Protein AF-0000000076978686 (afdb_homodimer)

Solvent-accessible surface area (backbone atoms only — not comparable to full-atom values): 41262 Å² total; per-residue (Å²): 103,69,57,80,79,53,40,31,73,48,37,72,48,47,56,70,53,63,65,58,61,71,41,64,59,69,82,41,85,77,39,47,67,17,53,60,96,49,68,41,62,89,62,36,50,63,34,34,36,38,35,36,33,72,85,69,49,73,49,77,37,49,55,70,51,30,40,55,22,34,29,78,66,57,33,46,39,58,67,72,45,49,54,52,52,50,54,51,45,46,73,76,40,46,38,56,64,55,85,56,39,42,69,34,46,29,42,16,39,48,27,42,54,38,52,54,46,58,31,43,55,52,73,60,34,28,35,33,36,51,55,65,36,44,44,60,56,53,51,48,47,50,49,30,60,57,42,80,46,53,26,50,65,52,82,51,17,64,37,49,66,41,44,53,49,42,50,50,48,43,69,72,71,42,94,63,64,76,46,52,39,36,52,46,45,53,34,18,19,58,54,55,2,22,33,42,40,48,70,45,50,53,49,41,52,50,50,30,64,74,68,64,31,33,36,42,41,42,36,55,27,54,71,30,46,67,56,94,66,84,63,74,47,68,51,32,67,28,80,52,61,46,42,39,36,27,28,39,38,37,70,71,46,31,41,4,56,30,40,21,36,33,42,26,36,46,72,56,41,52,38,50,35,17,50,38,39,26,31,36,42,39,59,39,30,35,52,49,48,52,51,39,50,50,48,61,71,37,38,72,65,42,50,52,51,48,47,48,52,52,28,53,51,42,45,51,35,49,55,49,48,50,54,35,46,53,71,44,31,60,91,45,44,48,69,57,81,47,46,18,40,48,34,40,29,33,36,44,61,87,47,74,59,37,60,56,49,34,51,44,24,33,76,74,63,30,26,38,48,34,44,36,30,67,25,29,90,53,51,90,65,43,92,13,34,33,34,37,28,52,43,68,57,51,67,69,54,45,40,51,39,41,46,48,45,35,52,44,53,60,70,70,95,102,69,58,80,79,53,39,31,74,49,37,72,47,47,55,69,55,63,66,58,62,72,42,65,60,70,82,41,86,78,39,46,67,18,52,61,98,49,66,41,61,89,61,36,49,63,33,34,37,39,34,36,32,72,86,71,52,72,51,74,36,50,54,69,52,29,40,56,22,33,29,79,65,56,33,47,39,57,66,71,43,50,54,52,51,50,52,51,47,46,73,76,41,45,38,56,65,56,86,56,39,41,69,35,48,29,42,17,39,48,28,42,52,37,52,53,46,60,30,42,57,53,74,63,35,31,36,34,35,49,54,67,36,43,44,61,57,52,50,48,48,50,50,31,59,58,41,79,48,53,26,51,65,52,82,51,18,64,38,50,67,43,44,54,50,41,50,51,49,43,69,71,71,43,95,61,66,76,46,51,39,35,53,47,45,52,34,19,19,58,56,56,2,22,33,41,41,50,71,44,49,55,50,42,51,51,50,29,63,73,69,63,32,32,37,41,41,42,36,54,27,54,71,33,47,67,56,96,66,85,62,76,47,69,52,32,68,28,80,55,60,46,42,41,37,27,29,36,37,37,72,70,47,31,40,4,56,30,41,22,35,34,42,28,37,45,72,57,41,51,38,50,34,16,49,38,39,26,30,37,41,37,60,39,30,36,52,50,47,51,51,40,50,49,50,61,71,36,39,72,66,42,49,52,49,46,46,49,53,50,29,52,50,43,45,51,38,50,54,48,48,52,53,36,44,52,71,43,30,60,91,45,44,48,68,59,82,47,45,18,40,49,33,41,28,33,36,43,61,87,46,75,60,36,59,57,50,33,50,46,24,32,75,76,62,31,26,38,48,35,46,36,30,68,26,31,90,54,52,88,70,43,89,14,33,33,34,38,28,53,44,68,57,51,68,69,53,45,41,52,39,42,47,49,45,35,52,44,51,61,69,72,96

Secondary structure (DSSP, 8-state):
--GGGTS-HHHHT----HHHHHTGGGG-TTSEE----PPPGGG-SEEEEEEEETTS-EEEE-HHHHHHHTS---TT--HHHHHHHHHHHHHHT--TTGGGEEEEEESHHHHHHHHHHHHH--TT-EEEEESB--HHHHHHHGGGT-EEEEE-EETTEE-HHHHHHHHHHHHHH--SPPP-EEEE--SS-TTT-----HHHHHHHHHHHHHHT-EEEEE-TTTT-B-SSSPPPPTGGG-SSS-EEEEEESTTTT-GGG--EEEEEEHHHHHHHHHHHHHHTSSS-HHHHHHHHHHHHHHHHHHHHHHHHHHHHHHHHHHHHHHHHHHHHHTTTEEE---SBSSEEEEEESS-S-HHHHHHHHHHHH-EE-EEGGGGBSSTT---SEEEEE-SSS-HHHHHHHHHHHHHHHHHH-/--GGGTS-HHHHT----HHHHHTGGGG-TTSEE----PPPGGG-SEEEEEEEETTS-EEEE-HHHHHHHTS---TT--HHHHHHHHHHHHHHT--TTGGGEEEEEESSHHHHHHHHHHHH--TT-EEEEESB--HHHHHHHGGGT-EEEEE-EETTEE-HHHHHHHHHHHHHH-SSPPP-EEEE--SS-TTT-----HHHHHHHHHHHHHHT-EEEEE-TTTT-B-SSSPPPPTGGG-SSS-EEEEEESTTTT-GGG--EEEEEEHHHHHHHHHHHHHHTSSS-HHHHHHHHHHHHHHHHHHHHHHHHHHHHHHHHHHHHHHHHHHHHHTTTEEE---SBSSEEEEEESS-S-HHHHHHHHHHHH-EE-EEGGGGBSSTT---SEEEEE-SSS-HHHHHHHHHHHHHHHHHH-

Organism: Strigamia maritima (NCBI:txid126957)

Nearest PDB structures (foldseek):
  6t8q-assembly1_A  TM=9.646E-01  e=6.892E-48  Homo sapiens
  4ge4-assembly1_A  TM=9.497E-01  e=2.336E-47  Homo sapiens
  6d0a-assembly1_A  TM=9.582E-01  e=5.838E-46  Homo sapiens
  6t8p-assembly1_B  TM=9.338E-01  e=1.585E-45  Homo sapiens
  2vgz-assembly1_A  TM=9.381E-01  e=3.447E-45  Homo sapiens

Radius of gyration: 27.52 Å; Cα contacts (8 Å, |Δi|>4): 1700; chains: 2; bounding box: 55×75×66 Å

Structure (mmCIF, N/CA/C/O backbone):
data_AF-0000000076978686-model_v1
#
loop_
_entity.id
_entity.type
_entity.pdbx_description
1 polymer 'Aminotransferase class I/classII large domain-containing protein'
#
loop_
_atom_site.group_PDB
_atom_site.id
_atom_site.type_symbol
_atom_site.label_atom_id
_atom_site.label_alt_id
_atom_site.label_comp_id
_atom_site.label_asym_id
_atom_site.label_entity_id
_atom_site.label_seq_id
_atom_site.pdbx_PDB_ins_code
_atom_site.Cartn_x
_atom_site.Cartn_y
_atom_site.Cartn_z
_atom_site.occupancy
_atom_site.B_iso_or_equiv
_atom_site.auth_seq_id
_atom_site.auth_comp_id
_atom_site.auth_asym_id
_atom_site.auth_atom_id
_atom_site.pdbx_PDB_model_num
ATOM 1 N N . MET A 1 1 ? 27.219 -11.172 0.874 1 89.31 1 MET A N 1
ATOM 2 C CA . MET A 1 1 ? 26.984 -10.391 -0.336 1 89.31 1 MET A CA 1
ATOM 3 C C . MET A 1 1 ? 27.047 -8.898 -0.036 1 89.31 1 MET A C 1
ATOM 5 O O . MET A 1 1 ? 26.562 -8.445 1.004 1 89.31 1 MET A O 1
ATOM 9 N N . ASP A 1 2 ? 27.766 -8.148 -0.932 1 92.19 2 ASP A N 1
ATOM 10 C CA . ASP A 1 2 ? 27.797 -6.691 -0.809 1 92.19 2 ASP A CA 1
ATOM 11 C C . ASP A 1 2 ? 26.609 -6.059 -1.549 1 92.19 2 ASP A C 1
ATOM 13 O O . ASP A 1 2 ? 26.688 -5.836 -2.76 1 92.19 2 ASP A O 1
ATOM 17 N N . TRP A 1 3 ? 25.609 -5.699 -0.826 1 95.88 3 TRP A N 1
ATOM 18 C CA . TRP A 1 3 ? 24.359 -5.234 -1.402 1 95.88 3 TRP A CA 1
ATOM 19 C C . TRP A 1 3 ? 24.516 -3.844 -2.01 1 95.88 3 TRP A C 1
ATOM 21 O O . TRP A 1 3 ? 23.703 -3.422 -2.83 1 95.88 3 TRP A O 1
ATOM 31 N N . ASN A 1 4 ? 25.531 -3.127 -1.672 1 92.75 4 ASN A N 1
ATOM 32 C CA . ASN A 1 4 ? 25.797 -1.836 -2.299 1 92.75 4 ASN A CA 1
ATOM 33 C C . ASN A 1 4 ? 26.094 -1.985 -3.787 1 92.75 4 ASN A C 1
ATOM 35 O O . ASN A 1 4 ? 25.891 -1.054 -4.566 1 92.75 4 ASN A O 1
ATOM 39 N N . LEU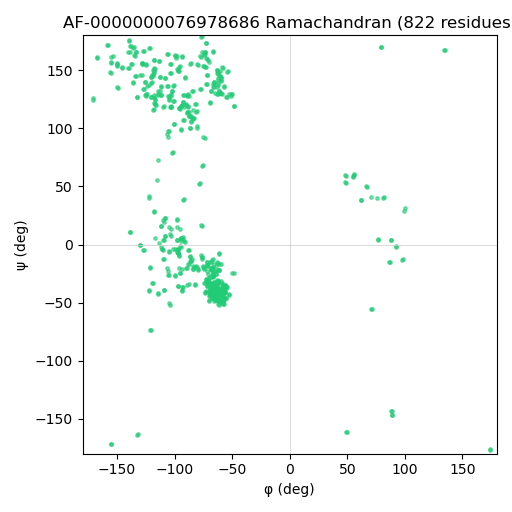 A 1 5 ? 26.578 -3.182 -4.176 1 93.31 5 LEU A N 1
ATOM 40 C CA . LEU A 1 5 ? 26.891 -3.451 -5.574 1 93.31 5 LEU A CA 1
ATOM 41 C C . LEU A 1 5 ? 25.656 -3.938 -6.316 1 93.31 5 LEU A C 1
ATOM 43 O O . LEU A 1 5 ? 25.625 -3.955 -7.551 1 93.31 5 LEU A O 1
ATOM 47 N N . ILE A 1 6 ? 24.609 -4.324 -5.547 1 96.19 6 ILE A N 1
ATOM 48 C CA . ILE A 1 6 ? 23.391 -4.887 -6.133 1 96.19 6 ILE A CA 1
ATOM 49 C C . ILE A 1 6 ? 22.328 -3.795 -6.27 1 96.19 6 ILE A C 1
ATOM 51 O O . ILE A 1 6 ? 21.625 -3.725 -7.285 1 96.19 6 ILE A O 1
ATOM 55 N N . PHE A 1 7 ? 22.281 -2.871 -5.312 1 97.62 7 PHE A N 1
ATOM 56 C CA . PHE A 1 7 ? 21.281 -1.806 -5.305 1 97.62 7 PHE A CA 1
ATOM 57 C C . PHE A 1 7 ? 21.484 -0.871 -6.492 1 97.62 7 PHE A C 1
ATOM 59 O O . PHE A 1 7 ? 22.625 -0.544 -6.848 1 97.62 7 PHE A O 1
ATOM 66 N N . ASN A 1 8 ? 20.391 -0.451 -7.102 1 96.94 8 ASN A N 1
ATOM 67 C CA . ASN A 1 8 ? 20.516 0.631 -8.07 1 96.94 8 ASN A CA 1
ATOM 68 C C . ASN A 1 8 ? 20.688 1.983 -7.387 1 96.94 8 ASN A C 1
ATOM 70 O O . ASN A 1 8 ? 20.656 2.068 -6.156 1 96.94 8 ASN A O 1
ATOM 74 N N . GLU A 1 9 ? 20.828 3.041 -8.133 1 95.56 9 GLU A N 1
ATOM 75 C CA . GLU A 1 9 ? 21.156 4.348 -7.582 1 95.56 9 GLU A CA 1
ATOM 76 C C . GLU A 1 9 ? 20 4.922 -6.773 1 95.56 9 GLU A C 1
ATOM 78 O O . GLU A 1 9 ? 20.219 5.535 -5.723 1 95.56 9 GLU A O 1
ATOM 83 N N . SER A 1 10 ? 18.781 4.746 -7.25 1 95.25 10 SER A N 1
ATOM 84 C CA . SER A 1 10 ? 17.625 5.246 -6.52 1 95.25 10 SER A CA 1
ATOM 85 C C . SER A 1 10 ? 17.5 4.574 -5.16 1 95.25 10 SER A C 1
ATOM 87 O O . SER A 1 10 ? 17.156 5.223 -4.168 1 95.25 10 SER A O 1
ATOM 89 N N . ALA A 1 11 ? 17.781 3.266 -5.117 1 96.5 11 ALA A N 1
ATOM 90 C CA . ALA A 1 11 ? 17.719 2.512 -3.869 1 96.5 11 ALA A CA 1
ATOM 91 C C . ALA A 1 11 ? 18.703 3.064 -2.844 1 96.5 11 ALA A C 1
ATOM 93 O O . ALA A 1 11 ? 18.391 3.164 -1.656 1 96.5 11 ALA A O 1
ATOM 94 N N . LYS A 1 12 ? 19.844 3.467 -3.291 1 96.69 12 LYS A N 1
ATOM 95 C CA . LYS A 1 12 ? 20.891 3.965 -2.408 1 96.69 12 LYS A CA 1
ATOM 96 C C . LYS A 1 12 ? 20.5 5.305 -1.79 1 96.69 12 LYS A C 1
ATOM 98 O O . LYS A 1 12 ? 21.078 5.711 -0.774 1 96.69 12 LYS A O 1
ATOM 103 N N . ARG A 1 13 ? 19.484 5.965 -2.338 1 95.19 13 ARG A N 1
ATOM 104 C CA . ARG A 1 13 ? 19.078 7.281 -1.857 1 95.19 13 ARG A CA 1
ATOM 105 C C . ARG A 1 13 ? 17.906 7.168 -0.882 1 95.19 13 ARG A C 1
ATOM 107 O O . ARG A 1 13 ? 17.469 8.172 -0.32 1 95.19 13 ARG A O 1
ATOM 114 N N . ARG A 1 14 ? 17.422 5.973 -0.7 1 94.5 14 ARG A N 1
ATOM 115 C CA . ARG A 1 14 ? 16.312 5.789 0.233 1 94.5 14 ARG A CA 1
ATOM 116 C C . ARG A 1 14 ? 16.812 5.699 1.67 1 94.5 14 ARG A C 1
ATOM 118 O O . ARG A 1 14 ? 17.625 4.82 1.998 1 94.5 14 ARG A O 1
ATOM 125 N N . HIS A 1 15 ? 16.297 6.637 2.479 1 92.5 15 HIS A N 1
ATOM 126 C CA . HIS A 1 15 ? 16.641 6.66 3.896 1 92.5 15 HIS A CA 1
ATOM 127 C C . HIS A 1 15 ? 15.391 6.711 4.766 1 92.5 15 HIS A C 1
ATOM 129 O O . HIS A 1 15 ? 14.32 7.117 4.301 1 92.5 15 HIS A O 1
ATOM 135 N N . LEU A 1 16 ? 15.586 6.242 5.969 1 90.88 16 LEU A N 1
ATOM 136 C CA . LEU A 1 16 ? 14.469 6.324 6.91 1 90.88 16 LEU A CA 1
ATOM 137 C C . LEU A 1 16 ? 14.109 7.777 7.191 1 90.88 16 LEU A C 1
ATOM 139 O O . LEU A 1 16 ? 14.969 8.656 7.164 1 90.88 16 LEU A O 1
ATOM 143 N N . SER A 1 17 ? 12.867 7.984 7.422 1 84.62 17 SER A N 1
ATOM 144 C CA . SER A 1 17 ? 12.328 9.32 7.645 1 84.62 17 SER A CA 1
ATOM 145 C C . SER A 1 17 ? 12.922 9.961 8.898 1 84.62 17 SER A C 1
ATOM 147 O O . SER A 1 17 ? 12.875 9.375 9.984 1 84.62 17 SER A O 1
ATOM 149 N N . PRO A 1 18 ? 13.383 11.102 8.773 1 78.25 18 PRO A N 1
ATOM 150 C CA . PRO A 1 18 ? 13.891 11.805 9.953 1 78.25 18 PRO A CA 1
ATOM 151 C C . PRO A 1 18 ? 12.805 12.047 11 1 78.25 18 PRO A C 1
ATOM 153 O O . PRO A 1 18 ? 13.094 12.086 12.203 1 78.25 18 PRO A O 1
ATOM 156 N N . LEU A 1 19 ? 11.633 12.203 10.508 1 75.5 19 LEU A N 1
ATOM 157 C CA . LEU A 1 19 ? 10.516 12.398 11.43 1 75.5 19 LEU A CA 1
ATOM 158 C C . LEU A 1 19 ? 10.359 11.195 12.352 1 75.5 19 LEU A C 1
ATOM 160 O O . LEU A 1 19 ? 10.203 11.352 13.562 1 75.5 19 LEU A O 1
ATOM 164 N N . ARG A 1 20 ? 10.422 10.094 11.781 1 72.06 20 ARG A N 1
ATOM 165 C CA . ARG A 1 20 ? 10.234 8.883 12.578 1 72.06 20 ARG A CA 1
ATOM 166 C C . ARG A 1 20 ? 11.414 8.648 13.508 1 72.06 20 ARG A C 1
ATOM 168 O O . ARG A 1 20 ? 11.242 8.188 14.633 1 72.06 20 ARG A O 1
ATOM 175 N N . GLU A 1 21 ? 12.5 9.039 13.016 1 70.44 21 GLU A N 1
ATOM 176 C CA . GLU A 1 21 ? 13.695 8.938 13.859 1 70.44 21 GLU A CA 1
ATOM 177 C C . GLU A 1 21 ? 13.633 9.93 15.016 1 70.44 21 GLU A C 1
ATOM 179 O O . GLU A 1 21 ? 13.953 9.578 16.156 1 70.44 21 GLU A O 1
ATOM 184 N N . ALA A 1 22 ? 13.141 11 14.703 1 67.56 22 ALA A N 1
ATOM 185 C CA . ALA A 1 22 ? 13.078 12.062 15.703 1 67.56 22 ALA A CA 1
ATOM 186 C C . ALA A 1 22 ? 11.992 11.789 16.734 1 67.56 22 ALA A C 1
ATOM 188 O O . ALA A 1 22 ? 12.094 12.211 17.891 1 67.56 22 ALA A O 1
ATOM 189 N N . ALA A 1 23 ? 11.102 10.945 16.281 1 64.5 23 ALA A N 1
ATOM 190 C CA . ALA A 1 23 ? 9.977 10.672 17.156 1 64.5 23 ALA A CA 1
ATOM 191 C C . ALA A 1 23 ? 10.133 9.312 17.844 1 64.5 23 ALA A C 1
ATOM 193 O O . ALA A 1 23 ? 9.172 8.781 18.422 1 64.5 23 ALA A O 1
ATOM 194 N N . SER A 1 24 ? 11.188 8.672 17.719 1 62.84 24 SER A N 1
ATOM 195 C CA . SER A 1 24 ? 11.398 7.289 18.141 1 62.84 24 SER A CA 1
ATOM 196 C C . SER A 1 24 ? 11.203 7.141 19.656 1 62.84 24 SER A C 1
ATOM 198 O O . SER A 1 24 ? 11.039 6.027 20.156 1 62.84 24 SER A O 1
ATOM 200 N N . PHE A 1 25 ? 11.039 8.242 20.312 1 61.69 25 PHE A N 1
ATOM 201 C CA . PHE A 1 25 ? 10.867 8.156 21.75 1 61.69 25 PHE A CA 1
ATOM 202 C C . PHE A 1 25 ? 9.391 8.219 22.125 1 61.69 25 PHE A C 1
ATOM 204 O O . PHE A 1 25 ? 9.039 8.555 23.266 1 61.69 25 PHE A O 1
ATOM 211 N N . ILE A 1 26 ? 8.617 7.934 21.312 1 60.28 26 ILE A N 1
ATOM 212 C CA . ILE A 1 26 ? 7.176 8.094 21.453 1 60.28 26 ILE A CA 1
ATOM 213 C C . ILE A 1 26 ? 6.656 7.148 22.547 1 60.28 26 ILE A C 1
ATOM 215 O O . ILE A 1 26 ? 5.719 7.48 23.266 1 60.28 26 ILE A O 1
ATOM 219 N N . ASP A 1 27 ? 7.375 6.18 22.688 1 61.69 27 ASP A N 1
ATOM 220 C CA . ASP A 1 27 ? 6.836 5.188 23.609 1 61.69 27 ASP A CA 1
ATOM 221 C C . ASP A 1 27 ? 7.348 5.422 25.031 1 61.69 27 ASP A C 1
ATOM 223 O O . ASP A 1 27 ? 7.027 4.66 25.953 1 61.69 27 ASP A O 1
ATOM 227 N N . ARG A 1 28 ? 8.078 6.527 25.266 1 73.38 28 ARG A N 1
ATOM 228 C CA . ARG A 1 28 ? 8.586 6.824 26.594 1 73.38 28 ARG A CA 1
ATOM 229 C C . ARG A 1 28 ? 7.57 7.621 27.406 1 73.38 28 ARG A C 1
ATOM 231 O O . ARG A 1 28 ? 7.297 8.781 27.094 1 73.38 28 ARG A O 1
ATOM 238 N N . ASP A 1 29 ? 7.086 7.105 28.359 1 78.56 29 ASP A N 1
ATOM 239 C CA . ASP A 1 29 ? 6.043 7.703 29.188 1 78.56 29 ASP A CA 1
ATOM 240 C C . ASP A 1 29 ? 6.57 8.922 29.938 1 78.56 29 ASP A C 1
ATOM 242 O O . ASP A 1 29 ? 5.793 9.773 30.375 1 78.56 29 ASP A O 1
ATOM 246 N N . ASP A 1 30 ? 7.785 9 30.062 1 88.06 30 ASP A N 1
ATOM 247 C CA . ASP A 1 30 ? 8.375 10.07 30.844 1 88.06 30 ASP A CA 1
ATOM 248 C C . ASP A 1 30 ? 8.625 11.312 30 1 88.06 30 ASP A C 1
ATOM 250 O O . ASP A 1 30 ? 9.039 12.352 30.5 1 88.06 30 ASP A O 1
ATOM 254 N N . VAL A 1 31 ? 8.375 11.195 28.781 1 92.31 31 VAL A N 1
ATOM 255 C CA . VAL A 1 31 ? 8.648 12.305 27.875 1 92.31 31 VAL A CA 1
ATOM 256 C C . VAL A 1 31 ? 7.348 13.008 27.516 1 92.31 31 VAL A C 1
ATOM 258 O O . VAL A 1 31 ? 6.355 12.359 27.172 1 92.31 31 VAL A O 1
ATOM 261 N N . LEU A 1 32 ? 7.348 14.312 27.672 1 95.56 32 LEU A N 1
ATOM 262 C CA . LEU A 1 32 ? 6.281 15.125 27.109 1 95.56 32 LEU A CA 1
ATOM 263 C C . LEU A 1 32 ? 6.445 15.273 25.609 1 95.56 32 LEU A C 1
ATOM 265 O O . LEU A 1 32 ? 7.156 16.156 25.141 1 95.56 32 LEU A O 1
ATOM 269 N N . ASN A 1 33 ? 5.793 14.359 24.891 1 93.94 33 ASN A N 1
ATOM 270 C CA . ASN A 1 33 ? 6.008 14.219 23.453 1 93.94 33 ASN A CA 1
ATOM 271 C C . ASN A 1 33 ? 5.113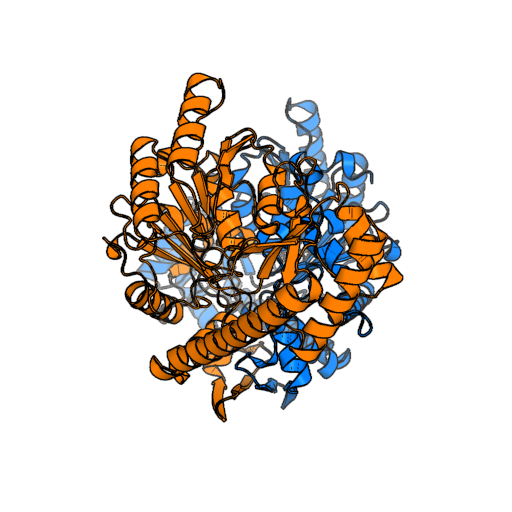 15.164 22.656 1 93.94 33 ASN A C 1
ATOM 273 O O . ASN A 1 33 ? 3.898 14.984 22.609 1 93.94 33 ASN A O 1
ATOM 277 N N . MET A 1 34 ? 5.715 16.156 22.031 1 95.62 34 MET A N 1
ATOM 278 C CA . MET A 1 34 ? 4.992 17.078 21.172 1 95.62 34 MET A CA 1
ATOM 279 C C . MET A 1 34 ? 5.508 17 19.734 1 95.62 34 MET A C 1
ATOM 281 O O . MET A 1 34 ? 5.48 17.984 19 1 95.62 34 MET A O 1
ATOM 285 N N . THR A 1 35 ? 6.027 15.836 19.312 1 91.88 35 THR A N 1
ATOM 286 C CA . THR A 1 35 ? 6.688 15.719 18.016 1 91.88 35 THR A CA 1
ATOM 287 C C . THR A 1 35 ? 5.699 15.258 16.953 1 91.88 35 THR A C 1
ATOM 289 O O . THR A 1 35 ? 5.754 15.703 15.805 1 91.88 35 THR A O 1
ATOM 292 N N . GLY A 1 36 ? 4.84 14.367 17.25 1 82.88 36 GLY A N 1
ATOM 293 C CA . GLY A 1 36 ? 4.191 13.602 16.203 1 82.88 36 GLY A CA 1
ATOM 294 C C . GLY A 1 36 ? 2.898 14.227 15.711 1 82.88 36 GLY A C 1
ATOM 295 O O . GLY A 1 36 ? 2.227 14.938 16.453 1 82.88 36 GLY A O 1
ATOM 296 N N . GLY A 1 37 ? 2.582 14.125 14.375 1 88.12 37 GLY A N 1
ATOM 297 C CA . GLY A 1 37 ? 1.263 14.336 13.797 1 88.12 37 GLY A CA 1
ATOM 298 C C . GLY A 1 37 ? 0.341 13.148 13.969 1 88.12 37 GLY A C 1
ATOM 299 O O . GLY A 1 37 ? -0.262 12.68 13 1 88.12 37 GLY A O 1
ATOM 300 N N . VAL A 1 38 ? 0.225 12.703 15.195 1 91.94 38 VAL A N 1
ATOM 301 C CA . VAL A 1 38 ? -0.52 11.508 15.578 1 91.94 38 VAL A CA 1
ATOM 302 C C . VAL A 1 38 ? -1.882 11.906 16.141 1 91.94 38 VAL A C 1
ATOM 304 O O . VAL A 1 38 ? -1.962 12.656 17.109 1 91.94 38 VAL A O 1
ATOM 307 N N . PRO A 1 39 ? -2.938 11.375 15.547 1 96.75 39 PRO A N 1
ATOM 308 C CA . PRO A 1 39 ? -4.266 11.727 16.047 1 96.75 39 PRO A CA 1
ATOM 309 C C . PRO A 1 39 ? -4.496 11.258 17.484 1 96.75 39 PRO A C 1
ATOM 311 O O . PRO A 1 39 ? -3.902 10.266 17.922 1 96.75 39 PRO A O 1
ATOM 314 N N . ASN A 1 40 ? -5.324 12 18.219 1 97.62 40 ASN A N 1
ATOM 315 C CA . ASN A 1 40 ? -5.715 11.602 19.562 1 97.62 40 ASN A CA 1
ATOM 316 C C . ASN A 1 40 ? -6.629 10.375 19.547 1 97.62 40 ASN A C 1
ATOM 318 O O . ASN A 1 40 ? -7.719 10.422 18.969 1 97.62 40 ASN A O 1
ATOM 322 N N . SER A 1 41 ? -6.219 9.344 20.203 1 96.88 41 SER A N 1
ATOM 323 C CA . SER A 1 41 ? -6.906 8.055 20.125 1 96.88 41 SER A CA 1
ATOM 324 C C . SER A 1 41 ? -8.297 8.133 20.75 1 96.88 41 SER A C 1
ATOM 326 O O . SER A 1 41 ? -9.148 7.281 20.5 1 96.88 41 SER A O 1
ATOM 328 N N . SER A 1 42 ? -8.547 9.141 21.609 1 97.25 42 SER A N 1
ATOM 329 C CA . SER A 1 42 ? -9.859 9.297 22.219 1 97.25 42 SER A CA 1
ATOM 330 C C . SER A 1 42 ? -10.906 9.672 21.172 1 97.25 42 SER A C 1
ATOM 332 O O . SER A 1 42 ? -12.109 9.594 21.438 1 97.25 42 SER A O 1
ATOM 334 N N . LEU A 1 43 ? -10.484 10.062 19.953 1 98.12 43 LEU A N 1
ATOM 335 C CA . LEU A 1 43 ? -11.406 10.539 18.938 1 98.12 43 LEU A CA 1
ATOM 336 C C . LEU A 1 43 ? -11.773 9.422 17.969 1 98.12 43 LEU A C 1
ATOM 338 O O . LEU A 1 43 ? -12.625 9.602 17.094 1 98.12 43 LEU A O 1
ATOM 342 N N . PHE A 1 44 ? -11.117 8.25 18.078 1 98.56 44 PHE A N 1
ATOM 343 C CA . PHE A 1 44 ? -11.438 7.133 17.188 1 98.56 44 PHE A CA 1
ATOM 344 C C . PHE A 1 44 ? -12.852 6.621 17.438 1 98.56 44 PHE A C 1
ATOM 346 O O . PHE A 1 44 ? -13.25 6.43 18.594 1 98.56 44 PHE A O 1
ATOM 353 N N . PRO A 1 45 ? -13.57 6.328 16.406 1 98.5 45 PRO A N 1
ATOM 354 C CA . PRO A 1 45 ? -14.984 6.004 16.609 1 98.5 45 PRO A CA 1
ATOM 355 C C . PRO A 1 45 ? -15.203 4.543 17 1 98.5 45 PRO A C 1
ATOM 357 O O . PRO A 1 45 ? -16.281 4.184 17.484 1 98.5 45 PRO A O 1
ATOM 360 N N . PHE A 1 46 ? -14.289 3.633 16.766 1 98.69 46 PHE A N 1
ATOM 361 C CA . PHE A 1 46 ? -14.43 2.227 17.125 1 98.69 46 PHE A CA 1
ATOM 362 C C . PHE A 1 46 ? -13.922 1.977 18.547 1 98.69 46 PHE A C 1
ATOM 364 O O . PHE A 1 46 ? -12.773 2.285 18.859 1 98.69 46 PHE A O 1
ATOM 371 N N . GLU A 1 47 ? -14.734 1.334 19.328 1 98.56 47 GLU A N 1
ATOM 372 C CA . GLU A 1 47 ? -14.383 1.141 20.734 1 98.56 47 GLU A CA 1
ATOM 373 C C . GLU A 1 47 ? -13.938 -0.297 21 1 98.56 47 GLU A C 1
ATOM 375 O O . GLU A 1 47 ? -12.953 -0.53 21.688 1 98.56 47 GLU A O 1
ATOM 380 N N . THR A 1 48 ? -14.703 -1.242 20.578 1 98.69 48 THR A N 1
ATOM 381 C CA . THR A 1 48 ? -14.406 -2.662 20.75 1 98.69 48 THR A CA 1
ATOM 382 C C . THR A 1 48 ? -14.789 -3.441 19.5 1 98.69 48 THR A C 1
ATOM 384 O O . THR A 1 48 ? -15.469 -2.914 18.609 1 98.69 48 THR A O 1
ATOM 387 N N . ALA A 1 49 ? -14.328 -4.637 19.391 1 98.81 49 ALA A N 1
ATOM 388 C CA . ALA A 1 49 ? -14.727 -5.543 18.312 1 98.81 49 ALA A CA 1
ATOM 389 C C . ALA A 1 49 ? -14.672 -6.996 18.781 1 98.81 49 ALA A C 1
ATOM 391 O O . ALA A 1 49 ? -13.93 -7.336 19.703 1 98.81 49 ALA A O 1
ATOM 392 N N . SER A 1 50 ? -15.445 -7.785 18.156 1 98.81 50 SER A N 1
ATOM 393 C CA . SER A 1 50 ? -15.438 -9.234 18.344 1 98.81 50 SER A CA 1
ATOM 394 C C . SER A 1 50 ? -15.523 -9.961 17.016 1 98.81 50 SER A C 1
ATOM 396 O O . SER A 1 50 ? -16.297 -9.57 16.141 1 98.81 50 SER A O 1
ATOM 398 N N . PHE A 1 51 ? -14.766 -11.023 16.906 1 98.81 51 PHE A N 1
ATOM 399 C CA . PHE A 1 51 ? -14.766 -11.891 15.727 1 98.81 51 PHE A CA 1
ATOM 400 C C . PHE A 1 51 ? -15.07 -13.328 16.125 1 98.81 51 PHE A C 1
ATOM 402 O O . PHE A 1 51 ? -14.508 -13.844 17.094 1 98.81 51 PHE A O 1
ATOM 409 N N . THR A 1 52 ? -15.93 -13.961 15.344 1 98.69 52 THR A N 1
ATOM 410 C CA . THR A 1 52 ? -16.156 -15.391 15.477 1 98.69 52 THR A CA 1
ATOM 411 C C . THR A 1 52 ? -15.414 -16.156 14.383 1 98.69 52 THR A C 1
ATOM 413 O O . THR A 1 52 ? -15.523 -15.828 13.203 1 98.69 52 THR A O 1
ATOM 416 N N . LEU A 1 53 ? -14.719 -17.188 14.789 1 98.12 53 LEU A N 1
ATOM 417 C CA . LEU A 1 53 ? -13.945 -17.984 13.852 1 98.12 53 LEU A CA 1
ATOM 418 C C . LEU A 1 53 ? -14.695 -19.25 13.477 1 98.12 53 LEU A C 1
ATOM 420 O O . LEU A 1 53 ? -15.633 -19.656 14.172 1 98.12 53 LEU A O 1
ATOM 424 N N . SER A 1 54 ? -14.258 -19.812 12.422 1 95.44 54 SER A N 1
ATOM 425 C CA . SER A 1 54 ? -14.906 -21.016 11.898 1 95.44 54 SER A CA 1
ATOM 426 C C . SER A 1 54 ? -14.75 -22.188 12.859 1 95.44 54 SER A C 1
ATOM 428 O O . SER A 1 54 ? -15.562 -23.109 12.859 1 95.44 54 SER A O 1
ATOM 430 N N . ASP A 1 55 ? -13.758 -22.203 13.742 1 94.75 55 ASP A N 1
ATOM 431 C CA . ASP A 1 55 ? -13.539 -23.297 14.68 1 94.75 55 ASP A CA 1
ATOM 432 C C . ASP A 1 55 ? -14.273 -23.062 15.992 1 94.75 55 ASP A C 1
ATOM 434 O O . ASP A 1 55 ? -14.125 -23.828 16.938 1 94.75 55 ASP A O 1
ATOM 438 N N . GLY A 1 56 ? -14.969 -22 16.047 1 94.12 56 GLY A N 1
ATOM 439 C CA . GLY A 1 56 ? -15.781 -21.719 17.219 1 94.12 56 GLY A CA 1
ATOM 440 C C . GLY A 1 56 ? -15.117 -20.766 18.188 1 94.12 56 GLY A C 1
ATOM 441 O O . GLY A 1 56 ? -15.781 -20.203 19.062 1 94.12 56 GLY A O 1
ATOM 442 N N . SER A 1 57 ? -13.844 -20.5 18.031 1 96.31 57 SER A N 1
ATOM 443 C CA . SER A 1 57 ? -13.156 -19.562 18.906 1 96.31 57 SER A CA 1
ATOM 444 C C . SER A 1 57 ? -13.508 -18.125 18.562 1 96.31 57 SER A C 1
ATOM 446 O O . SER A 1 57 ? -14.141 -17.859 17.531 1 96.31 57 SER A O 1
ATOM 448 N N . CYS A 1 58 ? -13.125 -17.266 19.547 1 98 58 CYS A N 1
ATOM 449 C CA . CYS A 1 58 ? -13.445 -15.852 19.375 1 98 58 CYS A CA 1
ATOM 450 C C . CYS A 1 58 ? -12.211 -14.984 19.609 1 98 58 CYS A C 1
ATOM 452 O O . CYS A 1 58 ? -11.359 -15.32 20.422 1 98 58 CYS A O 1
ATOM 454 N N . ILE A 1 59 ? -12.117 -13.906 18.875 1 98.62 59 ILE A N 1
ATOM 455 C CA . ILE A 1 59 ? -11.117 -12.867 19.078 1 98.62 59 ILE A CA 1
ATOM 456 C C . ILE A 1 59 ? -11.812 -11.57 19.5 1 98.62 59 ILE A C 1
ATOM 458 O O . ILE A 1 59 ? -12.727 -11.094 18.828 1 98.62 59 ILE A O 1
ATOM 462 N N . ASN A 1 60 ? -11.312 -11.008 20.578 1 98.62 60 ASN A N 1
ATOM 463 C CA . ASN A 1 60 ? -11.883 -9.758 21.078 1 98.62 60 ASN A CA 1
ATOM 464 C C . ASN A 1 60 ? -10.844 -8.641 21.109 1 98.62 60 ASN A C 1
ATOM 466 O O . ASN A 1 60 ? -9.68 -8.883 21.422 1 98.62 60 ASN A O 1
ATOM 470 N N . PHE A 1 61 ? -11.258 -7.488 20.734 1 98.75 61 PHE A N 1
ATOM 471 C CA . PHE A 1 61 ? -10.5 -6.258 20.938 1 98.75 61 PHE A CA 1
ATOM 472 C C . PHE A 1 61 ? -11.078 -5.449 22.094 1 98.75 61 PHE A C 1
ATOM 474 O O . PHE A 1 61 ? -12.227 -5.004 22.047 1 98.75 61 PHE A O 1
ATOM 481 N N . THR A 1 62 ? -10.25 -5.238 23.156 1 98.56 62 THR A N 1
ATOM 482 C CA . THR A 1 62 ? -10.602 -4.316 24.234 1 98.56 62 THR A CA 1
ATOM 483 C C . THR A 1 62 ? -10.461 -2.869 23.766 1 98.56 62 THR A C 1
ATOM 485 O O . THR A 1 62 ? -9.859 -2.6 22.719 1 98.56 62 THR A O 1
ATOM 488 N N . PRO A 1 63 ? -11.008 -1.938 24.516 1 98.25 63 PRO A N 1
ATOM 489 C CA . PRO A 1 63 ? -10.836 -0.532 24.141 1 98.25 63 PRO A CA 1
ATOM 490 C C . PRO A 1 63 ? -9.367 -0.136 23.984 1 98.25 63 PRO A C 1
ATOM 492 O O . PRO A 1 63 ? -9.016 0.599 23.062 1 98.25 63 PRO A O 1
ATOM 495 N N . VAL A 1 64 ? -8.531 -0.643 24.797 1 97.75 64 VAL A N 1
ATOM 496 C CA . VAL A 1 64 ? -7.109 -0.317 24.766 1 97.75 64 VAL A CA 1
ATOM 497 C C . VAL A 1 64 ? -6.477 -0.908 23.5 1 97.75 64 VAL A C 1
ATOM 499 O O . VAL A 1 64 ? -5.699 -0.24 22.828 1 97.75 64 VAL A O 1
ATOM 502 N N . GLU A 1 65 ? -6.816 -2.104 23.172 1 98.06 65 GLU A N 1
ATOM 503 C CA . GLU A 1 65 ? -6.297 -2.766 21.984 1 98.06 65 GLU A CA 1
ATOM 504 C C . GLU A 1 65 ? -6.805 -2.094 20.719 1 98.06 65 GLU A C 1
ATOM 506 O O . GLU A 1 65 ? -6.074 -1.981 19.734 1 98.06 65 GLU A O 1
ATOM 511 N N . MET A 1 66 ? -8.078 -1.732 20.812 1 98.56 66 MET A N 1
ATOM 512 C CA . MET A 1 66 ? -8.656 -1.066 19.656 1 98.56 66 MET A CA 1
ATOM 513 C C . MET A 1 66 ? -7.949 0.255 19.375 1 98.56 66 MET A C 1
ATOM 515 O O . MET A 1 66 ? -7.641 0.565 18.219 1 98.56 66 MET A O 1
ATOM 519 N N . LYS A 1 67 ? -7.664 1.049 20.391 1 97.88 67 LYS A N 1
ATOM 520 C CA . LYS A 1 67 ? -6.941 2.307 20.219 1 97.88 67 LYS A CA 1
ATOM 521 C C . LYS A 1 67 ? -5.562 2.07 19.609 1 97.88 67 LYS A C 1
ATOM 523 O O . LYS A 1 67 ? -5.133 2.812 18.734 1 97.88 67 LYS A O 1
ATOM 528 N N . ARG A 1 68 ? -4.914 1.037 20.031 1 96.94 68 ARG A N 1
ATOM 529 C CA . ARG A 1 68 ? -3.609 0.685 19.484 1 96.94 68 ARG A CA 1
ATOM 530 C C . ARG A 1 68 ? -3.727 0.266 18.016 1 96.94 68 ARG A C 1
ATOM 532 O O . ARG A 1 68 ? -2.932 0.696 17.188 1 96.94 68 ARG A O 1
ATOM 539 N N . ALA A 1 69 ? -4.734 -0.532 17.703 1 98.44 69 ALA A N 1
ATOM 540 C CA . ALA A 1 69 ? -4.934 -1.062 16.359 1 98.44 69 ALA A CA 1
ATOM 541 C C . ALA A 1 69 ? -5.277 0.055 15.375 1 98.44 69 ALA A C 1
ATOM 543 O O . ALA A 1 69 ? -4.969 -0.042 14.188 1 98.44 69 ALA A O 1
ATOM 544 N N . LEU A 1 70 ? -5.879 1.107 15.891 1 98.56 70 LEU A N 1
ATOM 545 C CA . LEU A 1 70 ? -6.383 2.174 15.039 1 98.56 70 LEU A CA 1
ATOM 546 C C . LEU A 1 70 ? -5.359 3.301 14.914 1 98.56 70 LEU A C 1
ATOM 548 O O . LEU A 1 70 ? -5.602 4.293 14.219 1 98.56 70 LEU A O 1
ATOM 552 N N . GLN A 1 71 ? -4.176 3.211 15.477 1 96.94 71 GLN A N 1
ATOM 553 C CA . GLN A 1 71 ? -3.156 4.25 15.477 1 96.94 71 GLN A CA 1
ATOM 554 C C . GLN A 1 71 ? -2.016 3.906 14.523 1 96.94 71 GLN A C 1
ATOM 556 O O . GLN A 1 71 ? -1.889 2.76 14.086 1 96.94 71 GLN A O 1
ATOM 561 N N . TYR A 1 72 ? -1.202 4.887 14.172 1 93.81 72 TYR A N 1
ATOM 562 C CA . TYR A 1 72 ? 0.068 4.676 13.484 1 93.81 72 TYR A CA 1
ATOM 563 C C . TYR A 1 72 ? 0.939 3.684 14.25 1 93.81 72 TYR A C 1
ATOM 565 O O . TYR A 1 72 ? 0.836 3.568 15.469 1 93.81 72 TYR A O 1
ATOM 573 N N . ASN A 1 73 ? 1.707 2.992 13.492 1 91.62 73 ASN A N 1
ATOM 574 C CA . ASN A 1 73 ? 2.732 2.1 14.023 1 91.62 73 ASN A CA 1
ATOM 575 C C . ASN A 1 73 ? 4.016 2.174 13.203 1 91.62 73 ASN A C 1
ATOM 577 O O . ASN A 1 73 ? 4.113 2.959 12.258 1 91.62 73 ASN A O 1
ATOM 581 N N . MET A 1 74 ? 5 1.48 13.664 1 91.94 74 MET A N 1
ATOM 582 C CA . MET A 1 74 ? 6.254 1.443 12.914 1 91.94 74 MET A CA 1
ATOM 583 C C . MET A 1 74 ? 6.039 0.863 11.523 1 91.94 74 MET A C 1
ATOM 585 O O . MET A 1 74 ? 5.266 -0.082 11.352 1 91.94 74 MET A O 1
ATOM 589 N N . SER A 1 75 ? 6.789 1.396 10.586 1 94.44 75 SER A N 1
ATOM 590 C CA . SER A 1 75 ? 6.645 0.981 9.195 1 94.44 75 SER A CA 1
ATOM 591 C C . SER A 1 75 ? 7.082 -0.466 9 1 94.44 75 SER A C 1
ATOM 593 O O . SER A 1 75 ? 6.586 -1.158 8.109 1 94.44 75 SER A O 1
ATOM 595 N N . LEU A 1 76 ? 8.008 -0.917 9.875 1 96.12 76 LEU A N 1
ATOM 596 C CA . LEU A 1 76 ? 8.477 -2.295 9.797 1 96.12 76 LEU A CA 1
ATOM 597 C C . LEU A 1 76 ? 7.352 -3.275 10.102 1 96.12 76 LEU A C 1
ATOM 599 O O . LEU A 1 76 ? 7.34 -4.395 9.578 1 96.12 76 LEU A O 1
ATOM 603 N N . GLY A 1 77 ? 6.5 -2.908 10.984 1 97.06 77 GLY A N 1
ATOM 604 C CA . GLY A 1 77 ? 5.402 -3.734 11.461 1 97.06 77 GLY A CA 1
ATOM 605 C C . GLY A 1 77 ? 5.254 -3.719 12.969 1 97.06 77 GLY A C 1
ATOM 606 O O . GLY A 1 77 ? 6.129 -3.217 13.68 1 97.06 77 GLY A O 1
ATOM 607 N N . LEU A 1 78 ? 4.145 -4.227 13.438 1 97.06 78 LEU A N 1
ATOM 608 C CA . LEU A 1 78 ? 3.932 -4.375 14.875 1 97.06 78 LEU A CA 1
ATOM 609 C C . LEU A 1 78 ? 4.984 -5.293 15.492 1 97.06 78 LEU A C 1
ATOM 611 O O . LEU A 1 78 ? 5.199 -6.406 15.008 1 97.06 78 LEU A O 1
ATOM 615 N N . SER A 1 79 ? 5.594 -4.852 16.547 1 96 79 SER A N 1
ATOM 616 C CA . SER A 1 79 ? 6.73 -5.559 17.125 1 96 79 SER A CA 1
ATOM 617 C C . SER A 1 79 ? 6.352 -6.984 17.516 1 96 79 SER A C 1
ATOM 619 O O . SER A 1 79 ? 7.066 -7.934 17.188 1 96 79 SER A O 1
ATOM 621 N N . ASP A 1 80 ? 5.234 -7.125 18.188 1 97 80 ASP A N 1
ATOM 622 C CA . ASP A 1 80 ? 4.805 -8.453 18.625 1 97 80 ASP A CA 1
ATOM 623 C C . ASP A 1 80 ? 4.469 -9.336 17.422 1 97 80 ASP A C 1
ATOM 625 O O . ASP A 1 80 ? 4.742 -10.539 17.438 1 97 80 ASP A O 1
ATOM 629 N N . PHE A 1 81 ? 3.955 -8.766 16.406 1 98.31 81 PHE A N 1
ATOM 630 C CA . PHE A 1 81 ? 3.637 -9.508 15.195 1 98.31 81 PHE A CA 1
ATOM 631 C C . PHE A 1 81 ? 4.906 -9.961 14.484 1 98.31 81 PHE A C 1
ATOM 633 O O . PHE A 1 81 ? 5.008 -11.102 14.047 1 98.31 81 PHE A O 1
ATOM 640 N N . LEU A 1 82 ? 5.891 -9.117 14.43 1 98.44 82 LEU A N 1
ATOM 641 C CA . LEU A 1 82 ? 7.172 -9.438 13.805 1 98.44 82 LEU A CA 1
ATOM 642 C C . LEU A 1 82 ? 7.863 -10.586 14.531 1 98.44 82 LEU A C 1
ATOM 644 O O . LEU A 1 82 ? 8.477 -11.445 13.898 1 98.44 82 LEU A O 1
ATOM 648 N N . LYS A 1 83 ? 7.766 -10.57 15.828 1 98.12 83 LYS A N 1
ATOM 649 C CA . LYS A 1 83 ? 8.352 -11.656 16.609 1 98.12 83 LYS A CA 1
ATOM 650 C C . LYS A 1 83 ? 7.695 -12.992 16.266 1 98.12 83 LYS A C 1
ATOM 652 O O . LYS A 1 83 ? 8.383 -14.008 16.094 1 98.12 83 LYS A O 1
ATOM 657 N N . LEU A 1 84 ? 6.41 -12.93 16.172 1 97.88 84 LEU A N 1
ATOM 658 C CA . LEU A 1 84 ? 5.676 -14.141 15.805 1 97.88 84 LEU A CA 1
ATOM 659 C C . LEU A 1 84 ? 6.043 -14.602 14.398 1 97.88 84 LEU A C 1
ATOM 661 O O . LEU A 1 84 ? 6.246 -15.797 14.164 1 97.88 84 LEU A O 1
ATOM 665 N N . LEU A 1 85 ? 6.152 -13.711 13.445 1 98.31 85 LEU A N 1
ATOM 666 C CA . LEU A 1 85 ? 6.539 -14.039 12.078 1 98.31 85 LEU A CA 1
ATOM 667 C C . LEU A 1 85 ? 7.941 -14.648 12.039 1 98.31 85 LEU A C 1
ATOM 669 O O . LEU A 1 85 ? 8.195 -15.578 11.273 1 98.31 85 LEU A O 1
ATOM 673 N N . THR A 1 86 ? 8.805 -14.117 12.836 1 98.44 86 THR A N 1
ATOM 674 C CA . THR A 1 86 ? 10.164 -14.641 12.914 1 98.44 86 THR A CA 1
ATOM 675 C C . THR A 1 86 ? 10.156 -16.094 13.367 1 98.44 86 THR A C 1
ATOM 677 O O . THR A 1 86 ? 10.875 -16.922 12.812 1 98.44 86 THR A O 1
ATOM 680 N N . THR A 1 87 ? 9.32 -16.406 14.32 1 97.69 87 THR A N 1
ATOM 681 C CA . THR A 1 87 ? 9.211 -17.766 14.797 1 97.69 87 THR A CA 1
ATOM 682 C C . THR A 1 87 ? 8.711 -18.688 13.688 1 97.69 87 THR A C 1
ATOM 684 O O . THR A 1 87 ? 9.164 -19.828 13.57 1 97.69 87 THR A O 1
ATOM 687 N N . LEU A 1 88 ? 7.82 -18.203 12.875 1 97.06 88 LEU A N 1
ATOM 688 C CA . LEU A 1 88 ? 7.305 -19 11.758 1 97.06 88 LEU A CA 1
ATOM 689 C C . LEU A 1 88 ? 8.391 -19.234 10.719 1 97.06 88 LEU A C 1
ATOM 691 O O . LEU A 1 88 ? 8.516 -20.328 10.18 1 97.06 88 LEU A O 1
ATOM 695 N N . VAL A 1 89 ? 9.172 -18.203 10.43 1 98.19 89 VAL A N 1
ATOM 696 C CA . VAL A 1 89 ? 10.25 -18.312 9.453 1 98.19 89 VAL A CA 1
ATOM 697 C C . VAL A 1 89 ? 11.273 -19.328 9.922 1 98.19 89 VAL A C 1
ATOM 699 O O . VAL A 1 89 ? 11.75 -20.156 9.141 1 98.19 89 VAL A O 1
ATOM 702 N N . ILE A 1 90 ? 11.578 -19.297 11.195 1 98.06 90 ILE A N 1
ATOM 703 C CA . ILE A 1 90 ? 12.539 -20.234 11.758 1 98.06 90 ILE A CA 1
ATOM 704 C C . ILE A 1 90 ? 11.969 -21.656 11.695 1 98.06 90 ILE A C 1
ATOM 706 O O . ILE A 1 90 ? 12.664 -22.594 11.297 1 98.06 90 ILE A O 1
ATOM 710 N N . LYS A 1 91 ? 10.758 -21.828 12 1 96.5 91 LYS A N 1
ATOM 711 C CA . LYS A 1 91 ? 10.117 -23.141 12.023 1 96.5 91 LYS A CA 1
ATOM 712 C C . LYS A 1 91 ? 10.117 -23.781 10.641 1 96.5 91 LYS A C 1
ATOM 714 O O . LYS A 1 91 ? 10.445 -24.969 10.492 1 96.5 91 LYS A O 1
ATOM 719 N N . TYR A 1 92 ? 9.805 -23.016 9.617 1 95.88 92 TYR A N 1
ATOM 720 C CA . TYR A 1 92 ? 9.531 -23.625 8.312 1 95.88 92 TYR A CA 1
ATOM 721 C C . TYR A 1 92 ? 10.742 -23.531 7.398 1 95.88 92 TYR A C 1
ATOM 723 O O . TYR A 1 92 ? 10.906 -24.344 6.484 1 95.88 92 TYR A O 1
ATOM 731 N N . HIS A 1 93 ? 11.609 -22.531 7.598 1 97.44 93 HIS A N 1
ATOM 732 C CA . HIS A 1 93 ? 12.719 -22.328 6.672 1 97.44 93 HIS A CA 1
ATOM 733 C C . HIS A 1 93 ? 14.055 -22.391 7.391 1 97.44 93 HIS A C 1
ATOM 735 O O . HIS A 1 93 ? 15.047 -22.875 6.824 1 97.44 93 HIS A O 1
ATOM 741 N N . ASN A 1 94 ? 14.195 -21.859 8.57 1 97.31 94 ASN A N 1
ATOM 742 C CA . ASN A 1 94 ? 15.383 -21.891 9.414 1 97.31 94 ASN A CA 1
ATOM 743 C C . ASN A 1 94 ? 16.641 -21.5 8.633 1 97.31 94 ASN A C 1
ATOM 745 O O . ASN A 1 94 ? 17.594 -22.266 8.578 1 97.31 94 ASN A O 1
ATOM 749 N N . PRO A 1 95 ? 16.641 -20.281 8.062 1 97.44 95 PRO A N 1
ATOM 750 C CA . PRO A 1 95 ? 17.828 -19.875 7.289 1 97.44 95 PRO A CA 1
ATOM 751 C C . PRO A 1 95 ? 19.094 -19.844 8.133 1 97.44 95 PRO A C 1
ATOM 753 O O . PRO A 1 95 ? 19.047 -19.484 9.312 1 97.44 95 PRO A O 1
ATOM 756 N N . PRO A 1 96 ? 20.234 -20.141 7.355 1 95.06 96 PRO A N 1
ATOM 757 C CA . PRO A 1 96 ? 21.5 -19.938 8.055 1 95.06 96 PRO A CA 1
ATOM 758 C C . PRO A 1 96 ? 21.75 -18.469 8.422 1 95.06 96 PRO A C 1
ATOM 760 O O . PRO A 1 96 ? 21.328 -17.562 7.688 1 95.06 96 PRO A O 1
ATOM 763 N N . ASN A 1 97 ? 22.078 -18.094 9.539 1 94.19 97 ASN A N 1
ATOM 764 C CA . ASN A 1 97 ? 22.438 -16.75 9.992 1 94.19 97 ASN A CA 1
ATOM 765 C C . ASN A 1 97 ? 21.188 -15.867 10.148 1 94.19 97 ASN A C 1
ATOM 767 O O . ASN A 1 97 ? 21.156 -14.75 9.633 1 94.19 97 ASN A O 1
ATOM 771 N N . MET A 1 98 ? 20.125 -16.375 10.648 1 97.31 98 MET A N 1
ATOM 772 C CA . MET A 1 98 ? 18.891 -15.633 10.875 1 97.31 98 MET A CA 1
ATOM 773 C C . MET A 1 98 ? 19.172 -14.312 11.594 1 97.31 98 MET A C 1
ATOM 775 O O . MET A 1 98 ? 18.469 -13.32 11.375 1 97.31 98 MET A O 1
ATOM 779 N N . GLU A 1 99 ? 20.234 -14.258 12.297 1 96.19 99 GLU A N 1
ATOM 780 C CA . GLU A 1 99 ? 20.578 -13.086 13.094 1 96.19 99 GLU A CA 1
ATOM 781 C C . GLU A 1 99 ? 21 -11.922 12.203 1 96.19 99 GLU A C 1
ATOM 783 O O . GLU A 1 99 ? 21.047 -10.773 12.648 1 96.19 99 GLU A O 1
ATOM 788 N N . THR A 1 100 ? 21.359 -12.195 10.953 1 97.31 100 THR A N 1
ATOM 789 C CA . THR A 1 100 ? 21.766 -11.148 10.023 1 97.31 100 THR A CA 1
ATOM 790 C C . THR A 1 100 ? 20.578 -10.688 9.18 1 97.31 100 THR A C 1
ATOM 792 O O . THR A 1 100 ? 20.734 -9.859 8.281 1 97.31 100 THR A O 1
ATOM 795 N N . ARG A 1 101 ? 19.422 -11.227 9.523 1 98 101 ARG A N 1
ATOM 796 C CA . ARG A 1 101 ? 18.234 -10.938 8.734 1 98 101 ARG A CA 1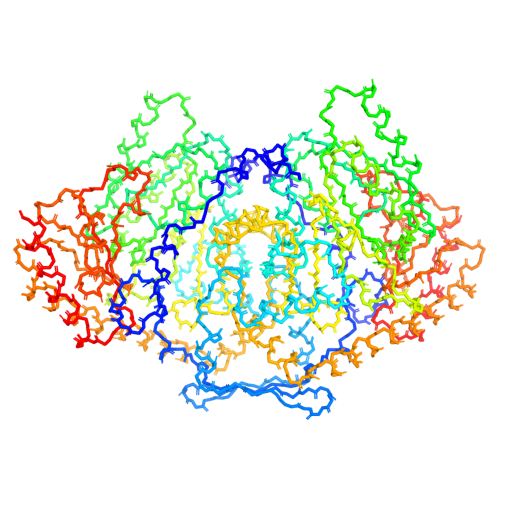
ATOM 797 C C . ARG A 1 101 ? 17.188 -10.219 9.57 1 98 101 ARG A C 1
ATOM 799 O O . ARG A 1 101 ? 17.234 -10.25 10.805 1 98 101 ARG A O 1
ATOM 806 N N . ASP A 1 102 ? 16.25 -9.516 8.898 1 98.31 102 ASP A N 1
ATOM 807 C CA . ASP A 1 102 ? 15.047 -8.922 9.492 1 98.31 102 ASP A CA 1
ATOM 808 C C . ASP A 1 102 ? 13.82 -9.18 8.617 1 98.31 102 ASP A C 1
ATOM 810 O O . ASP A 1 102 ? 13.938 -9.742 7.531 1 98.31 102 ASP A O 1
ATOM 814 N N . LEU A 1 103 ? 12.727 -8.867 9.203 1 98.75 103 LEU A N 1
ATOM 815 C CA . LEU A 1 103 ? 11.469 -8.969 8.477 1 98.75 103 LEU A CA 1
ATOM 816 C C . LEU A 1 103 ? 10.805 -7.598 8.344 1 98.75 103 LEU A C 1
ATOM 818 O O . LEU A 1 103 ? 11.016 -6.719 9.18 1 98.75 103 LEU A O 1
ATOM 822 N N . CYS A 1 104 ? 10.039 -7.406 7.297 1 98.75 104 CYS A N 1
ATOM 823 C CA . CYS A 1 104 ? 9.172 -6.254 7.09 1 98.75 104 CYS A CA 1
ATOM 824 C C . CYS A 1 104 ? 7.777 -6.691 6.645 1 98.75 104 CYS A C 1
ATOM 826 O O . CYS A 1 104 ? 7.641 -7.492 5.715 1 98.75 104 CYS A O 1
ATOM 828 N N . VAL A 1 105 ? 6.754 -6.203 7.363 1 98.75 105 VAL A N 1
ATOM 829 C CA . VAL A 1 105 ? 5.379 -6.469 6.957 1 98.75 105 VAL A CA 1
ATOM 830 C C . VAL A 1 105 ? 5.039 -5.648 5.711 1 98.75 105 VAL A C 1
ATOM 832 O O . VAL A 1 105 ? 5.422 -4.484 5.605 1 98.75 105 VAL A O 1
ATOM 835 N N . ILE A 1 106 ? 4.352 -6.281 4.773 1 98.62 106 ILE A N 1
ATOM 836 C CA . ILE A 1 106 ? 4.008 -5.633 3.514 1 98.62 106 ILE A CA 1
ATOM 837 C C . ILE A 1 106 ? 2.545 -5.906 3.174 1 98.62 106 ILE A C 1
ATOM 839 O O . ILE A 1 106 ? 1.938 -6.832 3.719 1 98.62 106 ILE A O 1
ATOM 843 N N . ASN A 1 107 ? 1.965 -5.102 2.256 1 98.12 107 ASN A N 1
ATOM 844 C CA . ASN A 1 107 ? 0.598 -5.273 1.775 1 98.12 107 ASN A CA 1
ATOM 845 C C . ASN A 1 107 ? 0.49 -6.438 0.794 1 98.12 107 ASN A C 1
ATOM 847 O O . ASN A 1 107 ? 0.186 -6.234 -0.383 1 98.12 107 ASN A O 1
ATOM 851 N N . GLY A 1 108 ? 0.672 -7.66 1.298 1 97.56 108 GLY A N 1
ATOM 852 C CA . GLY A 1 108 ? 0.683 -8.836 0.446 1 97.56 108 GLY A CA 1
ATOM 853 C C . GLY A 1 108 ? 1.998 -9.039 -0.285 1 97.56 108 GLY A C 1
ATOM 854 O O . GLY A 1 108 ? 2.82 -8.117 -0.352 1 97.56 108 GLY A O 1
ATOM 855 N N . ALA A 1 109 ? 2.154 -10.18 -0.912 1 98.06 109 ALA A N 1
ATOM 856 C CA . ALA A 1 109 ? 3.414 -10.539 -1.557 1 98.06 109 ALA A CA 1
ATOM 857 C C . ALA A 1 109 ? 3.709 -9.617 -2.736 1 98.06 109 ALA A C 1
ATOM 859 O O . ALA A 1 109 ? 4.871 -9.312 -3.018 1 98.06 109 ALA A O 1
ATOM 860 N N . GLN A 1 110 ? 2.672 -9.141 -3.422 1 97.69 110 GLN A N 1
ATOM 861 C CA . GLN A 1 110 ? 2.855 -8.289 -4.594 1 97.69 110 GLN A CA 1
ATOM 862 C C . GLN A 1 110 ? 3.68 -7.051 -4.25 1 97.69 110 GLN A C 1
ATOM 864 O O . GLN A 1 110 ? 4.566 -6.656 -5.008 1 97.69 110 GLN A O 1
ATOM 869 N N . GLU A 1 111 ? 3.408 -6.461 -3.088 1 98.44 111 GLU A N 1
ATOM 870 C CA . GLU A 1 111 ? 4.18 -5.289 -2.688 1 98.44 111 GLU A CA 1
ATOM 871 C C . GLU A 1 111 ? 5.645 -5.648 -2.453 1 98.44 111 GLU A C 1
ATOM 873 O O . GLU A 1 111 ? 6.543 -4.922 -2.883 1 98.44 111 GLU A O 1
ATOM 878 N N . GLY A 1 112 ? 5.855 -6.746 -1.739 1 98.69 112 GLY A N 1
ATOM 879 C CA . GLY A 1 112 ? 7.223 -7.172 -1.474 1 98.69 112 GLY A CA 1
ATOM 880 C C . GLY A 1 112 ? 8.031 -7.414 -2.736 1 98.69 112 GLY A C 1
ATOM 881 O O . GLY A 1 112 ? 9.164 -6.953 -2.848 1 98.69 112 GLY A O 1
ATOM 882 N N . ILE A 1 113 ? 7.438 -8.07 -3.699 1 98.81 113 ILE A N 1
ATOM 883 C CA . ILE A 1 113 ? 8.094 -8.375 -4.965 1 98.81 113 ILE A CA 1
ATOM 884 C C . ILE A 1 113 ? 8.391 -7.078 -5.715 1 98.81 113 ILE A C 1
ATOM 886 O O . ILE A 1 113 ? 9.508 -6.875 -6.207 1 98.81 113 ILE A O 1
ATOM 890 N N . SER A 1 114 ? 7.418 -6.211 -5.77 1 98.44 114 SER A N 1
ATOM 891 C CA . SER A 1 114 ? 7.578 -4.934 -6.453 1 98.44 114 SER A CA 1
ATOM 892 C C . SER A 1 114 ? 8.719 -4.121 -5.852 1 98.44 114 SER A C 1
ATOM 894 O O . SER A 1 114 ? 9.562 -3.596 -6.574 1 98.44 114 SER A O 1
ATOM 896 N N . LYS A 1 115 ? 8.766 -4.035 -4.539 1 98.56 115 LYS A N 1
ATOM 897 C CA . LYS A 1 115 ? 9.805 -3.242 -3.883 1 98.56 115 LYS A CA 1
ATOM 898 C C . LYS A 1 115 ? 11.172 -3.889 -4.043 1 98.56 115 LYS A C 1
ATOM 900 O O . LYS A 1 115 ? 12.18 -3.191 -4.191 1 98.56 115 LYS A O 1
ATOM 905 N N . CYS A 1 116 ? 11.242 -5.188 -4.016 1 98.75 116 CYS A N 1
ATOM 906 C CA . CYS A 1 116 ? 12.5 -5.875 -4.254 1 98.75 116 CYS A CA 1
ATOM 907 C C . CYS A 1 116 ? 13.055 -5.539 -5.637 1 98.75 116 CYS A C 1
ATOM 909 O O . CYS A 1 116 ? 14.227 -5.191 -5.773 1 98.75 116 CYS A O 1
ATOM 911 N N . PHE A 1 117 ? 12.195 -5.613 -6.656 1 98.62 117 PHE A N 1
ATOM 912 C CA . PHE A 1 117 ? 12.641 -5.281 -8.008 1 98.62 117 PHE A CA 1
ATOM 913 C C . PHE A 1 117 ? 13.062 -3.82 -8.094 1 98.62 117 PHE A C 1
ATOM 915 O O . PHE A 1 117 ? 14.109 -3.506 -8.672 1 98.62 117 PHE A O 1
ATOM 922 N N . ASP A 1 118 ? 12.305 -2.951 -7.496 1 97.69 118 ASP A N 1
ATOM 923 C CA . ASP A 1 118 ? 12.57 -1.518 -7.578 1 97.69 118 ASP A CA 1
ATOM 924 C C . ASP A 1 118 ? 13.93 -1.174 -6.961 1 97.69 118 ASP A C 1
ATOM 926 O O . ASP A 1 118 ? 14.586 -0.226 -7.391 1 97.69 118 ASP A O 1
ATOM 930 N N . LEU A 1 119 ? 14.344 -1.894 -5.984 1 98.19 119 LEU A N 1
ATOM 931 C CA . LEU A 1 119 ? 15.609 -1.64 -5.312 1 98.19 119 LEU A CA 1
ATOM 932 C C . LEU A 1 119 ? 16.781 -2.102 -6.176 1 98.19 119 LEU A C 1
ATOM 934 O O . LEU A 1 119 ? 17.922 -1.702 -5.941 1 98.19 119 LEU A O 1
ATOM 938 N N . ILE A 1 120 ? 16.484 -2.961 -7.141 1 98.19 120 ILE A N 1
ATOM 939 C CA . ILE A 1 120 ? 17.594 -3.674 -7.785 1 98.19 120 ILE A CA 1
ATOM 940 C C . ILE A 1 120 ? 17.688 -3.252 -9.25 1 98.19 120 ILE A C 1
ATOM 942 O O . ILE A 1 120 ? 18.797 -3.02 -9.758 1 98.19 120 ILE A O 1
ATOM 946 N N . VAL A 1 121 ? 16.562 -3.1 -9.992 1 97.25 121 VAL A N 1
ATOM 947 C CA . VAL A 1 121 ? 16.609 -2.965 -11.445 1 97.25 121 VAL A CA 1
ATOM 948 C C . VAL A 1 121 ? 16.391 -1.508 -11.836 1 97.25 121 VAL A C 1
ATOM 950 O O . VAL A 1 121 ? 15.648 -0.786 -11.164 1 97.25 121 VAL A O 1
ATOM 953 N N . SER A 1 122 ? 17 -1.115 -12.875 1 95.44 122 SER A N 1
ATOM 954 C CA . SER A 1 122 ? 16.797 0.151 -13.57 1 95.44 122 SER A CA 1
ATOM 955 C C . SER A 1 122 ? 16.406 -0.075 -15.031 1 95.44 122 SER A C 1
ATOM 957 O O . SER A 1 122 ? 16.438 -1.205 -15.516 1 95.44 122 SER A O 1
ATOM 959 N N . GLU A 1 123 ? 15.984 1.018 -15.641 1 94.81 123 GLU A N 1
ATOM 960 C CA . GLU A 1 123 ? 15.594 0.941 -17.047 1 94.81 123 GLU A CA 1
ATOM 961 C C . GLU A 1 123 ? 16.719 0.353 -17.906 1 94.81 123 GLU A C 1
ATOM 963 O O . GLU A 1 123 ? 17.875 0.767 -17.781 1 94.81 123 GLU A O 1
ATOM 968 N N . GLY A 1 124 ? 16.391 -0.654 -18.656 1 94.31 124 GLY A N 1
ATOM 969 C CA . GLY A 1 124 ? 17.344 -1.226 -19.594 1 94.31 124 GLY A CA 1
ATOM 970 C C . GLY A 1 124 ? 18.141 -2.377 -19 1 94.31 124 GLY A C 1
ATOM 971 O O . GLY A 1 124 ? 18.875 -3.062 -19.719 1 94.31 124 GLY A O 1
ATOM 972 N N . ASP A 1 125 ? 17.922 -2.705 -17.734 1 96.38 125 ASP A N 1
ATOM 973 C CA . ASP A 1 125 ? 18.641 -3.814 -17.094 1 96.38 125 ASP A CA 1
ATOM 974 C C . ASP A 1 125 ? 18.125 -5.16 -17.609 1 96.38 125 ASP A C 1
ATOM 976 O O . ASP A 1 125 ? 17.188 -5.207 -18.422 1 96.38 125 ASP A O 1
ATOM 980 N N . SER A 1 126 ? 18.812 -6.266 -17.188 1 96.38 126 SER A N 1
ATOM 981 C CA . SER A 1 126 ? 18.422 -7.629 -17.531 1 96.38 126 SER A CA 1
ATOM 982 C C . SER A 1 126 ? 17.953 -8.391 -16.297 1 96.38 126 SER A C 1
ATOM 984 O O . SER A 1 126 ? 18.469 -8.164 -15.195 1 96.38 126 SER A O 1
ATOM 986 N N . VAL A 1 127 ? 16.969 -9.234 -16.5 1 97.5 127 VAL A N 1
ATOM 987 C CA . VAL A 1 127 ? 16.422 -10.039 -15.398 1 97.5 127 VAL A CA 1
ATOM 988 C C . VAL A 1 127 ? 16.266 -11.492 -15.859 1 97.5 127 VAL A C 1
ATOM 990 O O . VAL A 1 127 ? 16.031 -11.75 -17.047 1 97.5 127 VAL A O 1
ATOM 993 N N . LEU A 1 128 ? 16.5 -12.453 -14.938 1 98.31 128 LEU A N 1
ATOM 994 C CA . LEU A 1 128 ? 16.266 -13.867 -15.172 1 98.31 128 LEU A CA 1
ATOM 995 C C . LEU A 1 128 ? 14.844 -14.258 -14.773 1 98.31 128 LEU A C 1
ATOM 997 O O . LEU A 1 128 ? 14.461 -14.102 -13.609 1 98.31 128 LEU A O 1
ATOM 1001 N N . VAL A 1 129 ? 14.047 -14.766 -15.75 1 97.69 129 VAL A N 1
ATOM 1002 C CA . VAL A 1 129 ? 12.695 -15.234 -15.477 1 97.69 129 VAL A CA 1
ATOM 1003 C C . VAL A 1 129 ? 12.422 -16.516 -16.25 1 97.69 129 VAL A C 1
ATOM 1005 O O . VAL A 1 129 ? 13.023 -16.75 -17.297 1 97.69 129 VAL A O 1
ATOM 1008 N N . PRO A 1 130 ? 11.523 -17.344 -15.695 1 96.19 130 PRO A N 1
ATOM 1009 C CA . PRO A 1 130 ? 11.102 -18.5 -16.5 1 96.19 130 PRO A CA 1
ATOM 1010 C C . PRO A 1 130 ? 10.305 -18.078 -17.734 1 96.19 130 PRO A C 1
ATOM 1012 O O . PRO A 1 130 ? 9.867 -16.938 -17.844 1 96.19 130 PRO A O 1
ATOM 1015 N N . LYS A 1 131 ? 10.125 -18.984 -18.656 1 93.31 131 LYS A N 1
ATOM 1016 C CA . LYS A 1 131 ? 9.359 -18.703 -19.875 1 93.31 131 LYS A CA 1
ATOM 1017 C C . LYS A 1 131 ? 7.906 -18.375 -19.531 1 93.31 131 LYS A C 1
ATOM 1019 O O . LYS A 1 131 ? 7.281 -17.547 -20.203 1 93.31 131 LYS A O 1
ATOM 1024 N N . SER A 1 132 ? 7.355 -19.109 -18.531 1 93.88 132 SER A N 1
ATOM 1025 C CA . SER A 1 132 ? 6.035 -18.797 -18 1 93.88 132 SER A CA 1
ATOM 1026 C C . SER A 1 132 ? 6.133 -18.078 -16.656 1 93.88 132 SER A C 1
ATOM 1028 O O . SER A 1 132 ? 6.652 -18.625 -15.688 1 93.88 132 SER A O 1
ATOM 1030 N N . VAL A 1 133 ? 5.609 -16.828 -16.609 1 94.56 133 VAL A N 1
ATOM 1031 C CA . VAL A 1 133 ? 5.781 -15.961 -15.445 1 94.56 133 VAL A CA 1
ATOM 1032 C C . VAL A 1 133 ? 4.422 -15.484 -14.953 1 94.56 133 VAL A C 1
ATOM 1034 O O . VAL A 1 133 ? 3.539 -15.164 -15.75 1 94.56 133 VAL A O 1
ATOM 1037 N N . TYR A 1 134 ? 4.25 -15.445 -13.68 1 95.75 134 TYR A N 1
ATOM 1038 C CA . TYR A 1 134 ? 3.061 -14.844 -13.086 1 95.75 134 TYR A CA 1
ATOM 1039 C C . TYR A 1 134 ? 2.811 -13.453 -13.656 1 95.75 134 TYR A C 1
ATOM 1041 O O . TYR A 1 134 ? 3.691 -12.594 -13.609 1 95.75 134 TYR A O 1
ATOM 1049 N N . THR A 1 135 ? 1.634 -13.188 -14.102 1 94.5 135 THR A N 1
ATOM 1050 C CA . THR A 1 135 ? 1.278 -11.969 -14.82 1 94.5 135 THR A CA 1
ATOM 1051 C C . THR A 1 135 ? 1.478 -10.742 -13.93 1 94.5 135 THR A C 1
ATOM 1053 O O . THR A 1 135 ? 1.849 -9.672 -14.414 1 94.5 135 THR A O 1
ATOM 1056 N N . GLY A 1 136 ? 1.227 -10.891 -12.602 1 94.44 136 GLY A N 1
ATOM 1057 C CA . GLY A 1 136 ? 1.441 -9.781 -11.688 1 94.44 136 GLY A CA 1
ATOM 1058 C C . GLY A 1 136 ? 2.869 -9.266 -11.695 1 94.44 136 GLY A C 1
ATOM 1059 O O . GLY A 1 136 ? 3.104 -8.062 -11.555 1 94.44 136 GLY A O 1
ATOM 1060 N N . VAL A 1 137 ? 3.826 -10.141 -11.883 1 96.62 137 VAL A N 1
ATOM 1061 C CA . VAL A 1 137 ? 5.234 -9.758 -11.938 1 96.62 137 VAL A CA 1
ATOM 1062 C C . VAL A 1 137 ? 5.52 -9.031 -13.25 1 96.62 137 VAL A C 1
ATOM 1064 O O . VAL A 1 137 ? 6.254 -8.047 -13.273 1 96.62 137 VAL A O 1
ATOM 1067 N N . LEU A 1 138 ? 4.922 -9.531 -14.344 1 94.94 138 LEU A N 1
ATOM 1068 C CA . LEU A 1 138 ? 5.082 -8.852 -15.625 1 94.94 138 LEU A CA 1
ATOM 1069 C C . LEU A 1 138 ? 4.582 -7.418 -15.547 1 94.94 138 LEU A C 1
ATOM 1071 O O . LEU A 1 138 ? 5.188 -6.512 -16.125 1 94.94 138 LEU A O 1
ATOM 1075 N N . SER A 1 139 ? 3.516 -7.227 -14.828 1 94.44 139 SER A N 1
ATOM 1076 C CA . SER A 1 139 ? 2.961 -5.887 -14.648 1 94.44 139 SER A CA 1
ATOM 1077 C C . SER A 1 139 ? 3.918 -4.992 -13.867 1 94.44 139 SER A C 1
ATOM 1079 O O . SER A 1 139 ? 3.988 -3.787 -14.109 1 94.44 139 SER A O 1
ATOM 1081 N N . ILE A 1 140 ? 4.633 -5.547 -12.914 1 96.19 140 ILE A N 1
ATOM 1082 C CA . ILE A 1 140 ? 5.637 -4.812 -12.148 1 96.19 140 ILE A CA 1
ATOM 1083 C C . ILE A 1 140 ? 6.773 -4.383 -13.078 1 96.19 140 ILE A C 1
ATOM 1085 O O . ILE A 1 140 ? 7.246 -3.246 -13.008 1 96.19 140 ILE A O 1
ATOM 1089 N N . LEU A 1 141 ? 7.176 -5.223 -14.016 1 95.94 141 LEU A N 1
ATOM 1090 C CA . LEU A 1 141 ? 8.422 -5.066 -14.758 1 95.94 141 LEU A CA 1
ATOM 1091 C C . LEU A 1 141 ? 8.203 -4.195 -15.992 1 95.94 141 LEU A C 1
ATOM 1093 O O . LEU A 1 141 ? 9.172 -3.717 -16.594 1 95.94 141 LEU A O 1
ATOM 1097 N N . GLU A 1 142 ? 6.945 -4.02 -16.375 1 92.31 142 GLU A N 1
ATOM 1098 C CA . GLU A 1 142 ? 6.621 -3.389 -17.656 1 92.31 142 GLU A CA 1
ATOM 1099 C C . GLU A 1 142 ? 7.152 -1.959 -17.703 1 92.31 142 GLU A C 1
ATOM 1101 O O . GLU A 1 142 ? 7.477 -1.456 -18.781 1 92.31 142 GLU A O 1
ATOM 1106 N N . VAL A 1 143 ? 7.402 -1.319 -16.578 1 93.62 143 VAL A N 1
ATOM 1107 C CA . VAL A 1 143 ? 7.766 0.094 -16.562 1 93.62 143 VAL A CA 1
ATOM 1108 C C . VAL A 1 143 ? 9.266 0.247 -16.781 1 93.62 143 VAL A C 1
ATOM 1110 O O . VAL A 1 143 ? 9.75 1.342 -17.078 1 93.62 143 VAL A O 1
ATOM 1113 N N . TYR A 1 144 ? 10.117 -0.82 -16.703 1 94.38 144 TYR A N 1
ATOM 1114 C CA . TYR A 1 144 ? 11.578 -0.732 -16.688 1 94.38 144 TYR A CA 1
ATOM 1115 C C . TYR A 1 144 ? 12.148 -1.063 -18.062 1 94.38 144 TYR A C 1
ATOM 1117 O O . TYR A 1 144 ? 13.359 -0.936 -18.281 1 94.38 144 TYR A O 1
ATOM 1125 N N . LYS A 1 145 ? 11.445 -1.438 -19.047 1 92.06 145 LYS A N 1
ATOM 1126 C CA . LYS A 1 145 ? 11.969 -1.83 -20.359 1 92.06 145 LYS A CA 1
ATOM 1127 C C . LYS A 1 145 ? 13.117 -2.822 -20.219 1 92.06 145 LYS A C 1
ATOM 1129 O O . LYS A 1 145 ? 14.195 -2.611 -20.766 1 92.06 145 LYS A O 1
ATOM 1134 N N . LEU A 1 146 ? 12.938 -3.85 -19.547 1 95 146 LEU A N 1
ATOM 1135 C CA . LEU A 1 146 ? 13.984 -4.801 -19.188 1 95 146 LEU A CA 1
ATOM 1136 C C . LEU A 1 146 ? 14.281 -5.742 -20.359 1 95 146 LEU A C 1
ATOM 1138 O O . LEU A 1 146 ? 13.438 -5.926 -21.234 1 95 146 LEU A O 1
ATOM 1142 N N . ASN A 1 147 ? 15.531 -6.254 -20.328 1 94.81 147 ASN A N 1
ATOM 1143 C CA . ASN A 1 147 ? 15.875 -7.43 -21.125 1 94.81 147 ASN A CA 1
ATOM 1144 C C . ASN A 1 147 ? 15.594 -8.719 -20.359 1 94.81 147 ASN A C 1
ATOM 1146 O O . ASN A 1 147 ? 16.219 -8.984 -19.328 1 94.81 147 ASN A O 1
ATOM 1150 N N . TYR A 1 148 ? 14.68 -9.555 -20.906 1 95.44 148 TYR A N 1
ATOM 1151 C CA . TYR A 1 148 ? 14.328 -10.812 -20.25 1 95.44 148 TYR A CA 1
ATOM 1152 C C . TYR A 1 148 ? 15.25 -11.938 -20.703 1 95.44 148 TYR A C 1
ATOM 1154 O O . TYR A 1 148 ? 15.305 -12.266 -21.891 1 95.44 148 TYR A O 1
ATOM 1162 N N . VAL A 1 149 ? 16.031 -12.43 -19.812 1 96.69 149 VAL A N 1
ATOM 1163 C CA . VAL A 1 149 ? 16.797 -13.648 -20.031 1 96.69 149 VAL A CA 1
ATOM 1164 C C . VAL A 1 149 ? 16.016 -14.852 -19.516 1 96.69 149 VAL A C 1
ATOM 1166 O O . VAL A 1 149 ? 15.938 -15.086 -18.312 1 96.69 149 VAL A O 1
ATOM 1169 N N . THR A 1 150 ? 15.461 -15.688 -20.438 1 96.12 150 THR A N 1
ATOM 1170 C CA . THR A 1 150 ? 14.492 -16.719 -20.047 1 96.12 150 THR A CA 1
ATOM 1171 C C . THR A 1 150 ? 15.148 -18.094 -20.016 1 96.12 150 THR A C 1
ATOM 1173 O O . THR A 1 150 ? 16.203 -18.297 -20.641 1 96.12 150 THR A O 1
ATOM 1176 N N . PHE A 1 151 ? 14.586 -18.953 -19.25 1 96.69 151 PHE A N 1
ATOM 1177 C CA . PHE A 1 151 ? 15.023 -20.328 -19.156 1 96.69 151 PHE A CA 1
ATOM 1178 C C . PHE A 1 151 ? 13.828 -21.281 -19.109 1 96.69 151 PHE A C 1
ATOM 1180 O O . PHE A 1 151 ? 12.688 -20.844 -18.938 1 96.69 151 PHE A O 1
ATOM 1187 N N . GLU A 1 152 ? 14.102 -22.562 -19.203 1 95.94 152 GLU A N 1
ATOM 1188 C CA . GLU A 1 152 ? 13.055 -23.562 -19.328 1 95.94 152 GLU A CA 1
ATOM 1189 C C . GLU A 1 152 ? 12.742 -24.203 -17.969 1 95.94 152 GLU A C 1
ATOM 1191 O O . GLU A 1 152 ? 13.594 -24.234 -17.078 1 95.94 152 GLU A O 1
ATOM 1196 N N . GLU A 1 153 ? 11.484 -24.609 -17.891 1 95.62 153 GLU A N 1
ATOM 1197 C CA . GLU A 1 153 ? 10.992 -25.406 -16.781 1 95.62 153 GLU A CA 1
ATOM 1198 C C . GLU A 1 153 ? 10.336 -26.703 -17.281 1 95.62 153 GLU A C 1
ATOM 1200 O O . GLU A 1 153 ? 9.961 -26.797 -18.453 1 95.62 153 GLU A O 1
ATOM 1205 N N . ASP A 1 154 ? 10.32 -27.703 -16.438 1 95.31 154 ASP A N 1
ATOM 1206 C CA . ASP A 1 154 ? 9.555 -28.906 -16.688 1 95.31 154 ASP A CA 1
ATOM 1207 C C . ASP A 1 154 ? 8.734 -29.297 -15.469 1 95.31 154 ASP A C 1
ATOM 1209 O O . ASP A 1 154 ? 8.414 -28.453 -14.625 1 95.31 154 ASP A O 1
ATOM 1213 N N . GLU A 1 155 ? 8.234 -30.484 -15.352 1 93.62 155 GLU A N 1
ATOM 1214 C CA . GLU A 1 155 ? 7.34 -30.938 -14.289 1 93.62 155 GLU A CA 1
ATOM 1215 C C . GLU A 1 155 ? 8.016 -30.859 -12.922 1 93.62 155 GLU A C 1
ATOM 1217 O O . GLU A 1 155 ? 7.34 -30.906 -11.891 1 93.62 155 GLU A O 1
ATOM 1222 N N . ASN A 1 156 ? 9.367 -30.719 -12.977 1 95 156 ASN A N 1
ATOM 1223 C CA . ASN A 1 156 ? 10.109 -30.594 -11.727 1 95 156 ASN A CA 1
ATOM 1224 C C . ASN A 1 156 ? 10.648 -29.172 -11.539 1 95 156 ASN A C 1
ATOM 1226 O O . ASN A 1 156 ? 11.625 -28.969 -10.812 1 95 156 ASN A O 1
ATOM 1230 N N . GLY A 1 157 ? 10.094 -28.219 -12.227 1 95.88 157 GLY A N 1
ATOM 1231 C CA . GLY A 1 157 ? 10.438 -26.828 -12.07 1 95.88 157 GLY A CA 1
ATOM 1232 C C . GLY A 1 157 ? 11.586 -26.375 -12.953 1 95.88 157 GLY A C 1
ATOM 1233 O O . GLY A 1 157 ? 11.719 -26.844 -14.086 1 95.88 157 GLY A O 1
ATOM 1234 N N . ILE A 1 158 ? 12.391 -25.484 -12.523 1 97.81 158 ILE A N 1
ATOM 1235 C CA . ILE A 1 158 ? 13.484 -24.875 -13.273 1 97.81 158 ILE A CA 1
ATOM 1236 C C . ILE A 1 158 ? 14.492 -25.953 -13.68 1 97.81 158 ILE A C 1
ATOM 1238 O O . ILE A 1 158 ? 14.891 -26.781 -12.859 1 97.81 158 ILE A O 1
ATOM 1242 N N . ILE A 1 159 ? 14.859 -25.938 -14.914 1 98.5 159 ILE A N 1
ATOM 1243 C CA . ILE A 1 159 ? 15.961 -26.766 -15.383 1 98.5 159 ILE A CA 1
ATOM 1244 C C . ILE A 1 159 ? 17.281 -26.016 -15.203 1 98.5 159 ILE A C 1
ATOM 1246 O O . ILE A 1 159 ? 17.578 -25.078 -15.945 1 98.5 159 ILE A O 1
ATOM 1250 N N . PRO A 1 160 ? 18.109 -26.484 -14.281 1 98.62 160 PRO A N 1
ATOM 1251 C CA . PRO A 1 160 ? 19.328 -25.734 -13.977 1 98.62 160 PRO A CA 1
ATOM 1252 C C . PRO A 1 160 ? 20.234 -25.562 -15.195 1 98.62 160 PRO A C 1
ATOM 1254 O O . PRO A 1 160 ? 20.797 -24.484 -15.398 1 98.62 160 PRO A O 1
ATOM 1257 N N . GLN A 1 161 ? 20.328 -26.578 -16.016 1 98.38 161 GLN A N 1
ATOM 1258 C CA . GLN A 1 161 ? 21.172 -26.5 -17.203 1 98.38 161 GLN A CA 1
ATOM 1259 C C . GLN A 1 161 ? 20.672 -25.438 -18.156 1 98.38 161 GLN A C 1
ATOM 1261 O O . GLN A 1 161 ? 21.469 -24.734 -18.797 1 98.38 161 GLN A O 1
ATOM 1266 N N . SER A 1 162 ? 19.406 -25.344 -18.281 1 98.31 162 SER A N 1
ATOM 1267 C CA . SER A 1 162 ? 18.812 -24.297 -19.141 1 98.31 162 SER A CA 1
ATOM 1268 C C . SER A 1 162 ? 19.156 -22.906 -18.609 1 98.31 162 SER A C 1
ATOM 1270 O O . SER A 1 162 ? 19.453 -22 -19.406 1 98.31 162 SER A O 1
ATOM 1272 N N . LEU A 1 163 ? 19.141 -22.734 -17.344 1 98.44 163 LEU A N 1
ATOM 1273 C CA . LEU A 1 163 ? 19.5 -21.484 -16.703 1 98.44 163 LEU A CA 1
ATOM 1274 C C . LEU A 1 163 ? 20.969 -21.141 -16.953 1 98.44 163 LEU A C 1
ATOM 1276 O O . LEU A 1 163 ? 21.297 -20.016 -17.359 1 98.44 163 LEU A O 1
ATOM 1280 N N . SER A 1 164 ? 21.812 -22.125 -16.766 1 97.75 164 SER A N 1
ATOM 1281 C CA . SER A 1 164 ? 23.234 -21.938 -16.984 1 97.75 164 SER A CA 1
ATOM 1282 C C . SER A 1 164 ? 23.531 -21.578 -18.438 1 97.75 164 SER A C 1
ATOM 1284 O O . SER A 1 164 ? 24.344 -20.703 -18.719 1 97.75 164 SER A O 1
ATOM 1286 N N . ASN A 1 165 ? 22.844 -22.25 -19.328 1 97.5 165 ASN A N 1
ATOM 1287 C CA . ASN A 1 165 ? 23.016 -21.984 -20.75 1 97.5 165 ASN A CA 1
ATOM 1288 C C . ASN A 1 165 ? 22.578 -20.562 -21.125 1 97.5 165 ASN A C 1
ATOM 1290 O O . ASN A 1 165 ? 23.25 -19.891 -21.922 1 97.5 165 ASN A O 1
ATOM 1294 N N . ALA A 1 166 ? 21.484 -20.172 -20.609 1 96.62 166 ALA A N 1
ATOM 1295 C CA . ALA A 1 166 ? 20.969 -18.828 -20.875 1 96.62 166 ALA A CA 1
ATOM 1296 C C . ALA A 1 166 ? 21.969 -17.766 -20.406 1 96.62 166 ALA A C 1
ATOM 1298 O O . ALA A 1 166 ? 22.219 -16.797 -21.125 1 96.62 166 ALA A O 1
ATOM 1299 N N . LEU A 1 167 ? 22.578 -17.984 -19.266 1 97 167 LEU A N 1
ATOM 1300 C CA . LEU A 1 167 ? 23.547 -17.047 -18.688 1 97 167 LEU A CA 1
ATOM 1301 C C . LEU A 1 167 ? 24.828 -17.031 -19.516 1 97 167 LEU A C 1
ATOM 1303 O O . LEU A 1 167 ? 25.375 -15.961 -19.781 1 97 167 LEU A O 1
ATOM 1307 N N . TYR A 1 168 ? 25.234 -18.172 -19.859 1 94.56 168 TYR A N 1
ATOM 1308 C CA . TYR A 1 168 ? 26.438 -18.281 -20.672 1 94.56 168 TYR A CA 1
ATOM 1309 C C . TYR A 1 168 ? 26.281 -17.531 -21.984 1 94.56 168 TYR A C 1
ATOM 1311 O O . TYR A 1 168 ? 27.141 -16.734 -22.359 1 94.56 168 TYR A O 1
ATOM 1319 N N . ARG A 1 169 ? 25.203 -17.719 -22.656 1 95.12 169 ARG A N 1
ATOM 1320 C CA . ARG A 1 169 ? 24.922 -17.062 -23.938 1 95.12 169 ARG A CA 1
ATOM 1321 C C . ARG A 1 169 ? 24.844 -15.547 -23.766 1 95.12 169 ARG A C 1
ATOM 1323 O O . ARG A 1 169 ? 25.344 -14.797 -24.594 1 95.12 169 ARG A O 1
ATOM 1330 N N . TRP A 1 170 ? 24.234 -15.195 -22.734 1 93.81 170 TRP A N 1
ATOM 1331 C CA . TRP A 1 170 ? 24.094 -13.766 -22.484 1 93.81 170 TRP A CA 1
ATOM 1332 C C . TRP A 1 170 ? 25.453 -13.102 -22.266 1 93.81 170 TRP A C 1
ATOM 1334 O O . TRP A 1 170 ? 25.719 -12.031 -22.812 1 93.81 170 TRP A O 1
ATOM 1344 N N . THR A 1 171 ? 26.266 -13.68 -21.484 1 89.75 171 THR A N 1
ATOM 1345 C CA . THR A 1 171 ? 27.594 -13.141 -21.172 1 89.75 171 THR A CA 1
ATOM 1346 C C . THR A 1 171 ? 28.453 -13.062 -22.422 1 89.75 171 THR A C 1
ATOM 1348 O O . THR A 1 171 ? 29.25 -12.125 -22.578 1 89.75 171 THR A O 1
ATOM 1351 N N . LYS A 1 172 ? 28.25 -13.969 -23.297 1 90.81 172 LYS A N 1
ATOM 1352 C CA . LYS A 1 172 ? 29.094 -14.062 -24.484 1 90.81 172 LYS A CA 1
ATOM 1353 C C . LYS A 1 172 ? 28.562 -13.18 -25.609 1 90.81 172 LYS A C 1
ATOM 1355 O O . LYS A 1 172 ? 29.344 -12.602 -26.375 1 90.81 172 LYS A O 1
ATOM 1360 N N . GLU A 1 173 ? 27.328 -13.094 -25.656 1 90.06 173 GLU A N 1
ATOM 1361 C CA . GLU A 1 173 ? 26.734 -12.562 -26.891 1 90.06 173 GLU A CA 1
ATOM 1362 C C . GLU A 1 173 ? 26.141 -11.172 -26.656 1 90.06 173 GLU A C 1
ATOM 1364 O O . GLU A 1 173 ? 25.859 -10.445 -27.609 1 90.06 173 GLU A O 1
ATOM 1369 N N . SER A 1 174 ? 26.031 -10.82 -25.469 1 87.12 174 SER A N 1
ATOM 1370 C CA . SER A 1 174 ? 25.312 -9.578 -25.219 1 87.12 174 SER A CA 1
ATOM 1371 C C . SER A 1 174 ? 26.281 -8.477 -24.781 1 87.12 174 SER A C 1
ATOM 1373 O O . SER A 1 174 ? 27.266 -8.742 -24.094 1 87.12 174 SER A O 1
ATOM 1375 N N . ASN A 1 175 ? 25.969 -7.305 -25.234 1 87.56 175 ASN A N 1
ATOM 1376 C CA . ASN A 1 175 ? 26.672 -6.121 -24.75 1 87.56 175 ASN A CA 1
ATOM 1377 C C . ASN A 1 175 ? 25.875 -5.418 -23.656 1 87.56 175 ASN A C 1
ATOM 1379 O O . ASN A 1 175 ? 26.234 -4.309 -23.234 1 87.56 175 ASN A O 1
ATOM 1383 N N . LYS A 1 176 ? 24.891 -6.156 -23.141 1 87.19 176 LYS A N 1
ATOM 1384 C CA . LYS A 1 176 ? 24.031 -5.602 -22.094 1 87.19 176 LYS A CA 1
ATOM 1385 C C . LYS A 1 176 ? 24.484 -6.055 -20.703 1 87.19 176 LYS A C 1
ATOM 1387 O O . LYS A 1 176 ? 25.25 -7.008 -20.578 1 87.19 176 LYS A O 1
ATOM 1392 N N . PRO A 1 177 ? 24.031 -5.359 -19.688 1 86.31 177 PRO A N 1
ATOM 1393 C CA . PRO A 1 177 ? 24.406 -5.738 -18.328 1 86.31 177 PRO A CA 1
ATOM 1394 C C . PRO A 1 177 ? 23.969 -7.152 -17.953 1 86.31 177 PRO A C 1
ATOM 1396 O O . PRO A 1 177 ? 22.875 -7.586 -18.344 1 86.31 177 PRO A O 1
ATOM 1399 N N . ALA A 1 178 ? 24.844 -7.801 -17.25 1 91.88 178 ALA A N 1
ATOM 1400 C CA . ALA A 1 178 ? 24.484 -9.117 -16.734 1 91.88 178 ALA A CA 1
ATOM 1401 C C . ALA A 1 178 ? 23.266 -9.039 -15.82 1 91.88 178 ALA A C 1
ATOM 1403 O O . ALA A 1 178 ? 23.109 -8.062 -15.086 1 91.88 178 ALA A O 1
ATOM 1404 N N . PRO A 1 179 ? 22.375 -10.039 -15.859 1 96 179 PRO A N 1
ATOM 1405 C CA . PRO A 1 179 ? 21.234 -10.023 -14.945 1 96 179 PRO A CA 1
ATOM 1406 C C . PRO A 1 179 ? 21.656 -10.07 -13.477 1 96 179 PRO A C 1
ATOM 1408 O O . PRO A 1 179 ? 22.547 -10.844 -13.109 1 96 179 PRO A O 1
ATOM 1411 N N . LYS A 1 180 ? 21.031 -9.281 -12.648 1 94.56 180 LYS A N 1
ATOM 1412 C CA . LYS A 1 180 ? 21.391 -9.203 -11.234 1 94.56 180 LYS A CA 1
ATOM 1413 C C . LYS A 1 180 ? 20.359 -9.93 -10.367 1 94.56 180 LYS A C 1
ATOM 1415 O O . LYS A 1 180 ? 20.562 -10.086 -9.156 1 94.56 180 LYS A O 1
ATOM 1420 N N . VAL A 1 181 ? 19.266 -10.406 -10.984 1 98.56 181 VAL A N 1
ATOM 1421 C CA . VAL A 1 181 ? 18.203 -10.945 -10.148 1 98.56 181 VAL A CA 1
ATOM 1422 C C . VAL A 1 181 ? 17.453 -12.039 -10.914 1 98.56 181 VAL A C 1
ATOM 1424 O O . VAL A 1 181 ? 17.203 -11.906 -12.117 1 98.56 181 VAL A O 1
ATOM 1427 N N . LEU A 1 182 ? 17.188 -13.141 -10.234 1 98.75 182 LEU A N 1
ATOM 1428 C CA . LEU A 1 182 ? 16.312 -14.219 -10.664 1 98.75 182 LEU A CA 1
ATOM 1429 C C . LEU A 1 182 ? 14.992 -14.18 -9.891 1 98.75 182 LEU A C 1
ATOM 1431 O O . LEU A 1 182 ? 14.992 -14.086 -8.664 1 98.75 182 LEU A O 1
ATOM 1435 N N . TYR A 1 183 ? 13.914 -14.188 -10.633 1 98.75 183 TYR A N 1
ATOM 1436 C CA . TYR A 1 183 ? 12.602 -14.367 -10.023 1 98.75 183 TYR A CA 1
ATOM 1437 C C . TYR A 1 183 ? 12.109 -15.797 -10.203 1 98.75 183 TYR A C 1
ATOM 1439 O O . TYR A 1 183 ? 12.172 -16.344 -11.305 1 98.75 183 TYR A O 1
ATOM 1447 N N . THR A 1 184 ? 11.523 -16.359 -9.07 1 98.5 184 THR A N 1
ATOM 1448 C CA . THR A 1 184 ? 10.984 -17.719 -9.195 1 98.5 184 THR A CA 1
ATOM 1449 C C . THR A 1 184 ? 9.898 -17.953 -8.156 1 98.5 184 THR A C 1
ATOM 1451 O O . THR A 1 184 ? 9.914 -17.359 -7.078 1 98.5 184 THR A O 1
ATOM 1454 N N . ILE A 1 185 ? 8.938 -18.734 -8.492 1 98.19 185 ILE A N 1
ATOM 1455 C CA . ILE A 1 185 ? 7.977 -19.359 -7.586 1 98.19 185 ILE A CA 1
ATOM 1456 C C . ILE A 1 185 ? 8.32 -20.844 -7.41 1 98.19 185 ILE A C 1
ATOM 1458 O O . ILE A 1 185 ? 7.914 -21.672 -8.219 1 98.19 185 ILE A O 1
ATOM 1462 N N . PRO A 1 186 ? 9 -21.156 -6.348 1 97.69 186 PRO A N 1
ATOM 1463 C CA . PRO A 1 186 ? 9.57 -22.516 -6.266 1 97.69 186 PRO A CA 1
ATOM 1464 C C . PRO A 1 186 ? 8.539 -23.562 -5.852 1 97.69 186 PRO A C 1
ATOM 1466 O O . PRO A 1 186 ? 8.773 -24.766 -6.027 1 97.69 186 PRO A O 1
ATOM 1469 N N . ASN A 1 187 ? 7.473 -23.109 -5.211 1 97.25 187 ASN A N 1
ATOM 1470 C CA . ASN A 1 187 ? 6.426 -24.016 -4.758 1 97.25 187 ASN A CA 1
ATOM 1471 C C . ASN A 1 187 ? 5.094 -23.719 -5.445 1 97.25 187 ASN A C 1
ATOM 1473 O O . ASN A 1 187 ? 4.559 -22.609 -5.316 1 97.25 187 ASN A O 1
ATOM 1477 N N . ALA A 1 188 ? 4.535 -24.766 -6.184 1 96.56 188 ALA A N 1
ATOM 1478 C CA . ALA A 1 188 ? 3.199 -24.656 -6.766 1 96.56 188 ALA A CA 1
ATOM 1479 C C . ALA A 1 188 ? 3.09 -23.422 -7.656 1 96.56 188 ALA A C 1
ATOM 1481 O O . ALA A 1 188 ? 2.182 -22.609 -7.488 1 96.56 188 ALA A O 1
ATOM 1482 N N . CYS A 1 189 ? 3.92 -23.391 -8.625 1 96.75 189 CYS A N 1
ATOM 1483 C CA . CYS A 1 189 ? 4.16 -22.219 -9.469 1 96.75 189 CYS A CA 1
ATOM 1484 C C . CYS A 1 189 ? 2.881 -21.797 -10.172 1 96.75 189 CYS A C 1
ATOM 1486 O O . CYS A 1 189 ? 2.139 -22.625 -10.695 1 96.75 189 CYS A O 1
ATOM 1488 N N . ASN A 1 190 ? 2.516 -20.531 -10.125 1 96.38 190 ASN A N 1
ATOM 1489 C CA . ASN A 1 190 ? 1.552 -19.875 -11 1 96.38 190 ASN A CA 1
ATOM 1490 C C . ASN A 1 190 ? 2.213 -19.375 -12.281 1 96.38 190 ASN A C 1
ATOM 1492 O O . ASN A 1 190 ? 2.996 -18.422 -12.242 1 96.38 190 ASN A O 1
ATOM 1496 N N . PRO A 1 191 ? 2.029 -20 -13.406 1 95.62 191 PRO A N 1
ATOM 1497 C CA . PRO A 1 191 ? 0.786 -20.688 -13.758 1 95.62 191 PRO A CA 1
ATOM 1498 C C . PRO A 1 191 ? 0.947 -22.203 -13.797 1 95.62 191 PRO A C 1
ATOM 1500 O O . PRO A 1 191 ? -0.042 -22.938 -13.93 1 95.62 191 PRO A O 1
ATOM 1503 N N . THR A 1 192 ? 2.09 -22.812 -13.617 1 95.81 192 THR A N 1
ATOM 1504 C CA . THR A 1 192 ? 2.365 -24.141 -14.141 1 95.81 192 THR A CA 1
ATOM 1505 C C . THR A 1 192 ? 1.973 -25.203 -13.125 1 95.81 192 THR A C 1
ATOM 1507 O O . THR A 1 192 ? 1.861 -26.391 -13.469 1 95.81 192 THR A O 1
ATOM 1510 N N . GLY A 1 193 ? 1.86 -24.797 -11.844 1 96.12 193 GLY A N 1
ATOM 1511 C CA . GLY A 1 193 ? 1.548 -25.766 -10.805 1 96.12 193 GLY A CA 1
ATOM 1512 C C . GLY A 1 193 ? 2.732 -26.625 -10.414 1 96.12 193 GLY A C 1
ATOM 1513 O O . GLY A 1 193 ? 2.615 -27.5 -9.555 1 96.12 193 GLY A O 1
ATOM 1514 N N . THR A 1 194 ? 3.891 -26.359 -10.969 1 95.25 194 THR A N 1
ATOM 1515 C CA . THR A 1 194 ? 5.082 -27.156 -10.711 1 95.25 194 THR A CA 1
ATOM 1516 C C . THR A 1 194 ? 5.812 -26.672 -9.469 1 95.25 194 THR A C 1
ATOM 1518 O O . THR A 1 194 ? 5.609 -25.531 -9.031 1 95.25 194 THR A O 1
ATOM 1521 N N . SER A 1 195 ? 6.59 -27.562 -8.828 1 96.56 195 SER A N 1
ATOM 1522 C CA . SER A 1 195 ? 7.5 -27.234 -7.734 1 96.56 195 SER A CA 1
ATOM 1523 C C . SER A 1 195 ? 8.922 -27.688 -8.055 1 96.56 195 SER A C 1
ATOM 1525 O O . SER A 1 195 ? 9.148 -28.812 -8.477 1 96.56 195 SER A O 1
ATOM 1527 N N . THR A 1 196 ? 9.82 -26.781 -7.891 1 97.25 196 THR A N 1
ATOM 1528 C CA . THR A 1 196 ? 11.219 -27.109 -8.141 1 97.25 196 THR A CA 1
ATOM 1529 C C . THR A 1 196 ? 11.734 -28.094 -7.094 1 97.25 196 THR A C 1
ATOM 1531 O O . THR A 1 196 ? 11.555 -27.891 -5.891 1 97.25 196 THR A O 1
ATOM 1534 N N . SER A 1 197 ? 12.398 -29.141 -7.562 1 96.81 197 SER A N 1
ATOM 1535 C CA . SER A 1 197 ? 12.891 -30.156 -6.645 1 96.81 197 SER A CA 1
ATOM 1536 C C . SER A 1 197 ? 14.047 -29.641 -5.809 1 96.81 197 SER A C 1
ATOM 1538 O O . SER A 1 197 ? 14.719 -28.688 -6.191 1 96.81 197 SER A O 1
ATOM 1540 N N . GLY A 1 198 ? 14.281 -30.297 -4.656 1 96.81 198 GLY A N 1
ATOM 1541 C CA . GLY A 1 198 ? 15.344 -29.891 -3.75 1 96.81 198 GLY A CA 1
ATOM 1542 C C . GLY A 1 198 ? 16.719 -29.922 -4.395 1 96.81 198 GLY A C 1
ATOM 1543 O O . GLY A 1 198 ? 17.5 -28.984 -4.234 1 96.81 198 GLY A O 1
ATOM 1544 N N . ASP A 1 199 ? 17 -30.938 -5.129 1 97.62 199 ASP A N 1
ATOM 1545 C CA . ASP A 1 199 ? 18.297 -31.062 -5.793 1 97.62 199 ASP A CA 1
ATOM 1546 C C . ASP A 1 199 ? 18.5 -29.938 -6.801 1 97.62 199 ASP A C 1
ATOM 1548 O O . ASP A 1 199 ? 19.594 -29.375 -6.895 1 97.62 199 ASP A O 1
ATOM 1552 N N . ARG A 1 200 ? 17.5 -29.641 -7.512 1 98.31 200 ARG A N 1
ATOM 1553 C CA . ARG A 1 200 ? 17.594 -28.562 -8.492 1 98.31 200 ARG A CA 1
ATOM 1554 C C . ARG A 1 200 ? 17.766 -27.203 -7.805 1 98.31 200 ARG A C 1
ATOM 1556 O O . ARG A 1 200 ? 18.484 -26.344 -8.297 1 98.31 200 ARG A O 1
ATOM 1563 N N . ARG A 1 201 ? 17.109 -27.031 -6.664 1 98.5 201 ARG A N 1
ATOM 1564 C CA . ARG A 1 201 ? 17.281 -25.781 -5.926 1 98.5 201 ARG A CA 1
ATOM 1565 C C . ARG A 1 201 ? 18.734 -25.578 -5.52 1 98.5 201 ARG A C 1
ATOM 1567 O O . ARG A 1 201 ? 19.266 -24.469 -5.617 1 98.5 201 ARG A O 1
ATOM 1574 N N . LYS A 1 202 ? 19.344 -26.641 -5.094 1 98.44 202 LYS A N 1
ATOM 1575 C CA . LYS A 1 202 ? 20.75 -26.562 -4.723 1 98.44 202 LYS A CA 1
ATOM 1576 C C . LYS A 1 202 ? 21.609 -26.172 -5.918 1 98.44 202 LYS A C 1
ATOM 1578 O O . LYS A 1 202 ? 22.531 -25.344 -5.781 1 98.44 202 LYS A O 1
ATOM 1583 N N . GLU A 1 203 ? 21.312 -26.734 -7.031 1 98.75 203 GLU A N 1
ATOM 1584 C CA . GLU A 1 203 ? 22.062 -26.422 -8.242 1 98.75 203 GLU A CA 1
ATOM 1585 C C . GLU A 1 203 ? 21.859 -24.969 -8.656 1 98.75 203 GLU A C 1
ATOM 1587 O O . GLU A 1 203 ? 22.812 -24.281 -9.031 1 98.75 203 GLU A O 1
ATOM 1592 N N . ILE A 1 204 ? 20.672 -24.547 -8.602 1 98.81 204 ILE A N 1
ATOM 1593 C CA . ILE A 1 204 ? 20.328 -23.172 -8.969 1 98.81 204 ILE A CA 1
ATOM 1594 C C . ILE A 1 204 ? 21.047 -22.188 -8.039 1 98.81 204 ILE A C 1
ATOM 1596 O O . ILE A 1 204 ? 21.562 -21.172 -8.492 1 98.81 204 ILE A O 1
ATOM 1600 N N . T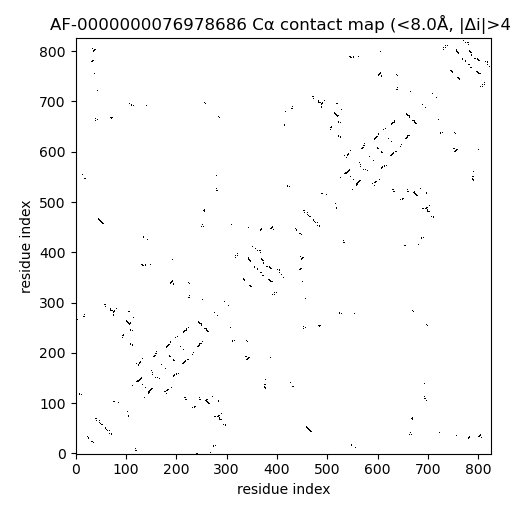YR A 1 205 ? 21.062 -22.5 -6.742 1 98.69 205 TYR A N 1
ATOM 1601 C CA . TYR A 1 205 ? 21.75 -21.641 -5.777 1 98.69 205 TYR A CA 1
ATOM 1602 C C . TYR A 1 205 ? 23.234 -21.547 -6.098 1 98.69 205 TYR A C 1
ATOM 1604 O O . TYR A 1 205 ? 23.812 -20.469 -6.02 1 98.69 205 TYR A O 1
ATOM 1612 N N . LYS A 1 206 ? 23.812 -22.672 -6.523 1 98.62 206 LYS A N 1
ATOM 1613 C CA . LYS A 1 206 ? 25.219 -22.672 -6.91 1 98.62 206 LYS A CA 1
ATOM 1614 C C . LYS A 1 206 ? 25.453 -21.797 -8.141 1 98.62 206 LYS A C 1
ATOM 1616 O O . LYS A 1 206 ? 26.453 -21.094 -8.227 1 98.62 206 LYS A O 1
ATOM 1621 N N . ILE A 1 207 ? 24.594 -21.891 -9.102 1 98.5 207 ILE A N 1
ATOM 1622 C CA . ILE A 1 207 ? 24.672 -21.047 -10.289 1 98.5 207 ILE A CA 1
ATOM 1623 C C . ILE A 1 207 ? 24.578 -19.578 -9.891 1 98.5 207 ILE A C 1
ATOM 1625 O O . ILE A 1 207 ? 25.312 -18.734 -10.414 1 98.5 207 ILE A O 1
ATOM 1629 N N . ALA A 1 208 ? 23.719 -19.234 -8.914 1 98.44 208 ALA A N 1
ATOM 1630 C CA . ALA A 1 208 ? 23.562 -17.875 -8.43 1 98.44 208 ALA A CA 1
ATOM 1631 C C . ALA A 1 208 ? 24.859 -17.359 -7.809 1 98.44 208 ALA A C 1
ATOM 1633 O O . ALA A 1 208 ? 25.234 -16.203 -7.992 1 98.44 208 ALA A O 1
ATOM 1634 N N . GLN A 1 209 ? 25.547 -18.234 -7.094 1 97.62 209 GLN A N 1
ATOM 1635 C CA . GLN A 1 209 ? 26.828 -17.875 -6.5 1 97.62 209 GLN A CA 1
ATOM 1636 C C . GLN A 1 209 ? 27.891 -17.625 -7.578 1 97.62 209 GLN A C 1
ATOM 1638 O O . GLN A 1 209 ? 28.656 -16.672 -7.492 1 97.62 209 GLN A O 1
ATOM 1643 N N . GLU A 1 210 ? 27.875 -18.469 -8.547 1 96.19 210 GLU A N 1
ATOM 1644 C CA . GLU A 1 210 ? 28.859 -18.406 -9.609 1 96.19 210 GLU A CA 1
ATOM 1645 C C . GLU A 1 210 ? 28.703 -17.125 -10.438 1 96.19 210 GLU A C 1
ATOM 1647 O O . GLU A 1 210 ? 29.688 -16.453 -10.75 1 96.19 210 GLU A O 1
ATOM 1652 N N . TYR A 1 211 ? 27.5 -16.781 -10.773 1 95.56 211 TYR A N 1
ATOM 1653 C CA . TYR A 1 211 ? 27.25 -15.656 -11.656 1 95.56 211 TYR A CA 1
ATOM 1654 C C . TYR A 1 211 ? 26.906 -14.406 -10.859 1 95.56 211 TYR A C 1
ATOM 1656 O O . TYR A 1 211 ? 26.656 -13.344 -11.43 1 95.56 211 TYR A O 1
ATOM 1664 N N . ASN A 1 212 ? 26.75 -14.492 -9.562 1 95.56 212 ASN A N 1
ATOM 1665 C CA . ASN A 1 212 ? 26.594 -13.398 -8.609 1 95.56 212 ASN A CA 1
ATOM 1666 C C . ASN A 1 212 ? 25.297 -12.648 -8.82 1 95.56 212 ASN A C 1
ATOM 1668 O O . ASN A 1 212 ? 25.281 -11.414 -8.914 1 95.56 212 ASN A O 1
ATOM 1672 N N . PHE A 1 213 ? 24.172 -13.344 -8.906 1 97.38 213 PHE A N 1
ATOM 1673 C CA . PHE A 1 213 ? 22.859 -12.711 -8.914 1 97.38 213 PHE A CA 1
ATOM 1674 C C . PHE A 1 213 ? 22.078 -13.078 -7.656 1 97.38 213 PHE A C 1
ATOM 1676 O O . PHE A 1 213 ? 22.422 -14.031 -6.961 1 97.38 213 PHE A O 1
ATOM 1683 N N . VAL A 1 214 ? 21.094 -12.273 -7.277 1 98.5 214 VAL A N 1
ATOM 1684 C CA . VAL A 1 214 ? 20.25 -12.523 -6.117 1 98.5 214 VAL A CA 1
ATOM 1685 C C . VAL A 1 214 ? 18.984 -13.266 -6.551 1 98.5 214 VAL A C 1
ATOM 1687 O O . VAL A 1 214 ? 18.656 -13.32 -7.738 1 98.5 214 VAL A O 1
ATOM 1690 N N . ILE A 1 215 ? 18.281 -13.898 -5.602 1 98.88 215 ILE A N 1
ATOM 1691 C CA . ILE A 1 215 ? 17.078 -14.688 -5.875 1 98.88 215 ILE A CA 1
ATOM 1692 C C . ILE A 1 215 ? 15.883 -14.078 -5.145 1 98.88 215 ILE A C 1
ATOM 1694 O O . ILE A 1 215 ? 15.891 -13.969 -3.916 1 98.88 215 ILE A O 1
ATOM 1698 N N . ILE A 1 216 ? 14.898 -13.602 -5.863 1 98.88 216 ILE A N 1
ATOM 1699 C CA . ILE A 1 216 ? 13.594 -13.328 -5.281 1 98.88 216 ILE A CA 1
ATOM 1700 C C . ILE A 1 216 ? 12.758 -14.609 -5.246 1 98.88 216 ILE A C 1
ATOM 1702 O O . ILE A 1 216 ? 12.336 -15.109 -6.289 1 98.88 216 ILE A O 1
ATOM 1706 N N . GLU A 1 217 ? 12.594 -15.094 -4.059 1 98.81 217 GLU A N 1
ATOM 1707 C CA . GLU A 1 217 ? 11.812 -16.297 -3.793 1 98.81 217 GLU A CA 1
ATOM 1708 C C . GLU A 1 217 ? 10.375 -15.953 -3.42 1 98.81 217 GLU A C 1
ATOM 1710 O O . GLU A 1 217 ? 10.094 -15.617 -2.271 1 98.81 217 GLU A O 1
ATOM 1715 N N . ASP A 1 218 ? 9.477 -16.062 -4.426 1 98.62 218 ASP A N 1
ATOM 1716 C CA . ASP A 1 218 ? 8.047 -15.82 -4.242 1 98.62 218 ASP A CA 1
ATOM 1717 C C . ASP A 1 218 ? 7.34 -17.078 -3.729 1 98.62 218 ASP A C 1
ATOM 1719 O O . ASP A 1 218 ? 7.102 -18.016 -4.488 1 98.62 218 ASP A O 1
ATOM 1723 N N . ASP A 1 219 ? 6.941 -17.016 -2.479 1 98 219 ASP A N 1
ATOM 1724 C CA . ASP A 1 219 ? 6.465 -18.25 -1.864 1 98 219 ASP A CA 1
ATOM 1725 C C . ASP A 1 219 ? 5.035 -18.094 -1.353 1 98 219 ASP A C 1
ATOM 1727 O O . ASP A 1 219 ? 4.695 -18.594 -0.278 1 98 219 ASP A O 1
ATOM 1731 N N . ALA A 1 220 ? 4.215 -17.438 -2.137 1 97 220 ALA A N 1
ATOM 1732 C CA . ALA A 1 220 ? 2.814 -17.219 -1.787 1 97 220 ALA A CA 1
ATOM 1733 C C . ALA A 1 220 ? 2.064 -18.547 -1.687 1 97 220 ALA A C 1
ATOM 1735 O O . ALA A 1 220 ? 1.047 -18.641 -0.996 1 97 220 ALA A O 1
ATOM 1736 N N . TYR A 1 221 ? 2.557 -19.641 -2.318 1 97.19 221 TYR A N 1
ATOM 1737 C CA . TYR A 1 221 ? 1.854 -20.922 -2.371 1 97.19 221 TYR A CA 1
ATOM 1738 C C . TYR A 1 221 ? 2.59 -21.969 -1.558 1 97.19 221 TYR A C 1
ATOM 1740 O O . TYR A 1 221 ? 2.307 -23.172 -1.682 1 97.19 221 TYR A O 1
ATOM 1748 N N . PHE A 1 222 ? 3.498 -21.578 -0.705 1 96.56 222 PHE A N 1
ATOM 1749 C CA . PHE A 1 222 ? 4.355 -22.5 0.037 1 96.56 222 PHE A CA 1
ATOM 1750 C C . PHE A 1 222 ? 3.525 -23.547 0.749 1 96.56 222 PHE A C 1
ATOM 1752 O O . PHE A 1 222 ? 3.803 -24.75 0.63 1 96.56 222 PHE A O 1
ATOM 1759 N N . PHE A 1 223 ? 2.43 -23.188 1.384 1 96.25 223 PHE A N 1
ATOM 1760 C CA . PHE A 1 223 ? 1.664 -24.094 2.234 1 96.25 223 PHE A CA 1
ATOM 1761 C C . PHE A 1 223 ? 0.66 -24.891 1.412 1 96.25 223 PHE A C 1
ATOM 1763 O O . PHE A 1 223 ? 0.038 -25.828 1.919 1 96.25 223 PHE A O 1
ATOM 1770 N N . LEU A 1 224 ? 0.483 -24.531 0.147 1 97.19 224 LEU A N 1
ATOM 1771 C CA . LEU A 1 224 ? -0.399 -25.297 -0.735 1 97.19 224 LEU A CA 1
ATOM 1772 C C . LEU A 1 224 ? 0.378 -26.359 -1.495 1 97.19 224 LEU A C 1
ATOM 1774 O O . LEU A 1 224 ? 0.194 -26.531 -2.703 1 97.19 224 LEU A O 1
ATOM 1778 N N . ASN A 1 225 ? 1.286 -26.938 -0.867 1 95.25 225 ASN A N 1
ATOM 1779 C CA . ASN A 1 225 ? 2.061 -28.078 -1.372 1 95.25 225 ASN A CA 1
ATOM 1780 C C . ASN A 1 225 ? 1.381 -29.406 -1.061 1 95.25 225 ASN A C 1
ATOM 1782 O O . ASN A 1 225 ? 1.074 -29.688 0.097 1 95.25 225 ASN A O 1
ATOM 1786 N N . PHE A 1 226 ? 1.165 -30.297 -2.064 1 96.56 226 PHE A N 1
ATOM 1787 C CA . PHE A 1 226 ? 0.382 -31.516 -1.903 1 96.56 226 PHE A CA 1
ATOM 1788 C C . PHE A 1 226 ? 1.29 -32.719 -1.643 1 96.56 226 PHE A C 1
ATOM 1790 O O . PHE A 1 226 ? 0.811 -33.812 -1.388 1 96.56 226 PHE A O 1
ATOM 1797 N N . GLU A 1 227 ? 2.592 -32.406 -1.718 1 91.75 227 GLU A N 1
ATOM 1798 C CA . GLU A 1 227 ? 3.551 -33.5 -1.449 1 91.75 227 GLU A CA 1
ATOM 1799 C C . GLU A 1 227 ? 3.676 -33.75 0.049 1 91.75 227 GLU A C 1
ATOM 1801 O O . GLU A 1 227 ? 3.283 -32.906 0.867 1 91.75 227 GLU A O 1
ATOM 1806 N N . GLU A 1 228 ? 4.199 -34.906 0.373 1 86.12 228 GLU A N 1
ATOM 1807 C CA . GLU A 1 228 ? 4.301 -35.312 1.768 1 86.12 228 GLU A CA 1
ATOM 1808 C C . GLU A 1 228 ? 5.285 -34.438 2.537 1 86.12 228 GLU A C 1
ATOM 1810 O O . GLU A 1 228 ? 5.055 -34.125 3.705 1 86.12 228 GLU A O 1
ATOM 1815 N N . LYS A 1 229 ? 6.375 -34.125 1.867 1 87.94 229 LYS A N 1
ATOM 1816 C CA . LYS A 1 229 ? 7.391 -33.281 2.51 1 87.94 229 LYS A CA 1
ATOM 1817 C C . LYS A 1 229 ? 7.637 -32 1.72 1 87.94 229 LYS A C 1
ATOM 1819 O O . LYS A 1 229 ? 7.566 -32 0.49 1 87.94 229 LYS A O 1
ATOM 1824 N N . PHE A 1 230 ? 7.887 -30.953 2.566 1 89.31 230 PHE A N 1
ATOM 1825 C CA . PHE A 1 230 ? 8.328 -29.703 1.94 1 89.31 230 PHE A CA 1
ATOM 1826 C C . PHE A 1 230 ? 9.797 -29.797 1.546 1 89.31 230 PHE A C 1
ATOM 1828 O O . PHE A 1 230 ? 10.625 -30.297 2.311 1 89.31 230 PHE A O 1
ATOM 1835 N N . GLU A 1 231 ? 10.055 -29.344 0.281 1 92.06 231 GLU A N 1
ATOM 1836 C CA . GLU A 1 231 ? 11.453 -29.188 -0.082 1 92.06 231 GLU A CA 1
ATOM 1837 C C . GLU A 1 231 ? 12.078 -28 0.63 1 92.06 231 GLU A C 1
ATOM 1839 O O . GLU A 1 231 ? 11.398 -27 0.892 1 92.06 231 GLU A O 1
ATOM 1844 N N . PRO A 1 232 ? 13.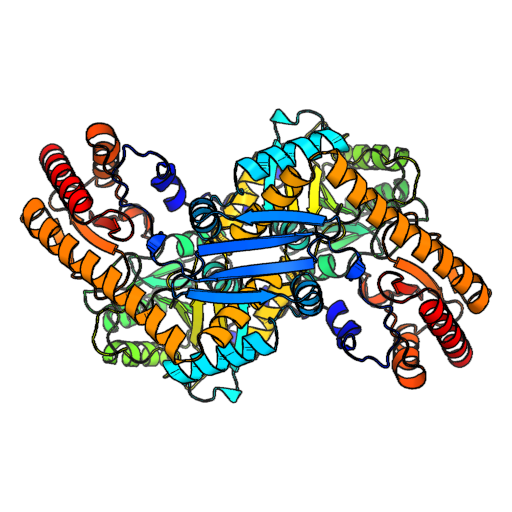391 -28.109 0.977 1 95.31 232 PRO A N 1
ATOM 1845 C CA . PRO A 1 232 ? 14.039 -26.938 1.546 1 95.31 232 PRO A CA 1
ATOM 1846 C C . PRO A 1 232 ? 13.953 -25.719 0.629 1 95.31 232 PRO A C 1
ATOM 1848 O O . PRO A 1 232 ? 14.125 -25.844 -0.587 1 95.31 232 PRO A O 1
ATOM 1851 N N . SER A 1 233 ? 13.625 -24.578 1.247 1 97.94 233 SER A N 1
ATOM 1852 C CA . SER A 1 233 ? 13.531 -23.359 0.471 1 97.94 233 SER A CA 1
ATOM 1853 C C . SER A 1 233 ? 14.906 -22.844 0.077 1 97.94 233 SER A C 1
ATOM 1855 O O . SER A 1 233 ? 15.922 -23.297 0.608 1 97.94 233 SER A O 1
ATOM 1857 N N . PHE A 1 234 ? 14.984 -21.891 -0.938 1 98.69 234 PHE A N 1
ATOM 1858 C CA . PHE A 1 234 ? 16.219 -21.156 -1.193 1 98.69 234 PHE A CA 1
ATOM 1859 C C . PHE A 1 234 ? 16.688 -20.422 0.056 1 98.69 234 PHE A C 1
ATOM 1861 O O . PHE A 1 234 ? 17.875 -20.375 0.35 1 98.69 234 PHE A O 1
ATOM 1868 N N . LEU A 1 235 ? 15.742 -19.875 0.789 1 98.69 235 LEU A N 1
ATOM 1869 C CA . LEU A 1 235 ? 16.047 -19.188 2.035 1 98.69 235 LEU A CA 1
ATOM 1870 C C . LEU A 1 235 ? 16.781 -20.109 3.004 1 98.69 235 LEU A C 1
ATOM 1872 O O . LEU A 1 235 ? 17.75 -19.703 3.652 1 98.69 235 LEU A O 1
ATOM 1876 N N . SER A 1 236 ? 16.375 -21.344 3.08 1 98.12 236 SER A N 1
ATOM 1877 C CA . SER A 1 236 ? 16.938 -22.297 4.035 1 98.12 236 SER A CA 1
ATOM 1878 C C . SER A 1 236 ? 18.375 -22.641 3.691 1 98.12 236 SER A C 1
ATOM 1880 O O . SER A 1 236 ? 19.141 -23.078 4.555 1 98.12 236 SER A O 1
ATOM 1882 N N . MET A 1 237 ? 18.828 -22.453 2.438 1 98.19 237 MET A N 1
ATOM 1883 C CA . MET A 1 237 ? 20.172 -22.828 2.033 1 98.19 237 MET A CA 1
ATOM 1884 C C . MET A 1 237 ? 21.047 -21.594 1.812 1 98.19 237 MET A C 1
ATOM 1886 O O . MET A 1 237 ? 22.172 -21.703 1.321 1 98.19 237 MET A O 1
ATOM 1890 N N . ASP A 1 238 ? 20.562 -20.438 2.145 1 98.44 238 ASP A N 1
ATOM 1891 C CA . ASP A 1 238 ? 21.203 -19.172 1.803 1 98.44 238 ASP A CA 1
ATOM 1892 C C . ASP A 1 238 ? 22.328 -18.859 2.77 1 98.44 238 ASP A C 1
ATOM 1894 O O . ASP A 1 238 ? 22.125 -18.188 3.779 1 98.44 238 ASP A O 1
ATOM 1898 N N . THR A 1 239 ? 23.531 -19.094 2.314 1 97 239 THR A N 1
ATOM 1899 C CA . THR A 1 239 ? 24.688 -18.922 3.184 1 97 239 THR A CA 1
ATOM 1900 C C . THR A 1 239 ? 25.312 -17.547 2.98 1 97 239 THR A C 1
ATOM 1902 O O . THR A 1 239 ? 26.047 -17.047 3.844 1 97 239 THR A O 1
ATOM 1905 N N . ASP A 1 240 ? 25.078 -16.875 1.907 1 95 240 ASP A N 1
ATOM 1906 C CA . ASP A 1 240 ? 25.797 -15.633 1.69 1 95 240 ASP A CA 1
ATOM 1907 C C . ASP A 1 240 ? 24.844 -14.445 1.645 1 95 240 ASP A C 1
ATOM 1909 O O . ASP A 1 240 ? 25.234 -13.32 1.33 1 95 240 ASP A O 1
ATOM 1913 N N . GLY A 1 241 ? 23.594 -14.664 1.913 1 97.69 241 GLY A N 1
ATOM 1914 C CA . GLY A 1 241 ? 22.625 -13.586 2.07 1 97.69 241 GLY A CA 1
ATOM 1915 C C . GLY A 1 241 ? 22.109 -13.055 0.749 1 97.69 241 GLY A C 1
ATOM 1916 O O . GLY A 1 241 ? 21.953 -11.844 0.583 1 97.69 241 GLY A O 1
ATOM 1917 N N . ARG A 1 242 ? 21.828 -13.977 -0.289 1 98.25 242 ARG A N 1
ATOM 1918 C CA . ARG A 1 242 ? 21.438 -13.5 -1.611 1 98.25 242 ARG A CA 1
ATOM 1919 C C . ARG A 1 242 ? 19.969 -13.781 -1.885 1 98.25 242 ARG A C 1
ATOM 1921 O O . ARG A 1 242 ? 19.438 -13.406 -2.938 1 98.25 242 ARG A O 1
ATOM 1928 N N . VAL A 1 243 ? 19.203 -14.344 -0.854 1 98.75 243 VAL A N 1
ATOM 1929 C CA . VAL A 1 243 ? 17.812 -14.719 -1.078 1 98.75 243 VAL A CA 1
ATOM 1930 C C . VAL A 1 243 ? 16.875 -13.703 -0.412 1 98.75 243 VAL A C 1
ATOM 1932 O O . VAL A 1 243 ? 17.031 -13.398 0.775 1 98.75 243 VAL A O 1
ATOM 1935 N N . LEU A 1 244 ? 15.977 -13.133 -1.175 1 98.88 244 LEU A N 1
ATOM 1936 C CA . LEU A 1 244 ? 14.852 -12.328 -0.71 1 98.88 244 LEU A CA 1
ATOM 1937 C C . LEU A 1 244 ? 13.562 -13.148 -0.707 1 98.88 244 LEU A C 1
ATOM 1939 O O . LEU A 1 244 ? 12.961 -13.367 -1.76 1 98.88 244 LEU A O 1
ATOM 1943 N N . HIS A 1 245 ? 13.172 -13.539 0.482 1 98.88 245 HIS A N 1
ATOM 1944 C CA . HIS A 1 245 ? 12.008 -14.406 0.63 1 98.88 245 HIS A CA 1
ATOM 1945 C C . HIS A 1 245 ? 10.734 -13.594 0.855 1 98.88 245 HIS A C 1
ATOM 1947 O O . HIS A 1 245 ? 10.664 -12.789 1.789 1 98.88 245 HIS A O 1
ATOM 1953 N N . VAL A 1 246 ? 9.766 -13.781 0 1 98.88 246 VAL A N 1
ATOM 1954 C CA . VAL A 1 246 ? 8.5 -13.062 0.088 1 98.88 246 VAL A CA 1
ATOM 1955 C C . VAL A 1 246 ? 7.363 -14.055 0.323 1 98.88 246 VAL A C 1
ATOM 1957 O O . VAL A 1 246 ? 7.188 -15.008 -0.447 1 98.88 246 VAL A O 1
ATOM 1960 N N . ASP A 1 247 ? 6.602 -13.805 1.388 1 98.38 247 ASP A N 1
ATOM 1961 C CA . ASP A 1 247 ? 5.484 -14.68 1.737 1 98.38 247 ASP A CA 1
ATOM 1962 C C . ASP A 1 247 ? 4.195 -13.875 1.907 1 98.38 247 ASP A C 1
ATOM 1964 O O . ASP A 1 247 ? 4.223 -12.641 1.905 1 98.38 247 ASP A O 1
ATOM 1968 N N . SER A 1 248 ? 3.053 -14.609 1.94 1 97.69 248 SER A N 1
ATOM 1969 C CA . SER A 1 248 ? 1.739 -13.977 1.964 1 97.69 248 SER A CA 1
ATOM 1970 C C . SER A 1 248 ? 0.75 -14.781 2.801 1 97.69 248 SER A C 1
ATOM 1972 O O . SER A 1 248 ? 0.848 -16 2.875 1 97.69 248 SER A O 1
ATOM 1974 N N . PHE A 1 249 ? -0.238 -14.148 3.375 1 98.5 249 PHE A N 1
ATOM 1975 C CA . PHE A 1 249 ? -1.334 -14.828 4.059 1 98.5 249 PHE A CA 1
ATOM 1976 C C . PHE A 1 249 ? -2.551 -14.945 3.148 1 98.5 249 PHE A C 1
ATOM 1978 O O . PHE A 1 249 ? -3.584 -15.477 3.553 1 98.5 249 PHE A O 1
ATOM 1985 N N . SER A 1 250 ? -2.438 -14.539 1.947 1 98 250 SER A N 1
ATOM 1986 C CA . SER A 1 250 ? -3.584 -14.406 1.054 1 98 250 SER A CA 1
ATOM 1987 C C . SER A 1 250 ? -4.176 -15.766 0.709 1 98 250 SER A C 1
ATOM 1989 O O . SER A 1 250 ? -5.387 -15.898 0.517 1 98 250 SER A O 1
ATOM 1991 N N . LYS A 1 251 ? -3.301 -16.812 0.61 1 97.94 251 LYS A N 1
ATOM 1992 C CA . LYS A 1 251 ? -3.77 -18.078 0.087 1 97.94 251 LYS A CA 1
ATOM 1993 C C . LYS A 1 251 ? -4.145 -19.031 1.219 1 97.94 251 LYS A C 1
ATOM 1995 O O . LYS A 1 251 ? -4.797 -20.062 0.987 1 97.94 251 LYS A O 1
ATOM 2000 N N . ILE A 1 252 ? -3.811 -18.656 2.447 1 97.88 252 ILE A N 1
ATOM 2001 C CA . ILE A 1 252 ? -4.031 -19.609 3.535 1 97.88 252 ILE A CA 1
ATOM 2002 C C . ILE A 1 252 ? -4.969 -18.984 4.57 1 97.88 252 ILE A C 1
ATOM 2004 O O . ILE A 1 252 ? -5.52 -19.703 5.418 1 97.88 252 ILE A O 1
ATOM 2008 N N . ILE A 1 253 ? -5.121 -17.656 4.59 1 98.44 253 ILE A N 1
ATOM 2009 C CA . ILE A 1 253 ? -6.012 -16.969 5.523 1 98.44 253 ILE A CA 1
ATOM 2010 C C . ILE A 1 253 ? -7.051 -16.172 4.746 1 98.44 253 ILE A C 1
ATOM 2012 O O . ILE A 1 253 ? -8.195 -16.609 4.586 1 98.44 253 ILE A O 1
ATOM 2016 N N . ALA A 1 254 ? -6.582 -15.008 4.137 1 98.38 254 ALA A N 1
ATOM 2017 C CA . ALA A 1 254 ? -7.539 -14.172 3.406 1 98.38 254 ALA A CA 1
ATOM 2018 C C . ALA A 1 254 ? -6.824 -13.078 2.625 1 98.38 254 ALA A C 1
ATOM 2020 O O . ALA A 1 254 ? -6.098 -12.266 3.207 1 98.38 254 ALA A O 1
ATOM 2021 N N . PRO A 1 255 ? -7.098 -13.047 1.299 1 97.81 255 PRO A N 1
ATOM 2022 C CA . PRO A 1 255 ? -6.449 -12 0.504 1 97.81 255 PRO A CA 1
ATOM 2023 C C . PRO A 1 255 ? -6.949 -10.594 0.852 1 97.81 255 PRO A C 1
ATOM 2025 O O . PRO A 1 255 ? -6.215 -9.617 0.691 1 97.81 255 PRO A O 1
ATOM 2028 N N . GLY A 1 256 ? -8.133 -10.453 1.434 1 98.19 256 GLY A N 1
ATOM 2029 C CA . GLY A 1 256 ? -8.734 -9.164 1.724 1 98.19 256 GLY A CA 1
ATOM 2030 C C . GLY A 1 256 ? -8.055 -8.422 2.857 1 98.19 256 GLY A C 1
ATOM 2031 O O . GLY A 1 256 ? -8.273 -7.227 3.047 1 98.19 256 GLY A O 1
ATOM 2032 N N . LEU A 1 257 ? -7.223 -9.102 3.646 1 98.62 257 LEU A N 1
ATOM 2033 C CA . LEU A 1 257 ? -6.5 -8.461 4.738 1 98.62 257 LEU A CA 1
ATOM 2034 C C . LEU A 1 257 ? -5.219 -7.809 4.234 1 98.62 257 LEU A C 1
ATOM 2036 O O . LEU A 1 257 ? -4.641 -6.957 4.914 1 98.62 257 LEU A O 1
ATOM 2040 N N . ARG A 1 258 ? -4.711 -8.227 3.082 1 98.12 258 ARG A N 1
ATOM 2041 C CA . ARG A 1 258 ? -3.537 -7.68 2.412 1 98.12 258 ARG A CA 1
ATOM 2042 C C . ARG A 1 258 ? -2.322 -7.699 3.332 1 98.12 258 ARG A C 1
ATOM 2044 O O . ARG A 1 258 ? -1.727 -6.652 3.604 1 98.12 258 ARG A O 1
ATOM 2051 N N . LEU A 1 259 ? -1.962 -8.93 3.766 1 98.62 259 LEU A N 1
ATOM 2052 C CA . LEU A 1 259 ? -0.825 -9.07 4.668 1 98.62 259 LEU A CA 1
ATOM 2053 C C . LEU A 1 259 ? 0.179 -10.078 4.121 1 98.62 259 LEU A C 1
ATOM 2055 O O . LEU A 1 259 ? -0.21 -11.125 3.596 1 98.62 259 LEU A O 1
ATOM 2059 N N . GLY A 1 260 ? 1.386 -9.75 4.148 1 98.56 260 GLY A N 1
ATOM 2060 C CA . GLY A 1 260 ? 2.547 -10.578 3.867 1 98.56 260 GLY A CA 1
ATOM 2061 C C . GLY A 1 260 ? 3.812 -10.078 4.539 1 98.56 260 GLY A C 1
ATOM 2062 O O . GLY A 1 260 ? 3.762 -9.188 5.383 1 98.56 260 GLY A O 1
ATOM 2063 N N . TYR A 1 261 ? 4.926 -10.664 4.211 1 98.88 261 TYR A N 1
ATOM 2064 C CA . TYR A 1 261 ? 6.188 -10.188 4.766 1 98.88 261 TYR A CA 1
ATOM 2065 C C . TYR A 1 261 ? 7.355 -10.547 3.857 1 98.88 261 TYR A C 1
ATOM 2067 O O . TYR A 1 261 ? 7.238 -11.43 3.008 1 98.88 261 TYR A O 1
ATOM 2075 N N . VAL A 1 262 ? 8.406 -9.789 3.99 1 98.88 262 VAL A N 1
ATOM 2076 C CA . VAL A 1 262 ? 9.695 -10.062 3.369 1 98.88 262 VAL A CA 1
ATOM 2077 C C . VAL A 1 262 ? 10.719 -10.422 4.445 1 98.88 262 VAL A C 1
ATOM 2079 O O . VAL A 1 262 ? 10.797 -9.766 5.484 1 98.88 262 VAL A O 1
ATOM 2082 N N . CYS A 1 263 ? 11.383 -11.484 4.273 1 98.88 263 CYS A N 1
ATOM 2083 C CA . CYS A 1 263 ? 12.555 -11.852 5.066 1 98.88 263 CYS A CA 1
ATOM 2084 C C . CYS A 1 263 ? 13.828 -11.758 4.234 1 98.88 263 CYS A C 1
ATOM 2086 O O . CYS A 1 263 ? 13.984 -12.484 3.25 1 98.88 263 CYS A O 1
ATOM 2088 N N . ALA A 1 264 ? 14.789 -10.922 4.574 1 98.81 264 ALA A N 1
ATOM 2089 C CA . ALA A 1 264 ? 16 -10.633 3.809 1 98.81 264 ALA A CA 1
ATOM 2090 C C . ALA A 1 264 ? 17.109 -10.078 4.707 1 98.81 264 ALA A C 1
ATOM 2092 O O . ALA A 1 264 ? 16.875 -9.812 5.891 1 98.81 264 ALA A O 1
ATOM 2093 N N . PRO A 1 265 ? 18.328 -9.93 4.152 1 98.44 265 PRO A N 1
ATOM 2094 C CA . PRO A 1 265 ? 19.391 -9.312 4.938 1 98.44 265 PRO A CA 1
ATOM 2095 C C . PRO A 1 265 ? 19.031 -7.898 5.406 1 98.44 265 PRO A C 1
ATOM 2097 O O . PRO A 1 265 ? 18.281 -7.191 4.73 1 98.44 265 PRO A O 1
ATOM 2100 N N . ARG A 1 266 ? 19.625 -7.488 6.535 1 97.69 266 ARG A N 1
ATOM 2101 C CA . ARG A 1 266 ? 19.297 -6.246 7.219 1 97.69 266 ARG A CA 1
ATOM 2102 C C . ARG A 1 266 ? 19.453 -5.047 6.289 1 97.69 266 ARG A C 1
ATOM 2104 O O . ARG A 1 266 ? 18.656 -4.102 6.348 1 97.69 266 ARG A O 1
ATOM 2111 N N . ASP A 1 267 ? 20.406 -5.078 5.41 1 97.19 267 ASP A N 1
ATOM 2112 C CA . ASP A 1 267 ? 20.625 -3.977 4.477 1 97.19 267 ASP A CA 1
ATOM 2113 C C . ASP A 1 267 ? 19.438 -3.824 3.525 1 97.19 267 ASP A C 1
ATOM 2115 O O . ASP A 1 267 ? 19.031 -2.705 3.207 1 97.19 267 ASP A O 1
ATOM 2119 N N . VAL A 1 268 ? 18.938 -4.926 3.074 1 98.56 268 VAL A N 1
ATOM 2120 C CA . VAL A 1 268 ? 17.812 -4.922 2.15 1 98.56 268 VAL A CA 1
ATOM 2121 C C . VAL A 1 268 ? 16.547 -4.457 2.875 1 98.56 268 VAL A C 1
ATOM 2123 O O . VAL A 1 268 ? 15.805 -3.617 2.365 1 98.56 268 VAL A O 1
ATOM 2126 N N . ILE A 1 269 ? 16.344 -4.961 4.125 1 98.56 269 ILE A N 1
ATOM 2127 C CA . ILE A 1 269 ? 15.148 -4.621 4.891 1 98.56 269 ILE A CA 1
ATOM 2128 C C . ILE A 1 269 ? 15.172 -3.137 5.254 1 98.56 269 ILE A C 1
ATOM 2130 O O . ILE A 1 269 ? 14.125 -2.48 5.281 1 98.56 269 ILE A O 1
ATOM 2134 N N . TYR A 1 270 ? 16.344 -2.607 5.484 1 97.25 270 TYR A N 1
ATOM 2135 C CA . TYR A 1 270 ? 16.469 -1.175 5.73 1 97.25 270 TYR A CA 1
ATOM 2136 C C . TYR A 1 270 ? 15.898 -0.375 4.566 1 97.25 270 TYR A C 1
ATOM 2138 O O . TYR A 1 270 ? 15.109 0.55 4.77 1 97.25 270 TYR A O 1
ATOM 2146 N N . ARG A 1 271 ? 16.25 -0.749 3.357 1 97.94 271 ARG A N 1
ATOM 2147 C CA . ARG A 1 271 ? 15.789 -0.028 2.174 1 97.94 271 ARG A CA 1
ATOM 2148 C C . ARG A 1 271 ? 14.305 -0.279 1.921 1 97.94 271 ARG A C 1
ATOM 2150 O O . ARG A 1 271 ? 13.578 0.625 1.5 1 97.94 271 ARG A O 1
ATOM 2157 N N . ILE A 1 272 ? 13.859 -1.501 2.199 1 98.31 272 ILE A N 1
ATOM 2158 C CA . ILE A 1 272 ? 12.445 -1.81 2.043 1 98.31 272 ILE A CA 1
ATOM 2159 C C . ILE A 1 272 ? 11.625 -0.987 3.035 1 98.31 272 ILE A C 1
ATOM 2161 O O . ILE A 1 272 ? 10.586 -0.428 2.678 1 98.31 272 ILE A O 1
ATOM 2165 N N . ASN A 1 273 ? 12.109 -0.927 4.262 1 97.25 273 ASN A N 1
ATOM 2166 C CA . ASN A 1 273 ? 11.445 -0.137 5.289 1 97.25 273 ASN A CA 1
ATOM 2167 C C . ASN A 1 273 ? 11.344 1.333 4.891 1 97.25 273 ASN A C 1
ATOM 2169 O O . ASN A 1 273 ? 10.281 1.947 5.035 1 97.25 273 ASN A O 1
ATOM 2173 N N . ALA A 1 274 ? 12.461 1.888 4.414 1 96.69 274 ALA A N 1
ATOM 2174 C CA . ALA A 1 274 ? 12.453 3.27 3.936 1 96.69 274 ALA A CA 1
ATOM 2175 C C . ALA A 1 274 ? 11.453 3.449 2.797 1 96.69 274 ALA A C 1
ATOM 2177 O O . ALA A 1 274 ? 10.766 4.473 2.721 1 96.69 274 ALA A O 1
ATOM 2178 N N . PHE A 1 275 ? 11.398 2.453 1.955 1 97.12 275 PHE A N 1
ATOM 2179 C CA . PHE A 1 275 ? 10.477 2.447 0.827 1 97.12 275 PHE A CA 1
ATOM 2180 C C . PHE A 1 275 ? 9.031 2.449 1.312 1 97.12 275 PHE A C 1
ATOM 2182 O O . PHE A 1 275 ? 8.219 3.26 0.859 1 97.12 275 PHE A O 1
ATOM 2189 N N . VAL A 1 276 ? 8.742 1.622 2.254 1 96.62 276 VAL A N 1
ATOM 2190 C CA . VAL A 1 276 ? 7.406 1.539 2.836 1 96.62 276 VAL A CA 1
ATOM 2191 C C . VAL A 1 276 ? 7.059 2.857 3.521 1 96.62 276 VAL A C 1
ATOM 2193 O O . VAL A 1 276 ? 5.98 3.412 3.305 1 96.62 276 VAL A O 1
ATOM 2196 N N . GLN A 1 277 ? 7.922 3.375 4.207 1 94.69 277 GLN A N 1
ATOM 2197 C CA . GLN A 1 277 ? 7.719 4.605 4.961 1 94.69 277 GLN A CA 1
ATOM 2198 C C . GLN A 1 277 ? 7.379 5.77 4.035 1 94.69 277 GLN A C 1
ATOM 2200 O O . GLN A 1 277 ? 6.477 6.559 4.32 1 94.69 277 GLN A O 1
ATOM 2205 N N . SER A 1 278 ? 8.055 5.84 2.979 1 95.19 278 SER A N 1
ATOM 2206 C CA . SER A 1 278 ? 7.91 6.996 2.104 1 95.19 278 SER A CA 1
ATOM 2207 C C . SER A 1 278 ? 6.688 6.855 1.204 1 95.19 278 SER A C 1
ATOM 2209 O O . SER A 1 278 ? 6.121 7.855 0.756 1 95.19 278 SER A O 1
ATOM 2211 N N . THR A 1 279 ? 6.168 5.648 1.035 1 96.31 279 THR A N 1
ATOM 2212 C CA . THR A 1 279 ? 5.129 5.48 0.023 1 96.31 279 THR A CA 1
ATOM 2213 C C . THR A 1 279 ? 3.771 5.238 0.675 1 96.31 279 THR A C 1
ATOM 2215 O O . THR A 1 279 ? 2.748 5.723 0.187 1 96.31 279 THR A O 1
ATOM 2218 N N . ILE A 1 280 ? 3.779 4.445 1.771 1 95.94 280 ILE A N 1
ATOM 2219 C CA . ILE A 1 280 ? 2.475 4.148 2.354 1 95.94 280 ILE A CA 1
ATOM 2220 C C . ILE A 1 280 ? 2.506 4.422 3.855 1 95.94 280 ILE A C 1
ATOM 2222 O O . ILE A 1 280 ? 1.495 4.254 4.543 1 95.94 280 ILE A O 1
ATOM 2226 N N . GLN A 1 281 ? 3.627 4.852 4.41 1 93.94 281 GLN A N 1
ATOM 2227 C CA . GLN A 1 281 ? 3.869 5.07 5.832 1 93.94 281 GLN A CA 1
ATOM 2228 C C . GLN A 1 281 ? 3.957 3.744 6.582 1 93.94 281 GLN A C 1
ATOM 2230 O O . GLN A 1 281 ? 4.945 3.477 7.27 1 93.94 281 GLN A O 1
ATOM 2235 N N . GLN A 1 282 ? 2.957 2.955 6.469 1 95.31 282 GLN A N 1
ATOM 2236 C CA . GLN A 1 282 ? 2.891 1.647 7.113 1 95.31 282 GLN A CA 1
ATOM 2237 C C . GLN A 1 282 ? 1.733 0.82 6.562 1 95.31 282 GLN A C 1
ATOM 2239 O O . GLN A 1 282 ? 0.816 1.361 5.941 1 95.31 282 GLN A O 1
ATOM 2244 N N . VAL A 1 283 ? 1.854 -0.479 6.797 1 97.88 283 VAL A N 1
ATOM 2245 C CA . VAL A 1 283 ? 0.728 -1.373 6.547 1 97.88 283 VAL A CA 1
ATOM 2246 C C . VAL A 1 283 ? -0.334 -1.18 7.629 1 97.88 283 VAL A C 1
ATOM 2248 O O . VAL A 1 283 ? -0.019 -0.785 8.75 1 97.88 283 VAL A O 1
ATOM 2251 N N . SER A 1 284 ? -1.626 -1.446 7.312 1 98.62 284 SER A N 1
ATOM 2252 C CA . SER A 1 284 ? -2.715 -1.276 8.266 1 98.62 284 SER A CA 1
ATOM 2253 C C . SER A 1 284 ? -2.379 -1.923 9.609 1 98.62 284 SER A C 1
ATOM 2255 O O . SER A 1 284 ? -2.143 -3.131 9.68 1 98.62 284 SER A O 1
ATOM 2257 N N . THR A 1 285 ? -2.354 -1.075 10.664 1 98.38 285 THR A N 1
ATOM 2258 C CA . THR A 1 285 ? -2.109 -1.597 12 1 98.38 285 THR A CA 1
ATOM 2259 C C . THR A 1 285 ? -3.254 -2.502 12.445 1 98.38 285 THR A C 1
ATOM 2261 O O . THR A 1 285 ? -3.031 -3.502 13.133 1 98.38 285 THR A O 1
ATOM 2264 N N . PHE A 1 286 ? -4.445 -2.166 12.031 1 98.81 286 PHE A N 1
ATOM 2265 C CA . PHE A 1 286 ? -5.617 -2.934 12.43 1 98.81 286 PHE A CA 1
ATOM 2266 C C . PHE A 1 286 ? -5.527 -4.367 11.922 1 98.81 286 PHE A C 1
ATOM 2268 O O . PHE A 1 286 ? -5.715 -5.316 12.68 1 98.81 286 PHE A O 1
ATOM 2275 N N . THR A 1 287 ? -5.215 -4.535 10.625 1 98.81 287 THR A N 1
ATOM 2276 C CA . THR A 1 287 ? -5.176 -5.883 10.07 1 98.81 287 THR A CA 1
ATOM 2277 C C . THR A 1 287 ? -3.979 -6.656 10.609 1 98.81 287 THR A C 1
ATOM 2279 O O . THR A 1 287 ? -4.051 -7.875 10.789 1 98.81 287 THR A O 1
ATOM 2282 N N . GLN A 1 288 ? -2.879 -5.984 10.898 1 98.81 288 GLN A N 1
ATOM 2283 C CA . GLN A 1 288 ? -1.754 -6.656 11.547 1 98.81 288 GLN A CA 1
ATOM 2284 C C . GLN A 1 288 ? -2.148 -7.195 12.914 1 98.81 288 GLN A C 1
ATOM 2286 O O . GLN A 1 288 ? -1.846 -8.344 13.25 1 98.81 288 GLN A O 1
ATOM 2291 N N . MET A 1 289 ? -2.814 -6.336 13.695 1 98.75 289 MET A N 1
ATOM 2292 C CA . MET A 1 289 ? -3.221 -6.746 15.039 1 98.75 289 MET A CA 1
ATOM 2293 C C . MET A 1 289 ? -4.23 -7.891 14.977 1 98.75 289 MET A C 1
ATOM 2295 O O . MET A 1 289 ? -4.18 -8.812 15.789 1 98.75 289 MET A O 1
ATOM 2299 N N . LEU A 1 290 ? -5.121 -7.809 13.992 1 98.81 290 LEU A N 1
ATOM 2300 C CA . LEU A 1 290 ? -6.086 -8.891 13.812 1 98.81 290 LEU A CA 1
ATOM 2301 C C . LEU A 1 290 ? -5.375 -10.211 13.531 1 98.81 290 LEU A C 1
ATOM 2303 O O . LEU A 1 290 ? -5.715 -11.234 14.117 1 98.81 290 LEU A O 1
ATOM 2307 N N . MET A 1 291 ? -4.391 -10.219 12.664 1 98.75 291 MET A N 1
ATOM 2308 C CA . MET A 1 291 ? -3.625 -11.422 12.336 1 98.75 291 MET A CA 1
ATOM 2309 C C . MET A 1 291 ? -2.838 -11.906 13.547 1 98.75 291 MET A C 1
ATOM 2311 O O . MET A 1 291 ? -2.783 -13.109 13.812 1 98.75 291 MET A O 1
ATOM 2315 N N . TYR A 1 292 ? -2.238 -10.953 14.258 1 98.69 292 TYR A N 1
ATOM 2316 C CA . TYR A 1 292 ? -1.5 -11.297 15.469 1 98.69 292 TYR A CA 1
ATOM 2317 C C . TYR A 1 292 ? -2.395 -12.016 16.469 1 98.69 292 TYR A C 1
ATOM 2319 O O . TYR A 1 292 ? -2.02 -13.062 17 1 98.69 292 TYR A O 1
ATOM 2327 N N . LYS A 1 293 ? -3.549 -11.477 16.688 1 98.69 293 LYS A N 1
ATOM 2328 C CA . LYS A 1 293 ? -4.484 -12.062 17.641 1 98.69 293 LYS A CA 1
ATOM 2329 C C . LYS A 1 293 ? -4.996 -13.414 17.141 1 98.69 293 LYS A C 1
ATOM 2331 O O . LYS A 1 293 ? -5.191 -14.344 17.938 1 98.69 293 LYS A O 1
ATOM 2336 N N . LEU A 1 294 ? -5.234 -13.562 15.875 1 98.69 294 LEU A N 1
ATOM 2337 C CA . LEU A 1 294 ? -5.633 -14.844 15.312 1 98.69 294 LEU A CA 1
ATOM 2338 C C . LEU A 1 294 ? -4.59 -15.914 15.602 1 98.69 294 LEU A C 1
ATOM 2340 O O . LEU A 1 294 ? -4.918 -16.984 16.125 1 98.69 294 LEU A O 1
ATOM 2344 N N . LEU A 1 295 ? -3.35 -15.602 15.281 1 98.12 295 LEU A N 1
ATOM 2345 C CA . LEU A 1 295 ? -2.27 -16.578 15.43 1 98.12 295 LEU A CA 1
ATOM 2346 C C . LEU A 1 295 ? -2.039 -16.906 16.891 1 98.12 295 LEU A C 1
ATOM 2348 O O . LEU A 1 295 ? -1.715 -18.047 17.234 1 98.12 295 LEU A O 1
ATOM 2352 N N . THR A 1 296 ? -2.186 -15.906 17.734 1 97.69 296 THR A N 1
ATOM 2353 C CA . THR A 1 296 ? -2.004 -16.141 19.156 1 97.69 296 THR A CA 1
ATOM 2354 C C . THR A 1 296 ? -3.145 -16.984 19.719 1 97.69 296 THR A C 1
ATOM 2356 O O . THR A 1 296 ? -2.922 -17.844 20.562 1 97.69 296 THR A O 1
ATOM 2359 N N . THR A 1 297 ? -4.348 -16.688 19.25 1 97.44 297 THR A N 1
ATOM 2360 C CA . THR A 1 297 ? -5.5 -17.484 19.656 1 97.44 297 THR A CA 1
ATOM 2361 C C . THR A 1 297 ? -5.352 -18.938 19.219 1 97.44 297 THR A C 1
ATOM 2363 O O . THR A 1 297 ? -5.625 -19.859 19.984 1 97.44 297 THR A O 1
ATOM 2366 N N . TRP A 1 298 ? -4.965 -19.219 18 1 95.75 298 TRP A N 1
ATOM 2367 C CA . TRP A 1 298 ? -4.797 -20.531 17.391 1 95.75 298 TRP A CA 1
ATOM 2368 C C . TRP A 1 298 ? -3.604 -21.266 18 1 95.75 298 TRP A C 1
ATOM 2370 O O . TRP A 1 298 ? -3.566 -22.5 18.031 1 95.75 298 TRP A O 1
ATOM 2380 N N . ASN A 1 299 ? -2.568 -20.453 18.484 1 93.38 299 ASN A N 1
ATOM 2381 C CA . ASN A 1 299 ? -1.26 -21.016 18.797 1 93.38 299 ASN A CA 1
ATOM 2382 C C . ASN A 1 299 ? -0.732 -21.875 17.641 1 93.38 299 ASN A C 1
ATOM 2384 O O . ASN A 1 299 ? -1.211 -21.766 16.516 1 93.38 299 ASN A O 1
ATOM 2388 N N . GLU A 1 300 ? 0.245 -22.75 17.891 1 92.75 300 GLU A N 1
ATOM 2389 C CA . GLU A 1 300 ? 0.868 -23.562 16.844 1 92.75 300 GLU A CA 1
ATOM 2390 C C . GLU A 1 300 ? -0.105 -24.594 16.297 1 92.75 300 GLU A C 1
ATOM 2392 O O . GLU A 1 300 ? -0.174 -24.812 15.086 1 92.75 300 GLU A O 1
ATOM 2397 N N . LYS A 1 301 ? -0.862 -25.188 17.125 1 95 301 LYS A N 1
ATOM 2398 C CA . LYS A 1 301 ? -1.783 -26.25 16.734 1 95 301 LYS A CA 1
ATOM 2399 C C . LYS A 1 301 ? -2.889 -25.703 15.836 1 95 301 LYS A C 1
ATOM 2401 O O . LYS A 1 301 ? -3.23 -26.328 14.82 1 95 301 LYS A O 1
ATOM 2406 N N . GLY A 1 302 ? -3.455 -24.562 16.25 1 96.25 302 GLY A N 1
ATOM 2407 C CA . GLY A 1 302 ? -4.504 -23.953 15.438 1 96.25 302 GLY A CA 1
ATOM 2408 C C . GLY A 1 302 ? -4.031 -23.547 14.055 1 96.25 302 GLY A C 1
ATOM 2409 O O . GLY A 1 302 ? -4.766 -23.703 13.078 1 96.25 302 GLY A O 1
ATOM 2410 N N . PHE A 1 303 ? -2.854 -23.062 13.961 1 96.88 303 PHE A N 1
ATOM 2411 C CA . PHE A 1 303 ? -2.293 -22.672 12.672 1 96.88 303 PHE A CA 1
ATOM 2412 C C . PHE A 1 303 ? -2.061 -23.906 11.789 1 96.88 303 PHE A C 1
ATOM 2414 O O . PHE A 1 303 ? -2.428 -23.906 10.609 1 96.88 303 PHE A O 1
ATOM 2421 N N . ASP A 1 304 ? -1.495 -24.922 12.344 1 96.19 304 ASP A N 1
ATOM 2422 C CA . ASP A 1 304 ? -1.258 -26.156 11.602 1 96.19 304 ASP A CA 1
ATOM 2423 C C . ASP A 1 304 ? -2.568 -26.75 11.094 1 96.19 304 ASP A C 1
ATOM 2425 O O . ASP A 1 304 ? -2.629 -27.266 9.984 1 96.19 304 ASP A O 1
ATOM 2429 N N . ASN A 1 305 ? -3.604 -26.672 11.891 1 97.38 305 ASN A N 1
ATOM 2430 C CA . ASN A 1 305 ? -4.914 -27.172 11.492 1 97.38 305 ASN A CA 1
ATOM 2431 C C . ASN A 1 305 ? -5.465 -26.391 10.297 1 97.38 305 ASN A C 1
ATOM 2433 O O . ASN A 1 305 ? -6.055 -26.984 9.391 1 97.38 305 ASN A O 1
ATOM 2437 N N . GLN A 1 306 ? -5.301 -25.125 10.352 1 97.94 306 GLN A N 1
ATOM 2438 C CA . GLN A 1 306 ? -5.738 -24.297 9.234 1 97.94 306 GLN A CA 1
ATOM 2439 C C . GLN A 1 306 ? -4.996 -24.672 7.949 1 97.94 306 GLN A C 1
ATOM 2441 O O . GLN A 1 306 ? -5.605 -24.797 6.887 1 97.94 306 GLN A O 1
ATOM 2446 N N . ILE A 1 307 ? -3.688 -24.828 8.047 1 96.94 307 ILE A N 1
ATOM 2447 C CA . ILE A 1 307 ? -2.875 -25.188 6.891 1 96.94 307 ILE A CA 1
ATOM 2448 C C . ILE A 1 307 ? -3.328 -26.547 6.344 1 96.94 307 ILE A C 1
ATOM 2450 O O . ILE A 1 307 ? -3.477 -26.703 5.133 1 96.94 307 ILE A O 1
ATOM 2454 N N . LYS A 1 308 ? -3.533 -27.453 7.219 1 96.88 308 LYS A N 1
ATOM 2455 C CA . LYS A 1 308 ? -3.992 -28.781 6.809 1 96.88 308 LYS A CA 1
ATOM 2456 C C . LYS A 1 308 ? -5.344 -28.703 6.105 1 96.88 308 LYS A C 1
ATOM 2458 O O . LYS A 1 308 ? -5.559 -29.359 5.082 1 96.88 308 LYS A O 1
ATOM 2463 N N . ARG A 1 309 ? -6.246 -27.938 6.641 1 97.62 309 ARG A N 1
ATOM 2464 C CA . ARG A 1 309 ? -7.578 -27.766 6.07 1 97.62 309 ARG A CA 1
ATOM 2465 C C . ARG A 1 309 ? -7.5 -27.219 4.652 1 97.62 309 ARG A C 1
ATOM 2467 O O . ARG A 1 309 ? -8.148 -27.734 3.742 1 97.62 309 ARG A O 1
ATOM 2474 N N . VAL A 1 310 ? -6.727 -26.219 4.516 1 97.88 310 VAL A N 1
ATOM 2475 C CA . VAL A 1 310 ? -6.57 -25.578 3.219 1 97.88 310 VAL A CA 1
ATOM 2476 C C . VAL A 1 310 ? -5.918 -26.531 2.23 1 97.88 310 VAL A C 1
ATOM 2478 O O . VAL A 1 310 ? -6.402 -26.703 1.109 1 97.88 310 VAL A O 1
ATOM 2481 N N . ARG A 1 311 ? -4.863 -27.141 2.652 1 97.31 311 ARG A N 1
ATOM 2482 C CA . ARG A 1 311 ? -4.125 -28.094 1.813 1 97.31 311 ARG A CA 1
ATOM 2483 C C . ARG A 1 311 ? -5.016 -29.25 1.374 1 97.31 311 ARG A C 1
ATOM 2485 O O . ARG A 1 311 ? -5.043 -29.594 0.194 1 97.31 311 ARG A O 1
ATOM 2492 N N . ASP A 1 312 ? -5.734 -29.828 2.295 1 97.81 312 ASP A N 1
ATOM 2493 C CA . ASP A 1 312 ? -6.598 -30.969 1.997 1 97.81 312 ASP A CA 1
ATOM 2494 C C . ASP A 1 312 ? -7.684 -30.578 0.996 1 97.81 312 ASP A C 1
ATOM 2496 O O . ASP A 1 312 ? -8.008 -31.359 0.095 1 97.81 312 ASP A O 1
ATOM 2500 N N . PHE A 1 313 ? -8.211 -29.438 1.174 1 98.38 313 PHE A N 1
ATOM 2501 C CA . PHE A 1 313 ? -9.258 -28.969 0.271 1 98.38 313 PHE A CA 1
ATOM 2502 C C . PHE A 1 313 ? -8.727 -28.844 -1.154 1 98.38 313 PHE A C 1
ATOM 2504 O O . PHE A 1 313 ? -9.312 -29.406 -2.086 1 98.38 313 PHE A O 1
ATOM 2511 N N . TYR A 1 314 ? -7.637 -28.172 -1.338 1 98.38 314 TYR A N 1
ATOM 2512 C CA . TYR A 1 314 ? -7.141 -27.922 -2.686 1 98.38 314 TYR A CA 1
ATOM 2513 C C . TYR A 1 314 ? -6.566 -29.188 -3.297 1 98.38 314 TYR A C 1
ATOM 2515 O O . TYR A 1 314 ? -6.637 -29.391 -4.512 1 98.38 314 TYR A O 1
ATOM 2523 N N . LYS A 1 315 ? -6.004 -30.078 -2.455 1 98.25 315 LYS A N 1
ATOM 2524 C CA . LYS A 1 315 ? -5.57 -31.375 -2.963 1 98.25 315 LYS A CA 1
ATOM 2525 C C . LYS A 1 315 ? -6.75 -32.156 -3.52 1 98.25 315 LYS A C 1
ATOM 2527 O O . LYS A 1 315 ? -6.652 -32.75 -4.598 1 98.25 315 LYS A O 1
ATOM 2532 N N . HIS A 1 316 ? -7.82 -32.188 -2.791 1 98.5 316 HIS A N 1
ATOM 2533 C CA . HIS A 1 316 ? -9.031 -32.875 -3.258 1 98.5 316 HIS A CA 1
ATOM 2534 C C . HIS A 1 316 ? -9.539 -32.25 -4.555 1 98.5 316 HIS A C 1
ATOM 2536 O O . HIS A 1 316 ? -9.891 -32.938 -5.496 1 98.5 316 HIS A O 1
ATOM 2542 N N . GLN A 1 317 ? -9.602 -30.906 -4.602 1 98.44 317 GLN A N 1
ATOM 2543 C CA . GLN A 1 317 ? -10 -30.188 -5.809 1 98.44 317 GLN A CA 1
ATOM 2544 C C . GLN A 1 317 ? -9.125 -30.578 -6.996 1 98.44 317 GLN A C 1
ATOM 2546 O O . GLN A 1 317 ? -9.633 -30.828 -8.094 1 98.44 317 GLN A O 1
ATOM 2551 N N . ARG A 1 318 ? -7.824 -30.609 -6.781 1 98.38 318 ARG A N 1
ATOM 2552 C CA . ARG A 1 318 ? -6.863 -31 -7.809 1 98.38 318 ARG A CA 1
ATOM 2553 C C . ARG A 1 318 ? -7.152 -32.406 -8.328 1 98.38 318 ARG A C 1
ATOM 2555 O O . ARG A 1 318 ? -7.219 -32.625 -9.539 1 98.38 318 ARG A O 1
ATOM 2562 N N . ASP A 1 319 ? -7.344 -33.344 -7.461 1 98.56 319 ASP A N 1
ATOM 2563 C CA . ASP A 1 319 ? -7.59 -34.719 -7.848 1 98.56 319 ASP A CA 1
ATOM 2564 C C . ASP A 1 319 ? -8.867 -34.844 -8.672 1 98.56 319 ASP A C 1
ATOM 2566 O O . ASP A 1 319 ? -8.891 -35.5 -9.711 1 98.56 319 ASP A O 1
ATOM 2570 N N . CYS A 1 320 ? -9.922 -34.156 -8.25 1 98.69 320 CYS A N 1
ATOM 2571 C CA . CYS A 1 320 ? -11.188 -34.188 -8.984 1 98.69 320 CYS A CA 1
ATOM 2572 C C . CYS A 1 320 ? -11.023 -33.531 -10.359 1 98.69 320 CYS A C 1
ATOM 2574 O O . CYS A 1 320 ? -11.562 -34.031 -11.352 1 98.69 320 CYS A O 1
ATOM 2576 N N . THR A 1 321 ? -10.336 -32.5 -10.406 1 98.69 321 THR A N 1
ATOM 2577 C CA . THR A 1 321 ? -10.117 -31.766 -11.656 1 98.69 321 THR A CA 1
ATOM 2578 C C . THR A 1 321 ? -9.352 -32.656 -12.656 1 98.69 321 THR A C 1
ATOM 2580 O O . THR A 1 321 ? -9.68 -32.688 -13.836 1 98.69 321 THR A O 1
ATOM 2583 N N . LEU A 1 322 ? -8.32 -33.375 -12.188 1 98.56 322 LEU A N 1
ATOM 2584 C CA . LEU A 1 322 ? -7.5 -34.188 -13.07 1 98.56 322 LEU A CA 1
ATOM 2585 C C . LEU A 1 322 ? -8.312 -35.375 -13.625 1 98.56 322 LEU A C 1
ATOM 2587 O O . LEU A 1 322 ? -8.094 -35.781 -14.758 1 98.56 322 LEU A O 1
ATOM 2591 N N . ILE A 1 323 ? -9.203 -35.844 -12.812 1 98.69 323 ILE A N 1
ATOM 2592 C CA . ILE A 1 323 ? -10.109 -36.906 -13.305 1 98.69 323 ILE A CA 1
ATOM 2593 C C . ILE A 1 323 ? -10.938 -36.344 -14.469 1 98.69 323 ILE A C 1
ATOM 2595 O O . ILE A 1 323 ? -11.07 -37 -15.508 1 98.69 323 ILE A O 1
ATOM 2599 N N . SER A 1 324 ? -11.453 -35.156 -14.305 1 98.75 324 SER A N 1
ATOM 2600 C CA . SER A 1 324 ? -12.266 -34.5 -15.336 1 98.75 324 SER A CA 1
ATOM 2601 C C . SER A 1 324 ? -11.422 -34.156 -16.562 1 98.75 324 SER A C 1
ATOM 2603 O O . SER A 1 324 ? -11.875 -34.281 -17.688 1 98.75 324 SER A O 1
ATOM 2605 N N . VAL A 1 325 ? -10.242 -33.688 -16.359 1 98.75 325 VAL A N 1
ATOM 2606 C CA . VAL A 1 325 ? -9.336 -33.344 -17.453 1 98.75 325 VAL A CA 1
ATOM 2607 C C . VAL A 1 325 ? -9.039 -34.594 -18.281 1 98.75 325 VAL A C 1
ATOM 2609 O O . VAL A 1 325 ? -9.086 -34.531 -19.516 1 98.75 325 VAL A O 1
ATOM 2612 N N . GLU A 1 326 ? -8.734 -35.656 -17.641 1 98.44 326 GLU A N 1
ATOM 2613 C CA . GLU A 1 326 ? -8.477 -36.906 -18.328 1 98.44 326 GLU A CA 1
ATOM 2614 C C . GLU A 1 326 ? -9.695 -37.375 -19.109 1 98.44 326 GLU A C 1
ATOM 2616 O O . GLU A 1 326 ? -9.586 -37.781 -20.266 1 98.44 326 GLU A O 1
ATOM 2621 N N . LYS A 1 327 ? -10.828 -37.25 -18.516 1 98.62 327 LYS A N 1
ATOM 2622 C CA . LYS A 1 327 ? -12.086 -37.688 -19.094 1 98.62 327 LYS A CA 1
ATOM 2623 C C . LYS A 1 327 ? -12.406 -36.906 -20.375 1 98.62 327 LYS A C 1
ATOM 2625 O O . LYS A 1 327 ? -12.797 -37.5 -21.391 1 98.62 327 LYS A O 1
ATOM 2630 N N . TRP A 1 328 ? -12.203 -35.625 -20.344 1 98.69 328 TRP A N 1
ATOM 2631 C CA . TRP A 1 328 ? -12.766 -34.781 -21.391 1 98.69 328 TRP A CA 1
ATOM 2632 C C . TRP A 1 328 ? -11.688 -34.312 -22.359 1 98.69 328 TRP A C 1
ATOM 2634 O O . TRP A 1 328 ? -11.969 -34.062 -23.531 1 98.69 328 TRP A O 1
ATOM 2644 N N . LEU A 1 329 ? -10.43 -34.219 -21.938 1 98.38 329 LEU A N 1
ATOM 2645 C CA . LEU A 1 329 ? -9.438 -33.562 -22.766 1 98.38 329 LEU A CA 1
ATOM 2646 C C . LEU A 1 329 ? -8.414 -34.531 -23.297 1 98.38 329 LEU A C 1
ATOM 2648 O O . LEU A 1 329 ? -7.516 -34.156 -24.062 1 98.38 329 LEU A O 1
ATOM 2652 N N . ASN A 1 330 ? -8.547 -35.812 -22.891 1 97.69 330 ASN A N 1
ATOM 2653 C CA . ASN A 1 330 ? -7.664 -36.812 -23.453 1 97.69 330 ASN A CA 1
ATOM 2654 C C . ASN A 1 330 ? -7.695 -36.781 -24.984 1 97.69 330 ASN A C 1
ATOM 2656 O O . ASN A 1 330 ? -8.766 -36.75 -25.578 1 97.69 330 ASN A O 1
ATOM 2660 N N . GLY A 1 331 ? -6.473 -36.719 -25.531 1 97.44 331 GLY A N 1
ATOM 2661 C CA . GLY A 1 331 ? -6.367 -36.656 -26.969 1 97.44 331 GLY A CA 1
ATOM 2662 C C . GLY A 1 331 ? -6.453 -35.25 -27.516 1 97.44 331 GLY A C 1
ATOM 2663 O O . GLY A 1 331 ? -6.074 -35 -28.656 1 97.44 331 GLY A O 1
ATOM 2664 N N . LEU A 1 332 ? -6.898 -34.344 -26.719 1 97.81 332 LEU A N 1
ATOM 2665 C CA . LEU A 1 332 ? -7.074 -32.938 -27.156 1 97.81 332 LEU A CA 1
ATOM 2666 C C . LEU A 1 332 ? -5.992 -32.062 -26.562 1 97.81 332 LEU A C 1
ATOM 2668 O O . LEU A 1 332 ? -5.727 -30.969 -27.094 1 97.81 332 LEU A O 1
ATOM 2672 N N . ALA A 1 333 ? -5.43 -32.5 -25.484 1 97.88 333 ALA A N 1
ATOM 2673 C CA . ALA A 1 333 ? -4.504 -31.656 -24.734 1 97.88 333 ALA A CA 1
ATOM 2674 C C . ALA A 1 333 ? -3.508 -32.5 -23.938 1 97.88 333 ALA A C 1
ATOM 2676 O O . ALA A 1 333 ? -3.672 -33.688 -23.812 1 97.88 333 ALA A O 1
ATOM 2677 N N . GLU A 1 334 ? -2.408 -31.828 -23.531 1 97.19 334 GLU A N 1
ATOM 2678 C CA . GLU A 1 334 ? -1.432 -32.344 -22.578 1 97.19 334 GLU A CA 1
ATOM 2679 C C . GLU A 1 334 ? -1.354 -31.469 -21.328 1 97.19 334 GLU A C 1
ATOM 2681 O O . GLU A 1 334 ? -1.602 -30.266 -21.406 1 97.19 334 GLU A O 1
ATOM 2686 N N . TRP A 1 335 ? -1.091 -32.094 -20.219 1 96.81 335 TRP A N 1
ATOM 2687 C CA . TRP A 1 335 ? -1.028 -31.328 -18.984 1 96.81 335 TRP A CA 1
ATOM 2688 C C . TRP A 1 335 ? -0.06 -31.969 -18 1 96.81 335 TRP A C 1
ATOM 2690 O O . TRP A 1 335 ? 0.273 -33.156 -18.125 1 96.81 335 TRP A O 1
ATOM 2700 N N . ASN A 1 336 ? 0.473 -31.172 -17.062 1 90.81 336 ASN A N 1
ATOM 2701 C CA . ASN A 1 336 ? 1.211 -31.703 -15.93 1 90.81 336 ASN A CA 1
ATOM 2702 C C . ASN A 1 336 ? 0.315 -31.844 -14.703 1 90.81 336 ASN A C 1
ATOM 2704 O O . ASN A 1 336 ? -0.709 -31.172 -14.586 1 90.81 336 ASN A O 1
ATOM 2708 N N . VAL A 1 337 ? 0.719 -32.781 -13.898 1 96 337 VAL A N 1
ATOM 2709 C CA . VAL A 1 337 ? 0.046 -32.906 -12.617 1 96 337 VAL A CA 1
ATOM 2710 C C . VAL A 1 337 ? 0.594 -31.875 -11.633 1 96 337 VAL A C 1
ATOM 2712 O O . VAL A 1 337 ? 1.754 -31.953 -11.219 1 96 337 VAL A O 1
ATOM 2715 N N . PRO A 1 338 ? -0.241 -30.938 -11.227 1 97.06 338 PRO A N 1
ATOM 2716 C CA . PRO A 1 338 ? 0.257 -29.953 -10.258 1 97.06 338 PRO A CA 1
ATOM 2717 C C . PRO A 1 338 ? 0.669 -30.594 -8.93 1 97.06 338 PRO A C 1
ATOM 2719 O O . PRO A 1 338 ? -0.019 -31.484 -8.438 1 97.06 338 PRO A O 1
ATOM 2722 N N . LYS A 1 339 ? 1.715 -30.094 -8.375 1 95.88 339 LYS A N 1
ATOM 2723 C CA . LYS A 1 339 ? 2.207 -30.578 -7.086 1 95.88 339 LYS A CA 1
ATOM 2724 C C . LYS A 1 339 ? 1.667 -29.734 -5.941 1 95.88 339 LYS A C 1
ATOM 2726 O O . LYS A 1 339 ? 1.938 -30.016 -4.77 1 95.88 339 LYS A O 1
ATOM 2731 N N . GLY A 1 340 ? 0.947 -28.766 -6.219 1 97 340 GLY A N 1
ATOM 2732 C CA . GLY A 1 340 ? 0.323 -27.828 -5.297 1 97 340 GLY A CA 1
ATOM 2733 C C . GLY A 1 340 ? -0.368 -26.672 -5.996 1 97 340 GLY A C 1
ATOM 2734 O O . GLY A 1 340 ? -0.489 -26.672 -7.223 1 97 340 GLY A O 1
ATOM 2735 N N . GLY A 1 341 ? -0.872 -25.781 -5.203 1 97.5 341 GLY A N 1
ATOM 2736 C CA . GLY A 1 341 ? -1.437 -24.547 -5.73 1 97.5 341 GLY A CA 1
ATOM 2737 C C . GLY A 1 341 ? -2.906 -24.672 -6.082 1 97.5 341 GLY A C 1
ATOM 2738 O O . GLY A 1 341 ? -3.678 -25.281 -5.344 1 97.5 341 GLY A O 1
ATOM 2739 N N . MET A 1 342 ? -3.26 -23.953 -7.223 1 98.12 342 MET A N 1
ATOM 2740 C CA . MET A 1 342 ? -4.68 -23.797 -7.523 1 98.12 342 MET A CA 1
ATOM 2741 C C . MET A 1 342 ? -4.945 -23.969 -9.016 1 98.12 342 MET A C 1
ATOM 2743 O O . MET A 1 342 ? -6.047 -23.703 -9.492 1 98.12 342 MET A O 1
ATOM 2747 N N . PHE A 1 343 ? -3.881 -24.469 -9.805 1 98.06 343 PHE A N 1
ATOM 2748 C CA . PHE A 1 343 ? -4.004 -24.312 -11.25 1 98.06 343 PHE A CA 1
ATOM 2749 C C . PHE A 1 343 ? -3.568 -25.594 -11.969 1 98.06 343 PHE A C 1
ATOM 2751 O O . PHE A 1 343 ? -2.791 -26.375 -11.422 1 98.06 343 PHE A O 1
ATOM 2758 N N . VAL A 1 344 ? -4.105 -25.75 -13.156 1 98.19 344 VAL A N 1
ATOM 2759 C CA . VAL A 1 344 ? -3.594 -26.719 -14.125 1 98.19 344 VAL A CA 1
ATOM 2760 C C . VAL A 1 344 ? -3.166 -25.984 -15.406 1 98.19 344 VAL A C 1
ATOM 2762 O O . VAL A 1 344 ? -3.912 -25.156 -15.93 1 98.19 344 VAL A O 1
ATOM 2765 N N . TRP A 1 345 ? -1.964 -26.25 -15.766 1 97.31 345 TRP A N 1
ATOM 2766 C CA . TRP A 1 345 ? -1.371 -25.734 -16.984 1 97.31 345 TRP A CA 1
ATOM 2767 C C . TRP A 1 345 ? -1.525 -26.734 -18.141 1 97.31 345 TRP A C 1
ATOM 2769 O O . TRP A 1 345 ? -1.022 -27.859 -18.062 1 97.31 345 TRP A O 1
ATOM 2779 N N . ILE A 1 346 ? -2.238 -26.281 -19.219 1 97.56 346 ILE A N 1
ATOM 2780 C CA . ILE A 1 346 ? -2.688 -27.234 -20.234 1 97.56 346 ILE A CA 1
ATOM 2781 C C . ILE A 1 346 ? -2.199 -26.797 -21.609 1 97.56 346 ILE A C 1
ATOM 2783 O O . ILE A 1 346 ? -2.41 -25.641 -22.016 1 97.56 346 ILE A O 1
ATOM 2787 N N . LYS A 1 347 ? -1.565 -27.656 -22.312 1 96.44 347 LYS A N 1
ATOM 2788 C CA . LYS A 1 347 ? -1.199 -27.453 -23.719 1 96.44 347 LYS A CA 1
ATOM 2789 C C . LYS A 1 347 ? -2.266 -28 -24.656 1 96.44 347 LYS A C 1
ATOM 2791 O O . LYS A 1 347 ? -2.533 -29.203 -24.656 1 96.44 347 LYS A O 1
ATOM 2796 N N . ILE A 1 348 ? -2.834 -27.141 -25.422 1 97.5 348 ILE A N 1
ATOM 2797 C CA . ILE A 1 348 ? -3.854 -27.547 -26.391 1 97.5 348 ILE A CA 1
ATOM 2798 C C . ILE A 1 348 ? -3.191 -28.031 -27.672 1 97.5 348 ILE A C 1
ATOM 2800 O O . ILE A 1 348 ? -2.336 -27.344 -28.234 1 97.5 348 ILE A O 1
ATOM 2804 N N . LEU A 1 349 ? -3.633 -29.172 -28.156 1 96.38 349 LEU A N 1
ATOM 2805 C CA . LEU A 1 349 ? -3.018 -29.766 -29.328 1 96.38 349 LEU A CA 1
ATOM 2806 C C . LEU A 1 349 ? -3.75 -29.328 -30.594 1 96.38 349 LEU A C 1
ATOM 2808 O O . LEU A 1 349 ? -4.98 -29.359 -30.656 1 96.38 349 LEU A O 1
ATOM 2812 N N . GLY A 1 350 ? -3.035 -28.828 -31.578 1 92.81 350 GLY A N 1
ATOM 2813 C CA . GLY A 1 350 ? -3.576 -28.625 -32.906 1 92.81 350 GLY A CA 1
ATOM 2814 C C . GLY A 1 350 ? -4.242 -27.266 -33.062 1 92.81 350 GLY A C 1
ATOM 2815 O O . GLY A 1 350 ? -4.895 -27 -34.094 1 92.81 350 GLY A O 1
ATOM 2816 N N . ILE A 1 351 ? -4.199 -26.453 -32.125 1 90.44 351 ILE A N 1
ATOM 2817 C CA . ILE A 1 351 ? -4.793 -25.125 -32.188 1 90.44 351 ILE A CA 1
ATOM 2818 C C . ILE A 1 351 ? -3.709 -24.062 -32.031 1 90.44 351 ILE A C 1
ATOM 2820 O O . ILE A 1 351 ? -2.98 -24.062 -31.047 1 90.44 351 ILE A O 1
ATOM 2824 N N . HIS A 1 352 ? -3.666 -23.125 -32.969 1 82.19 352 HIS A N 1
ATOM 2825 C CA . HIS A 1 352 ? -2.633 -22.094 -32.969 1 82.19 352 HIS A CA 1
ATOM 2826 C C . HIS A 1 352 ? -3.105 -20.844 -32.219 1 82.19 352 HIS A C 1
ATOM 2828 O O . HIS A 1 352 ? -2.338 -20.219 -31.5 1 82.19 352 HIS A O 1
ATOM 2834 N N . ASP A 1 353 ? -4.422 -20.578 -32.406 1 90.75 353 ASP A N 1
ATOM 2835 C CA . ASP A 1 353 ? -4.949 -19.344 -31.828 1 90.75 353 ASP A CA 1
ATOM 2836 C C . ASP A 1 353 ? -5.73 -19.641 -30.547 1 90.75 353 ASP A C 1
ATOM 2838 O O . ASP A 1 353 ? -6.961 -19.609 -30.531 1 90.75 353 ASP A O 1
ATOM 2842 N N . VAL A 1 354 ? -4.996 -19.844 -29.5 1 94.19 354 VAL A N 1
ATOM 2843 C CA . VAL A 1 354 ? -5.609 -20.219 -28.234 1 94.19 354 VAL A CA 1
ATOM 2844 C C . VAL A 1 354 ? -6.355 -19.016 -27.641 1 94.19 354 VAL A C 1
ATOM 2846 O O . VAL A 1 354 ? -7.289 -19.188 -26.859 1 94.19 354 VAL A O 1
ATOM 2849 N N . ASP A 1 355 ? -6.008 -17.812 -28 1 92.88 355 ASP A N 1
ATOM 2850 C CA . ASP A 1 355 ? -6.758 -16.625 -27.578 1 92.88 355 ASP A CA 1
ATOM 2851 C C . ASP A 1 355 ? -8.195 -16.688 -28.078 1 92.88 355 ASP A C 1
ATOM 2853 O O . ASP A 1 355 ? -9.133 -16.391 -27.344 1 92.88 355 ASP A O 1
ATOM 2857 N N . ARG A 1 356 ? -8.312 -16.984 -29.328 1 94 356 ARG A N 1
ATOM 2858 C CA . ARG A 1 356 ? -9.633 -17.125 -29.922 1 94 356 ARG A CA 1
ATOM 2859 C C . ARG A 1 356 ? -10.422 -18.25 -29.25 1 94 356 ARG A C 1
ATOM 2861 O O . ARG A 1 356 ? -11.617 -18.125 -29 1 94 356 ARG A O 1
ATOM 2868 N N . LEU A 1 357 ? -9.719 -19.312 -28.969 1 96.06 357 LEU A N 1
ATOM 2869 C CA . LEU A 1 357 ? -10.367 -20.438 -28.281 1 96.06 357 LEU A CA 1
ATOM 2870 C C . LEU A 1 357 ? -10.953 -19.969 -26.938 1 96.06 357 LEU A C 1
ATOM 2872 O O . LEU A 1 357 ? -12.094 -20.297 -26.609 1 96.06 357 LEU A O 1
ATOM 2876 N N . CYS A 1 358 ? -10.188 -19.266 -26.125 1 94.62 358 CYS A N 1
ATOM 2877 C CA . CYS A 1 358 ? -10.641 -18.781 -24.828 1 94.62 358 CYS A CA 1
ATOM 2878 C C . CYS A 1 358 ? -11.844 -17.859 -24.969 1 94.62 358 CYS A C 1
ATOM 2880 O O . CYS A 1 358 ? -12.797 -17.938 -24.203 1 94.62 358 CYS A O 1
ATOM 2882 N N . LYS A 1 359 ? -11.781 -16.984 -25.984 1 93.31 359 LYS A N 1
ATOM 2883 C CA . LYS A 1 359 ? -12.891 -16.078 -26.25 1 93.31 359 LYS A CA 1
ATOM 2884 C C . LYS A 1 359 ? -14.156 -16.859 -26.609 1 93.31 359 LYS A C 1
ATOM 2886 O O . LYS A 1 359 ? -15.234 -16.578 -26.094 1 93.31 359 LYS A O 1
ATOM 2891 N N . ASN A 1 360 ? -14.047 -17.828 -27.5 1 95 360 ASN A N 1
ATOM 2892 C CA . ASN A 1 360 ? -15.188 -18.625 -27.938 1 95 360 ASN A CA 1
ATOM 2893 C C . ASN A 1 360 ? -15.758 -19.469 -26.797 1 95 360 ASN A C 1
ATOM 2895 O O . ASN A 1 360 ? -16.969 -19.625 -26.688 1 95 360 ASN A O 1
ATOM 2899 N N . ALA A 1 361 ? -14.859 -20.016 -26 1 96.31 361 ALA A N 1
ATOM 2900 C CA . ALA A 1 361 ? -15.312 -20.797 -24.844 1 96.31 361 ALA A CA 1
ATOM 2901 C C . ALA A 1 361 ? -16.203 -19.938 -23.938 1 96.31 361 ALA A C 1
ATOM 2903 O O . ALA A 1 361 ? -17.219 -20.422 -23.422 1 96.31 361 ALA A O 1
ATOM 2904 N N . LEU A 1 362 ? -15.836 -18.703 -23.719 1 94.62 362 LEU A N 1
ATOM 2905 C CA . LEU A 1 362 ? -16.594 -17.797 -22.859 1 94.62 362 LEU A CA 1
ATOM 2906 C C . LEU A 1 362 ? -17.922 -17.406 -23.516 1 94.62 362 LEU A C 1
ATOM 2908 O O . LEU A 1 362 ? -18.969 -17.484 -22.891 1 94.62 362 LEU A O 1
ATOM 2912 N N . THR A 1 363 ? -17.891 -17.016 -24.781 1 94 363 THR A N 1
ATOM 2913 C CA . THR A 1 363 ? -19.047 -16.453 -25.469 1 94 363 THR A CA 1
ATOM 2914 C C . THR A 1 363 ? -20.078 -17.531 -25.797 1 94 363 THR A C 1
ATOM 2916 O O . THR A 1 363 ? -21.281 -17.328 -25.641 1 94 363 THR A O 1
ATOM 2919 N N . ASP A 1 364 ? -19.562 -18.672 -26.234 1 95.94 364 ASP A N 1
ATOM 2920 C CA . ASP A 1 364 ? -20.469 -19.688 -26.766 1 95.94 364 ASP A CA 1
ATOM 2921 C C . ASP A 1 364 ? -20.844 -20.719 -25.703 1 95.94 364 ASP A C 1
ATOM 2923 O O . ASP A 1 364 ? -21.906 -21.344 -25.781 1 95.94 364 ASP A O 1
ATOM 2927 N N . PHE A 1 365 ? -19.969 -20.875 -24.672 1 96.56 365 PHE A N 1
ATOM 2928 C CA . PHE A 1 365 ? -20.203 -21.984 -23.75 1 96.56 365 PHE A CA 1
ATOM 2929 C C . PHE A 1 365 ? -20.219 -21.484 -22.312 1 96.56 365 PHE A C 1
ATOM 2931 O O . PHE A 1 365 ? -20.438 -22.25 -21.375 1 96.56 365 PHE A O 1
ATOM 2938 N N . ASN A 1 366 ? -19.953 -20.219 -22 1 95.5 366 ASN A N 1
ATOM 2939 C CA . ASN A 1 366 ? -19.938 -19.625 -20.672 1 95.5 366 ASN A CA 1
ATOM 2940 C C . ASN A 1 366 ? -18.875 -20.266 -19.781 1 95.5 366 ASN A C 1
ATOM 2942 O O . ASN A 1 366 ? -19.156 -20.594 -18.625 1 95.5 366 ASN A O 1
ATOM 2946 N N . VAL A 1 367 ? -17.75 -20.562 -20.391 1 96.44 367 VAL A N 1
ATOM 2947 C CA . VAL A 1 367 ? -16.609 -21.094 -19.641 1 96.44 367 VAL A CA 1
ATOM 2948 C C . VAL A 1 367 ? -15.438 -20.109 -19.734 1 96.44 367 VAL A C 1
ATOM 2950 O O . VAL A 1 367 ? -14.992 -19.75 -20.828 1 96.44 367 VAL A O 1
ATOM 2953 N N . GLY A 1 368 ? -15.023 -19.656 -18.531 1 95.44 368 GLY A N 1
ATOM 2954 C CA . GLY A 1 368 ? -13.891 -18.75 -18.484 1 95.44 368 GLY A CA 1
ATOM 2955 C C . GLY A 1 368 ? -12.578 -19.453 -18.203 1 95.44 368 GLY A C 1
ATOM 2956 O O . GLY A 1 368 ? -12.414 -20.062 -17.141 1 95.44 368 GLY A O 1
ATOM 2957 N N . VAL A 1 369 ? -11.609 -19.406 -19.125 1 95.44 369 VAL A N 1
ATOM 2958 C CA . VAL A 1 369 ? -10.242 -19.891 -18.969 1 95.44 369 VAL A CA 1
ATOM 2959 C C . VAL A 1 369 ? -9.266 -18.844 -19.484 1 95.44 369 VAL A C 1
ATOM 2961 O O . VAL A 1 369 ? -9.664 -17.906 -20.188 1 95.44 369 VAL A O 1
ATOM 2964 N N . LEU A 1 370 ? -7.973 -19 -19.141 1 94.69 370 LEU A N 1
ATOM 2965 C CA . LEU A 1 370 ? -7.016 -17.969 -19.516 1 94.69 370 LEU A CA 1
ATOM 2966 C C . LEU A 1 370 ? -6.039 -18.484 -20.562 1 94.69 370 LEU A C 1
ATOM 2968 O O . LEU A 1 370 ? -5.52 -19.594 -20.438 1 94.69 370 LEU A O 1
ATOM 2972 N N . SER A 1 371 ? -5.832 -17.594 -21.562 1 94.5 371 SER A N 1
ATOM 2973 C CA . SER A 1 371 ? -4.754 -17.875 -22.516 1 94.5 371 SER A CA 1
ATOM 2974 C C . SER A 1 371 ? -3.391 -17.797 -21.828 1 94.5 371 SER A C 1
ATOM 2976 O O . SER A 1 371 ? -3.135 -16.906 -21.031 1 94.5 371 SER A O 1
ATOM 2978 N N . GLY A 1 372 ? -2.562 -18.797 -22.141 1 94 372 GLY A N 1
ATOM 2979 C CA . GLY A 1 372 ? -1.22 -18.812 -21.594 1 94 372 GLY A CA 1
ATOM 2980 C C . GLY A 1 372 ? -0.401 -17.594 -21.984 1 94 372 GLY A C 1
ATOM 2981 O O . GLY A 1 372 ? 0.592 -17.266 -21.328 1 94 372 GLY A O 1
ATOM 2982 N N . ARG A 1 373 ? -0.82 -16.844 -23 1 92.75 373 ARG A N 1
ATOM 2983 C CA . ARG A 1 373 ? -0.104 -15.695 -23.531 1 92.75 373 ARG A CA 1
ATOM 2984 C C . ARG A 1 373 ? 0.103 -14.625 -22.469 1 92.75 373 ARG A C 1
ATOM 2986 O O . ARG A 1 373 ? 1.142 -13.969 -22.438 1 92.75 373 ARG A O 1
ATOM 2993 N N . ILE A 1 374 ? -0.802 -14.5 -21.547 1 92.12 374 ILE A N 1
ATOM 2994 C CA . ILE A 1 374 ? -0.753 -13.398 -20.578 1 92.12 374 ILE A CA 1
ATOM 2995 C C . ILE A 1 374 ? 0.309 -13.688 -19.531 1 92.12 374 ILE A C 1
ATOM 2997 O O . ILE A 1 374 ? 0.667 -12.805 -18.734 1 92.12 374 ILE A O 1
ATOM 3001 N N . PHE A 1 375 ? 0.851 -14.969 -19.516 1 94.62 375 PHE A N 1
ATOM 3002 C CA . PHE A 1 375 ? 1.855 -15.367 -18.531 1 94.62 375 PHE A CA 1
ATOM 3003 C C . PHE A 1 375 ? 3.238 -15.43 -19.172 1 94.62 375 PHE A C 1
ATOM 3005 O O . PHE A 1 375 ? 4.172 -15.984 -18.594 1 94.62 375 PHE A O 1
ATOM 3012 N N . MET A 1 376 ? 3.375 -14.867 -20.328 1 92.81 376 MET A N 1
ATOM 3013 C CA . MET A 1 376 ? 4.641 -14.984 -21.062 1 92.81 376 MET A CA 1
ATOM 3014 C C . MET A 1 376 ? 5.27 -13.617 -21.281 1 92.81 376 MET A C 1
ATOM 3016 O O . MET A 1 376 ? 4.559 -12.625 -21.484 1 92.81 376 MET A O 1
ATOM 3020 N N . THR A 1 377 ? 6.574 -13.539 -21.25 1 88.88 377 THR A N 1
ATOM 3021 C CA . THR A 1 377 ? 7.301 -12.305 -21.5 1 88.88 377 THR A CA 1
ATOM 3022 C C . THR A 1 377 ? 7.133 -11.852 -22.938 1 88.88 377 THR A C 1
ATOM 3024 O O . THR A 1 377 ? 7.125 -10.648 -23.234 1 88.88 377 THR A O 1
ATOM 3027 N N . ASN A 1 378 ? 7.141 -12.852 -23.812 1 82.75 378 ASN A N 1
ATOM 3028 C CA . ASN A 1 378 ? 6.848 -12.586 -25.219 1 82.75 378 ASN A CA 1
ATOM 3029 C C . ASN A 1 378 ? 5.457 -13.078 -25.594 1 82.75 378 ASN A C 1
ATOM 3031 O O . ASN A 1 378 ? 5.305 -14.203 -26.078 1 82.75 378 ASN A O 1
ATOM 3035 N N . ALA A 1 379 ? 4.527 -12.203 -25.484 1 74.56 379 ALA A N 1
ATOM 3036 C CA . ALA A 1 379 ? 3.117 -12.555 -25.609 1 74.56 379 ALA A CA 1
ATOM 3037 C C . ALA A 1 379 ? 2.797 -13.016 -27.031 1 74.56 379 ALA A C 1
ATOM 3039 O O . ALA A 1 379 ? 1.802 -13.711 -27.266 1 74.56 379 ALA A O 1
ATOM 3040 N N . ALA A 1 380 ? 3.672 -12.695 -27.891 1 71.69 380 ALA A N 1
ATOM 3041 C CA . ALA A 1 380 ? 3.43 -13.102 -29.266 1 71.69 380 ALA A CA 1
ATOM 3042 C C . ALA A 1 380 ? 3.719 -14.586 -29.469 1 71.69 380 ALA A C 1
ATOM 3044 O O . ALA A 1 380 ? 3.238 -15.203 -30.422 1 71.69 380 ALA A O 1
ATOM 3045 N N . LYS A 1 381 ? 4.375 -15.164 -28.453 1 78.12 381 LYS A N 1
ATOM 3046 C CA . LYS A 1 381 ? 4.766 -16.562 -28.594 1 78.12 381 LYS A CA 1
ATOM 3047 C C . LYS A 1 381 ? 4.043 -17.453 -27.594 1 78.12 381 LYS A C 1
ATOM 3049 O O . LYS A 1 381 ? 4.43 -17.516 -26.422 1 78.12 381 LYS A O 1
ATOM 3054 N N . ASN A 1 382 ? 2.807 -17.672 -27.812 1 78.44 382 ASN A N 1
ATOM 3055 C CA . ASN A 1 382 ? 2.119 -18.672 -26.984 1 78.44 382 ASN A CA 1
ATOM 3056 C C . ASN A 1 382 ? 2.096 -20.031 -27.656 1 78.44 382 ASN A C 1
ATOM 3058 O O . ASN A 1 382 ? 1.409 -20.234 -28.672 1 78.44 382 ASN A O 1
ATOM 3062 N N . PRO A 1 383 ? 2.736 -21.047 -27.062 1 81.12 383 PRO A N 1
ATOM 3063 C CA . PRO A 1 383 ? 2.795 -22.375 -27.688 1 81.12 383 PRO A CA 1
ATOM 3064 C C . PRO A 1 383 ? 1.484 -23.141 -27.562 1 81.12 383 PRO A C 1
ATOM 3066 O O . PRO A 1 383 ? 1.485 -24.375 -27.594 1 81.12 383 PRO A O 1
ATOM 3069 N N . GLY A 1 384 ? 0.41 -22.422 -27.234 1 92.69 384 GLY A N 1
ATOM 3070 C CA . GLY A 1 384 ? -0.878 -23.109 -27.203 1 92.69 384 GLY A CA 1
ATOM 3071 C C . GLY A 1 384 ? -1.312 -23.516 -25.812 1 92.69 384 GLY A C 1
ATOM 3072 O O . GLY A 1 384 ? -1.977 -24.531 -25.641 1 92.69 384 GLY A O 1
ATOM 3073 N N . PHE A 1 385 ? -0.901 -22.781 -24.828 1 94.94 385 PHE A N 1
ATOM 3074 C CA . PHE A 1 385 ? -1.235 -23.125 -23.453 1 94.94 385 PHE A CA 1
ATOM 3075 C C . PHE A 1 385 ? -2.447 -22.344 -22.969 1 94.94 385 PHE A C 1
ATOM 3077 O O . PHE A 1 385 ? -2.689 -21.219 -23.422 1 94.94 385 PHE A O 1
ATOM 3084 N N . ILE A 1 386 ? -3.217 -23 -22.047 1 96.19 386 ILE A N 1
ATOM 3085 C CA . ILE A 1 386 ? -4.199 -22.312 -21.219 1 96.19 386 ILE A CA 1
ATOM 3086 C C . ILE A 1 386 ? -3.969 -22.641 -19.75 1 96.19 386 ILE A C 1
ATOM 3088 O O . ILE A 1 386 ? -3.355 -23.656 -19.422 1 96.19 386 ILE A O 1
ATOM 3092 N N . ARG A 1 387 ? -4.395 -21.781 -18.859 1 96.62 387 ARG A N 1
ATOM 3093 C CA . ARG A 1 387 ? -4.43 -22.062 -17.438 1 96.62 387 ARG A CA 1
ATOM 3094 C C . ARG A 1 387 ? -5.863 -22.141 -16.922 1 96.62 387 ARG A C 1
ATOM 3096 O O . ARG A 1 387 ? -6.68 -21.25 -17.219 1 96.62 387 ARG A O 1
ATOM 3103 N N . ILE A 1 388 ? -6.168 -23.125 -16.188 1 97.31 388 ILE A N 1
ATOM 3104 C CA . ILE A 1 388 ? -7.457 -23.188 -15.516 1 97.31 388 ILE A CA 1
ATOM 3105 C C . ILE A 1 388 ? -7.246 -23.219 -14 1 97.31 388 ILE A C 1
ATOM 3107 O O . ILE A 1 388 ? -6.23 -23.734 -13.523 1 97.31 388 ILE A O 1
ATOM 3111 N N . SER A 1 389 ? -8.188 -22.688 -13.266 1 97 389 SER A N 1
ATOM 3112 C CA . SER A 1 389 ? -8.172 -22.703 -11.805 1 97 389 SER A CA 1
ATOM 3113 C C . SER A 1 389 ? -9.195 -23.688 -11.258 1 97 389 SER A C 1
ATOM 3115 O O . SER A 1 389 ? -10.312 -23.781 -11.758 1 97 389 SER A O 1
ATOM 3117 N N . PHE A 1 390 ? -8.836 -24.469 -10.258 1 97.88 390 PHE A N 1
ATOM 3118 C CA . PHE A 1 390 ? -9.766 -25.375 -9.594 1 97.88 390 PHE A CA 1
ATOM 3119 C C . PHE A 1 390 ? -10.102 -24.859 -8.195 1 97.88 390 PHE A C 1
ATOM 3121 O O . PHE A 1 390 ? -10.562 -25.625 -7.344 1 97.88 390 PHE A O 1
ATOM 3128 N N . ALA A 1 391 ? -9.953 -23.609 -7.926 1 96.31 391 ALA A N 1
ATOM 3129 C CA . ALA A 1 391 ? -9.977 -23.047 -6.574 1 96.31 391 ALA A CA 1
ATOM 3130 C C . ALA A 1 391 ? -11.406 -22.812 -6.098 1 96.31 391 ALA A C 1
ATOM 3132 O O . ALA A 1 391 ? -11.711 -22.984 -4.914 1 96.31 391 ALA A O 1
ATOM 3133 N N . THR A 1 392 ? -12.352 -22.438 -7.027 1 94.5 392 THR A N 1
ATOM 3134 C CA . THR A 1 392 ? -13.586 -21.859 -6.5 1 94.5 392 THR A CA 1
ATOM 3135 C C . THR A 1 392 ? -14.789 -22.703 -6.906 1 94.5 392 THR A C 1
ATOM 3137 O O . THR A 1 392 ? -15.758 -22.828 -6.148 1 94.5 392 THR A O 1
ATOM 3140 N N . LEU A 1 393 ? -14.828 -23.359 -8.078 1 95.88 393 LEU A N 1
ATOM 3141 C CA . LEU A 1 393 ? -15.961 -24.172 -8.531 1 95.88 393 LEU A CA 1
ATOM 3142 C C . LEU A 1 393 ? -16.016 -25.5 -7.777 1 95.88 393 LEU A C 1
ATOM 3144 O O . LEU A 1 393 ? -14.984 -26 -7.328 1 95.88 393 LEU A O 1
ATOM 3148 N N . THR A 1 394 ? -17.188 -26.078 -7.664 1 97.12 394 THR A N 1
ATOM 3149 C CA . THR A 1 394 ? -17.312 -27.438 -7.145 1 97.12 394 THR A CA 1
ATOM 3150 C C . THR A 1 394 ? -16.812 -28.453 -8.156 1 97.12 394 THR A C 1
ATOM 3152 O O . THR A 1 394 ? -16.734 -28.172 -9.359 1 97.12 394 THR A O 1
ATOM 3155 N N . PRO A 1 395 ? -16.484 -29.656 -7.707 1 98.19 395 PRO A N 1
ATOM 3156 C CA . PRO A 1 395 ? -16.031 -30.703 -8.641 1 98.19 395 PRO A CA 1
ATOM 3157 C C . PRO A 1 395 ? -17.047 -30.953 -9.758 1 98.19 395 PRO A C 1
ATOM 3159 O O . PRO A 1 395 ? -16.656 -31.156 -10.906 1 98.19 395 PRO A O 1
ATOM 3162 N N . GLN A 1 396 ? -18.312 -30.859 -9.438 1 98.31 396 GLN A N 1
ATOM 3163 C CA . GLN A 1 396 ? -19.359 -31.062 -10.445 1 98.31 396 GLN A CA 1
ATOM 3164 C C . GLN A 1 396 ? -19.328 -29.969 -11.5 1 98.31 396 GLN A C 1
ATOM 3166 O O . GLN A 1 396 ? -19.438 -30.234 -12.695 1 98.31 396 GLN A O 1
ATOM 3171 N N . ARG A 1 397 ? -19.156 -28.75 -11.047 1 97.69 397 ARG A N 1
ATOM 3172 C CA . ARG A 1 397 ? -19.125 -27.609 -11.953 1 97.69 397 ARG A CA 1
ATOM 3173 C C . ARG A 1 397 ? -17.844 -27.609 -12.773 1 97.69 397 ARG A C 1
ATOM 3175 O O . ARG A 1 397 ? -17.844 -27.188 -13.938 1 97.69 397 ARG A O 1
ATOM 3182 N N . ILE A 1 398 ? -16.781 -28.094 -12.203 1 98.31 398 ILE A N 1
ATOM 3183 C CA . ILE A 1 398 ? -15.531 -28.25 -12.93 1 98.31 398 ILE A CA 1
ATOM 3184 C C . ILE A 1 398 ? -15.695 -29.266 -14.055 1 98.31 398 ILE A C 1
ATOM 3186 O O . ILE A 1 398 ? -15.266 -29.031 -15.188 1 98.31 398 ILE A O 1
ATOM 3190 N N . ASP A 1 399 ? -16.344 -30.344 -13.711 1 98.75 399 ASP A N 1
ATOM 3191 C CA . ASP A 1 399 ? -16.594 -31.359 -14.727 1 98.75 399 ASP A CA 1
ATOM 3192 C C . ASP A 1 399 ? -17.406 -30.797 -15.883 1 98.75 399 ASP A C 1
ATOM 3194 O O . ASP A 1 399 ? -17.078 -31.031 -17.047 1 98.75 399 ASP A O 1
ATOM 3198 N N . GLU A 1 400 ? -18.406 -30.031 -15.547 1 98.62 400 GLU A N 1
ATOM 3199 C CA . GLU A 1 400 ? -19.234 -29.391 -16.547 1 98.62 400 GLU A CA 1
ATOM 3200 C C . GLU A 1 400 ? -18.422 -28.422 -17.406 1 98.62 400 GLU A C 1
ATOM 3202 O O . GLU A 1 400 ? -18.547 -28.406 -18.625 1 98.62 400 GLU A O 1
ATOM 3207 N N . ALA A 1 401 ? -17.609 -27.625 -16.781 1 98.44 401 ALA A N 1
ATOM 3208 C CA . ALA A 1 401 ? -16.781 -26.641 -17.484 1 98.44 401 ALA A CA 1
ATOM 3209 C C . ALA A 1 401 ? -15.828 -27.328 -18.453 1 98.44 401 ALA A C 1
ATOM 3211 O O . ALA A 1 401 ? -15.656 -26.875 -19.594 1 98.44 401 ALA A O 1
ATOM 3212 N N . LEU A 1 402 ? -15.25 -28.406 -18.062 1 98.75 402 LEU A N 1
ATOM 3213 C CA . LEU A 1 402 ? -14.258 -29.109 -18.875 1 98.75 402 LEU A CA 1
ATOM 3214 C C . LEU A 1 402 ? -14.93 -29.844 -20.031 1 98.75 402 LEU A C 1
ATOM 3216 O O . LEU A 1 402 ? -14.359 -29.953 -21.109 1 98.75 402 LEU A O 1
ATOM 3220 N N . GLU A 1 403 ? -16.141 -30.328 -19.797 1 98.75 403 GLU A N 1
ATOM 3221 C CA . GLU A 1 403 ? -16.938 -30.891 -20.891 1 98.75 403 GLU A CA 1
ATOM 3222 C C . GLU A 1 403 ? -17.172 -29.844 -21.984 1 98.75 403 GLU A C 1
ATOM 3224 O O . GLU A 1 403 ? -16.953 -30.109 -23.172 1 98.75 403 GLU A O 1
ATOM 3229 N N . LYS A 1 404 ? -17.594 -28.766 -21.578 1 98.5 404 LYS A N 1
ATOM 3230 C CA . LYS A 1 404 ? -17.875 -27.672 -22.516 1 98.5 404 LYS A CA 1
ATOM 3231 C C . LYS A 1 404 ? -16.609 -27.188 -23.203 1 98.5 404 LYS A C 1
ATOM 3233 O O . LYS A 1 404 ? -16.625 -26.859 -24.391 1 98.5 404 LYS A O 1
ATOM 3238 N N . LEU A 1 405 ? -15.531 -27.141 -22.469 1 98.38 405 LEU A N 1
ATOM 3239 C CA . LEU A 1 405 ? -14.258 -26.75 -23.047 1 98.38 405 LEU A CA 1
ATOM 3240 C C . LEU A 1 405 ? -13.812 -27.734 -24.125 1 98.38 405 LEU A C 1
ATOM 3242 O O . LEU A 1 405 ? -13.273 -27.344 -25.156 1 98.38 405 LEU A O 1
ATOM 3246 N N . ALA A 1 406 ? -14.039 -29.016 -23.891 1 98.5 406 ALA A N 1
ATOM 3247 C CA . ALA A 1 406 ? -13.703 -30.031 -24.875 1 98.5 406 ALA A CA 1
ATOM 3248 C C . ALA A 1 406 ? -14.469 -29.812 -26.172 1 98.5 406 ALA A C 1
ATOM 3250 O O . ALA A 1 406 ? -13.914 -29.969 -27.266 1 98.5 406 ALA A O 1
ATOM 3251 N N . ILE A 1 407 ? -15.719 -29.469 -26.047 1 98.31 407 ILE A N 1
ATOM 3252 C CA . ILE A 1 407 ? -16.531 -29.188 -27.219 1 98.31 407 ILE A CA 1
ATOM 3253 C C . ILE A 1 407 ? -15.984 -27.984 -27.953 1 98.31 407 ILE A C 1
ATOM 3255 O O . ILE A 1 407 ? -15.836 -28 -29.188 1 98.31 407 ILE A O 1
ATOM 3259 N N . ALA A 1 408 ? -15.656 -26.969 -27.188 1 97.69 408 ALA A N 1
ATOM 3260 C CA . ALA A 1 408 ? -15.102 -25.766 -27.781 1 97.69 408 ALA A CA 1
ATOM 3261 C C . ALA A 1 408 ? -13.812 -26.062 -28.547 1 97.69 408 ALA A C 1
ATOM 3263 O O . ALA A 1 408 ? -13.57 -25.516 -29.625 1 97.69 408 ALA A O 1
ATOM 3264 N N . ILE A 1 409 ? -12.945 -26.922 -28 1 97.75 409 ILE A N 1
ATOM 3265 C CA . ILE A 1 409 ? -11.672 -27.281 -28.609 1 97.75 409 ILE A CA 1
ATOM 3266 C C . ILE A 1 409 ? -11.938 -28.047 -29.922 1 97.75 409 ILE A C 1
ATOM 3268 O O . ILE A 1 409 ? -11.305 -27.766 -30.938 1 97.75 409 ILE A O 1
ATOM 3272 N N . ARG A 1 410 ? -12.898 -28.906 -29.938 1 96.88 410 ARG A N 1
ATOM 3273 C CA . ARG A 1 410 ? -13.211 -29.703 -31.125 1 96.88 410 ARG A CA 1
ATOM 3274 C C . ARG A 1 410 ? -13.781 -28.812 -32.219 1 96.88 410 ARG A C 1
ATOM 3276 O O . ARG A 1 410 ? -13.484 -29.031 -33.406 1 96.88 410 ARG A O 1
ATOM 3283 N N . GLU A 1 411 ? -14.523 -27.859 -31.75 1 95.25 411 GLU A N 1
ATOM 3284 C CA . GLU A 1 411 ? -15.102 -26.953 -32.75 1 95.25 411 GLU A CA 1
ATOM 3285 C C . GLU A 1 411 ? -14.039 -26.062 -33.375 1 95.25 411 GLU A C 1
ATOM 3287 O O . GLU A 1 411 ? -14.156 -25.656 -34.531 1 95.25 411 GLU A O 1
ATOM 3292 N N . GLU A 1 412 ? -13.086 -25.719 -32.594 1 92.12 412 GLU A N 1
ATOM 3293 C CA . GLU A 1 412 ? -12.023 -24.844 -33.062 1 92.12 412 GLU A CA 1
ATOM 3294 C C . GLU A 1 412 ? -11.086 -25.562 -34 1 92.12 412 GLU A C 1
ATOM 3296 O O . GLU A 1 412 ? -10.5 -24.953 -34.906 1 92.12 412 GLU A O 1
ATOM 3301 N N . LYS A 1 413 ? -10.938 -26.781 -33.844 1 88.56 413 LYS A N 1
ATOM 3302 C CA . LYS A 1 413 ? -10.094 -27.594 -34.719 1 88.56 413 LYS A CA 1
ATOM 3303 C C . LYS A 1 413 ? -10.75 -27.812 -36.094 1 88.56 413 LYS A C 1
ATOM 3305 O O . LYS A 1 413 ? -10.062 -27.844 -37.125 1 88.56 413 LYS A O 1
ATOM 3310 N N . MET B 1 1 ? -6.703 19.531 -20.125 1 89.5 1 MET B N 1
ATOM 3311 C CA . MET B 1 1 ? -5.266 19.281 -20.062 1 89.5 1 MET B CA 1
ATOM 3312 C C . MET B 1 1 ? -4.906 17.984 -20.781 1 89.5 1 MET B C 1
ATOM 3314 O O . MET B 1 1 ? -5.629 16.984 -20.672 1 89.5 1 MET B O 1
ATOM 3318 N N . ASP B 1 2 ? -3.822 18.047 -21.625 1 92.38 2 ASP B N 1
ATOM 3319 C CA . ASP B 1 2 ? -3.322 16.828 -22.25 1 92.38 2 ASP B CA 1
ATOM 3320 C C . ASP B 1 2 ? -2.314 16.109 -21.359 1 92.38 2 ASP B C 1
ATOM 3322 O O . ASP B 1 2 ? -1.127 16.453 -21.359 1 92.38 2 ASP B O 1
ATOM 3326 N N . TRP B 1 3 ? -2.758 15.109 -20.688 1 95.94 3 TRP B N 1
ATOM 3327 C CA . TRP B 1 3 ? -1.962 14.43 -19.656 1 95.94 3 TRP B CA 1
ATOM 3328 C C . TRP B 1 3 ? -0.842 13.617 -20.297 1 95.94 3 TRP B C 1
ATOM 3330 O O . TRP B 1 3 ? 0.127 13.25 -19.625 1 95.94 3 TRP B O 1
ATOM 3340 N N . ASN B 1 4 ? -0.914 13.328 -21.547 1 92.94 4 ASN B N 1
ATOM 3341 C CA . ASN B 1 4 ? 0.178 12.641 -22.234 1 92.94 4 ASN B CA 1
ATOM 3342 C C . ASN B 1 4 ? 1.444 13.5 -22.25 1 92.94 4 ASN B C 1
ATOM 3344 O O . ASN B 1 4 ? 2.553 12.969 -22.359 1 92.94 4 ASN B O 1
ATOM 3348 N N . LEU B 1 5 ? 1.265 14.828 -22.156 1 93.38 5 LEU B N 1
ATOM 3349 C CA . LEU B 1 5 ? 2.4 15.742 -22.141 1 93.38 5 LEU B CA 1
ATOM 3350 C C . LEU B 1 5 ? 2.943 15.914 -20.734 1 93.38 5 LEU B C 1
ATOM 3352 O O . LEU B 1 5 ? 4.051 16.422 -20.547 1 93.38 5 LEU B O 1
ATOM 3356 N N . ILE B 1 6 ? 2.15 15.477 -19.719 1 96.19 6 ILE B N 1
ATOM 3357 C CA . ILE B 1 6 ? 2.514 15.656 -18.312 1 96.19 6 ILE B CA 1
ATOM 3358 C C . ILE B 1 6 ? 3.158 14.375 -17.781 1 96.19 6 ILE B C 1
ATOM 3360 O O . ILE B 1 6 ? 4.152 14.43 -17.047 1 96.19 6 ILE B O 1
ATOM 3364 N N . PHE B 1 7 ? 2.68 13.219 -18.234 1 97.69 7 PHE B N 1
ATOM 3365 C CA . PHE B 1 7 ? 3.178 11.93 -17.766 1 97.69 7 PHE B CA 1
ATOM 3366 C C . PHE B 1 7 ? 4.633 11.734 -18.188 1 97.69 7 PHE B C 1
ATOM 3368 O O . PHE B 1 7 ? 5.023 12.086 -19.297 1 97.69 7 PHE B O 1
ATOM 3375 N N . ASN B 1 8 ? 5.418 11.18 -17.281 1 97 8 ASN B N 1
ATOM 3376 C CA . ASN B 1 8 ? 6.746 10.742 -17.719 1 97 8 ASN B CA 1
ATOM 3377 C C . ASN B 1 8 ? 6.68 9.43 -18.5 1 97 8 ASN B C 1
ATOM 3379 O O . ASN B 1 8 ? 5.602 8.859 -18.672 1 97 8 ASN B O 1
ATOM 3383 N N . GLU B 1 9 ? 7.793 8.945 -18.969 1 95.69 9 GLU B N 1
ATOM 3384 C CA . GLU B 1 9 ? 7.82 7.805 -19.875 1 95.69 9 GLU B CA 1
ATOM 3385 C C . GLU B 1 9 ? 7.402 6.523 -19.156 1 95.69 9 GLU B C 1
ATOM 3387 O O . GLU B 1 9 ? 6.695 5.688 -19.734 1 95.69 9 GLU B O 1
ATOM 3392 N N . SER B 1 10 ? 7.836 6.344 -17.922 1 95.31 10 SER B N 1
ATOM 3393 C CA . SER B 1 10 ? 7.457 5.152 -17.172 1 95.31 10 SER B CA 1
ATOM 3394 C C . SER B 1 10 ? 5.949 5.094 -16.953 1 95.31 10 SER B C 1
ATOM 3396 O O . SER B 1 10 ? 5.348 4.023 -17.031 1 95.31 10 SER B O 1
ATOM 3398 N N . ALA B 1 11 ? 5.352 6.258 -16.672 1 96.62 11 ALA B N 1
ATOM 3399 C CA . ALA B 1 11 ? 3.906 6.34 -16.469 1 96.62 11 ALA B CA 1
ATOM 3400 C C . ALA B 1 11 ? 3.148 5.887 -17.719 1 96.62 11 ALA B C 1
ATOM 3402 O O . ALA B 1 11 ? 2.133 5.195 -17.609 1 96.62 11 ALA B O 1
ATOM 3403 N N . LYS B 1 12 ? 3.65 6.23 -18.844 1 96.75 12 LYS B N 1
ATOM 3404 C CA . LYS B 1 12 ? 2.996 5.906 -20.109 1 96.75 12 LYS B CA 1
ATOM 3405 C C . LYS B 1 12 ? 3.021 4.406 -20.375 1 96.75 12 LYS B C 1
ATOM 3407 O O . LYS B 1 12 ? 2.24 3.898 -21.188 1 96.75 12 LYS B O 1
ATOM 3412 N N . ARG B 1 13 ? 3.855 3.656 -19.656 1 95.25 13 ARG B N 1
ATOM 3413 C CA . ARG B 1 13 ? 3.996 2.221 -19.875 1 95.25 13 ARG B CA 1
ATOM 3414 C C . ARG B 1 13 ? 3.137 1.429 -18.891 1 95.25 13 ARG B C 1
ATOM 3416 O O . ARG B 1 13 ? 3.074 0.2 -18.969 1 95.25 13 ARG B O 1
ATOM 3423 N N . ARG B 1 14 ? 2.5 2.119 -17.984 1 94.62 14 ARG B N 1
ATOM 3424 C CA . ARG B 1 14 ? 1.641 1.43 -17.031 1 94.62 14 ARG B CA 1
ATOM 3425 C C . ARG B 1 14 ? 0.273 1.134 -17.641 1 94.62 14 ARG B C 1
ATOM 3427 O O . ARG B 1 14 ? -0.443 2.051 -18.047 1 94.62 14 ARG B O 1
ATOM 3434 N N . HIS B 1 15 ? -0.033 -0.166 -17.656 1 92.62 15 HIS B N 1
ATOM 3435 C CA . HIS B 1 15 ? -1.327 -0.611 -18.156 1 92.62 15 HIS B CA 1
ATOM 3436 C C . HIS B 1 15 ? -2.021 -1.53 -17.156 1 92.62 15 HIS B C 1
ATOM 3438 O O . HIS B 1 15 ? -1.369 -2.123 -16.297 1 92.62 15 HIS B O 1
ATOM 3444 N N . LEU B 1 16 ? -3.326 -1.547 -17.281 1 90.94 16 LEU B N 1
ATOM 3445 C CA . LEU B 1 16 ? -4.078 -2.465 -16.438 1 90.94 16 LEU B CA 1
ATOM 3446 C C . LEU B 1 16 ? -3.705 -3.912 -16.734 1 90.94 16 LEU B C 1
ATOM 3448 O O . LEU B 1 16 ? -3.363 -4.25 -17.859 1 90.94 16 LEU B O 1
ATOM 3452 N N . SER B 1 17 ? -3.744 -4.699 -15.719 1 84.62 17 SER B N 1
ATOM 3453 C CA . SER B 1 17 ? -3.35 -6.102 -15.805 1 84.62 17 SER B CA 1
ATOM 3454 C C . SER B 1 17 ? -4.246 -6.875 -16.766 1 84.62 17 SER B C 1
ATOM 3456 O O . SER B 1 17 ? -5.473 -6.863 -16.625 1 84.62 17 SER B O 1
ATOM 3458 N N . PRO B 1 18 ? -3.68 -7.562 -17.625 1 78.25 18 PRO B N 1
ATOM 3459 C CA . PRO B 1 18 ? -4.48 -8.406 -18.516 1 78.25 18 PRO B CA 1
ATOM 3460 C C . PRO B 1 18 ? -5.266 -9.477 -17.766 1 78.25 18 PRO B C 1
ATOM 3462 O O . PRO B 1 18 ? -6.348 -9.875 -18.203 1 78.25 18 PRO B O 1
ATOM 3465 N N . LEU B 1 19 ? -4.68 -9.891 -16.688 1 75.56 19 LEU B N 1
ATOM 3466 C CA . LEU B 1 19 ? -5.363 -10.891 -15.883 1 75.56 19 LEU B CA 1
ATOM 3467 C C . LEU B 1 19 ? -6.703 -10.359 -15.383 1 75.56 19 LEU B C 1
ATOM 3469 O O . LEU B 1 19 ? -7.723 -11.055 -15.469 1 75.56 19 LEU B O 1
ATOM 3473 N N . ARG B 1 20 ? -6.664 -9.211 -14.922 1 72 20 ARG B N 1
ATOM 3474 C CA . ARG B 1 20 ? -7.887 -8.633 -14.375 1 72 20 ARG B CA 1
ATOM 3475 C C . ARG B 1 20 ? -8.891 -8.328 -15.477 1 72 20 ARG B C 1
ATOM 3477 O O . ARG B 1 20 ? -10.102 -8.484 -15.289 1 72 20 ARG B O 1
ATOM 3484 N N . GLU B 1 21 ? -8.336 -7.984 -16.562 1 70.25 21 GLU B N 1
ATOM 3485 C CA . GLU B 1 21 ? -9.203 -7.754 -17.703 1 70.25 21 GLU B CA 1
ATOM 3486 C C . GLU B 1 21 ? -9.82 -9.055 -18.203 1 70.25 21 GLU B C 1
ATOM 3488 O O . GLU B 1 21 ? -11.016 -9.109 -18.516 1 70.25 21 GLU B O 1
ATOM 3493 N N . ALA B 1 22 ? -9.055 -10 -18.141 1 67.81 22 ALA B N 1
ATOM 3494 C CA . ALA B 1 22 ? -9.492 -11.305 -18.641 1 67.81 22 ALA B CA 1
ATOM 3495 C C . ALA B 1 22 ? -10.484 -11.953 -17.688 1 67.81 22 ALA B C 1
ATOM 3497 O O . ALA B 1 22 ? -11.344 -12.734 -18.109 1 67.81 22 ALA B O 1
ATOM 3498 N N . ALA B 1 23 ? -10.383 -11.445 -16.469 1 64.75 23 ALA B N 1
ATOM 3499 C CA . ALA B 1 23 ? -11.242 -12.055 -15.453 1 64.75 23 ALA B CA 1
ATOM 3500 C C . ALA B 1 23 ? -12.438 -11.156 -15.133 1 64.75 23 ALA B C 1
ATOM 3502 O O . ALA B 1 23 ? -13.117 -11.352 -14.125 1 64.75 23 ALA B O 1
ATOM 3503 N N . SER B 1 24 ? -12.68 -10.156 -15.82 1 62.72 24 SER B N 1
ATOM 3504 C CA . SER B 1 24 ? -13.656 -9.109 -15.523 1 62.72 24 SER B CA 1
ATOM 3505 C C . SER B 1 24 ? -15.07 -9.68 -15.461 1 62.72 24 SER B C 1
ATOM 3507 O O . SER B 1 24 ? -15.977 -9.047 -14.914 1 62.72 24 SER B O 1
ATOM 3509 N N . PHE B 1 25 ? -15.195 -10.922 -15.836 1 61.94 25 PHE B N 1
ATOM 3510 C CA . PHE B 1 25 ? -16.531 -11.516 -15.82 1 61.94 25 PHE B CA 1
ATOM 3511 C C . PHE B 1 25 ? -16.75 -12.32 -14.547 1 61.94 25 PHE B C 1
ATOM 3513 O O . PHE B 1 25 ? -17.641 -13.18 -14.492 1 61.94 25 PHE B O 1
ATOM 3520 N N . ILE B 1 26 ? -16.078 -12.078 -13.633 1 60.44 26 ILE B N 1
ATOM 3521 C CA . ILE B 1 26 ? -16.062 -12.859 -12.406 1 60.44 26 ILE B CA 1
ATOM 3522 C C . ILE B 1 26 ? -17.391 -12.734 -11.68 1 60.44 26 ILE B C 1
ATOM 3524 O O . ILE B 1 26 ? -17.859 -13.68 -11.039 1 60.44 26 ILE B O 1
ATOM 3528 N N . ASP B 1 27 ? -17.969 -11.711 -11.961 1 61.88 27 ASP B N 1
ATOM 3529 C CA . ASP B 1 27 ? -19.188 -11.484 -11.188 1 61.88 27 ASP B CA 1
ATOM 3530 C C . ASP B 1 27 ? -20.406 -12.047 -11.922 1 61.88 27 ASP B C 1
ATOM 3532 O O . ASP B 1 27 ? -21.531 -11.938 -11.438 1 61.88 27 ASP B O 1
ATOM 3536 N N . ARG B 1 28 ? -20.203 -12.727 -13.07 1 73.56 28 ARG B N 1
ATOM 3537 C CA . ARG B 1 28 ? -21.328 -13.297 -13.812 1 73.56 28 ARG B CA 1
ATOM 3538 C C . ARG B 1 28 ? -21.656 -14.695 -13.305 1 73.56 28 ARG B C 1
ATOM 3540 O O . ARG B 1 28 ? -20.875 -15.633 -13.484 1 73.56 28 ARG B O 1
ATOM 3547 N N . ASP B 1 29 ? -22.719 -14.883 -12.758 1 78.62 29 ASP B N 1
ATOM 3548 C CA . ASP B 1 29 ? -23.141 -16.141 -12.148 1 78.62 29 ASP B CA 1
ATOM 3549 C C . ASP B 1 29 ? -23.344 -17.219 -13.203 1 78.62 29 ASP B C 1
ATOM 3551 O O . ASP B 1 29 ? -23.328 -18.422 -12.891 1 78.62 29 ASP B O 1
ATOM 3555 N N . ASP B 1 30 ? -23.5 -16.828 -14.359 1 88.12 30 ASP B N 1
ATOM 3556 C CA . ASP B 1 30 ? -23.797 -17.781 -15.422 1 88.12 30 ASP B CA 1
ATOM 3557 C C . ASP B 1 30 ? -22.516 -18.344 -16.031 1 88.12 30 ASP B C 1
ATOM 3559 O O . ASP B 1 30 ? -22.562 -19.219 -16.891 1 88.12 30 ASP B O 1
ATOM 3563 N N . VAL B 1 31 ? -21.469 -17.859 -15.617 1 92.38 31 VAL B N 1
ATOM 3564 C CA . VAL B 1 31 ? -20.188 -18.281 -16.203 1 92.38 31 VAL B CA 1
ATOM 3565 C C . VAL B 1 31 ? -19.484 -19.234 -15.258 1 92.38 31 VAL B C 1
ATOM 3567 O O . VAL B 1 31 ? -19.391 -18.984 -14.055 1 92.38 31 VAL B O 1
ATOM 3570 N N . LEU B 1 32 ? -19.094 -20.375 -15.797 1 95.56 32 LEU B N 1
ATOM 3571 C CA . LEU B 1 32 ? -18.172 -21.266 -15.086 1 95.56 32 LEU B CA 1
ATOM 3572 C C . LEU B 1 32 ? -16.75 -20.703 -15.102 1 95.56 32 LEU B C 1
ATOM 3574 O O . LEU B 1 32 ? -16 -20.938 -16.047 1 95.56 32 LEU B O 1
ATOM 3578 N N . ASN B 1 33 ? -16.453 -19.938 -14.062 1 93.94 33 ASN B N 1
ATOM 3579 C CA . ASN B 1 33 ? -15.227 -19.156 -14.016 1 93.94 33 ASN B CA 1
ATOM 3580 C C . ASN B 1 33 ? -14.055 -19.984 -13.492 1 93.94 33 ASN B C 1
ATOM 3582 O O . ASN B 1 33 ? -14.016 -20.312 -12.305 1 93.94 33 ASN B O 1
ATOM 3586 N N . MET B 1 34 ? -13.117 -20.281 -14.352 1 95.62 34 MET B N 1
ATOM 3587 C CA . MET B 1 34 ? -11.898 -20.984 -13.961 1 95.62 34 MET B CA 1
ATOM 3588 C C . MET B 1 34 ? -10.664 -20.109 -14.211 1 95.62 34 MET B C 1
ATOM 3590 O O . MET B 1 34 ? -9.586 -20.641 -14.492 1 95.62 34 MET B O 1
ATOM 3594 N N . THR B 1 35 ? -10.797 -18.781 -14.164 1 91.88 35 THR B N 1
ATOM 3595 C CA . THR B 1 35 ? -9.719 -17.891 -14.547 1 91.88 35 THR B CA 1
ATOM 3596 C C . THR B 1 35 ? -8.883 -17.484 -13.328 1 91.88 35 THR B C 1
ATOM 3598 O O . THR B 1 35 ? -7.664 -17.375 -13.414 1 91.88 35 THR B O 1
ATOM 3601 N N . GLY B 1 36 ? -9.484 -17.25 -12.234 1 82.69 36 GLY B N 1
ATOM 3602 C CA . GLY B 1 36 ? -8.82 -16.469 -11.203 1 82.69 36 GLY B CA 1
ATOM 3603 C C . GLY B 1 36 ? -8.039 -17.328 -10.219 1 82.69 36 GLY B C 1
ATOM 3604 O O . GLY B 1 36 ? -8.383 -18.484 -9.992 1 82.69 36 GLY B O 1
ATOM 3605 N N . GLY B 1 37 ? -6.844 -16.844 -9.742 1 88 37 GLY B N 1
ATOM 3606 C CA . GLY B 1 37 ? -6.16 -17.328 -8.555 1 88 37 GLY B CA 1
ATOM 3607 C C . GLY B 1 37 ? -6.758 -16.812 -7.262 1 88 37 GLY B C 1
ATOM 3608 O O . GLY B 1 37 ? -6.043 -16.281 -6.406 1 88 37 GLY B O 1
ATOM 3609 N N . VAL B 1 38 ? -8.055 -17 -7.121 1 91.94 38 VAL B N 1
ATOM 3610 C CA . VAL B 1 38 ? -8.859 -16.484 -6.016 1 91.94 38 VAL B CA 1
ATOM 3611 C C . VAL B 1 38 ? -9.117 -17.609 -5.008 1 91.94 38 VAL B C 1
ATOM 3613 O O . VAL B 1 38 ? -9.688 -18.641 -5.359 1 91.94 38 VAL B O 1
ATOM 3616 N N . PRO B 1 39 ? -8.727 -17.375 -3.771 1 96.75 39 PRO B N 1
ATOM 3617 C CA . PRO B 1 39 ? -8.953 -18.422 -2.768 1 96.75 39 PRO B CA 1
ATOM 3618 C C . PRO B 1 39 ? -10.438 -18.719 -2.551 1 96.75 39 PRO B C 1
ATOM 3620 O O . PRO B 1 39 ? -11.281 -17.828 -2.73 1 96.75 39 PRO B O 1
ATOM 3623 N N . ASN B 1 40 ? -10.742 -19.953 -2.197 1 97.62 40 ASN B N 1
ATOM 3624 C CA . ASN B 1 40 ? -12.102 -20.344 -1.854 1 97.62 40 ASN B CA 1
ATOM 3625 C C . ASN B 1 40 ? -12.539 -19.719 -0.529 1 97.62 40 ASN B C 1
ATOM 3627 O O . ASN B 1 40 ? -11.938 -19.984 0.513 1 97.62 40 ASN B O 1
ATOM 3631 N N . SER B 1 41 ? -13.602 -18.984 -0.57 1 96.94 41 SER B N 1
ATOM 3632 C CA . SER B 1 41 ? -14.023 -18.188 0.58 1 96.94 41 SER B CA 1
ATOM 3633 C C . SER B 1 41 ? -14.477 -19.094 1.729 1 96.94 41 SER B C 1
ATOM 3635 O O . SER B 1 41 ? -14.547 -18.641 2.877 1 96.94 41 SER B O 1
ATOM 3637 N N . SER B 1 42 ? -14.82 -20.344 1.438 1 97.25 42 SER B N 1
ATOM 3638 C CA . SER B 1 42 ? -15.227 -21.266 2.49 1 97.25 42 SER B CA 1
ATOM 3639 C C . SER B 1 42 ? -14.062 -21.594 3.424 1 97.25 42 SER B C 1
ATOM 3641 O O . SER B 1 42 ? -14.266 -22.141 4.508 1 97.25 42 SER B O 1
ATOM 3643 N N . LEU B 1 43 ? -12.82 -21.234 3.039 1 98.12 43 LEU B N 1
ATOM 3644 C CA . LEU B 1 43 ? -11.633 -21.594 3.809 1 98.12 43 LEU B CA 1
ATOM 3645 C C . LEU B 1 43 ? -11.203 -20.453 4.715 1 98.12 43 LEU B C 1
ATOM 3647 O O . LEU B 1 43 ? -10.289 -20.594 5.523 1 98.12 43 LEU B O 1
ATOM 3651 N N . PHE B 1 44 ? -11.836 -19.266 4.586 1 98.56 44 PHE B N 1
ATOM 3652 C CA . PHE B 1 44 ? -11.484 -18.141 5.434 1 98.56 44 PHE B CA 1
ATOM 3653 C C . PHE B 1 44 ? -11.852 -18.422 6.887 1 98.56 44 PHE B C 1
ATOM 3655 O O . PHE B 1 44 ? -12.953 -18.891 7.18 1 98.56 44 PHE B O 1
ATOM 3662 N N . PRO B 1 45 ? -10.992 -18.062 7.785 1 98.5 45 PRO B N 1
ATOM 3663 C CA . PRO B 1 45 ? -11.234 -18.484 9.172 1 98.5 45 PRO B CA 1
ATOM 3664 C C . PRO B 1 45 ? -12.18 -17.531 9.906 1 98.5 45 PRO B C 1
ATOM 3666 O O . PRO B 1 45 ? -12.703 -17.891 10.969 1 98.5 45 PRO B O 1
ATOM 3669 N N . PHE B 1 46 ? -12.414 -16.328 9.477 1 98.69 46 PHE B N 1
ATOM 3670 C CA . PHE B 1 46 ? -13.32 -15.375 10.125 1 98.69 46 PHE B CA 1
ATOM 3671 C C . PHE B 1 46 ? -14.734 -15.531 9.586 1 98.69 46 PHE B C 1
ATOM 3673 O O . PHE B 1 46 ? -14.961 -15.422 8.383 1 98.69 46 PHE B O 1
ATOM 3680 N N . GLU B 1 47 ? -15.672 -15.68 10.477 1 98.56 47 GLU B N 1
ATOM 3681 C CA . GLU B 1 47 ? -17.047 -15.938 10.055 1 98.56 47 GLU B CA 1
ATOM 3682 C C . GLU B 1 47 ? -17.906 -14.695 10.203 1 98.56 47 GLU B C 1
ATOM 3684 O O . GLU B 1 47 ? -18.703 -14.367 9.312 1 98.56 47 GLU B O 1
ATOM 3689 N N . THR B 1 48 ? -17.906 -14.086 11.328 1 98.69 48 THR B N 1
ATOM 3690 C CA . THR B 1 48 ? -18.656 -12.875 11.617 1 98.69 48 THR B CA 1
ATOM 3691 C C . THR B 1 48 ? -17.828 -11.898 12.445 1 98.69 48 THR B C 1
ATOM 3693 O O . THR B 1 48 ? -16.766 -12.25 12.953 1 98.69 48 THR B O 1
ATOM 3696 N N . ALA B 1 49 ? -18.266 -10.688 12.523 1 98.81 49 ALA B N 1
ATOM 3697 C CA . ALA B 1 49 ? -17.641 -9.688 13.383 1 98.81 49 ALA B CA 1
ATOM 3698 C C . ALA B 1 49 ? -18.672 -8.664 13.867 1 98.81 49 ALA B C 1
ATOM 3700 O O . ALA B 1 49 ? -19.703 -8.461 13.211 1 98.81 49 ALA B O 1
ATOM 3701 N N . SER B 1 50 ? -18.406 -8.102 14.961 1 98.81 50 SER B N 1
ATOM 3702 C CA . SER B 1 50 ? -19.188 -6.996 15.516 1 98.81 50 SER B CA 1
ATOM 3703 C C . SER B 1 50 ? -18.281 -5.898 16.062 1 98.81 50 SER B C 1
ATOM 3705 O O . SER B 1 50 ? -17.281 -6.184 16.719 1 98.81 50 SER B O 1
ATOM 3707 N N . PHE B 1 51 ? -18.656 -4.68 15.805 1 98.81 51 PHE B N 1
ATOM 3708 C CA . PHE B 1 51 ? -17.953 -3.502 16.312 1 98.81 51 PHE B CA 1
ATOM 3709 C C . PHE B 1 51 ? -18.906 -2.619 17.125 1 98.81 51 PHE B C 1
ATOM 3711 O O . PHE B 1 51 ? -20.031 -2.367 16.703 1 98.81 51 PHE B O 1
ATOM 3718 N N . THR B 1 52 ? -18.406 -2.145 18.25 1 98.69 52 THR B N 1
ATOM 3719 C CA . THR B 1 52 ? -19.109 -1.125 19.031 1 98.69 52 THR B CA 1
ATOM 3720 C C . THR B 1 52 ? -18.484 0.25 18.797 1 98.69 52 THR B C 1
ATOM 3722 O O . THR B 1 52 ? -17.266 0.41 18.922 1 98.69 52 THR B O 1
ATOM 3725 N N . LEU B 1 53 ? -19.328 1.201 18.531 1 98.12 53 LEU B N 1
ATOM 3726 C CA . LEU B 1 53 ? -18.859 2.557 18.281 1 98.12 53 LEU B CA 1
ATOM 3727 C C . LEU B 1 53 ? -19 3.43 19.516 1 98.12 53 LEU B C 1
ATOM 3729 O O . LEU B 1 53 ? -19.734 3.084 20.438 1 98.12 53 LEU B O 1
ATOM 3733 N N . SER B 1 54 ? -18.312 4.496 19.484 1 95.56 54 SER B N 1
ATOM 3734 C CA . SER B 1 54 ? -18.297 5.41 20.625 1 95.56 54 SER B CA 1
ATOM 3735 C C . SER B 1 54 ? -19.672 6.043 20.828 1 95.56 54 SER B C 1
ATOM 3737 O O . SER B 1 54 ? -20.016 6.449 21.938 1 95.56 54 SER B O 1
ATOM 3739 N N . ASP B 1 55 ? -20.531 6.113 19.828 1 94.88 55 ASP B N 1
ATOM 3740 C CA . ASP B 1 55 ? -21.859 6.723 19.953 1 94.88 55 ASP B CA 1
ATOM 3741 C C . ASP B 1 55 ? -22.906 5.684 20.344 1 94.88 55 ASP B C 1
ATOM 3743 O O . ASP B 1 55 ? -24.094 5.988 20.406 1 94.88 55 ASP B O 1
ATOM 3747 N N . GLY B 1 56 ? -22.469 4.516 20.547 1 94.19 56 GLY B N 1
ATOM 3748 C CA . GLY B 1 56 ? -23.359 3.471 21.016 1 94.19 56 GLY B CA 1
ATOM 3749 C C . GLY B 1 56 ? -23.875 2.578 19.906 1 94.19 56 GLY B C 1
ATOM 3750 O O . GLY B 1 56 ? -24.391 1.487 20.156 1 94.19 56 GLY B O 1
ATOM 3751 N N . SER B 1 57 ? -23.703 2.963 18.656 1 96.31 57 SER B N 1
ATOM 3752 C CA . SER B 1 57 ? -24.141 2.131 17.531 1 96.31 57 SER B CA 1
ATOM 3753 C C . SER B 1 57 ? -23.203 0.95 17.328 1 96.31 57 SER B C 1
ATOM 3755 O O . SER B 1 57 ? -22.125 0.886 17.922 1 96.31 57 SER B O 1
ATOM 3757 N N . CYS B 1 58 ? -23.766 0.007 16.516 1 98 58 CYS B N 1
ATOM 3758 C CA . CYS B 1 58 ? -23 -1.201 16.25 1 98 58 CYS B CA 1
ATOM 3759 C C . CYS B 1 58 ? -22.906 -1.483 14.75 1 98 58 CYS B C 1
ATOM 3761 O O . CYS B 1 58 ? -23.844 -1.176 14.008 1 98 58 CYS B O 1
ATOM 3763 N N . ILE B 1 59 ? -21.812 -2.021 14.32 1 98.62 59 ILE B N 1
ATOM 3764 C CA . ILE B 1 59 ? -21.609 -2.533 12.969 1 98.62 59 ILE B CA 1
ATOM 3765 C C . ILE B 1 59 ? -21.406 -4.047 13.016 1 98.62 59 ILE B C 1
ATOM 3767 O O . ILE B 1 59 ? -20.547 -4.543 13.742 1 98.62 59 ILE B O 1
ATOM 3771 N N . ASN B 1 60 ? -22.172 -4.734 12.203 1 98.62 60 ASN B N 1
ATOM 3772 C CA . ASN B 1 60 ? -22.078 -6.188 12.156 1 98.62 60 ASN B CA 1
ATOM 3773 C C . ASN B 1 60 ? -21.688 -6.672 10.758 1 98.62 60 ASN B C 1
ATOM 3775 O O . ASN B 1 60 ? -22.156 -6.113 9.758 1 98.62 60 ASN B O 1
ATOM 3779 N N . PHE B 1 61 ? -20.859 -7.641 10.703 1 98.75 61 PHE B N 1
ATOM 3780 C CA . PHE B 1 61 ? -20.562 -8.406 9.492 1 98.75 61 PHE B CA 1
ATOM 3781 C C . PHE B 1 61 ? -21.25 -9.773 9.539 1 98.75 61 PHE B C 1
ATOM 3783 O O . PHE B 1 61 ? -20.938 -10.594 10.406 1 98.75 61 PHE B O 1
ATOM 3790 N N . THR B 1 62 ? -22.156 -10.016 8.578 1 98.56 62 THR B N 1
ATOM 3791 C CA . THR B 1 62 ? -22.719 -11.344 8.383 1 98.56 62 THR B CA 1
ATOM 3792 C C . THR B 1 62 ? -21.703 -12.273 7.734 1 98.56 62 THR B C 1
ATOM 3794 O O . THR B 1 62 ? -20.672 -11.82 7.219 1 98.56 62 THR B O 1
ATOM 3797 N N . PRO B 1 63 ? -21.953 -13.57 7.758 1 98.25 63 PRO B N 1
ATOM 3798 C CA . PRO B 1 63 ? -21.031 -14.492 7.086 1 98.25 63 PRO B CA 1
ATOM 3799 C C . PRO B 1 63 ? -20.812 -14.141 5.613 1 98.25 63 PRO B C 1
ATOM 3801 O O . PRO B 1 63 ? -19.688 -14.211 5.113 1 98.25 63 PRO B O 1
ATOM 3804 N N . VAL B 1 64 ? -21.812 -13.703 4.953 1 97.75 64 VAL B N 1
ATOM 3805 C CA . VAL B 1 64 ? -21.734 -13.352 3.539 1 97.75 64 VAL B CA 1
ATOM 3806 C C . VAL B 1 64 ? -20.875 -12.102 3.363 1 97.75 64 VAL B C 1
ATOM 3808 O O . VAL B 1 64 ? -20.031 -12.039 2.475 1 97.75 64 VAL B O 1
ATOM 3811 N N . GLU B 1 65 ? -21.062 -11.133 4.195 1 98.06 65 GLU B N 1
ATOM 3812 C CA . GLU B 1 65 ? -20.297 -9.898 4.141 1 98.06 65 GLU B CA 1
ATOM 3813 C C . GLU B 1 65 ? -18.828 -10.141 4.496 1 98.06 65 GLU B C 1
ATOM 3815 O O . GLU B 1 65 ? -17.938 -9.523 3.912 1 98.06 65 GLU B O 1
ATOM 3820 N N . MET B 1 66 ? -18.688 -11 5.496 1 98.56 66 MET B N 1
ATOM 3821 C CA . MET B 1 66 ? -17.328 -11.312 5.906 1 98.56 66 MET B CA 1
ATOM 3822 C C . MET B 1 66 ? -16.562 -11.977 4.77 1 98.56 66 MET B C 1
ATOM 3824 O O . MET B 1 66 ? -15.406 -11.625 4.508 1 98.56 66 MET B O 1
ATOM 3828 N N . LYS B 1 67 ? -17.156 -12.914 4.062 1 97.88 67 LYS B N 1
ATOM 3829 C CA . LYS B 1 67 ? -16.516 -13.57 2.924 1 97.88 67 LYS B CA 1
ATOM 3830 C C . LYS B 1 67 ? -16.156 -12.555 1.844 1 97.88 67 LYS B C 1
ATOM 3832 O O . LYS B 1 67 ? -15.062 -12.617 1.271 1 97.88 67 LYS B O 1
ATOM 3837 N N . ARG B 1 68 ? -17.016 -11.617 1.614 1 96.88 68 ARG B N 1
ATOM 3838 C CA . ARG B 1 68 ? -16.75 -10.562 0.641 1 96.88 68 ARG B CA 1
ATOM 3839 C C . ARG B 1 68 ? -15.594 -9.68 1.099 1 96.88 68 ARG B C 1
ATOM 3841 O O . ARG B 1 68 ? -14.703 -9.352 0.311 1 96.88 68 ARG B O 1
ATOM 3848 N N . ALA B 1 69 ? -15.586 -9.32 2.371 1 98.44 69 ALA B N 1
ATOM 3849 C CA . ALA B 1 69 ? -14.578 -8.422 2.936 1 98.44 69 ALA B CA 1
ATOM 3850 C C . ALA B 1 69 ? -13.195 -9.078 2.926 1 98.44 69 ALA B C 1
ATOM 3852 O O . ALA B 1 69 ? -12.18 -8.383 2.84 1 98.44 69 ALA B O 1
ATOM 3853 N N . LEU B 1 70 ? -13.188 -10.398 2.98 1 98.56 70 LEU B N 1
ATOM 3854 C CA . LEU B 1 70 ? -11.93 -11.125 3.119 1 98.56 70 LEU B CA 1
ATOM 3855 C C . LEU B 1 70 ? -11.406 -11.57 1.757 1 98.56 70 LEU B C 1
ATOM 3857 O O . LEU B 1 70 ? -10.352 -12.203 1.669 1 98.56 70 LEU B O 1
ATOM 3861 N N . GLN B 1 71 ? -12.008 -11.227 0.647 1 96.94 71 GLN B N 1
ATOM 3862 C CA . GLN B 1 71 ? -11.633 -11.648 -0.697 1 96.94 71 GLN B CA 1
ATOM 3863 C C . GLN B 1 71 ? -10.977 -10.508 -1.47 1 96.94 71 GLN B C 1
ATOM 3865 O O . GLN B 1 71 ? -11.055 -9.344 -1.062 1 96.94 71 GLN B O 1
ATOM 3870 N N . TYR B 1 72 ? -10.305 -10.82 -2.562 1 93.81 72 TYR B N 1
ATOM 3871 C CA . TYR B 1 72 ? -9.844 -9.844 -3.541 1 93.81 72 TYR B CA 1
ATOM 3872 C C . TYR B 1 72 ? -11.008 -8.977 -4.031 1 93.81 72 TYR B C 1
ATOM 3874 O O . TYR B 1 72 ? -12.156 -9.43 -4.051 1 93.81 72 TYR B O 1
ATOM 3882 N N . ASN B 1 73 ? -10.672 -7.781 -4.348 1 91.69 73 ASN B N 1
ATOM 3883 C CA . ASN B 1 73 ? -11.586 -6.844 -4.984 1 91.69 73 ASN B CA 1
ATOM 3884 C C . ASN B 1 73 ? -10.891 -6.035 -6.074 1 91.69 73 ASN B C 1
ATOM 3886 O O . ASN B 1 73 ? -9.711 -6.262 -6.367 1 91.69 73 ASN B O 1
ATOM 3890 N N . MET B 1 74 ? -11.641 -5.234 -6.746 1 92 74 MET B N 1
ATOM 3891 C CA . MET B 1 74 ? -11.055 -4.375 -7.77 1 92 74 MET B CA 1
ATOM 3892 C C . MET B 1 74 ? -10.023 -3.432 -7.164 1 92 74 MET B C 1
ATOM 3894 O O . MET B 1 74 ? -10.219 -2.918 -6.062 1 92 74 MET B O 1
ATOM 3898 N N . SER B 1 75 ? -9 -3.174 -7.953 1 94.44 75 SER B N 1
ATOM 3899 C CA . SER B 1 75 ? -7.906 -2.334 -7.477 1 94.44 75 SER B CA 1
ATOM 3900 C C . SER B 1 75 ? -8.359 -0.895 -7.266 1 94.44 75 SER B C 1
ATOM 3902 O O . SER B 1 75 ? -7.812 -0.18 -6.426 1 94.44 75 SER B O 1
ATOM 3904 N N . LEU B 1 76 ? -9.406 -0.489 -8.016 1 96.12 76 LEU B N 1
ATOM 3905 C CA . LEU B 1 76 ? -9.938 0.863 -7.879 1 96.12 76 LEU B CA 1
ATOM 3906 C C . LEU B 1 76 ? -10.555 1.064 -6.5 1 96.12 76 LEU B C 1
ATOM 3908 O O . LEU B 1 76 ? -10.547 2.178 -5.969 1 96.12 76 LEU B O 1
ATOM 3912 N N . GLY B 1 77 ? -11.148 0.044 -5.988 1 97.06 77 GLY B N 1
ATOM 3913 C CA . GLY B 1 77 ? -11.859 0.06 -4.723 1 97.06 77 GLY B CA 1
ATOM 3914 C C . GLY B 1 77 ? -13.211 -0.624 -4.793 1 97.06 77 GLY B C 1
ATOM 3915 O O . GLY B 1 77 ? -13.695 -0.949 -5.879 1 97.06 77 GLY B O 1
ATOM 3916 N N . LEU B 1 78 ? -13.789 -0.873 -3.645 1 97.06 78 LEU B N 1
ATOM 3917 C CA . LEU B 1 78 ? -15.141 -1.42 -3.578 1 97.06 78 LEU B CA 1
ATOM 3918 C C . LEU B 1 78 ? -16.141 -0.478 -4.238 1 97.06 78 LEU B C 1
ATOM 3920 O O . LEU B 1 78 ? -16.188 0.713 -3.922 1 97.06 78 LEU B O 1
ATOM 3924 N N . SER B 1 79 ? -16.953 -1.006 -5.102 1 96 79 SER B N 1
ATOM 3925 C CA . SER B 1 79 ? -17.844 -0.189 -5.918 1 96 79 SER B CA 1
ATOM 3926 C C . SER B 1 79 ? -18.766 0.654 -5.051 1 96 79 SER B C 1
ATOM 3928 O O . SER B 1 79 ? -18.906 1.859 -5.273 1 96 79 SER B O 1
ATOM 3930 N N . ASP B 1 80 ? -19.359 0.03 -4.078 1 96.94 80 ASP B N 1
ATOM 3931 C CA . ASP B 1 80 ? -20.281 0.752 -3.207 1 96.94 80 ASP B CA 1
ATOM 3932 C C . ASP B 1 80 ? -19.562 1.815 -2.393 1 96.94 80 ASP B C 1
ATOM 3934 O O . ASP B 1 80 ? -20.094 2.898 -2.152 1 96.94 80 ASP B O 1
ATOM 3938 N N . PHE B 1 81 ? -18.375 1.542 -2.025 1 98.31 81 PHE B N 1
ATOM 3939 C CA . PHE B 1 81 ? -17.562 2.5 -1.28 1 98.31 81 PHE B CA 1
ATOM 3940 C C . PHE B 1 81 ? -17.188 3.686 -2.158 1 98.31 81 PHE B C 1
ATOM 3942 O O . PHE B 1 81 ? -17.281 4.836 -1.729 1 98.31 81 PHE B O 1
ATOM 3949 N N . LEU B 1 82 ? -16.828 3.447 -3.385 1 98.38 82 LEU B N 1
ATOM 3950 C CA . LEU B 1 82 ? -16.469 4.492 -4.34 1 98.38 82 LEU B CA 1
ATOM 3951 C C . LEU B 1 82 ? -17.656 5.422 -4.59 1 98.38 82 LEU B C 1
ATOM 3953 O O . LEU B 1 82 ? -17.484 6.637 -4.715 1 98.38 82 LEU B O 1
ATOM 3957 N N . LYS B 1 83 ? -18.828 4.852 -4.672 1 98.12 83 LYS B N 1
ATOM 3958 C CA . LYS B 1 83 ? -20.016 5.672 -4.859 1 98.12 83 LYS B CA 1
ATOM 3959 C C . LYS B 1 83 ? -20.219 6.621 -3.684 1 98.12 83 LYS B C 1
ATOM 3961 O O . LYS B 1 83 ? -20.531 7.797 -3.875 1 98.12 83 LYS B O 1
ATOM 3966 N N . LEU B 1 84 ? -20.031 6.066 -2.527 1 97.88 84 LEU B N 1
ATOM 3967 C CA . LEU B 1 84 ? -20.172 6.887 -1.328 1 97.88 84 LEU B CA 1
ATOM 3968 C C . LEU B 1 84 ? -19.109 7.984 -1.299 1 97.88 84 LEU B C 1
ATOM 3970 O O . LEU B 1 84 ? -19.422 9.133 -0.967 1 97.88 84 LEU B O 1
ATOM 3974 N N . LEU B 1 85 ? -17.875 7.688 -1.642 1 98.25 85 LEU B N 1
ATOM 3975 C CA . LEU B 1 85 ? -16.797 8.672 -1.686 1 98.25 85 LEU B CA 1
ATOM 3976 C C . LEU B 1 85 ? -17.109 9.766 -2.705 1 98.25 85 LEU B C 1
ATOM 3978 O O . LEU B 1 85 ? -16.812 10.938 -2.463 1 98.25 85 LEU B O 1
ATOM 3982 N N . THR B 1 86 ? -17.656 9.383 -3.799 1 98.44 86 THR B N 1
ATOM 3983 C CA . THR B 1 86 ? -18.016 10.344 -4.828 1 98.44 86 THR B CA 1
ATOM 3984 C C . THR B 1 86 ? -19.047 11.344 -4.293 1 98.44 86 THR B C 1
ATOM 3986 O O . THR B 1 86 ? -18.938 12.547 -4.539 1 98.44 86 THR B O 1
ATOM 3989 N N . THR B 1 87 ? -19.984 10.844 -3.549 1 97.62 87 THR B N 1
ATOM 3990 C CA . THR B 1 87 ? -20.984 11.719 -2.955 1 97.62 87 THR B CA 1
ATOM 3991 C C . THR B 1 87 ? -20.344 12.711 -1.985 1 97.62 87 THR B C 1
ATOM 3993 O O . THR B 1 87 ? -20.734 13.875 -1.924 1 97.62 87 THR B O 1
ATOM 3996 N N . LEU B 1 88 ? -19.359 12.273 -1.258 1 97.06 88 LEU B N 1
ATOM 3997 C CA . LEU B 1 88 ? -18.641 13.148 -0.331 1 97.06 88 LEU B CA 1
ATOM 3998 C C . LEU B 1 88 ? -17.859 14.219 -1.085 1 97.06 88 LEU B C 1
ATOM 4000 O O . LEU B 1 88 ? -17.844 15.383 -0.684 1 97.06 88 LEU B O 1
ATOM 4004 N N . VAL B 1 89 ? -17.219 13.812 -2.174 1 98.19 89 VAL B N 1
ATOM 4005 C CA . VAL B 1 89 ? -16.438 14.75 -2.977 1 98.19 89 VAL B CA 1
ATOM 4006 C C . VAL B 1 89 ? -17.359 15.82 -3.559 1 98.19 89 VAL B C 1
ATOM 4008 O O . VAL B 1 89 ? -17.016 17.016 -3.557 1 98.19 89 VAL B O 1
ATOM 4011 N N . ILE B 1 90 ? -18.516 15.422 -4.012 1 98.12 90 ILE B N 1
ATOM 4012 C CA . ILE B 1 90 ? -19.469 16.359 -4.578 1 98.12 90 ILE B CA 1
ATOM 4013 C C . ILE B 1 90 ? -19.984 17.297 -3.484 1 98.12 90 ILE B C 1
ATOM 4015 O O . ILE B 1 90 ? -20.047 18.516 -3.68 1 98.12 90 ILE B O 1
ATOM 4019 N N . LYS B 1 91 ? -20.25 16.797 -2.34 1 96.5 91 LYS B N 1
ATOM 4020 C CA . LYS B 1 91 ? -20.797 17.594 -1.233 1 96.5 91 LYS B CA 1
ATOM 4021 C C . LYS B 1 91 ? -19.812 18.672 -0.8 1 96.5 91 LYS B C 1
ATOM 4023 O O . LYS B 1 91 ? -20.188 19.828 -0.604 1 96.5 91 LYS B O 1
ATOM 4028 N N . TYR B 1 92 ? -18.547 18.344 -0.69 1 95.94 92 TYR B N 1
ATOM 4029 C CA . TYR B 1 92 ? -17.609 19.234 -0.029 1 95.94 92 TYR B CA 1
ATOM 4030 C C . TYR B 1 92 ? -16.812 20.047 -1.049 1 95.94 92 TYR B C 1
ATOM 4032 O O . TYR B 1 92 ? -16.344 21.141 -0.751 1 95.94 92 TYR B O 1
ATOM 4040 N N . HIS B 1 93 ? -16.625 19.516 -2.264 1 97.5 93 HIS B N 1
ATOM 4041 C CA . HIS B 1 93 ? -15.758 20.188 -3.232 1 97.5 93 HIS B CA 1
ATOM 4042 C C . HIS B 1 93 ? -16.516 20.516 -4.512 1 97.5 93 HIS B C 1
ATOM 4044 O O . HIS B 1 93 ? -16.266 21.531 -5.145 1 97.5 93 HIS B O 1
ATOM 4050 N N . ASN B 1 94 ? -17.375 19.656 -5 1 97.44 94 ASN B N 1
ATOM 4051 C CA . ASN B 1 94 ? -18.219 19.828 -6.176 1 97.44 94 ASN B CA 1
ATOM 4052 C C . ASN B 1 94 ? -17.422 20.344 -7.371 1 97.44 94 ASN B C 1
ATOM 4054 O O . ASN B 1 94 ? -17.75 21.391 -7.938 1 97.44 94 ASN B O 1
ATOM 4058 N N . PRO B 1 95 ? -16.406 19.594 -7.797 1 97.56 95 PRO B N 1
ATOM 4059 C CA . PRO B 1 95 ? -15.609 20.078 -8.922 1 97.56 95 PRO B CA 1
ATOM 4060 C C . PRO B 1 95 ? -16.422 20.219 -10.203 1 97.56 95 PRO B C 1
ATOM 4062 O O . PRO B 1 95 ? -17.344 19.438 -10.453 1 97.56 95 PRO B O 1
ATOM 4065 N N . PRO B 1 96 ? -15.945 21.266 -11.016 1 96.06 96 PRO B N 1
ATOM 4066 C CA . PRO B 1 96 ? -16.562 21.328 -12.344 1 96.06 96 PRO B CA 1
ATOM 4067 C C . PRO B 1 96 ? -16.281 20.094 -13.188 1 96.06 96 PRO B C 1
ATOM 4069 O O . PRO B 1 96 ? -15.195 19.5 -13.078 1 96.06 96 PRO B O 1
ATOM 4072 N N . ASN B 1 97 ? -17.156 19.5 -13.859 1 94.5 97 ASN B N 1
ATOM 4073 C CA . ASN B 1 97 ? -17.016 18.375 -14.766 1 94.5 97 ASN B CA 1
ATOM 4074 C C . ASN B 1 97 ? -16.703 17.078 -14.016 1 94.5 97 ASN B C 1
ATOM 4076 O O . ASN B 1 97 ? -15.75 16.375 -14.359 1 94.5 97 ASN B O 1
ATOM 4080 N N . MET B 1 98 ? -17.328 16.828 -12.898 1 97.38 98 MET B N 1
ATOM 4081 C CA . MET B 1 98 ? -17.125 15.633 -12.102 1 97.38 98 MET B CA 1
ATOM 4082 C C . MET B 1 98 ? -17.234 14.383 -12.969 1 97.38 98 MET B C 1
ATOM 4084 O O . MET B 1 98 ? -16.562 13.375 -12.703 1 97.38 98 MET B O 1
ATOM 4088 N N . GLU B 1 99 ? -17.922 14.484 -14.039 1 96.19 99 GLU B N 1
ATOM 4089 C CA . GLU B 1 99 ? -18.172 13.344 -14.93 1 96.19 99 GLU B CA 1
ATOM 4090 C C . GLU B 1 99 ? -16.891 12.945 -15.664 1 96.19 99 GLU B C 1
ATOM 4092 O O . GLU B 1 99 ? -16.797 11.844 -16.219 1 96.19 99 GLU B O 1
ATOM 4097 N N . THR B 1 100 ? -15.898 13.828 -15.719 1 97.38 100 THR B N 1
ATOM 4098 C CA . THR B 1 100 ? -14.633 13.531 -16.391 1 97.38 100 THR B CA 1
ATOM 4099 C C . THR B 1 100 ? -13.602 13.008 -15.398 1 97.38 100 THR B C 1
ATOM 4101 O O . THR B 1 100 ? -12.453 12.773 -15.758 1 97.38 100 THR B O 1
ATOM 4104 N N . ARG B 1 101 ? -14.078 12.812 -14.172 1 98.06 101 ARG B N 1
ATOM 4105 C CA . ARG B 1 101 ? -13.172 12.406 -13.102 1 98.06 101 ARG B CA 1
ATOM 4106 C C . ARG B 1 101 ? -13.57 11.039 -12.547 1 98.06 101 ARG B C 1
ATOM 4108 O O . ARG B 1 101 ? -14.695 10.586 -12.742 1 98.06 101 ARG B O 1
ATOM 4115 N N . ASP B 1 102 ? -12.602 10.344 -11.898 1 98.31 102 ASP B N 1
ATOM 4116 C CA . ASP B 1 102 ? -12.82 9.125 -11.125 1 98.31 102 ASP B CA 1
ATOM 4117 C C . ASP B 1 102 ? -12.07 9.172 -9.797 1 98.31 102 ASP B C 1
ATOM 4119 O O . ASP B 1 102 ? -11.328 10.117 -9.531 1 98.31 102 ASP B O 1
ATOM 4123 N N . LEU B 1 103 ? -12.406 8.219 -9.016 1 98.75 103 LEU B N 1
ATOM 4124 C CA . LEU B 1 103 ? -11.711 8.07 -7.734 1 98.75 103 LEU B CA 1
ATOM 4125 C C . LEU B 1 103 ? -10.977 6.73 -7.668 1 98.75 103 LEU B C 1
ATOM 4127 O O . LEU B 1 103 ? -11.375 5.766 -8.32 1 98.75 103 LEU B O 1
ATOM 4131 N N . CYS B 1 104 ? -9.906 6.668 -6.914 1 98.75 104 CYS B N 1
ATOM 4132 C CA . CYS B 1 104 ? -9.18 5.453 -6.562 1 98.75 104 CYS B CA 1
ATOM 4133 C C . CYS B 1 104 ? -8.883 5.406 -5.07 1 98.75 104 CYS B C 1
ATOM 4135 O O . CYS B 1 104 ? -8.367 6.371 -4.504 1 98.75 104 CYS B O 1
ATOM 4137 N N . VAL B 1 105 ? -9.273 4.289 -4.426 1 98.75 105 VAL B N 1
ATOM 4138 C CA . VAL B 1 105 ? -8.93 4.09 -3.021 1 98.75 105 VAL B CA 1
ATOM 4139 C C . VAL B 1 105 ? -7.441 3.791 -2.887 1 98.75 105 VAL B C 1
ATOM 4141 O O . VAL B 1 105 ? -6.875 3.051 -3.695 1 98.75 105 VAL B O 1
ATOM 4144 N N . ILE B 1 106 ? -6.824 4.391 -1.886 1 98.62 106 ILE B N 1
ATOM 4145 C CA . ILE B 1 106 ? -5.387 4.23 -1.676 1 98.62 106 ILE B CA 1
ATOM 4146 C C . ILE B 1 106 ? -5.105 3.979 -0.196 1 98.62 106 ILE B C 1
ATOM 4148 O O . ILE B 1 106 ? -5.953 4.254 0.658 1 98.62 106 ILE B O 1
ATOM 4152 N N . ASN B 1 107 ? -3.895 3.457 0.13 1 98.06 107 ASN B N 1
ATOM 4153 C CA . ASN B 1 107 ? -3.447 3.217 1.497 1 98.06 107 ASN B CA 1
ATOM 4154 C C . ASN B 1 107 ? -3.041 4.516 2.189 1 98.06 107 ASN B C 1
ATOM 4156 O O . ASN B 1 107 ? -1.872 4.695 2.537 1 98.06 107 ASN B O 1
ATOM 4160 N N . GLY B 1 108 ? -4.016 5.387 2.453 1 97.56 108 GLY B N 1
ATOM 4161 C CA . GLY B 1 108 ? -3.734 6.695 3.023 1 97.56 108 GLY B CA 1
ATOM 4162 C C . GLY B 1 108 ? -3.234 7.695 1.999 1 97.56 108 GLY B C 1
ATOM 4163 O O . GLY B 1 108 ? -2.848 7.32 0.892 1 97.56 108 GLY B O 1
ATOM 4164 N N . ALA B 1 109 ? -3.162 8.945 2.398 1 98.06 109 ALA B N 1
ATOM 4165 C CA . ALA B 1 109 ? -2.801 10.023 1.48 1 98.06 109 ALA B CA 1
ATOM 4166 C C . ALA B 1 109 ? -1.364 9.867 0.991 1 98.06 109 ALA B C 1
ATOM 4168 O O . ALA B 1 109 ? -1.049 10.219 -0.148 1 98.06 109 ALA B O 1
ATOM 4169 N N . GLN B 1 110 ? -0.48 9.32 1.827 1 97.69 110 GLN B N 1
ATOM 4170 C CA . GLN B 1 110 ? 0.926 9.172 1.468 1 97.69 110 GLN B CA 1
ATOM 4171 C C . GLN B 1 110 ? 1.082 8.375 0.176 1 97.69 110 GLN B C 1
ATOM 4173 O O . GLN B 1 110 ? 1.884 8.734 -0.688 1 97.69 110 GLN B O 1
ATOM 4178 N N . GLU B 1 111 ? 0.29 7.316 0.03 1 98.44 111 GLU B N 1
ATOM 4179 C CA . GLU B 1 111 ? 0.372 6.527 -1.195 1 98.44 111 GLU B CA 1
ATOM 4180 C C . GLU B 1 111 ? -0.076 7.34 -2.406 1 98.44 111 GLU B C 1
ATOM 4182 O O . GLU B 1 111 ? 0.565 7.297 -3.459 1 98.44 111 GLU B O 1
ATOM 4187 N N . GLY B 1 112 ? -1.201 8.031 -2.252 1 98.69 112 GLY B N 1
ATOM 4188 C CA . GLY B 1 112 ? -1.699 8.844 -3.352 1 98.69 112 GLY B CA 1
ATOM 4189 C C . GLY B 1 112 ? -0.704 9.883 -3.822 1 98.69 112 GLY B C 1
ATOM 4190 O O . GLY B 1 112 ? -0.475 10.031 -5.023 1 98.69 112 GLY B O 1
ATOM 4191 N N . ILE B 1 113 ? -0.07 10.562 -2.898 1 98.81 113 ILE B N 1
ATOM 4192 C CA . ILE B 1 113 ? 0.909 11.602 -3.213 1 98.81 113 ILE B CA 1
ATOM 4193 C C . ILE B 1 113 ? 2.117 10.977 -3.906 1 98.81 113 ILE B C 1
ATOM 4195 O O . ILE B 1 113 ? 2.58 11.477 -4.934 1 98.81 113 ILE B O 1
ATOM 4199 N N . SER B 1 114 ? 2.584 9.883 -3.365 1 98.44 114 SER B N 1
ATOM 4200 C CA . SER B 1 114 ? 3.732 9.188 -3.939 1 98.44 114 SER B CA 1
ATOM 4201 C C . SER B 1 114 ? 3.461 8.758 -5.379 1 98.44 114 SER B C 1
ATOM 4203 O O . SER B 1 114 ? 4.289 8.977 -6.262 1 98.44 114 SER B O 1
ATOM 4205 N N . LYS B 1 115 ? 2.309 8.172 -5.617 1 98.56 115 LYS B N 1
ATOM 4206 C CA . LYS B 1 115 ? 1.983 7.695 -6.957 1 98.56 115 LYS B CA 1
ATOM 4207 C C . LYS B 1 115 ? 1.779 8.859 -7.922 1 98.56 115 LYS B C 1
ATOM 4209 O O . LYS B 1 115 ? 2.148 8.773 -9.094 1 98.56 115 LYS B O 1
ATOM 4214 N N . CYS B 1 116 ? 1.203 9.938 -7.461 1 98.75 116 CYS B N 1
ATOM 4215 C CA . CYS B 1 116 ? 1.057 11.125 -8.297 1 98.75 116 CYS B CA 1
ATOM 4216 C C . CYS B 1 116 ? 2.416 11.641 -8.758 1 98.75 116 CYS B C 1
ATOM 4218 O O . CYS B 1 116 ? 2.617 11.906 -9.945 1 98.75 116 CYS B O 1
ATOM 4220 N N . PHE B 1 117 ? 3.359 11.75 -7.828 1 98.62 117 PHE B N 1
ATOM 4221 C CA . PHE B 1 117 ? 4.695 12.211 -8.188 1 98.62 117 PHE B CA 1
ATOM 4222 C C . PHE B 1 117 ? 5.359 11.242 -9.156 1 98.62 117 PHE B C 1
ATOM 4224 O O . PHE B 1 117 ? 5.957 11.656 -10.148 1 98.62 117 PHE B O 1
ATOM 4231 N N . ASP B 1 118 ? 5.227 9.969 -8.898 1 97.75 118 ASP B N 1
ATOM 4232 C CA . ASP B 1 118 ? 5.883 8.953 -9.703 1 97.75 118 ASP B CA 1
ATOM 4233 C C . ASP B 1 118 ? 5.387 8.992 -11.148 1 97.75 118 ASP B C 1
ATOM 4235 O O . ASP B 1 118 ? 6.137 8.672 -12.078 1 97.75 118 ASP B O 1
ATOM 4239 N N . LEU B 1 119 ? 4.18 9.359 -11.359 1 98.25 119 LEU B N 1
ATOM 4240 C CA . LEU B 1 119 ? 3.6 9.414 -12.695 1 98.25 119 LEU B CA 1
ATOM 4241 C C . LEU B 1 119 ? 4.117 10.625 -13.461 1 98.25 119 LEU B C 1
ATOM 4243 O O . LEU B 1 119 ? 4.004 10.688 -14.688 1 98.25 119 LEU B O 1
ATOM 4247 N N . ILE B 1 120 ? 4.645 11.594 -12.727 1 98.19 120 ILE B N 1
ATOM 4248 C CA . ILE B 1 120 ? 4.859 12.898 -13.352 1 98.19 120 ILE B CA 1
ATOM 4249 C C . ILE B 1 120 ? 6.355 13.188 -13.438 1 98.19 120 ILE B C 1
ATOM 4251 O O . ILE B 1 120 ? 6.844 13.672 -14.461 1 98.19 120 ILE B O 1
ATOM 4255 N N . VAL B 1 121 ? 7.168 12.891 -12.375 1 97.25 121 VAL B N 1
ATOM 4256 C CA . VAL B 1 121 ? 8.539 13.391 -12.297 1 97.25 121 VAL B CA 1
ATOM 4257 C C . VAL B 1 121 ? 9.516 12.266 -12.625 1 97.25 121 VAL B C 1
ATOM 4259 O O . VAL B 1 121 ? 9.25 11.102 -12.328 1 97.25 121 VAL B O 1
ATOM 4262 N N . SER B 1 122 ? 10.586 12.625 -13.211 1 95.44 122 SER B N 1
ATOM 4263 C CA . SER B 1 122 ? 11.758 11.789 -13.445 1 95.44 122 SER B CA 1
ATOM 4264 C C . SER B 1 122 ? 13.008 12.391 -12.812 1 95.44 122 SER B C 1
ATOM 4266 O O . SER B 1 122 ? 12.977 13.523 -12.32 1 95.44 122 SER B O 1
ATOM 4268 N N . GLU B 1 123 ? 14.047 11.586 -12.797 1 94.75 123 GLU B N 1
ATOM 4269 C CA . GLU B 1 123 ? 15.312 12.055 -12.234 1 94.75 123 GLU B CA 1
ATOM 4270 C C . GLU B 1 123 ? 15.773 13.352 -12.906 1 94.75 123 GLU B C 1
ATOM 4272 O O . GLU B 1 123 ? 15.766 13.453 -14.133 1 94.75 123 GLU B O 1
ATOM 4277 N N . GLY B 1 124 ? 16.047 14.328 -12.094 1 94.19 124 GLY B N 1
ATOM 4278 C CA . GLY B 1 124 ? 16.609 15.57 -12.609 1 94.19 124 GLY B CA 1
ATOM 4279 C C . GLY B 1 124 ? 15.539 16.609 -12.945 1 94.19 124 GLY B C 1
ATOM 4280 O O . GLY B 1 124 ? 15.859 17.75 -13.25 1 94.19 124 GLY B O 1
ATOM 4281 N N . ASP B 1 125 ? 14.273 16.281 -12.789 1 96.31 125 ASP B N 1
ATOM 4282 C CA . ASP B 1 125 ? 13.195 17.219 -13.07 1 96.31 125 ASP B CA 1
ATOM 4283 C C . ASP B 1 125 ? 13.117 18.312 -11.992 1 96.31 125 ASP B C 1
ATOM 4285 O O . ASP 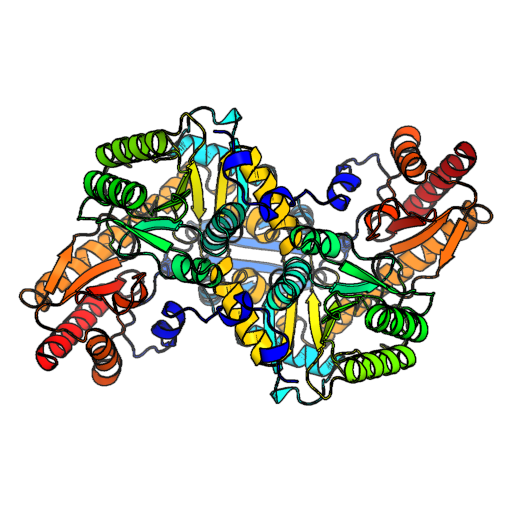B 1 125 ? 13.891 18.281 -11.031 1 96.31 125 ASP B O 1
ATOM 4289 N N . SER B 1 126 ? 12.227 19.328 -12.219 1 96.44 126 SER B N 1
ATOM 4290 C CA . SER B 1 126 ? 11.984 20.406 -11.258 1 96.44 126 SER B CA 1
ATOM 4291 C C . SER B 1 126 ? 10.578 20.328 -10.688 1 96.44 126 SER B C 1
ATOM 4293 O O . SER B 1 126 ? 9.641 19.906 -11.375 1 96.44 126 SER B O 1
ATOM 4295 N N . VAL B 1 127 ? 10.461 20.672 -9.43 1 97.5 127 VAL B N 1
ATOM 4296 C CA . VAL B 1 127 ? 9.172 20.656 -8.758 1 97.5 127 VAL B CA 1
ATOM 4297 C C . VAL B 1 127 ? 8.984 21.953 -7.961 1 97.5 127 VAL B C 1
ATOM 4299 O O . VAL B 1 127 ? 9.961 22.547 -7.492 1 97.5 127 VAL B O 1
ATOM 4302 N N . LEU B 1 128 ? 7.734 22.453 -7.898 1 98.31 128 LEU B N 1
ATOM 4303 C CA . LEU B 1 128 ? 7.367 23.609 -7.078 1 98.31 128 LEU B CA 1
ATOM 4304 C C . LEU B 1 128 ? 6.93 23.156 -5.684 1 98.31 128 LEU B C 1
ATOM 4306 O O . LEU B 1 128 ? 5.965 22.406 -5.547 1 98.31 128 LEU B O 1
ATOM 4310 N N . VAL B 1 129 ? 7.641 23.641 -4.629 1 97.69 129 VAL B N 1
ATOM 4311 C CA . VAL B 1 129 ? 7.273 23.328 -3.25 1 97.69 129 VAL B CA 1
ATOM 4312 C C . VAL B 1 129 ? 7.457 24.578 -2.385 1 97.69 129 VAL B C 1
ATOM 4314 O O . VAL B 1 129 ? 8.273 25.453 -2.703 1 97.69 129 VAL B O 1
ATOM 4317 N N . PRO B 1 130 ? 6.668 24.672 -1.303 1 96.19 130 PRO B N 1
ATOM 4318 C CA . PRO B 1 130 ? 6.945 25.75 -0.358 1 96.19 130 PRO B CA 1
ATOM 4319 C C . PRO B 1 130 ? 8.281 25.578 0.36 1 96.19 130 PRO B C 1
ATOM 4321 O O . PRO B 1 130 ? 8.883 24.516 0.304 1 96.19 130 PRO B O 1
ATOM 4324 N N . LYS B 1 131 ? 8.727 26.609 1.012 1 93.25 131 LYS B N 1
ATOM 4325 C CA . LYS B 1 131 ? 9.992 26.547 1.746 1 93.25 131 LYS B CA 1
ATOM 4326 C C . LYS B 1 131 ? 9.906 25.547 2.895 1 93.25 131 LYS B C 1
ATOM 4328 O O . LYS B 1 131 ? 10.898 24.891 3.229 1 93.25 131 LYS B O 1
ATOM 4333 N N . SER B 1 132 ? 8.719 25.5 3.551 1 93.81 132 SER B N 1
ATOM 4334 C CA . SER B 1 132 ? 8.453 24.469 4.551 1 93.81 132 SER B CA 1
ATOM 4335 C C . SER B 1 132 ? 7.535 23.375 3.996 1 93.81 132 SER B C 1
ATOM 4337 O O . SER B 1 132 ? 6.395 23.656 3.623 1 93.81 132 SER B O 1
ATOM 4339 N N . VAL B 1 133 ? 8.055 22.125 3.965 1 94.56 133 VAL B N 1
ATOM 4340 C CA . VAL B 1 133 ? 7.348 21.031 3.311 1 94.56 133 VAL B CA 1
ATOM 4341 C C . VAL B 1 133 ? 7.184 19.859 4.285 1 94.56 133 VAL B C 1
ATOM 4343 O O . VAL B 1 133 ? 8.094 19.562 5.062 1 94.56 133 VAL B O 1
ATOM 4346 N N . TYR B 1 134 ? 6.062 19.25 4.258 1 95.75 134 TYR B N 1
ATOM 4347 C CA . TYR B 1 134 ? 5.852 18.031 5.023 1 95.75 134 TYR B CA 1
ATOM 4348 C C . TYR B 1 134 ? 6.961 17.016 4.758 1 95.75 134 TYR B C 1
ATOM 4350 O O . TYR B 1 134 ? 7.227 16.656 3.607 1 95.75 134 TYR B O 1
ATOM 4358 N N . THR B 1 135 ? 7.543 16.484 5.773 1 94.44 135 THR B N 1
ATOM 4359 C CA . THR B 1 135 ? 8.727 15.641 5.691 1 94.44 135 THR B CA 1
ATOM 4360 C C . THR B 1 135 ? 8.422 14.367 4.91 1 94.44 135 THR B C 1
ATOM 4362 O O . THR B 1 135 ? 9.289 13.844 4.199 1 94.44 135 THR B O 1
ATOM 4365 N N . GLY B 1 136 ? 7.184 13.836 5.023 1 94.38 136 GLY B N 1
ATOM 4366 C CA . GLY B 1 136 ? 6.809 12.656 4.266 1 94.38 136 GLY B CA 1
ATOM 4367 C C . GLY B 1 136 ? 6.945 12.836 2.766 1 94.38 136 GLY B C 1
ATOM 4368 O O . GLY B 1 136 ? 7.309 11.898 2.051 1 94.38 136 GLY B O 1
ATOM 4369 N N . VAL B 1 137 ? 6.684 14.023 2.273 1 96.62 137 VAL B N 1
ATOM 4370 C CA . VAL B 1 137 ? 6.812 14.328 0.851 1 96.62 137 VAL B CA 1
ATOM 4371 C C . VAL B 1 137 ? 8.289 14.391 0.466 1 96.62 137 VAL B C 1
ATOM 4373 O O . VAL B 1 137 ? 8.68 13.906 -0.598 1 96.62 137 VAL B O 1
ATOM 4376 N N . LEU B 1 138 ? 9.109 15 1.345 1 94.88 138 LEU B N 1
ATOM 4377 C CA . LEU B 1 138 ? 10.539 15.031 1.087 1 94.88 138 LEU B CA 1
ATOM 4378 C C . LEU B 1 138 ? 11.109 13.625 0.949 1 94.88 138 LEU B C 1
ATOM 4380 O O . LEU B 1 138 ? 11.977 13.375 0.11 1 94.88 138 LEU B O 1
ATOM 4384 N N . SER B 1 139 ? 10.594 12.727 1.746 1 94.38 139 SER B N 1
ATOM 4385 C CA . SER B 1 139 ? 11.023 11.328 1.684 1 94.38 139 SER B CA 1
ATOM 4386 C C . SER B 1 139 ? 10.633 10.688 0.355 1 94.38 139 SER B C 1
ATOM 4388 O O . SER B 1 139 ? 11.359 9.836 -0.164 1 94.38 139 SER B O 1
ATOM 4390 N N . ILE B 1 140 ? 9.5 11.055 -0.19 1 96.12 140 ILE B N 1
ATOM 4391 C CA . ILE B 1 140 ? 9.055 10.57 -1.493 1 96.12 140 ILE B CA 1
ATOM 4392 C C . ILE B 1 140 ? 10 11.078 -2.578 1 96.12 140 ILE B C 1
ATOM 4394 O O . ILE B 1 140 ? 10.383 10.32 -3.479 1 96.12 140 ILE B O 1
ATOM 4398 N N . LEU B 1 141 ? 10.469 12.305 -2.488 1 95.94 141 LEU B N 1
ATOM 4399 C CA . LEU B 1 141 ? 11.141 13 -3.584 1 95.94 141 LEU B CA 1
ATOM 4400 C C . LEU B 1 141 ? 12.633 12.703 -3.584 1 95.94 141 LEU B C 1
ATOM 4402 O O . LEU B 1 141 ? 13.32 12.961 -4.578 1 95.94 141 LEU B O 1
ATOM 4406 N N . GLU B 1 142 ? 13.133 12.188 -2.467 1 92.38 142 GLU B N 1
ATOM 4407 C CA . GLU B 1 142 ? 14.57 12.055 -2.266 1 92.38 142 GLU B CA 1
ATOM 4408 C C . GLU B 1 142 ? 15.195 11.141 -3.32 1 92.38 142 GLU B C 1
ATOM 4410 O O . GLU B 1 142 ? 16.359 11.305 -3.676 1 92.38 142 GLU B O 1
ATOM 4415 N N . VAL B 1 143 ? 14.422 10.273 -3.953 1 93.62 143 VAL B N 1
ATOM 4416 C CA . VAL B 1 143 ? 14.969 9.266 -4.855 1 93.62 143 VAL B CA 1
ATOM 4417 C C . VAL B 1 143 ? 15.141 9.859 -6.25 1 93.62 143 VAL B C 1
ATOM 4419 O O . VAL B 1 143 ? 15.844 9.289 -7.09 1 93.62 143 VAL B O 1
ATOM 4422 N N . TYR B 1 144 ? 14.562 11.039 -6.602 1 94.31 144 TYR B N 1
ATOM 4423 C CA . TYR B 1 144 ? 14.508 11.578 -7.957 1 94.31 144 TYR B CA 1
ATOM 4424 C C . TYR B 1 144 ? 15.578 12.633 -8.172 1 94.31 144 TYR B C 1
ATOM 4426 O O . TYR B 1 144 ? 15.766 13.125 -9.289 1 94.31 144 TYR B O 1
ATOM 4434 N N . LYS B 1 145 ? 16.359 13.047 -7.258 1 92.06 145 LYS B N 1
ATOM 4435 C CA . LYS B 1 145 ? 17.344 14.109 -7.398 1 92.06 145 LYS B CA 1
ATOM 4436 C C . LYS B 1 145 ? 16.734 15.344 -8.062 1 92.06 145 LYS B C 1
ATOM 4438 O O . LYS B 1 145 ? 17.281 15.844 -9.047 1 92.06 145 LYS B O 1
ATOM 4443 N N . LEU B 1 146 ? 15.719 15.828 -7.574 1 94.94 146 LEU B N 1
ATOM 4444 C CA . LEU B 1 146 ? 14.938 16.906 -8.188 1 94.94 146 LEU B CA 1
ATOM 4445 C C . LEU B 1 146 ? 15.586 18.266 -7.918 1 94.94 146 LEU B C 1
ATOM 4447 O O . LEU B 1 146 ? 16.344 18.406 -6.965 1 94.94 146 LEU B O 1
ATOM 4451 N N . ASN B 1 147 ? 15.273 19.188 -8.828 1 94.81 147 ASN B N 1
ATOM 4452 C CA . ASN B 1 147 ? 15.469 20.609 -8.555 1 94.81 147 ASN B CA 1
ATOM 4453 C C . ASN B 1 147 ? 14.25 21.234 -7.875 1 94.81 147 ASN B C 1
ATOM 4455 O O . ASN B 1 147 ? 13.172 21.281 -8.461 1 94.81 147 ASN B O 1
ATOM 4459 N N . TYR B 1 148 ? 14.461 21.75 -6.656 1 95.38 148 TYR B N 1
ATOM 4460 C CA . TYR B 1 148 ? 13.359 22.359 -5.914 1 95.38 148 TYR B CA 1
ATOM 4461 C C . TYR B 1 148 ? 13.242 23.844 -6.234 1 95.38 148 TYR B C 1
ATOM 4463 O O . TYR B 1 148 ? 14.172 24.609 -5.996 1 95.38 148 TYR B O 1
ATOM 4471 N N . VAL B 1 149 ? 12.195 24.219 -6.855 1 96.69 149 VAL B N 1
ATOM 4472 C CA . VAL B 1 149 ? 11.82 25.609 -7.031 1 96.69 149 VAL B CA 1
ATOM 4473 C C . VAL B 1 149 ? 10.898 26.047 -5.895 1 96.69 149 VAL B C 1
ATOM 4475 O O . VAL B 1 149 ? 9.711 25.719 -5.887 1 96.69 149 VAL B O 1
ATOM 4478 N N . THR B 1 150 ? 11.406 26.875 -4.945 1 96.06 150 THR B N 1
ATOM 4479 C CA . THR B 1 150 ? 10.688 27.156 -3.707 1 96.06 150 THR B CA 1
ATOM 4480 C C . THR B 1 150 ? 10.047 28.547 -3.748 1 96.06 150 THR B C 1
ATOM 4482 O O . THR B 1 150 ? 10.453 29.391 -4.543 1 96.06 150 THR B O 1
ATOM 4485 N N . PHE B 1 151 ? 9.031 28.703 -2.984 1 96.69 151 PHE B N 1
ATOM 4486 C CA . PHE B 1 151 ? 8.336 29.969 -2.832 1 96.69 151 PHE B CA 1
ATOM 4487 C C . PHE B 1 151 ? 7.973 30.219 -1.374 1 96.69 151 PHE B C 1
ATOM 4489 O O . PHE B 1 151 ? 8.062 29.312 -0.543 1 96.69 151 PHE B O 1
ATOM 4496 N N . GLU B 1 152 ? 7.516 31.406 -1.081 1 95.94 152 GLU B N 1
ATOM 4497 C CA . GLU B 1 152 ? 7.27 31.844 0.294 1 95.94 152 GLU B CA 1
ATOM 4498 C C . GLU B 1 152 ? 5.797 31.672 0.667 1 95.94 152 GLU B C 1
ATOM 4500 O O . GLU B 1 152 ? 4.926 31.703 -0.202 1 95.94 152 GLU B O 1
ATOM 4505 N N . GLU B 1 153 ? 5.633 31.438 1.94 1 95.69 153 GLU B N 1
ATOM 4506 C CA . GLU B 1 153 ? 4.316 31.438 2.574 1 95.69 153 GLU B CA 1
ATOM 4507 C C . GLU B 1 153 ? 4.27 32.406 3.748 1 95.69 153 GLU B C 1
ATOM 4509 O O . GLU B 1 153 ? 5.312 32.812 4.266 1 95.69 153 GLU B O 1
ATOM 4514 N N . ASP B 1 154 ? 3.107 32.875 4.074 1 95.31 154 ASP B N 1
ATOM 4515 C CA . ASP B 1 154 ? 2.873 33.625 5.297 1 95.31 154 ASP B CA 1
ATOM 4516 C C . ASP B 1 154 ? 1.65 33.125 6.047 1 95.31 154 ASP B C 1
ATOM 4518 O O . ASP B 1 154 ? 1.266 31.953 5.887 1 95.31 154 ASP B O 1
ATOM 4522 N N . GLU B 1 155 ? 1.082 33.812 6.961 1 93.62 155 GLU B N 1
ATOM 4523 C CA . GLU B 1 155 ? -0.011 33.375 7.824 1 93.62 155 GLU B CA 1
ATOM 4524 C C . GLU B 1 155 ? -1.257 33.062 7.012 1 93.62 155 GLU B C 1
ATOM 4526 O O . GLU B 1 155 ? -2.172 32.406 7.512 1 93.62 155 GLU B O 1
ATOM 4531 N N . ASN B 1 156 ? -1.236 33.531 5.742 1 95.12 156 ASN B N 1
ATOM 4532 C CA . ASN B 1 156 ? -2.359 33.219 4.859 1 95.12 156 ASN B CA 1
ATOM 4533 C C . ASN B 1 156 ? -1.968 32.25 3.773 1 95.12 156 ASN B C 1
ATOM 4535 O O . ASN B 1 156 ? -2.596 32.188 2.713 1 95.12 156 ASN B O 1
ATOM 4539 N N . GLY B 1 157 ? -0.916 31.516 3.965 1 95.94 157 GLY B N 1
ATOM 4540 C CA . GLY B 1 157 ? -0.497 30.453 3.066 1 95.94 157 GLY B CA 1
ATOM 4541 C C . GLY B 1 157 ? 0.416 30.938 1.955 1 95.94 157 GLY B C 1
ATOM 4542 O O . GLY B 1 157 ? 1.248 31.812 2.168 1 95.94 157 GLY B O 1
ATOM 4543 N N . ILE B 1 158 ? 0.344 30.375 0.813 1 97.81 158 ILE B N 1
ATOM 4544 C CA . ILE B 1 158 ? 1.212 30.641 -0.329 1 97.81 158 ILE B CA 1
ATOM 4545 C C . ILE B 1 158 ? 1.068 32.094 -0.753 1 97.81 158 ILE B C 1
ATOM 4547 O O . ILE B 1 158 ? -0.047 32.594 -0.882 1 97.81 158 ILE B O 1
ATOM 4551 N N . ILE B 1 159 ? 2.162 32.75 -0.944 1 98.5 159 ILE B N 1
ATOM 4552 C CA . ILE B 1 159 ? 2.174 34.062 -1.547 1 98.5 159 ILE B CA 1
ATOM 4553 C C . ILE B 1 159 ? 2.248 33.938 -3.068 1 98.5 159 ILE B C 1
ATOM 4555 O O . ILE B 1 159 ? 3.297 33.594 -3.619 1 98.5 159 ILE B O 1
ATOM 4559 N N . PRO B 1 160 ? 1.168 34.281 -3.752 1 98.62 160 PRO B N 1
ATOM 4560 C CA . PRO B 1 160 ? 1.127 34.062 -5.199 1 98.62 160 PRO B CA 1
ATOM 4561 C C . PRO B 1 160 ? 2.244 34.781 -5.938 1 98.62 160 PRO B C 1
ATOM 4563 O O . PRO B 1 160 ? 2.846 34.219 -6.863 1 98.62 160 PRO B O 1
ATOM 4566 N N . GLN B 1 161 ? 2.549 36 -5.516 1 98.38 161 GLN B N 1
ATOM 4567 C CA . GLN B 1 161 ? 3.604 36.781 -6.164 1 98.38 161 GLN B CA 1
ATOM 4568 C C . GLN B 1 161 ? 4.957 36.062 -6.02 1 98.38 161 GLN B C 1
ATOM 4570 O O . GLN B 1 161 ? 5.777 36.094 -6.938 1 98.38 161 GLN B O 1
ATOM 4575 N N . SER B 1 162 ? 5.199 35.531 -4.895 1 98.31 162 SER B N 1
ATOM 4576 C CA . SER B 1 162 ? 6.434 34.781 -4.68 1 98.31 162 SER B CA 1
ATOM 4577 C C . SER B 1 162 ? 6.531 33.594 -5.613 1 98.31 162 SER B C 1
ATOM 4579 O O . SER B 1 162 ? 7.602 33.281 -6.148 1 98.31 162 SER B O 1
ATOM 4581 N N . LEU B 1 163 ? 5.445 32.906 -5.824 1 98.44 163 LEU B N 1
ATOM 4582 C CA . LEU B 1 163 ? 5.371 31.781 -6.742 1 98.44 163 LEU B CA 1
ATOM 4583 C C . LEU B 1 163 ? 5.652 32.219 -8.172 1 98.44 163 LEU B C 1
ATOM 4585 O O . LEU B 1 163 ? 6.469 31.609 -8.867 1 98.44 163 LEU B O 1
ATOM 4589 N N . SER B 1 164 ? 5.008 33.281 -8.562 1 97.81 164 SER B N 1
ATOM 4590 C CA . SER B 1 164 ? 5.199 33.812 -9.906 1 97.81 164 SER B CA 1
ATOM 4591 C C . SER B 1 164 ? 6.648 34.25 -10.133 1 97.81 164 SER B C 1
ATOM 4593 O O . SER B 1 164 ? 7.219 34 -11.195 1 97.81 164 SER B O 1
ATOM 4595 N N . ASN B 1 165 ? 7.23 34.875 -9.133 1 97.56 165 ASN B N 1
ATOM 4596 C CA . ASN B 1 165 ? 8.617 35.312 -9.227 1 97.56 165 ASN B CA 1
ATOM 4597 C C . ASN B 1 165 ? 9.57 34.125 -9.359 1 97.56 165 ASN B C 1
ATOM 4599 O O . ASN B 1 165 ? 10.531 34.156 -10.133 1 97.56 165 ASN B O 1
ATOM 4603 N N . ALA B 1 166 ? 9.336 33.125 -8.578 1 96.75 166 ALA B N 1
ATOM 4604 C CA . ALA B 1 166 ? 10.18 31.938 -8.625 1 96.75 166 ALA B CA 1
ATOM 4605 C C . ALA B 1 166 ? 10.141 31.297 -10.016 1 96.75 166 ALA B C 1
ATOM 4607 O O . ALA B 1 166 ? 11.18 30.891 -10.547 1 96.75 166 ALA B O 1
ATOM 4608 N N . LEU B 1 167 ? 8.961 31.25 -10.617 1 97.06 167 LEU B N 1
ATOM 4609 C CA . LEU B 1 167 ? 8.781 30.672 -11.938 1 97.06 167 LEU B CA 1
ATOM 4610 C C . LEU B 1 167 ? 9.453 31.516 -13.008 1 97.06 167 LEU B C 1
ATOM 4612 O O . LEU B 1 167 ? 10.117 30.984 -13.906 1 97.06 167 LEU B O 1
ATOM 4616 N N . TYR B 1 168 ? 9.266 32.75 -12.883 1 94.75 168 TYR B N 1
ATOM 4617 C CA . TYR B 1 168 ? 9.883 33.688 -13.836 1 94.75 168 TYR B CA 1
ATOM 4618 C C . TYR B 1 168 ? 11.398 33.531 -13.828 1 94.75 168 TYR B C 1
ATOM 4620 O O . TYR B 1 168 ? 12.023 33.406 -14.883 1 94.75 168 TYR B O 1
ATOM 4628 N N . ARG B 1 169 ? 11.992 33.531 -12.68 1 95.19 169 ARG B N 1
ATOM 4629 C CA . ARG B 1 169 ? 13.438 33.375 -12.539 1 95.19 169 ARG B CA 1
ATOM 4630 C C . ARG B 1 169 ? 13.922 32.062 -13.094 1 95.19 169 ARG B C 1
ATOM 4632 O O . ARG B 1 169 ? 14.969 31.984 -13.742 1 95.19 169 ARG B O 1
ATOM 4639 N N . TRP B 1 170 ? 13.172 31.078 -12.812 1 94 170 TRP B N 1
ATOM 4640 C CA . TRP B 1 170 ? 13.562 29.75 -13.273 1 94 170 TRP B CA 1
ATOM 4641 C C . TRP B 1 170 ? 13.555 29.688 -14.797 1 94 170 TRP B C 1
ATOM 4643 O O . TRP B 1 170 ? 14.484 29.141 -15.406 1 94 170 TRP B O 1
ATOM 4653 N N . THR B 1 171 ? 12.562 30.172 -15.414 1 89.75 171 THR B N 1
ATOM 4654 C CA . THR B 1 171 ? 12.422 30.156 -16.859 1 89.75 171 THR B CA 1
ATOM 4655 C C . THR B 1 171 ? 13.531 30.969 -17.531 1 89.75 171 THR B C 1
ATOM 4657 O O . THR B 1 171 ? 14.023 30.594 -18.594 1 89.75 171 THR B O 1
ATOM 4660 N N . LYS B 1 172 ? 13.977 31.969 -16.859 1 91 172 LYS B N 1
ATOM 4661 C CA . LYS B 1 172 ? 14.945 32.875 -17.438 1 91 172 LYS B CA 1
ATOM 4662 C C . LYS B 1 172 ? 16.375 32.406 -17.172 1 91 172 LYS B C 1
ATOM 4664 O O . LYS B 1 172 ? 17.266 32.594 -18.016 1 91 172 LYS B O 1
ATOM 4669 N N . GLU B 1 173 ? 16.531 31.844 -16.062 1 90.06 173 GLU B N 1
ATOM 4670 C CA . GLU B 1 173 ? 17.891 31.672 -15.586 1 90.06 173 GLU B CA 1
ATOM 4671 C C . GLU B 1 173 ? 18.312 30.219 -15.633 1 90.06 173 GLU B C 1
ATOM 4673 O O . GLU B 1 173 ? 19.5 29.891 -15.547 1 90.06 173 GLU B O 1
ATOM 4678 N N . SER B 1 174 ? 17.406 29.391 -15.828 1 87 174 SER B N 1
ATOM 4679 C CA . SER B 1 174 ? 17.75 27.969 -15.734 1 87 174 SER B CA 1
ATOM 4680 C C . SER B 1 174 ? 17.75 27.312 -17.109 1 87 174 SER B C 1
ATOM 4682 O O . SER B 1 174 ? 16.953 27.688 -17.984 1 87 174 SER B O 1
ATOM 4684 N N . ASN B 1 175 ? 18.672 26.406 -17.266 1 87.56 175 ASN B N 1
ATOM 4685 C CA . ASN B 1 175 ? 18.672 25.547 -18.438 1 87.56 175 ASN B CA 1
ATOM 4686 C C . ASN B 1 175 ? 17.984 24.219 -18.172 1 87.56 175 ASN B C 1
ATOM 4688 O O . ASN B 1 175 ? 18.031 23.312 -19.016 1 87.56 175 ASN B O 1
ATOM 4692 N N . LYS B 1 176 ? 17.281 24.188 -17.047 1 87.19 176 LYS B N 1
ATOM 4693 C CA . LYS B 1 176 ? 16.594 22.969 -16.656 1 87.19 176 LYS B CA 1
ATOM 4694 C C . LYS B 1 176 ? 15.109 23.016 -17.031 1 87.19 176 LYS B C 1
ATOM 4696 O O . LYS B 1 176 ? 14.57 24.094 -17.312 1 87.19 176 LYS B O 1
ATOM 4701 N N . PRO B 1 177 ? 14.461 21.875 -17.094 1 86 177 PRO B N 1
ATOM 4702 C CA . PRO B 1 177 ? 13.047 21.844 -17.438 1 86 177 PRO B CA 1
ATOM 4703 C C . PRO B 1 177 ? 12.172 22.625 -16.469 1 86 177 PRO B C 1
ATOM 4705 O O . PRO B 1 177 ? 12.43 22.625 -15.258 1 86 177 PRO B O 1
ATOM 4708 N N . ALA B 1 178 ? 11.203 23.281 -17.047 1 91.94 178 ALA B N 1
ATOM 4709 C CA . ALA B 1 178 ? 10.227 23.969 -16.203 1 91.94 178 ALA B CA 1
ATOM 4710 C C . ALA B 1 178 ? 9.516 22.984 -15.273 1 91.94 178 ALA B C 1
ATOM 4712 O O . ALA B 1 178 ? 9.281 21.828 -15.656 1 91.94 178 ALA B O 1
ATOM 4713 N N . PRO B 1 179 ? 9.203 23.391 -14.047 1 96 179 PRO B N 1
ATOM 4714 C CA . PRO B 1 179 ? 8.461 22.484 -13.164 1 96 179 PRO B CA 1
ATOM 4715 C C . PRO B 1 179 ? 7.086 22.125 -13.711 1 96 179 PRO B C 1
ATOM 4717 O O . PRO B 1 179 ? 6.379 22.984 -14.234 1 96 179 PRO B O 1
ATOM 4720 N N . LYS B 1 180 ? 6.699 20.891 -13.586 1 94.56 180 LYS B N 1
ATOM 4721 C CA . LYS B 1 180 ? 5.426 20.422 -14.117 1 94.56 180 LYS B CA 1
ATOM 4722 C C . LYS B 1 180 ? 4.402 20.219 -13.008 1 94.56 180 LYS B C 1
ATOM 4724 O O . LYS B 1 180 ? 3.234 19.938 -13.273 1 94.56 180 LYS B O 1
ATOM 4729 N N . VAL B 1 181 ? 4.832 20.359 -11.734 1 98.56 181 VAL B N 1
ATOM 4730 C CA . VAL B 1 181 ? 3.914 20.016 -10.656 1 98.56 181 VAL B CA 1
ATOM 4731 C C . VAL B 1 181 ? 4.195 20.891 -9.438 1 98.56 181 VAL B C 1
ATOM 4733 O O . VAL B 1 181 ? 5.355 21.172 -9.125 1 98.56 181 VAL B O 1
ATOM 4736 N N . LEU B 1 182 ? 3.141 21.422 -8.836 1 98.75 182 LEU B N 1
ATOM 4737 C CA . LEU B 1 182 ? 3.131 22.094 -7.547 1 98.75 182 LEU B CA 1
ATOM 4738 C C . LEU B 1 182 ? 2.523 21.203 -6.469 1 98.75 182 LEU B C 1
ATOM 4740 O O . LEU B 1 182 ? 1.447 20.641 -6.664 1 98.75 182 LEU B O 1
ATOM 4744 N N . TYR B 1 183 ? 3.246 21.047 -5.398 1 98.75 183 TYR B N 1
ATOM 4745 C CA . TYR B 1 183 ? 2.697 20.406 -4.211 1 98.75 183 TYR B CA 1
ATOM 4746 C C . TYR B 1 183 ? 2.295 21.438 -3.162 1 98.75 183 TYR B C 1
ATOM 4748 O O . TYR B 1 183 ? 3.062 22.344 -2.857 1 98.75 183 TYR B O 1
ATOM 4756 N N . THR B 1 184 ? 1.083 21.203 -2.535 1 98.5 184 THR B N 1
ATOM 4757 C CA . THR B 1 184 ? 0.667 22.125 -1.481 1 98.5 184 THR B CA 1
ATOM 4758 C C . THR B 1 184 ? -0.315 21.438 -0.529 1 98.5 184 THR B C 1
ATOM 4760 O O . THR B 1 184 ? -1.046 20.531 -0.926 1 98.5 184 THR B O 1
ATOM 4763 N N . ILE B 1 185 ? -0.289 21.812 0.685 1 98.19 185 ILE B N 1
ATOM 4764 C CA . ILE B 1 185 ? -1.313 21.547 1.69 1 98.19 185 ILE B CA 1
ATOM 4765 C C . ILE B 1 185 ? -2.109 22.828 1.955 1 98.19 185 ILE B C 1
ATOM 4767 O O . ILE B 1 185 ? -1.709 23.656 2.771 1 98.19 185 ILE B O 1
ATOM 4771 N N . PRO B 1 186 ? -3.24 22.953 1.337 1 97.75 186 PRO B N 1
ATOM 4772 C CA . PRO B 1 186 ? -3.908 24.25 1.358 1 97.75 186 PRO B CA 1
ATOM 4773 C C . PRO B 1 186 ? -4.664 24.5 2.662 1 97.75 186 PRO B C 1
ATOM 4775 O O . PRO B 1 186 ? -5.02 25.656 2.959 1 97.75 186 PRO B O 1
ATOM 4778 N N . ASN B 1 187 ? -4.98 23.422 3.363 1 97.31 187 ASN B N 1
ATOM 4779 C CA . ASN B 1 187 ? -5.711 23.547 4.625 1 97.31 187 ASN B CA 1
ATOM 4780 C C . ASN B 1 187 ? -4.887 23.016 5.797 1 97.31 187 ASN B C 1
ATOM 4782 O O . ASN B 1 187 ? -4.508 21.844 5.82 1 97.31 187 ASN B O 1
ATOM 4786 N N . ALA B 1 188 ? -4.629 23.938 6.836 1 96.69 188 ALA B N 1
ATOM 4787 C CA . ALA B 1 188 ? -3.98 23.516 8.07 1 96.69 188 ALA B CA 1
ATOM 4788 C C . ALA B 1 188 ? -2.65 22.828 7.789 1 96.69 188 ALA B C 1
ATOM 4790 O O . ALA B 1 188 ? -2.408 21.703 8.258 1 96.69 188 ALA B O 1
ATOM 4791 N N . CYS B 1 189 ? -1.812 23.531 7.148 1 96.88 189 CYS B N 1
ATOM 4792 C CA . CYS B 1 189 ? -0.573 23.031 6.566 1 96.88 189 CYS B CA 1
ATOM 4793 C C . CYS B 1 189 ? 0.323 22.422 7.637 1 96.88 189 CYS B C 1
ATOM 4795 O O . CYS B 1 189 ? 0.497 23 8.711 1 96.88 189 CYS B O 1
ATOM 4797 N N . ASN B 1 190 ? 0.821 21.219 7.445 1 96.38 190 ASN B N 1
ATOM 4798 C CA . ASN B 1 190 ? 1.95 20.641 8.164 1 96.38 190 ASN B CA 1
ATOM 4799 C C . ASN B 1 190 ? 3.281 21.031 7.52 1 96.38 190 ASN B C 1
ATOM 4801 O O . ASN B 1 190 ? 3.598 20.562 6.422 1 96.38 190 ASN B O 1
ATOM 4805 N N . PRO B 1 191 ? 4.043 21.906 8.094 1 95.62 191 PRO B N 1
ATOM 4806 C CA . PRO B 1 191 ? 4.148 22.078 9.547 1 95.62 191 PRO B CA 1
ATOM 4807 C C . PRO B 1 191 ? 3.543 23.406 10.023 1 95.62 191 PRO B C 1
ATOM 4809 O O . PRO B 1 191 ? 3.43 23.625 11.227 1 95.62 191 PRO B O 1
ATOM 4812 N N . THR B 1 192 ? 3.066 24.297 9.211 1 95.88 192 THR B N 1
ATOM 4813 C CA . THR B 1 192 ? 2.967 25.703 9.57 1 95.88 192 THR B CA 1
ATOM 4814 C C . THR B 1 192 ? 1.623 26 10.234 1 95.88 192 THR B C 1
ATOM 4816 O O . THR B 1 192 ? 1.448 27.047 10.852 1 95.88 192 THR B O 1
ATOM 4819 N N . GLY B 1 193 ? 0.638 25.109 10 1 96.31 193 GLY B N 1
ATOM 4820 C CA . GLY B 1 193 ? -0.692 25.344 10.539 1 96.31 193 GLY B CA 1
ATOM 4821 C C . GLY B 1 193 ? -1.474 26.391 9.766 1 96.31 193 GLY B C 1
ATOM 4822 O O . GLY B 1 193 ? -2.617 26.688 10.109 1 96.31 193 GLY B O 1
ATOM 4823 N N . THR B 1 194 ? -0.928 26.891 8.68 1 95.44 194 THR B N 1
ATOM 4824 C CA . THR B 1 194 ? -1.563 27.938 7.891 1 95.44 194 THR B CA 1
ATOM 4825 C C . THR B 1 194 ? -2.537 27.344 6.879 1 95.44 194 THR B C 1
ATOM 4827 O O . THR B 1 194 ? -2.449 26.156 6.551 1 95.44 194 THR B O 1
ATOM 4830 N N . SER B 1 195 ? -3.521 28.141 6.441 1 96.62 195 SER B N 1
ATOM 4831 C CA . SER B 1 195 ? -4.434 27.812 5.348 1 96.62 195 SER B CA 1
ATOM 4832 C C . SER B 1 195 ? -4.418 28.906 4.277 1 96.62 195 SER B C 1
ATOM 4834 O O . SER B 1 195 ? -4.527 30.094 4.59 1 96.62 195 SER B O 1
ATOM 4836 N N . THR B 1 196 ? -4.242 28.484 3.082 1 97.31 196 THR B N 1
ATOM 4837 C CA . THR B 1 196 ? -4.238 29.438 1.978 1 97.31 196 THR B CA 1
ATOM 4838 C C . THR B 1 196 ? -5.629 30.031 1.773 1 97.31 196 THR B C 1
ATOM 4840 O O . THR B 1 196 ? -6.621 29.297 1.704 1 97.31 196 THR B O 1
ATOM 4843 N N . SER B 1 197 ? -5.684 31.344 1.656 1 96.94 197 SER B N 1
ATOM 4844 C CA . SER B 1 197 ? -6.973 32.031 1.509 1 96.94 197 SER B CA 1
ATOM 4845 C C . SER B 1 197 ? -7.582 31.75 0.139 1 96.94 197 SER B C 1
ATOM 4847 O O . SER B 1 197 ? -6.871 31.391 -0.805 1 96.94 197 SER B O 1
ATOM 4849 N N . GLY B 1 198 ? -8.922 31.906 0.038 1 96.88 198 GLY B N 1
ATOM 4850 C CA . GLY B 1 198 ? -9.633 31.656 -1.204 1 96.88 198 GLY B CA 1
ATOM 4851 C C . GLY B 1 198 ? -9.141 32.5 -2.355 1 96.88 198 GLY B C 1
ATOM 4852 O O . GLY B 1 198 ? -8.945 32.031 -3.467 1 96.88 198 GLY B O 1
ATOM 4853 N N . ASP B 1 199 ? -8.938 33.781 -2.1 1 97.75 199 ASP B N 1
ATOM 4854 C CA . ASP B 1 199 ? -8.453 34.688 -3.137 1 97.75 199 ASP B CA 1
ATOM 4855 C C . ASP B 1 199 ? -7.082 34.25 -3.648 1 97.75 199 ASP B C 1
ATOM 4857 O O . ASP B 1 199 ? -6.824 34.281 -4.855 1 97.75 199 ASP B O 1
ATOM 4861 N N . ARG B 1 200 ? -6.246 33.875 -2.781 1 98.31 200 ARG B N 1
ATOM 4862 C CA . ARG B 1 200 ? -4.914 33.438 -3.182 1 98.31 200 ARG B CA 1
ATOM 4863 C C . ARG B 1 200 ? -4.984 32.125 -3.963 1 98.31 200 ARG B C 1
ATOM 4865 O O . ARG B 1 200 ? -4.215 31.906 -4.906 1 98.31 200 ARG B O 1
ATOM 4872 N N . ARG B 1 201 ? -5.895 31.234 -3.598 1 98.56 201 ARG B N 1
ATOM 4873 C CA . ARG B 1 201 ? -6.055 30 -4.352 1 98.56 201 ARG B CA 1
ATOM 4874 C C . ARG B 1 201 ? -6.43 30.281 -5.801 1 98.56 201 ARG B C 1
ATOM 4876 O O . ARG B 1 201 ? -5.91 29.641 -6.719 1 98.56 201 ARG B O 1
ATOM 4883 N N . LYS B 1 202 ? -7.305 31.219 -5.977 1 98.5 202 LYS B N 1
ATOM 4884 C CA . LYS B 1 202 ? -7.699 31.609 -7.328 1 98.5 202 LYS B CA 1
ATOM 4885 C C . LYS B 1 202 ? -6.5 32.125 -8.125 1 98.5 202 LYS B C 1
ATOM 4887 O O . LYS B 1 202 ? -6.336 31.781 -9.297 1 98.5 202 LYS B O 1
ATOM 4892 N N . GLU B 1 203 ? -5.703 32.906 -7.484 1 98.75 203 GLU B N 1
ATOM 4893 C CA . GLU B 1 203 ? -4.516 33.469 -8.141 1 98.75 203 GLU B CA 1
ATOM 4894 C C . GLU B 1 203 ? -3.521 32.344 -8.484 1 98.75 203 GLU B C 1
ATOM 4896 O O . GLU B 1 203 ? -2.951 32.344 -9.578 1 98.75 203 GLU B O 1
ATOM 4901 N N . ILE B 1 204 ? -3.328 31.5 -7.598 1 98.81 204 ILE B N 1
ATOM 4902 C CA . ILE B 1 204 ? -2.402 30.391 -7.797 1 98.81 204 ILE B CA 1
ATOM 4903 C C . ILE B 1 204 ? -2.879 29.516 -8.961 1 98.81 204 ILE B C 1
ATOM 4905 O O . ILE B 1 204 ? -2.074 29.078 -9.789 1 98.81 204 ILE B O 1
ATOM 4909 N N . TYR B 1 205 ? -4.18 29.234 -9.016 1 98.69 205 TYR B N 1
ATOM 4910 C CA . TYR B 1 205 ? -4.738 28.453 -10.102 1 98.69 205 TYR B CA 1
ATOM 4911 C C . TYR B 1 205 ? -4.492 29.125 -11.453 1 98.69 205 TYR B C 1
ATOM 4913 O O . TYR B 1 205 ? -4.148 28.453 -12.43 1 98.69 205 TYR B O 1
ATOM 4921 N N . LYS B 1 206 ? -4.621 30.453 -11.461 1 98.62 206 LYS B N 1
ATOM 4922 C CA . LYS B 1 206 ? -4.352 31.203 -12.688 1 98.62 206 LYS B CA 1
ATOM 4923 C C . LYS B 1 206 ? -2.885 31.094 -13.094 1 98.62 206 LYS B C 1
ATOM 4925 O O . LYS B 1 206 ? -2.57 30.969 -14.273 1 98.62 206 LYS B O 1
ATOM 4930 N N . ILE B 1 207 ? -1.996 31.188 -12.148 1 98.5 207 ILE B N 1
ATOM 4931 C CA . ILE B 1 207 ? -0.572 31.016 -12.414 1 98.5 207 ILE B CA 1
ATOM 4932 C C . ILE B 1 207 ? -0.315 29.609 -12.977 1 98.5 207 ILE B C 1
ATOM 4934 O O . ILE B 1 207 ? 0.47 29.453 -13.914 1 98.5 207 ILE B O 1
ATOM 4938 N N . ALA B 1 208 ? -1.013 28.578 -12.453 1 98.44 208 ALA B N 1
ATOM 4939 C CA . ALA B 1 208 ? -0.877 27.219 -12.93 1 98.44 208 ALA B CA 1
ATOM 4940 C C . ALA B 1 208 ? -1.301 27.094 -14.391 1 98.44 208 ALA B C 1
ATOM 4942 O O . ALA B 1 208 ? -0.673 26.375 -15.172 1 98.44 208 ALA B O 1
ATOM 4943 N N . GLN B 1 209 ? -2.354 27.797 -14.758 1 97.62 209 GLN B N 1
ATOM 4944 C CA . GLN B 1 209 ? -2.818 27.812 -16.141 1 97.62 209 GLN B CA 1
ATOM 4945 C C . GLN B 1 209 ? -1.8 28.484 -17.062 1 97.62 209 GLN B C 1
ATOM 4947 O O . GLN B 1 209 ? -1.525 27.984 -18.156 1 97.62 209 GLN B O 1
ATOM 4952 N N . GLU B 1 210 ? -1.275 29.562 -16.578 1 96.25 210 GLU B N 1
ATOM 4953 C CA . GLU B 1 210 ? -0.34 30.344 -17.375 1 96.25 210 GLU B CA 1
ATOM 4954 C C . GLU B 1 210 ? 0.949 29.578 -17.641 1 96.25 210 GLU B C 1
ATOM 4956 O O . GLU B 1 210 ? 1.455 29.562 -18.766 1 96.25 210 GLU B O 1
ATOM 4961 N N . TYR B 1 211 ? 1.465 28.938 -16.641 1 95.62 211 TYR B N 1
ATOM 4962 C CA . TYR B 1 211 ? 2.756 28.266 -16.75 1 95.62 211 TYR B CA 1
ATOM 4963 C C . TYR B 1 211 ? 2.576 26.781 -17.047 1 95.62 211 TYR B C 1
ATOM 4965 O O . TYR B 1 211 ? 3.557 26.047 -17.172 1 95.62 211 TYR B O 1
ATOM 4973 N N . ASN B 1 212 ? 1.375 26.266 -17.031 1 95.62 212 ASN B N 1
ATOM 4974 C CA . ASN B 1 212 ? 0.973 24.922 -17.469 1 95.62 212 ASN B CA 1
ATOM 4975 C C . ASN B 1 212 ? 1.555 23.844 -16.562 1 95.62 212 ASN B C 1
ATOM 4977 O O . ASN B 1 212 ? 2.154 22.875 -17.031 1 95.62 212 ASN B O 1
ATOM 4981 N N . PHE B 1 213 ? 1.41 23.969 -15.258 1 97.38 213 PHE B N 1
ATOM 4982 C CA . PHE B 1 213 ? 1.76 22.906 -14.32 1 97.38 213 PHE B CA 1
ATOM 4983 C C . PHE B 1 213 ? 0.517 22.375 -13.625 1 97.38 213 PHE B C 1
ATOM 4985 O O . PHE B 1 213 ? -0.535 23.016 -13.633 1 97.38 213 PHE B O 1
ATOM 4992 N N . VAL B 1 214 ? 0.585 21.156 -13.109 1 98.5 214 VAL B N 1
ATOM 4993 C CA . VAL B 1 214 ? -0.52 20.531 -12.383 1 98.5 214 VAL B CA 1
ATOM 4994 C C . VAL B 1 214 ? -0.362 20.781 -10.891 1 98.5 214 VAL B C 1
ATOM 4996 O O . VAL B 1 214 ? 0.713 21.172 -10.422 1 98.5 214 VAL B O 1
ATOM 4999 N N . ILE B 1 215 ? -1.439 20.625 -10.109 1 98.88 215 ILE B N 1
ATOM 5000 C CA . ILE B 1 215 ? -1.446 20.875 -8.672 1 98.88 215 ILE B CA 1
ATOM 5001 C C . ILE B 1 215 ? -1.781 19.578 -7.93 1 98.88 215 ILE B C 1
ATOM 5003 O O . ILE B 1 215 ? -2.846 18.984 -8.141 1 98.88 215 ILE B O 1
ATOM 5007 N N . ILE B 1 216 ? -0.884 19.062 -7.141 1 98.88 216 ILE B N 1
ATOM 5008 C CA . ILE B 1 216 ? -1.216 18.047 -6.145 1 98.88 216 ILE B CA 1
ATOM 5009 C C . ILE B 1 216 ? -1.736 18.734 -4.879 1 98.88 216 ILE B C 1
ATOM 5011 O O . ILE B 1 216 ? -0.978 19.375 -4.156 1 98.88 216 ILE B O 1
ATOM 5015 N N . GLU B 1 217 ? -3.002 18.594 -4.676 1 98.88 217 GLU B N 1
ATOM 5016 C CA . GLU B 1 217 ? -3.699 19.141 -3.516 1 98.88 217 GLU B CA 1
ATOM 5017 C C . GLU B 1 217 ? -3.807 18.109 -2.398 1 98.88 217 GLU B C 1
ATOM 5019 O O . GLU B 1 217 ? -4.688 17.25 -2.424 1 98.88 217 GLU B O 1
ATOM 5024 N N . ASP B 1 218 ? -2.887 18.203 -1.417 1 98.62 218 ASP B N 1
ATOM 5025 C CA . ASP B 1 218 ? -2.869 17.344 -0.242 1 98.62 218 ASP B CA 1
ATOM 5026 C C . ASP B 1 218 ? -3.82 17.859 0.836 1 98.62 218 ASP B C 1
ATOM 5028 O O . ASP B 1 218 ? -3.512 18.828 1.529 1 98.62 218 ASP B O 1
ATOM 5032 N N . ASP B 1 219 ? -4.898 17.141 1.021 1 98.06 219 ASP B N 1
ATOM 5033 C CA . ASP B 1 219 ? -5.949 17.688 1.873 1 98.06 219 ASP B CA 1
ATOM 5034 C C . ASP B 1 219 ? -6.258 16.766 3.043 1 98.06 219 ASP B C 1
ATOM 5036 O O . ASP B 1 219 ? -7.418 16.594 3.422 1 98.06 219 ASP B O 1
ATOM 5040 N N . ALA B 1 220 ? -5.219 16.188 3.615 1 97.12 220 ALA B N 1
ATOM 5041 C CA . ALA B 1 220 ? -5.359 15.281 4.754 1 97.12 220 ALA B CA 1
ATOM 5042 C C . ALA B 1 220 ? -5.957 16 5.957 1 97.12 220 ALA B C 1
ATOM 5044 O O . ALA B 1 220 ? -6.559 15.375 6.832 1 97.12 220 ALA B O 1
ATOM 5045 N N . TYR B 1 221 ? -5.867 17.359 6.035 1 97.25 221 TYR B N 1
ATOM 5046 C CA . TYR B 1 221 ? -6.309 18.125 7.195 1 97.25 221 TYR B CA 1
ATOM 5047 C C . TYR B 1 221 ? -7.535 18.969 6.855 1 97.25 221 TYR B C 1
ATOM 5049 O O . TYR B 1 221 ? -7.902 19.875 7.613 1 97.25 221 TYR B O 1
ATOM 5057 N N . PHE B 1 222 ? -8.203 18.688 5.762 1 96.62 222 PHE B N 1
ATOM 5058 C CA . PHE B 1 222 ? -9.305 19.5 5.262 1 96.62 222 PHE B CA 1
ATOM 5059 C C . PHE B 1 222 ? -10.352 19.719 6.352 1 96.62 222 PHE B C 1
ATOM 5061 O O . PHE B 1 222 ? -10.758 20.859 6.598 1 96.62 222 PHE B O 1
ATOM 5068 N N . PHE B 1 223 ? -10.695 18.719 7.121 1 96.31 223 PHE B N 1
ATOM 5069 C CA . PHE B 1 223 ? -11.805 18.781 8.07 1 96.31 223 PHE B CA 1
ATOM 5070 C C . PHE B 1 223 ? -11.336 19.344 9.406 1 96.31 223 PHE B C 1
ATOM 5072 O O . PHE B 1 223 ? -12.148 19.641 10.281 1 96.31 223 PHE B O 1
ATOM 5079 N N . LEU B 1 224 ? -10.031 19.484 9.594 1 97.25 224 LEU B N 1
ATOM 5080 C CA . LEU B 1 224 ? -9.5 20.094 10.812 1 97.25 224 LEU B CA 1
ATOM 5081 C C . LEU B 1 224 ? -9.312 21.594 10.633 1 97.25 224 LEU B C 1
ATOM 5083 O O . LEU B 1 224 ? -8.273 22.141 11.016 1 97.25 224 LEU B O 1
ATOM 5087 N N . ASN B 1 225 ? -10.188 22.203 9.992 1 95.31 225 ASN B N 1
ATOM 5088 C CA . ASN B 1 225 ? -10.25 23.641 9.805 1 95.31 225 ASN B CA 1
ATOM 5089 C C . ASN B 1 225 ? -11.039 24.312 10.922 1 95.31 225 ASN B C 1
ATOM 5091 O O . ASN B 1 225 ? -12.195 23.953 11.18 1 95.31 225 ASN B O 1
ATOM 5095 N N . PHE B 1 226 ? -10.492 25.359 11.594 1 96.62 226 PHE B N 1
ATOM 5096 C CA . PHE B 1 226 ? -11.094 25.969 12.773 1 96.62 226 PHE B CA 1
ATOM 5097 C C . PHE B 1 226 ? -11.883 27.219 12.406 1 96.62 226 PHE B C 1
ATOM 5099 O O . PHE B 1 226 ? -12.547 27.812 13.258 1 96.62 226 PHE B O 1
ATOM 5106 N N . GLU B 1 227 ? -11.766 27.547 11.117 1 91.75 227 GLU B N 1
ATOM 5107 C CA . GLU B 1 227 ? -12.516 28.703 10.648 1 91.75 227 GLU B CA 1
ATOM 5108 C C . GLU B 1 227 ? -13.992 28.359 10.453 1 91.75 227 GLU B C 1
ATOM 5110 O O . GLU B 1 227 ? -14.359 27.188 10.367 1 91.75 227 GLU B O 1
ATOM 5115 N N . GLU B 1 228 ? -14.797 29.391 10.406 1 85.94 228 GLU B N 1
ATOM 5116 C CA . GLU B 1 228 ? -16.25 29.203 10.297 1 85.94 228 GLU B CA 1
ATOM 5117 C C . GLU B 1 228 ? -16.625 28.594 8.953 1 85.94 228 GLU B C 1
ATOM 5119 O O . GLU B 1 228 ? -17.547 27.781 8.875 1 85.94 228 GLU B O 1
ATOM 5124 N N . LYS B 1 229 ? -15.953 29.062 7.918 1 87.75 229 LYS B N 1
ATOM 5125 C CA . LYS B 1 229 ? -16.234 28.562 6.578 1 87.75 229 LYS B CA 1
ATOM 5126 C C . LYS B 1 229 ? -15 27.938 5.945 1 87.75 229 LYS B C 1
ATOM 5128 O O . LYS B 1 229 ? -13.883 28.391 6.176 1 87.75 229 LYS B O 1
ATOM 5133 N N . PHE B 1 230 ? -15.344 26.828 5.164 1 89.38 230 PHE B N 1
ATOM 5134 C CA . PHE B 1 230 ? -14.281 26.266 4.348 1 89.38 230 PHE B CA 1
ATOM 5135 C C . PHE B 1 230 ? -14.047 27.109 3.098 1 89.38 230 PHE B C 1
ATOM 5137 O O . PHE B 1 230 ? -15 27.547 2.447 1 89.38 230 PHE B O 1
ATOM 5144 N N . GLU B 1 231 ? -12.742 27.375 2.844 1 92.12 231 GLU B N 1
ATOM 5145 C CA . GLU B 1 231 ? -12.438 27.984 1.553 1 92.12 231 GLU B CA 1
ATOM 5146 C C . GLU B 1 231 ? -12.609 26.984 0.415 1 92.12 231 GLU B C 1
ATOM 5148 O O . GLU B 1 231 ? -12.383 25.781 0.594 1 92.12 231 GLU B O 1
ATOM 5153 N N . PRO B 1 232 ? -13.055 27.484 -0.765 1 95.44 232 PRO B N 1
ATOM 5154 C CA . PRO B 1 232 ? -13.109 26.562 -1.905 1 95.44 232 PRO B CA 1
ATOM 5155 C C . PRO B 1 232 ? -11.766 25.922 -2.205 1 95.44 232 PRO B C 1
ATOM 5157 O O . PRO B 1 232 ? -10.727 26.578 -2.148 1 95.44 232 PRO B O 1
ATOM 5160 N N . SER B 1 233 ? -11.836 24.609 -2.455 1 98 233 SER B N 1
ATOM 5161 C CA . SER B 1 233 ? -10.609 23.875 -2.768 1 98 233 SER B CA 1
ATOM 5162 C C . SER B 1 233 ? -10.125 24.188 -4.176 1 98 233 SER B C 1
ATOM 5164 O O . SER B 1 233 ? -10.859 24.781 -4.977 1 98 233 SER B O 1
ATOM 5166 N N . PHE B 1 234 ? -8.812 23.859 -4.496 1 98.69 234 PHE B N 1
ATOM 5167 C CA . PHE B 1 234 ? -8.352 23.891 -5.883 1 98.69 234 PHE B CA 1
ATOM 5168 C C . PHE B 1 234 ? -9.203 22.984 -6.758 1 98.69 234 PHE B C 1
ATOM 5170 O O . PHE B 1 234 ? -9.523 23.328 -7.895 1 98.69 234 PHE B O 1
ATOM 5177 N N . LEU B 1 235 ? -9.57 21.828 -6.227 1 98.69 235 LEU B N 1
ATOM 5178 C CA . LEU B 1 235 ? -10.43 20.891 -6.945 1 98.69 235 LEU B CA 1
ATOM 5179 C C . LEU B 1 235 ? -11.742 21.562 -7.355 1 98.69 235 LEU B C 1
ATOM 5181 O O . LEU B 1 235 ? -12.211 21.375 -8.477 1 98.69 235 LEU B O 1
ATOM 5185 N N . SER B 1 236 ? -12.305 22.359 -6.508 1 98.19 236 SER B N 1
ATOM 5186 C CA . SER B 1 236 ? -13.602 22.984 -6.746 1 98.19 236 SER B CA 1
ATOM 5187 C C . SER B 1 236 ? -13.523 24.016 -7.871 1 98.19 236 SER B C 1
ATOM 5189 O O . SER B 1 236 ? -14.539 24.344 -8.484 1 98.19 236 SER B O 1
ATOM 5191 N N . MET B 1 237 ? -12.344 24.547 -8.195 1 98.19 237 MET B N 1
ATOM 5192 C CA . MET B 1 237 ? -12.219 25.578 -9.219 1 98.19 237 MET B CA 1
ATOM 5193 C C . MET B 1 237 ? -11.555 25.031 -10.469 1 98.19 237 MET B C 1
ATOM 5195 O O . MET B 1 237 ? -11.219 25.781 -11.391 1 98.19 237 MET B O 1
ATOM 5199 N N . ASP B 1 238 ? -11.336 23.75 -10.539 1 98.5 238 ASP B N 1
ATOM 5200 C CA . ASP B 1 238 ? -10.531 23.125 -11.578 1 98.5 238 ASP B CA 1
ATOM 5201 C C . ASP B 1 238 ? -11.344 22.953 -12.867 1 98.5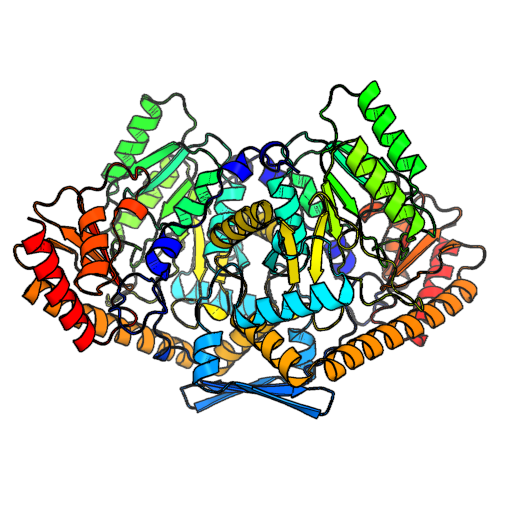 238 ASP B C 1
ATOM 5203 O O . ASP B 1 238 ? -11.93 21.891 -13.094 1 98.5 238 ASP B O 1
ATOM 5207 N N . THR B 1 239 ? -11.133 23.844 -13.789 1 97 239 THR B N 1
ATOM 5208 C CA . THR B 1 239 ? -11.906 23.828 -15.023 1 97 239 THR B CA 1
ATOM 5209 C C . THR B 1 239 ? -11.172 23.047 -16.109 1 97 239 THR B C 1
ATOM 5211 O O . THR B 1 239 ? -11.797 22.578 -17.062 1 97 239 THR B O 1
ATOM 5214 N N . ASP B 1 240 ? -9.914 22.859 -16.047 1 95 240 ASP B N 1
ATOM 5215 C CA . ASP B 1 240 ? -9.203 22.25 -17.156 1 95 240 ASP B CA 1
ATOM 5216 C C . ASP B 1 240 ? -8.648 20.875 -16.766 1 95 240 ASP B C 1
ATOM 5218 O O . ASP B 1 240 ? -7.961 20.234 -17.562 1 95 240 ASP B O 1
ATOM 5222 N N . GLY B 1 241 ? -8.891 20.438 -15.586 1 97.69 241 GLY B N 1
ATOM 5223 C CA . GLY B 1 241 ? -8.516 19.094 -15.172 1 97.69 241 GLY B CA 1
ATOM 5224 C C . GLY B 1 241 ? -7.066 18.984 -14.758 1 97.69 241 GLY B C 1
ATOM 5225 O O . GLY B 1 241 ? -6.391 18.016 -15.094 1 97.69 241 GLY B O 1
ATOM 5226 N N . ARG B 1 242 ? -6.496 20.031 -13.977 1 98.25 242 ARG B N 1
ATOM 5227 C CA . ARG B 1 242 ? -5.074 20.016 -13.656 1 98.25 242 ARG B CA 1
ATOM 5228 C C . ARG B 1 242 ? -4.855 19.734 -12.172 1 98.25 242 ARG B C 1
ATOM 5230 O O . ARG B 1 242 ? -3.715 19.641 -11.711 1 98.25 242 ARG B O 1
ATOM 5237 N N . VAL B 1 243 ? -5.969 19.453 -11.375 1 98.81 243 VAL B N 1
ATOM 5238 C CA . VAL B 1 243 ? -5.84 19.266 -9.93 1 98.81 243 VAL B CA 1
ATOM 5239 C C . VAL B 1 243 ? -5.965 17.781 -9.594 1 98.81 243 VAL B C 1
ATOM 5241 O O . VAL B 1 243 ? -6.926 17.125 -10 1 98.81 243 VAL B O 1
ATOM 5244 N N . LEU B 1 244 ? -4.984 17.234 -8.906 1 98.88 244 LEU B N 1
ATOM 5245 C CA . LEU B 1 244 ? -5.004 15.922 -8.273 1 98.88 244 LEU B CA 1
ATOM 5246 C C . LEU B 1 244 ? -5.273 16.047 -6.773 1 98.88 244 LEU B C 1
ATOM 5248 O O . LEU B 1 244 ? -4.379 16.406 -6.004 1 98.88 244 LEU B O 1
ATOM 5252 N N . HIS B 1 245 ? -6.488 15.727 -6.406 1 98.88 245 HIS B N 1
ATOM 5253 C CA . HIS B 1 245 ? -6.918 15.883 -5.023 1 98.88 245 HIS B CA 1
ATOM 5254 C C . HIS B 1 245 ? -6.707 14.602 -4.227 1 98.88 245 HIS B C 1
ATOM 5256 O O . HIS B 1 245 ? -7.215 13.539 -4.605 1 98.88 245 HIS B O 1
ATOM 5262 N N . VAL B 1 246 ? -5.953 14.688 -3.162 1 98.88 246 VAL B N 1
ATOM 5263 C CA . VAL B 1 246 ? -5.656 13.539 -2.312 1 98.88 246 VAL B CA 1
ATOM 5264 C C . VAL B 1 246 ? -6.215 13.773 -0.911 1 98.88 246 VAL B C 1
ATOM 5266 O O . VAL B 1 246 ? -5.895 14.781 -0.27 1 98.88 246 VAL B O 1
ATOM 5269 N N . ASP B 1 247 ? -7.039 12.836 -0.457 1 98.38 247 ASP B N 1
ATOM 5270 C CA . ASP B 1 247 ? -7.648 12.93 0.866 1 98.38 247 ASP B CA 1
ATOM 5271 C C . ASP B 1 247 ? -7.383 11.672 1.683 1 98.38 247 ASP B C 1
ATOM 5273 O O . ASP B 1 247 ? -6.871 10.68 1.156 1 98.38 247 ASP B O 1
ATOM 5277 N N . SER B 1 248 ? -7.656 11.766 3.014 1 97.75 248 SER B N 1
ATOM 5278 C CA . SER B 1 248 ? -7.332 10.688 3.941 1 97.75 248 SER B CA 1
ATOM 5279 C C . SER B 1 248 ? -8.367 10.594 5.059 1 97.75 248 SER B C 1
ATOM 5281 O O . SER B 1 248 ? -8.945 11.602 5.465 1 97.75 248 SER B O 1
ATOM 5283 N N . PHE B 1 249 ? -8.562 9.445 5.629 1 98.5 249 PHE B N 1
ATOM 5284 C CA . PHE B 1 249 ? -9.398 9.258 6.805 1 98.5 249 PHE B CA 1
ATOM 5285 C C . PHE B 1 249 ? -8.555 9.211 8.07 1 98.5 249 PHE B C 1
ATOM 5287 O O . PHE B 1 249 ? -9.086 9.055 9.172 1 98.5 249 PHE B O 1
ATOM 5294 N N . SER B 1 250 ? -7.301 9.406 7.965 1 98 250 SER B N 1
ATOM 5295 C CA . SER B 1 250 ? -6.367 9.18 9.062 1 98 250 SER B CA 1
ATOM 5296 C C . SER B 1 250 ? -6.594 10.18 10.195 1 98 250 SER B C 1
ATOM 5298 O O . SER B 1 250 ? -6.402 9.844 11.367 1 98 250 SER B O 1
ATOM 5300 N N . LYS B 1 251 ? -6.992 11.422 9.836 1 97.94 251 LYS B N 1
ATOM 5301 C CA . LYS B 1 251 ? -7.027 12.477 10.844 1 97.94 251 LYS B CA 1
ATOM 5302 C C . LYS B 1 251 ? -8.43 12.641 11.43 1 97.94 251 LYS B C 1
ATOM 5304 O O . LYS B 1 251 ? -8.609 13.289 12.461 1 97.94 251 LYS B O 1
ATOM 5309 N N . ILE B 1 252 ? -9.406 11.969 10.82 1 97.94 252 ILE B N 1
ATOM 5310 C CA . ILE B 1 252 ? -10.773 12.203 11.266 1 97.94 252 ILE B CA 1
ATOM 5311 C C . ILE B 1 252 ? -11.398 10.891 11.734 1 97.94 252 ILE B C 1
ATOM 5313 O O . ILE B 1 252 ? -12.43 10.891 12.414 1 97.94 252 ILE B O 1
ATOM 5317 N N . ILE B 1 253 ? -10.852 9.734 11.32 1 98.44 253 ILE B N 1
ATOM 5318 C CA . ILE B 1 253 ? -11.352 8.438 11.734 1 98.44 253 ILE B CA 1
ATOM 5319 C C . ILE B 1 253 ? -10.25 7.656 12.445 1 98.44 253 ILE B C 1
ATOM 5321 O O . ILE B 1 253 ? -10.219 7.598 13.68 1 98.44 253 ILE B O 1
ATOM 5325 N N . ALA B 1 254 ? -9.242 7.156 11.625 1 98.38 254 ALA B N 1
ATOM 5326 C CA . ALA B 1 254 ? -8.172 6.379 12.25 1 98.38 254 ALA B CA 1
ATOM 5327 C C . ALA B 1 254 ? -7.047 6.102 11.258 1 98.38 254 ALA B C 1
ATOM 5329 O O . ALA B 1 254 ? -7.277 5.52 10.195 1 98.38 254 ALA B O 1
ATOM 5330 N N . PRO B 1 255 ? -5.812 6.484 11.664 1 97.81 255 PRO B N 1
ATOM 5331 C CA . PRO B 1 255 ? -4.691 6.227 10.758 1 97.81 255 PRO B CA 1
ATOM 5332 C C . PRO B 1 255 ? -4.395 4.738 10.602 1 97.81 255 PRO B C 1
ATOM 5334 O O . PRO B 1 255 ? -3.881 4.316 9.555 1 97.81 255 PRO B O 1
ATOM 5337 N N . GLY B 1 256 ? -4.789 3.887 11.531 1 98.19 256 GLY B N 1
ATOM 5338 C CA . GLY B 1 256 ? -4.473 2.467 11.523 1 98.19 256 GLY B CA 1
ATOM 5339 C C . GLY B 1 256 ? -5.234 1.696 10.461 1 98.19 256 GLY B C 1
ATOM 5340 O O . GLY B 1 256 ? -4.895 0.554 10.148 1 98.19 256 GLY B O 1
ATOM 5341 N N . LEU B 1 257 ? -6.289 2.279 9.891 1 98.62 257 LEU B N 1
ATOM 5342 C CA . LEU B 1 257 ? -7.055 1.62 8.844 1 98.62 257 LEU B CA 1
ATOM 5343 C C . LEU B 1 257 ? -6.398 1.825 7.48 1 98.62 257 LEU B C 1
ATOM 5345 O O . LEU B 1 257 ? -6.695 1.101 6.527 1 98.62 257 LEU B O 1
ATOM 5349 N N . ARG B 1 258 ? -5.562 2.848 7.328 1 98.12 258 ARG B N 1
ATOM 5350 C CA . ARG B 1 258 ? -4.793 3.162 6.129 1 98.12 258 ARG B CA 1
ATOM 5351 C C . ARG B 1 258 ? -5.707 3.314 4.918 1 98.12 258 ARG B C 1
ATOM 5353 O O . ARG B 1 258 ? -5.562 2.596 3.928 1 98.12 258 ARG B O 1
ATOM 5360 N N . LEU B 1 259 ? -6.629 4.301 5.02 1 98.62 259 LEU B N 1
ATOM 5361 C CA . LEU B 1 259 ? -7.578 4.527 3.936 1 98.62 259 LEU B CA 1
ATOM 5362 C C . LEU B 1 259 ? -7.57 5.992 3.506 1 98.62 259 LEU B C 1
ATOM 5364 O O . LEU B 1 259 ? -7.52 6.891 4.348 1 98.62 259 LEU B O 1
ATOM 5368 N N . GLY B 1 260 ? -7.527 6.215 2.273 1 98.56 260 GLY B N 1
ATOM 5369 C CA . GLY B 1 260 ? -7.695 7.492 1.594 1 98.56 260 GLY B CA 1
ATOM 5370 C C . GLY B 1 260 ? -8.172 7.348 0.161 1 98.56 260 GLY B C 1
ATOM 5371 O O . GLY B 1 260 ? -8.57 6.262 -0.26 1 98.56 260 GLY B O 1
ATOM 5372 N N . TYR B 1 261 ? -8.18 8.422 -0.571 1 98.88 261 TYR B N 1
ATOM 5373 C CA . TYR B 1 261 ? -8.555 8.336 -1.978 1 98.88 261 TYR B CA 1
ATOM 5374 C C . TYR B 1 261 ? -7.953 9.484 -2.775 1 98.88 261 TYR B C 1
ATOM 5376 O O . TYR B 1 261 ? -7.547 10.5 -2.203 1 98.88 261 TYR B O 1
ATOM 5384 N N . VAL B 1 262 ? -7.824 9.266 -4.051 1 98.88 262 VAL B N 1
ATOM 5385 C CA . VAL B 1 262 ? -7.453 10.273 -5.031 1 98.88 262 VAL B CA 1
ATOM 5386 C C . VAL B 1 262 ? -8.641 10.562 -5.949 1 98.88 262 VAL B C 1
ATOM 5388 O O . VAL B 1 262 ? -9.312 9.641 -6.414 1 98.88 262 VAL B O 1
ATOM 5391 N N . CYS B 1 263 ? -8.969 11.773 -6.105 1 98.88 263 CYS B N 1
ATOM 5392 C CA . CYS B 1 263 ? -9.906 12.25 -7.121 1 98.88 263 CYS B CA 1
ATOM 5393 C C . CYS B 1 263 ? -9.188 13.039 -8.203 1 98.88 263 CYS B C 1
ATOM 5395 O O . CYS B 1 263 ? -8.609 14.094 -7.93 1 98.88 263 CYS B O 1
ATOM 5397 N N . ALA B 1 264 ? -9.211 12.633 -9.469 1 98.81 264 ALA B N 1
ATOM 5398 C CA . ALA B 1 264 ? -8.461 13.219 -10.578 1 98.81 264 ALA B CA 1
ATOM 5399 C C . ALA B 1 264 ? -9.109 12.867 -11.914 1 98.81 264 ALA B C 1
ATOM 5401 O O . ALA B 1 264 ? -10.055 12.078 -11.969 1 98.81 264 ALA B O 1
ATOM 5402 N N . PRO B 1 265 ? -8.625 13.484 -13.008 1 98.5 265 PRO B N 1
ATOM 5403 C CA . PRO B 1 265 ? -9.133 13.109 -14.328 1 98.5 265 PRO B CA 1
ATOM 5404 C C . PRO B 1 265 ? -8.945 11.625 -14.641 1 98.5 265 PRO B C 1
ATOM 5406 O O . PRO B 1 265 ? -7.996 11.008 -14.156 1 98.5 265 PRO B O 1
ATOM 5409 N N . ARG B 1 266 ? -9.828 11.078 -15.484 1 97.75 266 ARG B N 1
ATOM 5410 C CA . ARG B 1 266 ? -9.906 9.648 -15.766 1 97.75 266 ARG B CA 1
ATOM 5411 C C . ARG B 1 266 ? -8.578 9.109 -16.266 1 97.75 266 ARG B C 1
ATOM 5413 O O . ARG B 1 266 ? -8.188 7.988 -15.938 1 97.75 266 ARG B O 1
ATOM 5420 N N . ASP B 1 267 ? -7.848 9.891 -17.016 1 97.19 267 ASP B N 1
ATOM 5421 C CA . ASP B 1 267 ? -6.555 9.453 -17.547 1 97.19 267 ASP B CA 1
ATOM 5422 C C . ASP B 1 267 ? -5.555 9.227 -16.406 1 97.19 267 ASP B C 1
ATOM 5424 O O . ASP B 1 267 ? -4.773 8.273 -16.453 1 97.19 267 ASP B O 1
ATOM 5428 N N . VAL B 1 268 ? -5.578 10.094 -15.453 1 98.56 268 VAL B N 1
ATOM 5429 C CA . VAL B 1 268 ? -4.672 9.992 -14.312 1 98.56 268 VAL B CA 1
ATOM 5430 C C . VAL B 1 268 ? -5.059 8.797 -13.453 1 98.56 268 VAL B C 1
ATOM 5432 O O . VAL B 1 268 ? -4.199 8.008 -13.055 1 98.56 268 VAL B O 1
ATOM 5435 N N . ILE B 1 269 ? -6.383 8.609 -13.211 1 98.56 269 ILE B N 1
ATOM 5436 C CA . ILE B 1 269 ? -6.863 7.523 -12.359 1 98.56 269 ILE B CA 1
ATOM 5437 C C . ILE B 1 269 ? -6.574 6.18 -13.031 1 98.56 269 ILE B C 1
ATOM 5439 O O . ILE B 1 269 ? -6.262 5.195 -12.352 1 98.56 269 ILE B O 1
ATOM 5443 N N . TYR B 1 270 ? -6.637 6.156 -14.344 1 97.31 270 TYR B N 1
ATOM 5444 C CA . TYR B 1 270 ? -6.266 4.941 -15.062 1 97.31 270 TYR B CA 1
ATOM 5445 C C . TYR B 1 270 ? -4.84 4.516 -14.719 1 97.31 270 TYR B C 1
ATOM 5447 O O . TYR B 1 270 ? -4.594 3.352 -14.398 1 97.31 270 TYR B O 1
ATOM 5455 N N . ARG B 1 271 ? -3.924 5.449 -14.727 1 98 271 ARG B N 1
ATOM 5456 C CA . ARG B 1 271 ? -2.523 5.148 -14.453 1 98 271 ARG B CA 1
ATOM 5457 C C . ARG B 1 271 ? -2.311 4.836 -12.977 1 98 271 ARG B C 1
ATOM 5459 O O . ARG B 1 271 ? -1.509 3.963 -12.633 1 98 271 ARG B O 1
ATOM 5466 N N . ILE B 1 272 ? -3.049 5.535 -12.117 1 98.31 272 ILE B N 1
ATOM 5467 C CA . ILE B 1 272 ? -2.953 5.254 -10.695 1 98.31 272 ILE B CA 1
ATOM 5468 C C . ILE B 1 272 ? -3.459 3.84 -10.406 1 98.31 272 ILE B C 1
ATOM 5470 O O . ILE B 1 272 ? -2.842 3.094 -9.648 1 98.31 272 ILE B O 1
ATOM 5474 N N . ASN B 1 273 ? -4.574 3.502 -11.023 1 97.25 273 ASN B N 1
ATOM 5475 C CA . ASN B 1 273 ? -5.137 2.164 -10.875 1 97.25 273 ASN B CA 1
ATOM 5476 C C . ASN B 1 273 ? -4.156 1.088 -11.32 1 97.25 273 ASN B C 1
ATOM 5478 O O . ASN B 1 273 ? -3.963 0.089 -10.625 1 97.25 273 ASN B O 1
ATOM 5482 N N . ALA B 1 274 ? -3.555 1.291 -12.5 1 96.69 274 ALA B N 1
ATOM 5483 C CA . ALA B 1 274 ? -2.545 0.356 -12.984 1 96.69 274 ALA B CA 1
ATOM 5484 C C . ALA B 1 274 ? -1.377 0.25 -12.008 1 96.69 274 ALA B C 1
ATOM 5486 O O . ALA B 1 274 ? -0.839 -0.838 -11.789 1 96.69 274 ALA B O 1
ATOM 5487 N N . PHE B 1 275 ? -1.027 1.383 -11.453 1 97.19 275 PHE B N 1
ATOM 5488 C CA . PHE B 1 275 ? 0.048 1.456 -10.469 1 97.19 275 PHE B CA 1
ATOM 5489 C C . PHE B 1 275 ? -0.303 0.654 -9.219 1 97.19 275 PHE B C 1
ATOM 5491 O O . PHE B 1 275 ? 0.495 -0.163 -8.758 1 97.19 275 PHE B O 1
ATOM 5498 N N . VAL B 1 276 ? -1.482 0.821 -8.742 1 96.62 276 VAL B N 1
ATOM 5499 C CA . VAL B 1 276 ? -1.965 0.092 -7.57 1 96.62 276 VAL B CA 1
ATOM 5500 C C . VAL B 1 276 ? -2.016 -1.402 -7.879 1 96.62 276 VAL B C 1
ATOM 5502 O O . VAL B 1 276 ? -1.521 -2.221 -7.102 1 96.62 276 VAL B O 1
ATOM 5505 N N . GLN B 1 277 ? -2.48 -1.726 -8.961 1 94.69 277 GLN B N 1
ATOM 5506 C CA . GLN B 1 277 ? -2.637 -3.117 -9.367 1 94.69 277 GLN B CA 1
ATOM 5507 C C . GLN B 1 277 ? -1.29 -3.832 -9.414 1 94.69 277 GLN B C 1
ATOM 5509 O O . GLN B 1 277 ? -1.168 -4.969 -8.953 1 94.69 277 GLN B O 1
ATOM 5514 N N . SER B 1 278 ? -0.344 -3.188 -9.922 1 95.19 278 SER B N 1
ATOM 5515 C CA . SER B 1 278 ? 0.942 -3.838 -10.148 1 95.19 278 SER B CA 1
ATOM 5516 C C . SER B 1 278 ? 1.77 -3.883 -8.867 1 95.19 278 SER B C 1
ATOM 5518 O O . SER B 1 278 ? 2.619 -4.762 -8.695 1 95.19 278 SER B O 1
ATOM 5520 N N . THR B 1 279 ? 1.451 -3.049 -7.883 1 96.31 279 THR B N 1
ATOM 5521 C CA . THR B 1 279 ? 2.361 -2.945 -6.75 1 96.31 279 THR B CA 1
ATOM 5522 C C . THR B 1 279 ? 1.748 -3.582 -5.504 1 96.31 279 THR B C 1
ATOM 5524 O O . THR B 1 279 ? 2.451 -4.207 -4.711 1 96.31 279 THR B O 1
ATOM 5527 N N . ILE B 1 280 ? 0.423 -3.373 -5.324 1 96.06 280 ILE B N 1
ATOM 5528 C CA . ILE B 1 280 ? -0.152 -3.912 -4.098 1 96.06 280 ILE B CA 1
ATOM 5529 C C . ILE B 1 280 ? -1.402 -4.723 -4.426 1 96.06 280 ILE B C 1
ATOM 5531 O O . ILE B 1 280 ? -2.035 -5.289 -3.533 1 96.06 280 ILE B O 1
ATOM 5535 N N . GLN B 1 281 ? -1.786 -4.828 -5.695 1 93.94 281 GLN B N 1
ATOM 5536 C CA . GLN B 1 281 ? -3.002 -5.473 -6.184 1 93.94 281 GLN B CA 1
ATOM 5537 C C . GLN B 1 281 ? -4.238 -4.66 -5.816 1 93.94 281 GLN B C 1
ATOM 5539 O O . GLN B 1 281 ? -5.035 -4.305 -6.688 1 93.94 281 GLN B O 1
ATOM 5544 N N . GLN B 1 282 ? -4.402 -4.398 -4.57 1 95.31 282 GLN B N 1
ATOM 5545 C CA . GLN B 1 282 ? -5.527 -3.621 -4.062 1 95.31 282 GLN B CA 1
ATOM 5546 C C . GLN B 1 282 ? -5.305 -3.213 -2.611 1 95.31 282 GLN B C 1
ATOM 5548 O O . GLN B 1 282 ? -4.461 -3.793 -1.921 1 95.31 282 GLN B O 1
ATOM 5553 N N . VAL B 1 283 ? -6.062 -2.197 -2.225 1 97.88 283 VAL B N 1
ATOM 5554 C CA . VAL B 1 283 ? -6.145 -1.844 -0.811 1 97.88 283 VAL B CA 1
ATOM 5555 C C . VAL B 1 283 ? -6.977 -2.883 -0.066 1 97.88 283 VAL B C 1
ATOM 5557 O O . VAL B 1 283 ? -7.852 -3.525 -0.654 1 97.88 283 VAL B O 1
ATOM 5560 N N . SER B 1 284 ? -6.723 -3.082 1.256 1 98.62 284 SER B N 1
ATOM 5561 C CA . SER B 1 284 ? -7.453 -4.062 2.051 1 98.62 284 SER B CA 1
ATOM 5562 C C . SER B 1 284 ? -8.961 -3.938 1.838 1 98.62 284 SER B C 1
ATOM 5564 O O . SER B 1 284 ? -9.539 -2.885 2.104 1 98.62 284 SER B O 1
ATOM 5566 N N . THR B 1 285 ? -9.555 -5.035 1.339 1 98.38 285 THR B N 1
ATOM 5567 C CA . THR B 1 285 ? -11 -5.051 1.155 1 98.38 285 THR B CA 1
ATOM 5568 C C . THR B 1 285 ? -11.719 -4.973 2.5 1 98.38 285 THR B C 1
ATOM 5570 O O . THR B 1 285 ? -12.773 -4.348 2.613 1 98.38 285 THR B O 1
ATOM 5573 N N . PHE B 1 286 ? -11.133 -5.582 3.494 1 98.81 286 PHE B N 1
ATOM 5574 C CA . PHE B 1 286 ? -11.75 -5.609 4.816 1 98.81 286 PHE B CA 1
ATOM 5575 C C . PHE B 1 286 ? -11.891 -4.199 5.379 1 98.81 286 PHE B C 1
ATOM 5577 O O . PHE B 1 286 ? -12.969 -3.812 5.836 1 98.81 286 PHE B O 1
ATOM 5584 N N . THR B 1 287 ? -10.805 -3.41 5.324 1 98.81 287 THR B N 1
ATOM 5585 C CA . THR B 1 287 ? -10.867 -2.07 5.898 1 98.81 287 THR B CA 1
ATOM 5586 C C . THR B 1 287 ? -11.758 -1.161 5.059 1 98.81 287 THR B C 1
ATOM 5588 O O . THR B 1 287 ? -12.43 -0.274 5.594 1 98.81 287 THR B O 1
ATOM 5591 N N . GLN B 1 288 ? -11.805 -1.368 3.754 1 98.81 288 GLN B N 1
ATOM 5592 C CA . GLN B 1 288 ? -12.734 -0.615 2.922 1 98.81 288 GLN B CA 1
ATOM 5593 C C . GLN B 1 288 ? -14.18 -0.894 3.324 1 98.81 288 GLN B C 1
ATOM 5595 O O . GLN B 1 288 ? -14.977 0.033 3.469 1 98.81 288 GLN B O 1
ATOM 5600 N N . MET B 1 289 ? -14.492 -2.184 3.484 1 98.75 289 MET B N 1
ATOM 5601 C CA . MET B 1 289 ? -15.852 -2.562 3.85 1 98.75 289 MET B CA 1
ATOM 5602 C C . MET B 1 289 ? -16.219 -2.027 5.23 1 98.75 289 MET B C 1
ATOM 5604 O O . MET B 1 289 ? -17.344 -1.585 5.457 1 98.75 289 MET B O 1
ATOM 5608 N N . LEU B 1 290 ? -15.234 -2.076 6.133 1 98.81 290 LEU B N 1
ATOM 5609 C CA . LEU B 1 290 ? -15.469 -1.527 7.465 1 98.81 290 LEU B CA 1
ATOM 5610 C C . LEU B 1 290 ? -15.805 -0.043 7.391 1 98.81 290 LEU B C 1
ATOM 5612 O O . LEU B 1 290 ? -16.75 0.416 8.039 1 98.81 290 LEU B O 1
ATOM 5616 N N . MET B 1 291 ? -15.086 0.727 6.613 1 98.75 291 MET B N 1
ATOM 5617 C CA . MET B 1 291 ? -15.344 2.154 6.441 1 98.75 291 MET B CA 1
ATOM 5618 C C . MET B 1 291 ? -16.688 2.393 5.77 1 98.75 291 MET B C 1
ATOM 5620 O O . MET B 1 291 ? -17.438 3.283 6.172 1 98.75 291 MET B O 1
ATOM 5624 N N . TYR B 1 292 ? -16.969 1.579 4.75 1 98.69 292 TYR B N 1
ATOM 5625 C CA . TYR B 1 292 ? -18.25 1.675 4.062 1 98.69 292 TYR B CA 1
ATOM 5626 C C . TYR B 1 292 ? -19.406 1.485 5.039 1 98.69 292 TYR B C 1
ATOM 5628 O O . TYR B 1 292 ? -20.359 2.275 5.051 1 98.69 292 TYR B O 1
ATOM 5636 N N . LYS B 1 293 ? -19.312 0.477 5.836 1 98.69 293 LYS B N 1
ATOM 5637 C CA . LYS B 1 293 ? -20.359 0.181 6.801 1 98.69 293 LYS B CA 1
ATOM 5638 C C . LYS B 1 293 ? -20.453 1.268 7.871 1 98.69 293 LYS B C 1
ATOM 5640 O O . LYS B 1 293 ? -21.547 1.617 8.32 1 98.69 293 LYS B O 1
ATOM 5645 N N . LEU B 1 294 ? -19.344 1.79 8.312 1 98.69 294 LEU B N 1
ATOM 5646 C CA . LEU B 1 294 ? -19.344 2.895 9.266 1 98.69 294 LEU B CA 1
ATOM 5647 C C . LEU B 1 294 ? -20.125 4.086 8.719 1 98.69 294 LEU B C 1
ATOM 5649 O O . LEU B 1 294 ? -21.031 4.598 9.375 1 98.69 294 LEU B O 1
ATOM 5653 N N . LEU B 1 295 ? -19.781 4.484 7.512 1 98.12 295 LEU B N 1
ATOM 5654 C CA . LEU B 1 295 ? -20.375 5.664 6.906 1 98.12 295 LEU B CA 1
ATOM 5655 C C . LEU B 1 295 ? -21.859 5.445 6.648 1 98.12 295 LEU B C 1
ATOM 5657 O O . LEU B 1 295 ? -22.672 6.375 6.781 1 98.12 295 LEU B O 1
ATOM 5661 N N . THR B 1 296 ? -22.188 4.23 6.258 1 97.62 296 THR B N 1
ATOM 5662 C CA . THR B 1 296 ? -23.594 3.916 6.008 1 97.62 296 THR B CA 1
ATOM 5663 C C . THR B 1 296 ? -24.391 3.904 7.309 1 97.62 296 THR B C 1
ATOM 5665 O O . THR B 1 296 ? -25.531 4.367 7.352 1 97.62 296 THR B O 1
ATOM 5668 N N . THR B 1 297 ? -23.766 3.355 8.352 1 97.44 297 THR B N 1
ATOM 5669 C CA . THR B 1 297 ? -24.406 3.348 9.656 1 97.44 297 THR B CA 1
ATOM 5670 C C . THR B 1 297 ? -24.625 4.77 10.164 1 97.44 297 THR B C 1
ATOM 5672 O O . THR B 1 297 ? -25.703 5.094 10.68 1 97.44 297 THR B O 1
ATOM 5675 N N . TRP B 1 298 ? -23.656 5.656 10.078 1 95.69 298 TRP B N 1
ATOM 5676 C CA .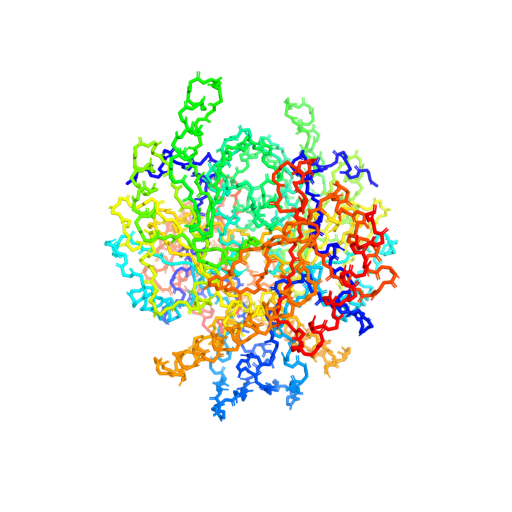 TRP B 1 298 ? -23.672 7.043 10.531 1 95.69 298 TRP B CA 1
ATOM 5677 C C . TRP B 1 298 ? -24.594 7.887 9.664 1 95.69 298 TRP B C 1
ATOM 5679 O O . TRP B 1 298 ? -25.141 8.898 10.125 1 95.69 298 TRP B O 1
ATOM 5689 N N . ASN B 1 299 ? -24.766 7.461 8.344 1 93.12 299 ASN B N 1
ATOM 5690 C CA . ASN B 1 299 ? -25.359 8.352 7.352 1 93.12 299 ASN B CA 1
ATOM 5691 C C . ASN B 1 299 ? -24.703 9.727 7.363 1 93.12 299 ASN B C 1
ATOM 5693 O O . ASN B 1 299 ? -23.594 9.883 7.887 1 93.12 299 ASN B O 1
ATOM 5697 N N . GLU B 1 300 ? -25.344 10.758 6.805 1 92.56 300 GLU B N 1
ATOM 5698 C CA . GLU B 1 300 ? -24.766 12.094 6.703 1 92.56 300 GLU B CA 1
ATOM 5699 C C . GLU B 1 300 ? -24.641 12.75 8.078 1 92.56 300 GLU B C 1
ATOM 5701 O O . GLU B 1 300 ? -23.641 13.391 8.375 1 92.56 300 GLU B O 1
ATOM 5706 N N . LYS B 1 301 ? -25.609 12.586 8.906 1 94.88 301 LYS B N 1
ATOM 5707 C CA . LYS B 1 301 ? -25.641 13.219 10.219 1 94.88 301 LYS B CA 1
ATOM 5708 C C . LYS B 1 301 ? -24.531 12.68 11.117 1 94.88 301 LYS B C 1
ATOM 5710 O O . LYS B 1 301 ? -23.844 13.453 11.805 1 94.88 301 LYS B O 1
ATOM 5715 N N . GLY B 1 302 ? -24.391 11.328 11.109 1 96.19 302 GLY B N 1
ATOM 5716 C CA . GLY B 1 302 ? -23.344 10.734 11.922 1 96.19 302 GLY B CA 1
ATOM 5717 C C . GLY B 1 302 ? -21.938 11.164 11.5 1 96.19 302 GLY B C 1
ATOM 5718 O O . GLY B 1 302 ? -21.078 11.367 12.352 1 96.19 302 GLY B O 1
ATOM 5719 N N . PHE B 1 303 ? -21.719 11.305 10.25 1 96.81 303 PHE B N 1
ATOM 5720 C CA . PHE B 1 303 ? -20.422 11.742 9.75 1 96.81 303 PHE B CA 1
ATOM 5721 C C . PHE B 1 303 ? -20.156 13.188 10.148 1 96.81 303 PHE B C 1
ATOM 5723 O O . PHE B 1 303 ? -19.062 13.508 10.641 1 96.81 303 PHE B O 1
ATOM 5730 N N . ASP B 1 304 ? -21.109 14.039 9.969 1 96.19 304 ASP B N 1
ATOM 5731 C CA . ASP B 1 304 ? -20.969 15.438 10.352 1 96.19 304 ASP B CA 1
ATOM 5732 C C . ASP B 1 304 ? -20.688 15.578 11.844 1 96.19 304 ASP B C 1
ATOM 5734 O O . ASP B 1 304 ? -19.891 16.438 12.25 1 96.19 304 ASP B O 1
ATOM 5738 N N . ASN B 1 305 ? -21.312 14.766 12.648 1 97.38 305 ASN B N 1
ATOM 5739 C CA . ASN B 1 305 ? -21.078 14.789 14.094 1 97.38 305 ASN B CA 1
ATOM 5740 C C . ASN B 1 305 ? -19.656 14.406 14.438 1 97.38 305 ASN B C 1
ATOM 5742 O O . ASN B 1 305 ? -19.031 15.008 15.32 1 97.38 305 ASN B O 1
ATOM 5746 N N . GLN B 1 306 ? -19.172 13.414 13.773 1 97.94 306 GLN B N 1
ATOM 5747 C CA . GLN B 1 306 ? -17.781 13.008 13.984 1 97.94 306 GLN B CA 1
ATOM 5748 C C . GLN B 1 306 ? -16.828 14.141 13.617 1 97.94 306 GLN B C 1
ATOM 5750 O O . GLN B 1 306 ? -15.883 14.422 14.359 1 97.94 306 GLN B O 1
ATOM 5755 N N . ILE B 1 307 ? -17.062 14.781 12.492 1 96.94 307 ILE B N 1
ATOM 5756 C CA . ILE B 1 307 ? -16.219 15.883 12.055 1 96.94 307 ILE B CA 1
ATOM 5757 C C . ILE B 1 307 ? -16.266 17.016 13.078 1 96.94 307 ILE B C 1
ATOM 5759 O O . ILE B 1 307 ? -15.227 17.578 13.43 1 96.94 307 ILE B O 1
ATOM 5763 N N . LYS B 1 308 ? -17.422 17.328 13.523 1 96.94 308 LYS B N 1
ATOM 5764 C CA . LYS B 1 308 ? -17.578 18.375 14.523 1 96.94 308 LYS B CA 1
ATOM 5765 C C . LYS B 1 308 ? -16.828 18.031 15.812 1 96.94 308 LYS B C 1
ATOM 5767 O O . LYS B 1 308 ? -16.156 18.891 16.391 1 96.94 308 LYS B O 1
ATOM 5772 N N . ARG B 1 309 ? -16.938 16.812 16.25 1 97.62 309 ARG B N 1
ATOM 5773 C CA . ARG B 1 309 ? -16.266 16.344 17.469 1 97.62 309 ARG B CA 1
ATOM 5774 C C . ARG B 1 309 ? -14.758 16.5 17.344 1 97.62 309 ARG B C 1
ATOM 5776 O O . ARG B 1 309 ? -14.109 17.016 18.266 1 97.62 309 ARG B O 1
ATOM 5783 N N . VAL B 1 310 ? -14.266 16.078 16.266 1 97.88 310 VAL B N 1
ATOM 5784 C CA . VAL B 1 310 ? -12.828 16.141 16.031 1 97.88 310 VAL B CA 1
ATOM 5785 C C . VAL B 1 310 ? -12.375 17.594 15.953 1 97.88 310 VAL B C 1
ATOM 5787 O O . VAL B 1 310 ? -11.398 17.984 16.594 1 97.88 310 VAL B O 1
ATOM 5790 N N . ARG B 1 311 ? -13.07 18.359 15.188 1 97.38 311 ARG B N 1
ATOM 5791 C CA . ARG B 1 311 ? -12.75 19.781 15.008 1 97.38 311 ARG B CA 1
ATOM 5792 C C . ARG B 1 311 ? -12.781 20.516 16.344 1 97.38 311 ARG B C 1
ATOM 5794 O O . ARG B 1 311 ? -11.859 21.281 16.656 1 97.38 311 ARG B O 1
ATOM 5801 N N . ASP B 1 312 ? -13.812 20.328 17.109 1 97.88 312 ASP B N 1
ATOM 5802 C CA . ASP B 1 312 ? -13.969 21.016 18.391 1 97.88 312 ASP B CA 1
ATOM 5803 C C . ASP B 1 312 ? -12.836 20.656 19.344 1 97.88 312 ASP B C 1
ATOM 5805 O O . ASP B 1 312 ? -12.328 21.516 20.078 1 97.88 312 ASP B O 1
ATOM 5809 N N . PHE B 1 313 ? -12.484 19.422 19.344 1 98.38 313 PHE B N 1
ATOM 5810 C CA . PHE B 1 313 ? -11.398 18.969 20.219 1 98.38 313 PHE B CA 1
ATOM 5811 C C . PHE B 1 313 ? -10.094 19.672 19.875 1 98.38 313 PHE B C 1
ATOM 5813 O O . PHE B 1 313 ? -9.445 20.25 20.75 1 98.38 313 PHE B O 1
ATOM 5820 N N . TYR B 1 314 ? -9.711 19.641 18.625 1 98.44 314 TYR B N 1
ATOM 5821 C CA . TYR B 1 314 ? -8.422 20.188 18.25 1 98.44 314 TYR B CA 1
ATOM 5822 C C . TYR B 1 314 ? -8.43 21.719 18.328 1 98.44 314 TYR B C 1
ATOM 5824 O O . TYR B 1 314 ? -7.406 22.328 18.625 1 98.44 314 TYR B O 1
ATOM 5832 N N . LYS B 1 315 ? -9.586 22.328 18.062 1 98.31 315 LYS B N 1
ATOM 5833 C CA . LYS B 1 315 ? -9.695 23.781 18.266 1 98.31 315 LYS B CA 1
ATOM 5834 C C . LYS B 1 315 ? -9.453 24.156 19.734 1 98.31 315 LYS B C 1
ATOM 5836 O O . LYS B 1 315 ? -8.727 25.109 20.016 1 98.31 315 LYS B O 1
ATOM 5841 N N . HIS B 1 316 ? -10.055 23.438 20.625 1 98.5 316 HIS B N 1
ATOM 5842 C CA . HIS B 1 316 ? -9.836 23.656 22.047 1 98.5 316 HIS B CA 1
ATOM 5843 C C . HIS B 1 316 ? -8.367 23.469 22.422 1 98.5 316 HIS B C 1
ATOM 5845 O O . HIS B 1 316 ? -7.793 24.281 23.141 1 98.5 316 HIS B O 1
ATOM 5851 N N . GLN B 1 317 ? -7.762 22.359 21.938 1 98.44 317 GLN B N 1
ATOM 5852 C CA . GLN B 1 317 ? -6.348 22.094 22.156 1 98.44 317 GLN B CA 1
ATOM 5853 C C . GLN B 1 317 ? -5.488 23.266 21.672 1 98.44 317 GLN B C 1
ATOM 5855 O O . GLN B 1 317 ? -4.566 23.688 22.375 1 98.44 317 GLN B O 1
ATOM 5860 N N . ARG B 1 318 ? -5.781 23.75 20.5 1 98.44 318 ARG B N 1
ATOM 5861 C CA . ARG B 1 318 ? -5.066 24.875 19.906 1 98.44 318 ARG B CA 1
ATOM 5862 C C . ARG B 1 318 ? -5.164 26.109 20.812 1 98.44 318 ARG B C 1
ATOM 5864 O O . ARG B 1 318 ? -4.152 26.75 21.109 1 98.44 318 ARG B O 1
ATOM 5871 N N . ASP B 1 319 ? -6.316 26.453 21.25 1 98.62 319 ASP B N 1
ATOM 5872 C CA . ASP B 1 319 ? -6.531 27.625 22.094 1 98.62 319 ASP B CA 1
ATOM 5873 C C . ASP B 1 319 ? -5.758 27.516 23.406 1 98.62 319 ASP B C 1
ATOM 5875 O O . ASP B 1 319 ? -5.094 28.469 23.812 1 98.62 319 ASP B O 1
ATOM 5879 N N . CYS B 1 320 ? -5.781 26.359 24.031 1 98.69 320 CYS B N 1
ATOM 5880 C CA . CYS B 1 320 ? -5.043 26.125 25.266 1 98.69 320 CYS B CA 1
ATOM 5881 C C . CYS B 1 320 ? -3.541 26.234 25.031 1 98.69 320 CYS B C 1
ATOM 5883 O O . CYS B 1 320 ? -2.816 26.812 25.844 1 98.69 320 CYS B O 1
ATOM 5885 N N . THR B 1 321 ? -3.107 25.688 24 1 98.69 321 THR B N 1
ATOM 5886 C CA . THR B 1 321 ? -1.687 25.688 23.672 1 98.69 321 THR B CA 1
ATOM 5887 C C . THR B 1 321 ? -1.194 27.125 23.453 1 98.69 321 THR B C 1
ATOM 5889 O O . THR B 1 321 ? -0.113 27.484 23.922 1 98.69 321 THR B O 1
ATOM 5892 N N . LEU B 1 322 ? -1.973 27.953 22.75 1 98.62 322 LEU B N 1
ATOM 5893 C CA . LEU B 1 322 ? -1.571 29.328 22.469 1 98.62 322 LEU B CA 1
ATOM 5894 C C . LEU B 1 322 ? -1.503 30.156 23.734 1 98.62 322 LEU B C 1
ATOM 5896 O O . LEU B 1 322 ? -0.664 31.062 23.859 1 98.62 322 LEU B O 1
ATOM 5900 N N . ILE B 1 323 ? -2.395 29.859 24.656 1 98.69 323 ILE B N 1
ATOM 5901 C CA . ILE B 1 323 ? -2.328 30.516 25.953 1 98.69 323 ILE B CA 1
ATOM 5902 C C . ILE B 1 323 ? -0.995 30.203 26.625 1 98.69 323 ILE B C 1
ATOM 5904 O O . ILE B 1 323 ? -0.323 31.094 27.141 1 98.69 323 ILE B O 1
ATOM 5908 N N . SER B 1 324 ? -0.604 28.938 26.594 1 98.75 324 SER B N 1
ATOM 5909 C CA . SER B 1 324 ? 0.646 28.5 27.188 1 98.75 324 SER B CA 1
ATOM 5910 C C . SER B 1 324 ? 1.853 29.047 26.438 1 98.75 324 SER B C 1
ATOM 5912 O O . SER B 1 324 ? 2.854 29.422 27.047 1 98.75 324 SER B O 1
ATOM 5914 N N . VAL B 1 325 ? 1.794 29.062 25.156 1 98.75 325 VAL B N 1
ATOM 5915 C CA . VAL B 1 325 ? 2.873 29.609 24.328 1 98.75 325 VAL B CA 1
ATOM 5916 C C . VAL B 1 325 ? 3.092 31.078 24.672 1 98.75 325 VAL B C 1
ATOM 5918 O O . VAL B 1 325 ? 4.23 31.516 24.844 1 98.75 325 VAL B O 1
ATOM 5921 N N . GLU B 1 326 ? 2.051 31.828 24.75 1 98.44 326 GLU B N 1
ATOM 5922 C CA . GLU B 1 326 ? 2.139 33.25 25.109 1 98.44 326 GLU B CA 1
ATOM 5923 C C . GLU B 1 326 ? 2.727 33.406 26.5 1 98.44 326 GLU B C 1
ATOM 5925 O O . GLU B 1 326 ? 3.586 34.281 26.719 1 98.44 326 GLU B O 1
ATOM 5930 N N . LYS B 1 327 ? 2.299 32.594 27.391 1 98.62 327 LYS B N 1
ATOM 5931 C CA . LYS B 1 327 ? 2.725 32.656 28.797 1 98.62 327 LYS B CA 1
ATOM 5932 C C . LYS B 1 327 ? 4.223 32.406 28.922 1 98.62 327 LYS B C 1
ATOM 5934 O O . LYS B 1 327 ? 4.922 33.125 29.641 1 98.62 327 LYS B O 1
ATOM 5939 N N . TRP B 1 328 ? 4.715 31.422 28.219 1 98.69 328 TRP B N 1
ATOM 5940 C CA . TRP B 1 328 ? 6.055 30.938 28.531 1 98.69 328 TRP B CA 1
ATOM 5941 C C . TRP B 1 328 ? 7.062 31.406 27.484 1 98.69 328 TRP B C 1
ATOM 5943 O O . TRP B 1 328 ? 8.25 31.531 27.781 1 98.69 328 TRP B O 1
ATOM 5953 N N . LEU B 1 329 ? 6.645 31.672 26.25 1 98.38 329 LEU B N 1
ATOM 5954 C CA . LEU B 1 329 ? 7.613 31.875 25.172 1 98.38 329 LEU B CA 1
ATOM 5955 C C . LEU B 1 329 ? 7.625 33.344 24.734 1 98.38 329 LEU B C 1
ATOM 5957 O O . LEU B 1 329 ? 8.414 33.719 23.859 1 98.38 329 LEU B O 1
ATOM 5961 N N . ASN B 1 330 ? 6.727 34.125 25.297 1 97.69 330 ASN B N 1
ATOM 5962 C CA . ASN B 1 330 ? 6.77 35.562 24.984 1 97.69 330 ASN B CA 1
ATOM 5963 C C . ASN B 1 330 ? 8.164 36.156 25.188 1 97.69 330 ASN B C 1
ATOM 5965 O O . ASN B 1 330 ? 8.797 35.906 26.219 1 97.69 330 ASN B O 1
ATOM 5969 N N . GLY B 1 331 ? 8.602 36.812 24.125 1 97.38 331 GLY B N 1
ATOM 5970 C CA . GLY B 1 331 ? 9.938 37.375 24.172 1 97.38 331 GLY B CA 1
ATOM 5971 C C . GLY B 1 331 ? 11.023 36.406 23.75 1 97.38 331 GLY B C 1
ATOM 5972 O O . GLY B 1 331 ? 12.148 36.844 23.438 1 97.38 331 GLY B O 1
ATOM 5973 N N . LEU B 1 332 ? 10.703 35.156 23.688 1 97.75 332 LEU B N 1
ATOM 5974 C CA . LEU B 1 332 ? 11.68 34.156 23.328 1 97.75 332 LEU B CA 1
ATOM 5975 C C . LEU B 1 332 ? 11.453 33.625 21.922 1 97.75 332 LEU B C 1
ATOM 5977 O O . LEU B 1 332 ? 12.367 33.094 21.297 1 97.75 332 LEU B O 1
ATOM 5981 N N . ALA B 1 333 ? 10.242 33.812 21.453 1 97.81 333 ALA B N 1
ATOM 5982 C CA . ALA B 1 333 ? 9.867 33.219 20.172 1 97.81 333 ALA B CA 1
ATOM 5983 C C . ALA B 1 333 ? 8.734 33.969 19.516 1 97.81 333 ALA B C 1
ATOM 5985 O O . ALA B 1 333 ? 8.125 34.844 20.141 1 97.81 333 ALA B O 1
ATOM 5986 N N . GLU B 1 334 ? 8.578 33.75 18.203 1 97.19 334 GLU B N 1
ATOM 5987 C CA . GLU B 1 334 ? 7.438 34.188 17.422 1 97.19 334 GLU B CA 1
ATOM 5988 C C . GLU B 1 334 ? 6.664 33.031 16.828 1 97.19 334 GLU B C 1
ATOM 5990 O O . GLU B 1 334 ? 7.242 31.953 16.562 1 97.19 334 GLU B O 1
ATOM 5995 N N . TRP B 1 335 ? 5.391 33.188 16.703 1 96.81 335 TRP B N 1
ATOM 5996 C CA . TRP B 1 335 ? 4.57 32.094 16.188 1 96.81 335 TRP B CA 1
ATOM 5997 C C . TRP B 1 335 ? 3.348 32.625 15.453 1 96.81 335 TRP B C 1
ATOM 5999 O O . TRP B 1 335 ? 2.959 33.781 15.648 1 96.81 335 TRP B O 1
ATOM 6009 N N . ASN B 1 336 ? 2.807 31.844 14.531 1 90.88 336 ASN B N 1
ATOM 6010 C CA . ASN B 1 336 ? 1.506 32.125 13.938 1 90.88 336 ASN B CA 1
ATOM 6011 C C . ASN B 1 336 ? 0.386 31.359 14.641 1 90.88 336 ASN B C 1
ATOM 6013 O O . ASN B 1 336 ? 0.63 30.344 15.273 1 90.88 336 ASN B O 1
ATOM 6017 N N . VAL B 1 337 ? -0.746 31.953 14.547 1 96.12 337 VAL B N 1
ATOM 6018 C CA . VAL B 1 337 ? -1.93 31.266 15.047 1 96.12 337 VAL B CA 1
ATOM 6019 C C . VAL B 1 337 ? -2.418 30.266 14 1 96.12 337 VAL B C 1
ATOM 6021 O O . VAL B 1 337 ? -2.898 30.656 12.93 1 96.12 337 VAL B O 1
ATOM 6024 N N . PRO B 1 338 ? -2.342 28.984 14.312 1 97.19 338 PRO B N 1
ATOM 6025 C CA . PRO B 1 338 ? -2.84 28.016 13.336 1 97.19 338 PRO B CA 1
ATOM 6026 C C . PRO B 1 338 ? -4.332 28.172 13.055 1 97.19 338 PRO B C 1
ATOM 6028 O O . PRO B 1 338 ? -5.117 28.406 13.977 1 97.19 338 PRO B O 1
ATOM 6031 N N . LYS B 1 339 ? -4.699 27.969 11.836 1 96.06 339 LYS B N 1
ATOM 6032 C CA . LYS B 1 339 ? -6.098 28.047 11.422 1 96.06 339 LYS B CA 1
ATOM 6033 C C . LYS B 1 339 ? -6.75 26.672 11.414 1 96.06 339 LYS B C 1
ATOM 6035 O O . LYS B 1 339 ? -7.945 26.547 11.141 1 96.06 339 LYS B O 1
ATOM 6040 N N . GLY B 1 340 ? -6.051 25.703 11.711 1 97.12 340 GLY B N 1
ATOM 6041 C CA . GLY B 1 340 ? -6.461 24.297 11.781 1 97.12 340 GLY B CA 1
ATOM 6042 C C . GLY B 1 340 ? -5.305 23.359 12.031 1 97.12 340 GLY B C 1
ATOM 6043 O O . GLY B 1 340 ? -4.18 23.797 12.289 1 97.12 340 GLY B O 1
ATOM 6044 N N . GLY B 1 341 ? -5.621 22.094 12.023 1 97.62 341 GLY B N 1
ATOM 6045 C CA . GLY B 1 341 ? -4.594 21.062 12.102 1 97.62 341 GLY B CA 1
ATOM 6046 C C . GLY B 1 341 ? -4.234 20.688 13.531 1 97.62 341 GLY B C 1
ATOM 6047 O O . GLY B 1 341 ? -5.113 20.578 14.383 1 97.62 341 GLY B O 1
ATOM 6048 N N . MET B 1 342 ? -2.883 20.422 13.703 1 98.19 342 MET B N 1
ATOM 6049 C CA . MET B 1 342 ? -2.457 19.812 14.961 1 98.19 342 MET B CA 1
ATOM 6050 C C . MET B 1 342 ? -1.162 20.453 15.461 1 98.19 342 MET B C 1
ATOM 6052 O O . MET B 1 342 ? -0.553 19.953 16.406 1 98.19 342 MET B O 1
ATOM 6056 N N . PHE B 1 343 ? -0.719 21.625 14.812 1 98.06 343 PHE B N 1
ATOM 6057 C CA . PHE B 1 343 ? 0.661 22.031 15.047 1 98.06 343 PHE B CA 1
ATOM 6058 C C . PHE B 1 343 ? 0.752 23.531 15.258 1 98.06 343 PHE B C 1
ATOM 6060 O O . PHE B 1 343 ? -0.116 24.281 14.805 1 98.06 343 PHE B O 1
ATOM 6067 N N . VAL B 1 344 ? 1.804 23.938 15.961 1 98.25 344 VAL B N 1
ATOM 6068 C CA . VAL B 1 344 ? 2.25 25.312 16 1 98.25 344 VAL B CA 1
ATOM 6069 C C . VAL B 1 344 ? 3.682 25.422 15.484 1 98.25 344 VAL B C 1
ATOM 6071 O O . VAL B 1 344 ? 4.555 24.656 15.898 1 98.25 344 VAL B O 1
ATOM 6074 N N . TRP B 1 345 ? 3.824 26.281 14.547 1 97.25 345 TRP B N 1
ATOM 6075 C CA . TRP B 1 345 ? 5.117 26.594 13.953 1 97.25 345 TRP B CA 1
ATOM 6076 C C . TRP B 1 345 ? 5.754 27.797 14.641 1 97.25 345 TRP B C 1
ATOM 6078 O O . TRP B 1 345 ? 5.188 28.891 14.633 1 97.25 345 TRP B O 1
ATOM 6088 N N . ILE B 1 346 ? 6.965 27.594 15.242 1 97.5 346 ILE B N 1
ATOM 6089 C CA . ILE B 1 346 ? 7.516 28.578 16.156 1 97.5 346 ILE B CA 1
ATOM 6090 C C . ILE B 1 346 ? 8.922 28.984 15.711 1 97.5 346 ILE B C 1
ATOM 6092 O O . ILE B 1 346 ? 9.766 28.125 15.477 1 97.5 346 ILE B O 1
ATOM 6096 N N . LYS B 1 347 ? 9.156 30.234 15.602 1 96.31 347 LYS B N 1
ATOM 6097 C CA . LYS B 1 347 ? 10.492 30.766 15.352 1 96.31 347 LYS B CA 1
ATOM 6098 C C . LYS B 1 347 ? 11.18 31.141 16.656 1 96.31 347 LYS B C 1
ATOM 6100 O O . LYS B 1 347 ? 10.703 32.031 17.391 1 96.31 347 LYS B O 1
ATOM 6105 N N . ILE B 1 348 ? 12.266 30.516 16.922 1 97.44 348 ILE B N 1
ATOM 6106 C CA . ILE B 1 348 ? 13.023 30.812 18.141 1 97.44 348 ILE B CA 1
ATOM 6107 C C . ILE B 1 348 ? 13.961 32 17.891 1 97.44 348 ILE B C 1
ATOM 6109 O O . ILE B 1 348 ? 14.703 32 16.906 1 97.44 348 ILE B O 1
ATOM 6113 N N . LEU B 1 349 ? 13.938 32.938 18.812 1 96.31 349 LEU B N 1
ATOM 6114 C CA . LEU B 1 349 ? 14.734 34.156 18.641 1 96.31 349 LEU B CA 1
ATOM 6115 C C . LEU B 1 349 ? 16.109 34 19.281 1 96.31 349 LEU B C 1
ATOM 6117 O O . LEU B 1 349 ? 16.219 33.5 20.406 1 96.31 349 LEU B O 1
ATOM 6121 N N . GLY B 1 350 ? 17.141 34.281 18.547 1 92.62 350 GLY B N 1
ATOM 6122 C CA . GLY B 1 350 ? 18.469 34.406 19.109 1 92.62 350 GLY B CA 1
ATOM 6123 C C . GLY B 1 350 ? 19.234 33.094 19.188 1 92.62 350 GLY B C 1
ATOM 6124 O O . GLY B 1 350 ? 20.297 33.031 19.781 1 92.62 350 GLY B O 1
ATOM 6125 N N . ILE B 1 351 ? 18.688 32.062 18.703 1 90.38 351 ILE B N 1
ATOM 6126 C CA . ILE B 1 351 ? 19.359 30.781 18.703 1 90.38 351 ILE B CA 1
ATOM 6127 C C . ILE B 1 351 ? 19.578 30.297 17.281 1 90.38 351 ILE B C 1
ATOM 6129 O O . ILE B 1 351 ? 18.625 30.203 16.5 1 90.38 351 ILE B O 1
ATOM 6133 N N . HIS B 1 352 ? 20.797 29.938 16.969 1 82 352 HIS B N 1
ATOM 6134 C CA . HIS B 1 352 ? 21.141 29.531 15.609 1 82 352 HIS B CA 1
ATOM 6135 C C . HIS B 1 352 ? 21.031 28.016 15.445 1 82 352 HIS B C 1
ATOM 6137 O O . HIS B 1 352 ? 20.578 27.531 14.406 1 82 352 HIS B O 1
ATOM 6143 N N . ASP B 1 353 ? 21.422 27.328 16.547 1 90.31 353 ASP B N 1
ATOM 6144 C CA . ASP B 1 353 ? 21.422 25.859 16.453 1 90.31 353 ASP B CA 1
ATOM 6145 C C . ASP B 1 353 ? 20.188 25.266 17.125 1 90.31 353 ASP B C 1
ATOM 6147 O O . ASP B 1 353 ? 20.281 24.719 18.234 1 90.31 353 ASP B O 1
ATOM 6151 N N . VAL B 1 354 ? 19.125 25.312 16.438 1 93.94 354 VAL B N 1
ATOM 6152 C CA . VAL B 1 354 ? 17.859 24.844 16.984 1 93.94 354 VAL B CA 1
ATOM 6153 C C . VAL B 1 354 ? 17.875 23.328 17.109 1 93.94 354 VAL B C 1
ATOM 6155 O O . VAL B 1 354 ? 17.156 22.75 17.922 1 93.94 354 VAL B O 1
ATOM 6158 N N . ASP B 1 355 ? 18.656 22.625 16.344 1 92.62 355 ASP B N 1
ATOM 6159 C CA . ASP B 1 355 ? 18.812 21.172 16.484 1 92.62 355 ASP B CA 1
ATOM 6160 C C . ASP B 1 355 ? 19.344 20.828 17.875 1 92.62 355 ASP B C 1
ATOM 6162 O O . ASP B 1 355 ? 18.844 19.891 18.516 1 92.62 355 ASP B O 1
ATOM 6166 N N . ARG B 1 356 ? 20.344 21.516 18.25 1 93.69 356 ARG B N 1
ATOM 6167 C CA . ARG B 1 356 ? 20.922 21.312 19.578 1 93.69 356 ARG B CA 1
ATOM 6168 C C . ARG B 1 356 ? 19.891 21.625 20.672 1 93.69 356 ARG B C 1
ATOM 6170 O O . ARG B 1 356 ? 19.797 20.906 21.672 1 93.69 356 ARG B O 1
ATOM 6177 N N . LEU B 1 357 ? 19.156 22.672 20.438 1 95.94 357 LEU B N 1
ATOM 6178 C CA . LEU B 1 357 ? 18.109 23.031 21.391 1 95.94 357 LEU B CA 1
ATOM 6179 C C . LEU B 1 357 ? 17.125 21.875 21.562 1 95.94 357 LEU B C 1
ATOM 6181 O O . LEU B 1 357 ? 16.766 21.531 22.688 1 95.94 357 LEU B O 1
ATOM 6185 N N . CYS B 1 358 ? 16.625 21.297 20.484 1 94.56 358 CYS B N 1
ATOM 6186 C CA . CYS B 1 358 ? 15.68 20.188 20.531 1 94.56 358 CYS B CA 1
ATOM 6187 C C . CYS B 1 358 ? 16.266 18.984 21.266 1 94.56 358 CYS B C 1
ATOM 6189 O O . CYS B 1 358 ? 15.594 18.344 22.062 1 94.56 358 CYS B O 1
ATOM 6191 N N . LYS B 1 359 ? 17.547 18.719 20.984 1 93.31 359 LYS B N 1
ATOM 6192 C CA . LYS B 1 359 ? 18.234 17.625 21.656 1 93.31 359 LYS B CA 1
ATOM 6193 C C . LYS B 1 359 ? 18.312 17.859 23.156 1 93.31 359 LYS B C 1
ATOM 6195 O O . LYS B 1 359 ? 18.016 16.969 23.953 1 93.31 359 LYS B O 1
ATOM 6200 N N . ASN B 1 360 ? 18.719 19.047 23.562 1 94.94 360 ASN B N 1
ATOM 6201 C CA . ASN B 1 360 ? 18.844 19.391 24.969 1 94.94 360 ASN B CA 1
ATOM 6202 C C . ASN B 1 360 ? 17.5 19.375 25.688 1 94.94 360 ASN B C 1
ATOM 6204 O O . ASN B 1 360 ? 17.406 18.938 26.844 1 94.94 360 ASN B O 1
ATOM 6208 N N . ALA B 1 361 ? 16.5 19.891 25 1 96.31 361 ALA B N 1
ATOM 6209 C CA . ALA B 1 361 ? 15.156 19.859 25.578 1 96.31 361 ALA B CA 1
ATOM 6210 C C . ALA B 1 361 ? 14.734 18.438 25.922 1 96.31 361 ALA B C 1
ATOM 6212 O O . ALA B 1 361 ? 14.125 18.188 26.969 1 96.31 361 ALA B O 1
ATOM 6213 N N . LEU B 1 362 ? 15.031 17.484 25.062 1 94.62 362 LEU B N 1
ATOM 6214 C CA . LEU B 1 362 ? 14.68 16.078 25.266 1 94.62 362 LEU B CA 1
ATOM 6215 C C . LEU B 1 362 ? 15.516 15.477 26.391 1 94.62 362 LEU B C 1
ATOM 6217 O O . LEU B 1 362 ? 14.977 14.844 27.297 1 94.62 362 LEU B O 1
ATOM 6221 N N . THR B 1 363 ? 16.828 15.68 26.359 1 94 363 THR B N 1
ATOM 6222 C CA . THR B 1 363 ? 17.75 15.008 27.266 1 94 363 THR B CA 1
ATOM 6223 C C . THR B 1 363 ? 17.656 15.586 28.672 1 94 363 THR B C 1
ATOM 6225 O O . THR B 1 363 ? 17.688 14.852 29.656 1 94 363 THR B O 1
ATOM 6228 N N . ASP B 1 364 ? 17.547 16.906 28.734 1 95.94 364 ASP B N 1
ATOM 6229 C CA . ASP B 1 364 ? 17.672 17.562 30.031 1 95.94 364 ASP B CA 1
ATOM 6230 C C . ASP B 1 364 ? 16.312 17.812 30.656 1 95.94 364 ASP B C 1
ATOM 6232 O O . ASP B 1 364 ? 16.188 17.906 31.875 1 95.94 364 ASP B O 1
ATOM 6236 N N . PHE B 1 365 ? 15.266 17.906 29.797 1 96.56 365 PHE B N 1
ATOM 6237 C CA . PHE B 1 365 ? 13.984 18.328 30.328 1 96.56 365 PHE B CA 1
ATOM 6238 C C . PHE B 1 365 ? 12.883 17.344 29.969 1 96.56 365 PHE B C 1
ATOM 6240 O O . PHE B 1 365 ? 11.734 17.5 30.359 1 96.56 365 PHE B O 1
ATOM 6247 N N . ASN B 1 366 ? 13.117 16.297 29.172 1 95.5 366 ASN B N 1
ATOM 6248 C CA . ASN B 1 366 ? 12.156 15.289 28.75 1 95.5 366 ASN B CA 1
ATOM 6249 C C . ASN B 1 366 ? 11.016 15.898 27.938 1 95.5 366 ASN B C 1
ATOM 6251 O O . ASN B 1 366 ? 9.844 15.586 28.188 1 95.5 366 ASN B O 1
ATOM 6255 N N . VAL B 1 367 ? 11.359 16.859 27.109 1 96.44 367 VAL B N 1
ATOM 6256 C CA . VAL B 1 367 ? 10.398 17.484 26.203 1 96.44 367 VAL B CA 1
ATOM 6257 C C . VAL B 1 367 ? 10.812 17.203 24.75 1 96.44 367 VAL B C 1
ATOM 6259 O O . VAL B 1 367 ? 11.922 17.547 24.344 1 96.44 367 VAL B O 1
ATOM 6262 N N . GLY B 1 368 ? 9.891 16.531 24.047 1 95.38 368 GLY B N 1
ATOM 6263 C CA . GLY B 1 368 ? 10.156 16.25 22.641 1 95.38 368 GLY B CA 1
ATOM 6264 C C . GLY B 1 368 ? 9.523 17.266 21.703 1 95.38 368 GLY B C 1
ATOM 6265 O O . GLY B 1 368 ? 8.297 17.406 21.672 1 95.38 368 GLY B O 1
ATOM 6266 N N . VAL B 1 369 ? 10.312 18 20.938 1 95.5 369 VAL B N 1
ATOM 6267 C CA . VAL B 1 369 ? 9.891 18.906 19.859 1 95.5 369 VAL B CA 1
ATOM 6268 C C . VAL B 1 369 ? 10.742 18.672 18.625 1 95.5 369 VAL B C 1
ATOM 6270 O O . VAL B 1 369 ? 11.789 18.016 18.688 1 95.5 369 VAL B O 1
ATOM 6273 N N . LEU B 1 370 ? 10.281 19.219 17.469 1 94.62 370 LEU B N 1
ATOM 6274 C CA . LEU B 1 370 ? 11 18.938 16.234 1 94.62 370 LEU B CA 1
ATOM 6275 C C . LEU B 1 370 ? 11.68 20.188 15.688 1 94.62 370 LEU B C 1
ATOM 6277 O O . LEU B 1 370 ? 11.07 21.25 15.656 1 94.62 370 LEU B O 1
ATOM 6281 N N . SER B 1 371 ? 12.922 19.953 15.266 1 94.31 371 SER B N 1
ATOM 6282 C CA . SER B 1 371 ? 13.594 21 14.516 1 94.31 371 SER B CA 1
ATOM 6283 C C . SER B 1 371 ? 12.922 21.25 13.172 1 94.31 371 SER B C 1
ATOM 6285 O O . SER B 1 371 ? 12.555 20.297 12.477 1 94.31 371 SER B O 1
ATOM 6287 N N . GLY B 1 372 ? 12.75 22.516 12.859 1 93.81 372 GLY B N 1
ATOM 6288 C CA . GLY B 1 372 ? 12.156 22.875 11.578 1 93.81 372 GLY B CA 1
ATOM 6289 C C . GLY B 1 372 ? 12.969 22.391 10.391 1 93.81 372 GLY B C 1
ATOM 6290 O O . GLY B 1 372 ? 12.453 22.281 9.281 1 93.81 372 GLY B O 1
ATOM 6291 N N . ARG B 1 373 ? 14.219 22.031 10.602 1 92.62 373 ARG B N 1
ATOM 6292 C CA . ARG B 1 373 ? 15.148 21.609 9.547 1 92.62 373 ARG B CA 1
ATOM 6293 C C . ARG B 1 373 ? 14.609 20.406 8.797 1 92.62 373 ARG B C 1
ATOM 6295 O O . ARG B 1 373 ? 14.805 20.281 7.586 1 92.62 373 ARG B O 1
ATOM 6302 N N . ILE B 1 374 ? 13.891 19.531 9.445 1 92 374 ILE B N 1
ATOM 6303 C CA . ILE B 1 374 ? 13.484 18.281 8.836 1 92 374 ILE B CA 1
ATOM 6304 C C . ILE B 1 374 ? 12.336 18.531 7.855 1 92 374 ILE B C 1
ATOM 6306 O O . ILE B 1 374 ? 11.969 17.641 7.078 1 92 374 ILE B O 1
ATOM 6310 N N . PHE B 1 375 ? 11.75 19.781 7.883 1 94.5 375 PHE B N 1
ATOM 6311 C CA . PHE B 1 375 ? 10.641 20.141 7.008 1 94.5 375 PHE B CA 1
ATOM 6312 C C . PHE B 1 375 ? 11.109 21.016 5.859 1 94.5 375 PHE B C 1
ATOM 6314 O O . PHE B 1 375 ? 10.297 21.641 5.168 1 94.5 375 PHE B O 1
ATOM 6321 N N . MET B 1 376 ? 12.391 21.094 5.652 1 92.75 376 MET B N 1
ATOM 6322 C CA . MET B 1 376 ? 12.922 22.016 4.645 1 92.75 376 MET B CA 1
ATOM 6323 C C . MET B 1 376 ? 13.688 21.25 3.568 1 92.75 376 MET B C 1
ATOM 6325 O O . MET B 1 376 ? 14.344 20.25 3.857 1 92.75 376 MET B O 1
ATOM 6329 N N . THR B 1 377 ? 13.633 21.703 2.348 1 89 377 THR B N 1
ATOM 6330 C CA . THR B 1 377 ? 14.344 21.094 1.229 1 89 377 THR B CA 1
ATOM 6331 C C . THR B 1 377 ? 15.852 21.25 1.39 1 89 377 THR B C 1
ATOM 6333 O O . THR B 1 377 ? 16.625 20.391 0.976 1 89 377 THR B O 1
ATOM 6336 N N . ASN B 1 378 ? 16.203 22.438 1.86 1 82.69 378 ASN B N 1
ATOM 6337 C CA . ASN B 1 378 ? 17.609 22.688 2.199 1 82.69 378 ASN B CA 1
ATOM 6338 C C . ASN B 1 378 ? 17.812 22.719 3.709 1 82.69 378 ASN B C 1
ATOM 6340 O O . ASN B 1 378 ? 17.75 23.781 4.336 1 82.69 378 ASN B O 1
ATOM 6344 N N . ALA B 1 379 ? 18.188 21.594 4.219 1 72.44 379 ALA B N 1
ATOM 6345 C CA . ALA B 1 379 ? 18.234 21.375 5.66 1 72.44 379 ALA B CA 1
ATOM 6346 C C . ALA B 1 379 ? 19.266 22.281 6.32 1 72.44 379 ALA B C 1
ATOM 6348 O O . ALA B 1 379 ? 19.188 22.562 7.516 1 72.44 379 ALA B O 1
ATOM 6349 N N . ALA B 1 380 ? 20.141 22.766 5.527 1 70.5 380 ALA B N 1
ATOM 6350 C CA . ALA B 1 380 ? 21.188 23.609 6.094 1 70.5 380 ALA B CA 1
ATOM 6351 C C . ALA B 1 380 ? 20.672 25 6.395 1 70.5 380 ALA B C 1
ATOM 6353 O O . ALA B 1 380 ? 21.266 25.734 7.184 1 70.5 380 ALA B O 1
ATOM 6354 N N . LYS B 1 381 ? 19.438 25.297 5.926 1 77.12 381 LYS B N 1
ATOM 6355 C CA . LYS B 1 381 ? 18.953 26.672 6.07 1 77.12 381 LYS B CA 1
ATOM 6356 C C . LYS B 1 381 ? 17.734 26.719 6.996 1 77.12 381 LYS B C 1
ATOM 6358 O O . LYS B 1 381 ? 16.594 26.828 6.535 1 77.12 381 LYS B O 1
ATOM 6363 N N . ASN B 1 382 ? 17.906 26.219 8.156 1 78.06 382 ASN B N 1
ATOM 6364 C CA . ASN B 1 382 ? 16.812 26.406 9.117 1 78.06 382 ASN B CA 1
ATOM 6365 C C . ASN B 1 382 ? 16.906 27.75 9.812 1 78.06 382 ASN B C 1
ATOM 6367 O O . ASN B 1 382 ? 17.797 27.969 10.641 1 78.06 382 ASN B O 1
ATOM 6371 N N . PRO B 1 383 ? 15.938 28.656 9.625 1 80.5 383 PRO B N 1
ATOM 6372 C CA . PRO B 1 383 ? 16 30 10.227 1 80.5 383 PRO B CA 1
ATOM 6373 C C . PRO B 1 383 ? 15.641 29.984 11.711 1 80.5 383 PRO B C 1
ATOM 6375 O O . PRO B 1 383 ? 15.203 31 12.25 1 80.5 383 PRO B O 1
ATOM 6378 N N . GLY B 1 384 ? 15.664 28.797 12.312 1 92.19 384 GLY B N 1
ATOM 6379 C CA . GLY B 1 384 ? 15.438 28.75 13.75 1 92.19 384 GLY B CA 1
ATOM 6380 C C . GLY B 1 384 ? 14.023 28.344 14.125 1 92.19 384 GLY B C 1
ATOM 6381 O O . GLY B 1 384 ? 13.469 28.828 15.109 1 92.19 384 GLY B O 1
ATOM 6382 N N . PHE B 1 385 ? 13.414 27.531 13.312 1 94.75 385 PHE B N 1
ATOM 6383 C CA . PHE B 1 385 ? 12.039 27.125 13.578 1 94.75 385 PHE B CA 1
ATOM 6384 C C . PHE B 1 385 ? 12 25.781 14.297 1 94.75 385 PHE B C 1
ATOM 6386 O O . PHE B 1 385 ? 12.883 24.938 14.102 1 94.75 385 PHE B O 1
ATOM 6393 N N . ILE B 1 386 ? 10.945 25.625 15.141 1 96.06 386 ILE B N 1
ATOM 6394 C CA . ILE B 1 386 ? 10.555 24.312 15.648 1 96.06 386 ILE B CA 1
ATOM 6395 C C . ILE B 1 386 ? 9.062 24.094 15.391 1 96.06 386 ILE B C 1
ATOM 6397 O O . ILE B 1 386 ? 8.305 25.047 15.211 1 96.06 386 ILE B O 1
ATOM 6401 N N . ARG B 1 387 ? 8.648 22.859 15.336 1 96.62 387 ARG B N 1
ATOM 6402 C CA . ARG B 1 387 ? 7.234 22.5 15.297 1 96.62 387 ARG B CA 1
ATOM 6403 C C . ARG B 1 387 ? 6.832 21.75 16.562 1 96.62 387 ARG B C 1
ATOM 6405 O O . ARG B 1 387 ? 7.52 20.812 16.984 1 96.62 387 ARG B O 1
ATOM 6412 N N . ILE B 1 388 ? 5.781 22.141 17.141 1 97.31 388 ILE B N 1
ATOM 6413 C CA . ILE B 1 388 ? 5.215 21.375 18.25 1 97.31 388 ILE B CA 1
ATOM 6414 C C . ILE B 1 388 ? 3.818 20.875 17.891 1 97.31 388 ILE B C 1
ATOM 6416 O O . ILE B 1 388 ? 3.102 21.531 17.125 1 97.31 388 ILE B O 1
ATOM 6420 N N . SER B 1 389 ? 3.441 19.75 18.422 1 97 389 SER B N 1
ATOM 6421 C CA . SER B 1 389 ? 2.109 19.172 18.234 1 97 389 SER B CA 1
ATOM 6422 C C . SER B 1 389 ? 1.262 19.328 19.484 1 97 389 SER B C 1
ATOM 6424 O O . SER B 1 389 ? 1.752 19.125 20.594 1 97 389 SER B O 1
ATOM 6426 N N . PHE B 1 390 ? 0.008 19.703 19.359 1 97.94 390 PHE B N 1
ATOM 6427 C CA . PHE B 1 390 ? -0.914 19.781 20.484 1 97.94 390 PHE B CA 1
ATOM 6428 C C . PHE B 1 390 ? -1.95 18.656 20.406 1 97.94 390 PHE B C 1
ATOM 6430 O O . PHE B 1 390 ? -3.014 18.75 21.031 1 97.94 390 PHE B O 1
ATOM 6437 N N . ALA B 1 391 ? -1.685 17.594 19.734 1 96.31 391 ALA B N 1
ATOM 6438 C CA . ALA B 1 391 ? -2.676 16.578 19.359 1 96.31 391 ALA B CA 1
ATOM 6439 C C . ALA B 1 391 ? -2.924 15.609 20.5 1 96.31 391 ALA B C 1
ATOM 6441 O O . ALA B 1 391 ? -4.047 15.133 20.688 1 96.31 391 ALA B O 1
ATOM 6442 N N . THR B 1 392 ? -1.861 15.281 21.312 1 94.5 392 THR B N 1
ATOM 6443 C CA . THR B 1 392 ? -2.021 14.086 22.125 1 94.5 392 THR B CA 1
ATOM 6444 C C . THR B 1 392 ? -1.941 14.43 23.609 1 94.5 392 THR B C 1
ATOM 6446 O O . THR B 1 392 ? -2.617 13.812 24.438 1 94.5 392 THR B O 1
ATOM 6449 N N . LEU B 1 393 ? -1.145 15.422 24.078 1 95.94 393 LEU B N 1
ATOM 6450 C CA . LEU B 1 393 ? -1.004 15.781 25.484 1 95.94 393 LEU B CA 1
ATOM 6451 C C . LEU B 1 393 ? -2.232 16.547 25.969 1 95.94 393 LEU B C 1
ATOM 6453 O O . LEU B 1 393 ? -2.912 17.203 25.188 1 95.94 393 LEU B O 1
ATOM 6457 N N . THR B 1 394 ? -2.504 16.469 27.25 1 97.12 394 THR B N 1
ATOM 6458 C CA . THR B 1 394 ? -3.533 17.312 27.859 1 97.12 394 THR B CA 1
ATOM 6459 C C . THR B 1 394 ? -3.066 18.766 27.938 1 97.12 394 THR B C 1
ATOM 6461 O O . THR B 1 394 ? -1.865 19.047 27.906 1 97.12 394 THR B O 1
ATOM 6464 N N . PRO B 1 395 ? -3.988 19.703 28.062 1 98.19 395 PRO B N 1
ATOM 6465 C CA . PRO B 1 395 ? -3.604 21.109 28.203 1 98.19 395 PRO B CA 1
ATOM 6466 C C . PRO B 1 395 ? -2.635 21.344 29.359 1 98.19 395 PRO B C 1
ATOM 6468 O O . PRO B 1 395 ? -1.701 22.141 29.234 1 98.19 395 PRO B O 1
ATOM 6471 N N . GLN B 1 396 ? -2.805 20.625 30.438 1 98.31 396 GLN B N 1
ATOM 6472 C CA . GLN B 1 396 ? -1.918 20.766 31.594 1 98.31 396 GLN B CA 1
ATOM 6473 C C . GLN B 1 396 ? -0.504 20.297 31.25 1 98.31 396 GLN B C 1
ATOM 6475 O O . GLN B 1 396 ? 0.474 20.953 31.609 1 98.31 396 GLN B O 1
ATOM 6480 N N . ARG B 1 397 ? -0.417 19.188 30.562 1 97.69 397 ARG B N 1
ATOM 6481 C CA . ARG B 1 397 ? 0.882 18.641 30.188 1 97.69 397 ARG B CA 1
ATOM 6482 C C . ARG B 1 397 ? 1.55 19.5 29.109 1 97.69 397 ARG B C 1
ATOM 6484 O O . ARG B 1 397 ? 2.775 19.625 29.078 1 97.69 397 ARG B O 1
ATOM 6491 N N . ILE B 1 398 ? 0.754 20.109 28.297 1 98.31 398 ILE B N 1
ATOM 6492 C CA . ILE B 1 398 ? 1.277 21.047 27.297 1 98.31 398 ILE B CA 1
ATOM 6493 C C . ILE B 1 398 ? 1.885 22.25 28 1 98.31 398 ILE B C 1
ATOM 6495 O O . ILE B 1 398 ? 2.982 22.703 27.656 1 98.31 398 ILE B O 1
ATOM 6499 N N . ASP B 1 399 ? 1.166 22.734 28.984 1 98.75 399 ASP B N 1
ATOM 6500 C CA . ASP B 1 399 ? 1.68 23.875 29.75 1 98.75 399 ASP B CA 1
ATOM 6501 C C . ASP B 1 399 ? 3.018 23.531 30.406 1 98.75 399 ASP B C 1
ATOM 6503 O O . ASP B 1 399 ? 3.959 24.328 30.344 1 98.75 399 ASP B O 1
ATOM 6507 N N . GLU B 1 400 ? 3.084 22.359 30.969 1 98.62 400 GLU B N 1
ATOM 6508 C CA . GLU B 1 400 ? 4.32 21.891 31.578 1 98.62 400 GLU B CA 1
ATOM 6509 C C . GLU B 1 400 ? 5.441 21.781 30.562 1 98.62 400 GLU B C 1
ATOM 6511 O O . GLU B 1 400 ? 6.57 22.219 30.812 1 98.62 400 GLU B O 1
ATOM 6516 N N . ALA B 1 401 ? 5.16 21.219 29.422 1 98.44 401 ALA B N 1
ATOM 6517 C CA . ALA B 1 401 ? 6.152 21.062 28.359 1 98.44 401 ALA B CA 1
ATOM 6518 C C . ALA B 1 401 ? 6.691 22.406 27.906 1 98.44 401 ALA B C 1
ATOM 6520 O O . ALA B 1 401 ? 7.898 22.562 27.703 1 98.44 401 ALA B O 1
ATOM 6521 N N . LEU B 1 402 ? 5.844 23.375 27.75 1 98.75 402 LEU B N 1
ATOM 6522 C CA . LEU B 1 402 ? 6.242 24.672 27.25 1 98.75 402 LEU B CA 1
ATOM 6523 C C . LEU B 1 402 ? 7.023 25.453 28.297 1 98.75 402 LEU B C 1
ATOM 6525 O O . LEU B 1 402 ? 7.93 26.219 27.953 1 98.75 402 LEU B O 1
ATOM 6529 N N . GLU B 1 403 ? 6.68 25.25 29.562 1 98.75 403 GLU B N 1
ATOM 6530 C CA . GLU B 1 403 ? 7.492 25.828 30.641 1 98.75 403 GLU B CA 1
ATOM 6531 C C . GLU B 1 403 ? 8.93 25.312 30.578 1 98.75 403 GLU B C 1
ATOM 6533 O O . GLU B 1 403 ? 9.875 26.094 30.641 1 98.75 403 GLU B O 1
ATOM 6538 N N . LYS B 1 404 ? 9.039 24.078 30.469 1 98.5 404 LYS B N 1
ATOM 6539 C CA . LYS B 1 404 ? 10.359 23.453 30.406 1 98.5 404 LYS B CA 1
ATOM 6540 C C . LYS B 1 404 ? 11.109 23.875 29.141 1 98.5 404 LYS B C 1
ATOM 6542 O O . LYS B 1 404 ? 12.32 24.078 29.188 1 98.5 404 LYS B O 1
ATOM 6547 N N . LEU B 1 405 ? 10.383 23.984 28.062 1 98.38 405 LEU B N 1
ATOM 6548 C CA . LEU B 1 405 ? 11 24.438 26.812 1 98.38 405 LEU B CA 1
ATOM 6549 C C . LEU B 1 405 ? 11.531 25.859 26.953 1 98.38 405 LEU B C 1
ATOM 6551 O O . LEU B 1 405 ? 12.609 26.172 26.438 1 98.38 405 LEU B O 1
ATOM 6555 N N . ALA B 1 406 ? 10.805 26.703 27.625 1 98.5 406 ALA B N 1
ATOM 6556 C CA . ALA B 1 406 ? 11.25 28.078 27.875 1 98.5 406 ALA B CA 1
ATOM 6557 C C . ALA B 1 406 ? 12.562 28.094 28.641 1 98.5 406 ALA B C 1
ATOM 6559 O O . ALA B 1 406 ? 13.453 28.891 28.344 1 98.5 406 ALA B O 1
ATOM 6560 N N . ILE B 1 407 ? 12.664 27.234 29.609 1 98.31 407 ILE B N 1
ATOM 6561 C CA . ILE B 1 407 ? 13.898 27.141 30.391 1 98.31 407 ILE B CA 1
ATOM 6562 C C . ILE B 1 407 ? 15.039 26.688 29.484 1 98.31 407 ILE B C 1
ATOM 6564 O O . ILE B 1 407 ? 16.125 27.266 29.516 1 98.31 407 ILE B O 1
ATOM 6568 N N . ALA B 1 408 ? 14.742 25.688 28.703 1 97.62 408 ALA B N 1
ATOM 6569 C CA . ALA B 1 408 ? 15.758 25.188 27.781 1 97.62 408 ALA B CA 1
ATOM 6570 C C . ALA B 1 408 ? 16.234 26.281 26.828 1 97.62 408 ALA B C 1
ATOM 6572 O O . ALA B 1 408 ? 17.422 26.375 26.531 1 97.62 408 ALA B O 1
ATOM 6573 N N . ILE B 1 409 ? 15.336 27.109 26.312 1 97.75 409 ILE B N 1
ATOM 6574 C CA . ILE B 1 409 ? 15.664 28.188 25.391 1 97.75 409 ILE B CA 1
ATOM 6575 C C . ILE B 1 409 ? 16.547 29.219 26.094 1 97.75 409 ILE B C 1
ATOM 6577 O O . ILE B 1 409 ? 17.547 29.656 25.547 1 97.75 409 ILE B O 1
ATOM 6581 N N . ARG B 1 410 ? 16.25 29.531 27.312 1 96.94 410 ARG B N 1
ATOM 6582 C CA . ARG B 1 410 ? 17.016 30.531 28.078 1 96.94 410 ARG B CA 1
ATOM 6583 C C . ARG B 1 410 ? 18.422 30.016 28.375 1 96.94 410 ARG B C 1
ATOM 6585 O O . ARG B 1 410 ? 19.391 30.781 28.344 1 96.94 410 ARG B O 1
ATOM 6592 N N . GLU B 1 411 ? 18.438 28.734 28.594 1 95.31 411 GLU B N 1
ATOM 6593 C CA . GLU B 1 411 ? 19.75 28.156 28.875 1 95.31 411 GLU B CA 1
ATOM 6594 C C . GLU B 1 411 ? 20.625 28.125 27.625 1 95.31 411 GLU B C 1
ATOM 6596 O O . GLU B 1 411 ? 21.844 28.234 27.719 1 95.31 411 GLU B O 1
ATOM 6601 N N . GLU B 1 412 ? 20 27.906 26.531 1 92.12 412 GLU B N 1
ATOM 6602 C CA . GLU B 1 412 ? 20.734 27.828 25.281 1 92.12 412 GLU B CA 1
ATOM 6603 C C . GLU B 1 412 ? 21.234 29.203 24.844 1 92.12 412 GLU B C 1
ATOM 6605 O O . GLU B 1 412 ? 22.266 29.312 24.188 1 92.12 412 GLU B O 1
ATOM 6610 N N . LYS B 1 413 ? 20.562 30.203 25.172 1 88.94 413 LYS B N 1
ATOM 6611 C CA . LYS B 1 413 ? 20.969 31.578 24.844 1 88.94 413 LYS B CA 1
ATOM 6612 C C . LYS B 1 413 ? 22.156 32 25.703 1 88.94 413 LYS B C 1
ATOM 6614 O O . LYS B 1 413 ? 23.031 32.75 25.219 1 88.94 413 LYS B O 1
#

Foldseek 3Di:
DPCVVQFDPVLVPQAADVLCVVCVCVVPPVDPDPRDPWDDLVPDPDQKDKDADPVGDIFIDHRVNVSQLQTADAQQADPLLQVVVLVVCCVAANFDPLVQKGKRKFLFLLLVLLLLCNRGAAAAEEAEEEQFADLSNVVSCVVRPYHYQYFYADLQGGDLVRVLVSQVCCVPPHPHDRHQEYEDAQALDVPALHHHAQVVLVSNLVSCVVSVHAYEHEHQFQLQFLDPDRHHDNRNHDDPFRYWYKYGCCQQPNSVLRIIMIMGGPSSSSSVSSVSCVPVNHRNSNSSVVVSSVCVSCPPVNSVVSSVVSNVVQVVLLVLLVVLCCVQCVVQWDWHRRRGDWKIKIAGPPADCLVVLQVCLCPVPVAHWAQSLSRGPRSVDRRRIIMDTSNPDDSVVSSSNSNSSSVSSVVRD/DPCVVQFDPVLVPQAADVLCVVQVCVVPPVDPDPRDPKDDLVPDPDQKDKDADPVGDMFIAHRVNVSQLQTADAQQADPLLQVVVLVVCCVPANFPPLVQKGKRKFLFLLLVLLLLCNRGAAAAEEEEEEQFADLSNVVSCVVRPYHYQYFYADLQGGDLVRVLVSQVCCVPPHPHDRHQEYEDAQALDVPALHHHAQVSLVSNLVSCVVSVHAYEHEHQFQLQFLDPDRHHDNRNHDDPFRYWYKYGCCQQPNSVLRIIMIMGGPSSSSSVSSVSCVPVNHRNSNSSVVVSSVCVSCPPVNSVVSSVVSNVVQVVLLVLLVVLCCVQCVVQWDWHRRRGDWKIKIAGPPADCLVVLQVCLCPVPVAHWAQSLSRGPHSVDRNRIIMDTSNPDDSVVSSSNSNSSSVSSVVRD

pLDDT: mean 95.32, std 5.89, range [60.28, 98.88]

Sequence (826 aa):
MDWNLIFNESAKRRHLSPLREAASFIDRDDVLNMTGGVPNSSLFPFETASFTLSDGSCINFTPVEMKRALQYNMSLGLSDFLKLLTTLVIKYHNPPNMETRDLCVINGAQEGISKCFDLIVSEGDSVLVPKSVYTGVLSILEVYKLNYVTFEEDENGIIPQSLSNALYRWTKESNKPAPKVLYTIPNACNPTGTSTSGDRRKEIYKIAQEYNFVIIEDDAYFFLNFEEKFEPSFLSMDTDGRVLHVDSFSKIIAPGLRLGYVCAPRDVIYRINAFVQSTIQQVSTFTQMLMYKLLTTWNEKGFDNQIKRVRDFYKHQRDCTLISVEKWLNGLAEWNVPKGGMFVWIKILGIHDVDRLCKNALTDFNVGVLSGRIFMTNAAKNPGFIRISFATLTPQRIDEALEKLAIAIREEKMDWNLIFNESAKRRHLSPLREAASFIDRDDVLNMTGGVPNSSLFPFETASFTLSDGSCINFTPVEMKRALQYNMSLGLSDFLKLLTTLVIKYHNPPNMETRDLCVINGAQEGISKCFDLIVSEGDSVLVPKSVYTGVLSILEVYKLNYVTFEEDENGIIPQSLSNALYRWTKESNKPAPKVLYTIPNACNPTGTSTSGDRRKEIYKIAQEYNFVIIEDDAYFFLNFEEKFEPSFLSMDTDGRVLHVDSFSKIIAPGLRLGYVCAPRDVIYRINAFVQSTIQQVSTFTQMLMYKLLTTWNEKGFDNQIKRVRDFYKHQRDCTLISVEKWLNGLAEWNVPKGGMFVWIKILGIHDVDRLCKNALTDFNVGVLSGRIFMTNAAKNPGFIRISFATLTPQRIDEALEKLAIAIREEK

InterPro domains:
  IPR004839 Aminotransferase, class I/classII, large domain [PF00155] (80-405)
  IPR015421 Pyridoxal phosphate-dependent transferase, major domain [G3DSA:3.40.640.10] (1-413)
  IPR015424 Pyridoxal phosphate-dependent transferase [SSF53383] (2-410)
  IPR050859 Class-I pyridoxal-phosphate-dependent aminotransferase-like [PTHR42790] (2-412)